Protein AF-A0A1S9D7B8-F1 (afdb_monomer)

Sequence (901 aa):
MSPEELDALLAAPALAPPPGVTPNFDNPSRHNDYAWGITTVCMVVATLCLFLRWYVRIWLDRRVRMEDVLTIGAYGAYWGTAYAAYGMIYTPGYYVHTWDLPHLSLWLLLLRNAPTDQDGHFARLVSGICLCEPIKELLLVGMHGCVIRSMPLGHPMHSPAQLTVSPTQIHLGILRSKQMLLAPRRNALLRECTSHLRCVHVLAAAEDDLEPPHELAEEDGDFNHIWCRASIAACFRLAHTVTFAKSTDSMYFIGPLLFWACAEMTCGFFIFSVPCLSKLAMESGLRSRLSSALGLSGKTISGPSDQGGNSNSGPRSKPKPWRMSETNYSKIEEGSVVPLTNVSVSQHDPAEGRLSRDGNKSPLGVIRTMDVDVRSTDGAAVGILSVATDAQTQPRRRCAYGDDCWPDTQTWNDFNATVGGRLIRSVPSAAVCHTERYNADKCSVAKDSWLDSFWRTNQTGAYSATVWEMGQTGQCFINTSASAPCDQGIVPYYMVRATSVEDIKASVKFANEKDLLLVTKNTGHDHLGRSSGKGAFGIWTHNLKGIEFQSSFTPQGAPPDSSGIPAVTLQADVYQAAAKQGVLVVGGSARTVGAAGGYVLGGGHSPFAHYYGLAADNPDYFWAVRGGGGSAWGVVTSVTYKTHPVPQNLTMGLVQLNATSESSFKRVITESVKLLPAVTEAGYTGYGTIENGFAAIFLKPNSTIADFNQTFAPFFNLSRVPGIQGVVAAYPSTWDGYLQNVLQDPNIGSNIQDTSRLLTLKVMQEKADDLAEFIVDNKQGAGFNFIGKVNNDERDNTAVHDVWKHSHGLLSVSVDWADTAADREKEAKRQQTVRLSKRLTEIVGSGGGTYVNEANPYEPDWQNVFWGKKYDRLLAVKQRVDPTTLFVCNRCVGTDIVIQP

Radius of gyration: 35.47 Å; Cα contacts (8 Å, |Δi|>4): 1360; chains: 1; bounding box: 84×84×126 Å

Organism: Aspergillus oryzae (NCBI:txid5062)

Solvent-accessible surface area (backbone atoms only — not comparable to full-atom values): 51130 Å² total; per-residue (Å²): 125,55,72,68,56,47,52,54,55,31,66,31,54,60,32,86,59,60,94,95,54,78,67,38,71,90,74,51,67,58,55,41,69,59,51,56,52,51,55,51,53,32,48,53,52,28,50,51,25,50,52,52,38,50,46,43,27,55,73,71,65,66,52,81,52,71,38,62,54,36,48,52,56,36,48,57,55,48,50,55,51,51,50,54,52,54,48,31,50,80,54,89,26,23,50,26,50,34,28,36,32,31,32,47,57,56,51,46,60,57,48,76,60,46,69,102,56,99,66,74,36,60,63,44,57,58,43,48,65,55,48,50,54,61,36,52,49,37,52,52,41,40,77,51,82,73,84,91,80,89,82,88,85,88,86,84,90,83,87,88,79,92,77,88,87,55,81,70,52,62,62,46,48,59,50,48,56,51,47,56,66,68,50,90,47,63,70,55,59,48,48,53,48,58,59,50,52,53,57,50,56,63,50,63,72,69,68,84,83,80,87,87,88,86,89,89,87,87,85,75,68,68,64,61,56,55,58,50,53,39,51,50,30,46,51,52,23,50,53,32,45,54,48,30,73,71,43,90,49,42,47,29,33,50,35,63,27,50,50,26,47,48,47,29,55,24,42,49,36,43,61,73,22,50,75,46,51,60,48,48,42,66,72,67,47,47,54,57,55,50,33,66,76,65,74,71,87,81,90,86,89,88,87,85,90,84,90,83,91,85,89,91,82,88,87,90,89,86,91,88,89,91,82,91,86,84,90,82,93,73,93,78,81,94,83,86,83,81,84,92,73,92,82,83,91,82,90,87,87,90,84,91,84,86,90,86,88,83,89,82,82,86,80,94,64,94,75,82,89,77,93,77,93,77,85,87,80,83,89,85,87,91,78,92,77,82,88,80,82,80,78,82,74,72,69,83,86,53,31,25,66,90,42,92,68,39,78,53,72,65,59,51,50,56,49,20,58,74,47,72,66,30,60,37,86,31,49,32,64,31,40,32,42,18,66,97,51,54,36,72,68,60,27,49,53,44,64,76,36,46,65,36,64,71,58,32,36,75,37,88,19,26,30,30,30,40,45,43,20,26,48,91,81,42,42,48,60,74,92,52,61,38,84,47,70,63,50,56,36,15,20,26,43,37,29,33,62,24,69,51,70,63,41,47,52,54,49,54,51,50,29,60,77,54,42,34,33,44,30,50,26,52,38,33,72,56,50,47,38,41,45,37,34,64,31,11,44,28,42,31,43,57,61,24,70,55,74,48,81,36,81,57,44,63,66,91,88,55,63,93,84,57,77,48,39,42,27,38,38,30,23,22,83,51,67,72,62,30,54,76,69,64,36,36,64,72,50,55,61,38,81,74,60,36,60,35,36,48,45,26,15,30,21,34,64,20,69,51,15,38,83,70,31,55,55,36,84,41,83,60,70,54,11,32,50,14,16,49,36,44,48,32,84,60,87,70,72,61,39,75,40,69,52,41,80,61,64,94,32,29,26,37,35,41,39,37,35,34,33,78,42,72,71,33,29,47,48,48,41,25,54,50,42,53,47,45,51,63,41,18,73,75,54,34,12,33,43,33,44,39,68,66,30,45,34,35,44,34,37,29,68,73,51,50,66,67,58,48,54,63,70,43,44,65,57,57,53,52,37,68,37,89,49,31,46,56,53,70,51,67,47,81,42,47,68,67,51,42,57,71,75,64,45,51,72,77,74,43,56,36,39,59,43,36,22,41,39,45,31,30,51,65,46,33,61,79,35,19,64,62,52,22,51,55,40,62,81,38,33,73,47,24,33,35,41,32,37,11,58,38,57,52,84,58,43,78,42,27,31,42,36,73,49,53,62,54,20,33,31,34,44,36,38,42,49,71,57,62,91,86,51,53,62,70,55,56,41,52,50,40,47,44,47,43,53,52,44,52,53,50,41,66,71,59,32,92,80,38,31,36,55,66,63,56,24,43,61,47,49,88,60,43,60,47,33,38,22,39,89,47,38,67,61,42,35,55,51,39,51,72,78,39,69,86,44,67,38,44,24,50,82,29,60,78,42,80,45,71,60,73,90

Mean predicted aligned error: 20.31 Å

InterPro domains:
  IPR006094 FAD linked oxidase, N-terminal [PF01565] (494-622)
  IPR012951 Berberine/berberine-like [PF08031] (850-888)
  IPR016166 FAD-binding domain, PCMH-type [PS51387] (488-678)
  IPR016169 FAD-binding, type PCMH, subdomain 2 [G3DSA:3.30.465.10] (472-617)
  IPR016169 FAD-binding, type PCMH, subdomain 2 [G3DSA:3.30.465.10] (618-693)
  IPR016169 FAD-binding, type PCMH, subdomain 2 [G3DSA:3.30.465.10] (797-897)
  IPR036318 FAD-binding, type PCMH-like superfamily [SSF56176] (484-647)
  IPR050432 FAD-linked Oxidoreductases in Biosynthesis Pathways [PTHR13878] (421-892)

Secondary structure (DSSP, 8-state):
--HHHHHHHHHSBSSPPPTTPPP--SS----HHHHHHHHHHHHHHHHHHHHHHHHIIIIIS----HHHHHHHHHHHHHHHHHHHHHHHHHTT-TT--GGGSBHHHHHHHHHTT--SSSS-SHHHHHHHHHTHHHHHHHHHHHHS-----PPPP-----PPPP-PPPTHHHHHHHHHHHHHHHSS-HHHHHHHHHHHHHHHHHHHTTSSS---------SSHHHHHHHHHHHHHHHHHHHHHHHHHH-S-HHHHHHHHHHHHHHHHHHHHHHHHHHHHHHHHHHS-HHHHHHHHHT---------------------------------------------------------------------S---------------------------------B-TTSTTSPPHHHHHHHHHHTTT-EEE---GGGGGSGGG--HHHHHHHHHTTT-HHHHHTSTT--SBTHHHHTTT----TTS-TTS----TTS-SEEEE--SHHHHHHHHHHHHHTTB-EEEESSS--TTSTT--TT-EEEEGGG---EEEEEEE--TT--TTPPPEEEEEESS--HHHHHHTTEEE---S-TTS-TTTHHHHT----TTHHHH--S---SSHHHHTTTS-TTSS-----EEEEEEEPPS-EEEEEEEEEESSHHHHHHHHHHHHHHHHHHHHTT-EEEEEESSEEEEEEEEET--HHHHHHHHHHHHHHTTSTTEEEEEEEEEE-HHHHHHHT----S-SBEEEEEEEEEEHHHHHHSHHHHHHHHHHT-SSEEEEE--PPPHHHHTTSSS-GGGGGEEEEEEEEEEE-TT--HHHHHHHHHHHHHHHHHHHHHH-TT----TTSS-TT-TTHHHHHHGGGHHHHHHHHHHH-TT--S--TT-TT-------

Structure (mmCIF, N/CA/C/O backbone):
data_AF-A0A1S9D7B8-F1
#
_entry.id   AF-A0A1S9D7B8-F1
#
loop_
_atom_site.group_PDB
_atom_site.id
_atom_site.type_symbol
_atom_site.label_atom_id
_atom_site.label_alt_id
_atom_site.label_comp_id
_atom_site.label_asym_id
_atom_site.label_entity_id
_atom_site.label_seq_id
_atom_site.pdbx_PDB_ins_code
_atom_site.Cartn_x
_atom_site.Cartn_y
_atom_site.Cartn_z
_atom_site.occupancy
_atom_site.B_iso_or_equiv
_atom_site.auth_seq_id
_atom_site.auth_comp_id
_atom_site.auth_asym_id
_atom_site.auth_atom_id
_atom_site.pdbx_PDB_model_num
ATOM 1 N N . MET A 1 1 ? 2.600 -6.207 -72.478 1.00 61.62 1 MET A N 1
ATOM 2 C CA . MET A 1 1 ? 1.595 -7.222 -72.822 1.00 61.62 1 MET A CA 1
ATOM 3 C C . MET A 1 1 ? 0.939 -6.807 -74.111 1.00 61.62 1 MET A C 1
ATOM 5 O O . MET A 1 1 ? 0.545 -5.647 -74.212 1.00 61.62 1 MET A O 1
ATOM 9 N N . SER A 1 2 ? 0.853 -7.717 -75.074 1.00 70.31 2 SER A N 1
ATOM 10 C CA . SER A 1 2 ? -0.104 -7.585 -76.173 1.00 70.31 2 SER A CA 1
ATOM 11 C C . SER A 1 2 ? -1.544 -7.641 -75.622 1.00 70.31 2 SER A C 1
ATOM 13 O O . SER A 1 2 ? -1.747 -8.123 -74.503 1.00 70.31 2 SER A O 1
ATOM 15 N N . PRO A 1 3 ? -2.554 -7.150 -76.361 1.00 66.25 3 PRO A N 1
ATOM 16 C CA . PRO A 1 3 ? -3.959 -7.302 -75.972 1.00 66.25 3 PRO A CA 1
ATOM 17 C C . PRO A 1 3 ? -4.341 -8.765 -75.696 1.00 66.25 3 PRO A C 1
ATOM 19 O O . PRO A 1 3 ? -4.999 -9.045 -74.705 1.00 66.25 3 PRO A O 1
ATOM 22 N N . GLU A 1 4 ? -3.819 -9.701 -76.490 1.00 68.62 4 GLU A N 1
ATOM 23 C CA . GLU A 1 4 ? -4.051 -11.142 -76.330 1.00 68.62 4 GLU A CA 1
ATOM 24 C C . GLU A 1 4 ? -3.421 -11.708 -75.045 1.00 68.62 4 GLU A C 1
ATOM 26 O O . GLU A 1 4 ? -4.030 -12.526 -74.361 1.00 68.62 4 GLU A O 1
ATOM 31 N N . GLU A 1 5 ? -2.222 -11.247 -74.669 1.00 67.12 5 GLU A N 1
ATOM 32 C CA . GLU A 1 5 ? -1.580 -11.631 -73.403 1.00 67.12 5 GLU A CA 1
ATOM 33 C C . GLU A 1 5 ? -2.321 -11.055 -72.190 1.00 67.12 5 GLU A C 1
ATOM 35 O O . GLU A 1 5 ? -2.392 -11.701 -71.144 1.00 67.12 5 GLU A O 1
ATOM 40 N N . LEU A 1 6 ? -2.876 -9.846 -72.321 1.00 68.94 6 LEU A N 1
ATOM 41 C CA . LEU A 1 6 ? -3.678 -9.218 -71.275 1.00 68.94 6 LEU A CA 1
ATOM 42 C C . LEU A 1 6 ? -5.020 -9.936 -71.105 1.00 68.94 6 LEU A C 1
ATOM 44 O O . LEU A 1 6 ? -5.401 -10.220 -69.973 1.00 68.94 6 LEU A O 1
ATOM 48 N N . ASP A 1 7 ? -5.694 -10.284 -72.200 1.00 71.19 7 ASP A N 1
ATOM 49 C CA . ASP A 1 7 ? -6.954 -11.030 -72.171 1.00 71.19 7 ASP A CA 1
ATOM 50 C C . ASP A 1 7 ? -6.758 -12.438 -71.589 1.00 71.19 7 ASP A C 1
ATOM 52 O O . ASP A 1 7 ? -7.540 -12.872 -70.741 1.00 71.19 7 ASP A O 1
ATOM 56 N N . ALA A 1 8 ? -5.662 -13.119 -71.941 1.00 72.19 8 ALA A N 1
ATOM 57 C CA . ALA A 1 8 ? -5.302 -14.410 -71.355 1.00 72.19 8 ALA A CA 1
ATOM 58 C C . ALA A 1 8 ? -5.003 -14.312 -69.847 1.00 72.19 8 ALA A C 1
ATOM 60 O O . ALA A 1 8 ? -5.400 -15.185 -69.074 1.00 72.19 8 ALA A O 1
ATOM 61 N N . LEU A 1 9 ? -4.339 -13.239 -69.407 1.00 72.12 9 LEU A N 1
ATOM 62 C CA . LEU A 1 9 ? -4.034 -13.004 -67.994 1.00 72.12 9 LEU A CA 1
ATOM 63 C C . LEU A 1 9 ? -5.283 -12.620 -67.186 1.00 72.12 9 LEU A C 1
ATOM 65 O O . LEU A 1 9 ? -5.422 -13.020 -66.032 1.00 72.12 9 LEU A O 1
ATOM 69 N N . LEU A 1 10 ? -6.210 -11.878 -67.789 1.00 69.19 10 LEU A N 1
ATOM 70 C CA . LEU A 1 10 ? -7.485 -11.486 -67.188 1.00 69.19 10 LEU A CA 1
ATOM 71 C C . LEU A 1 10 ? -8.479 -12.655 -67.087 1.00 6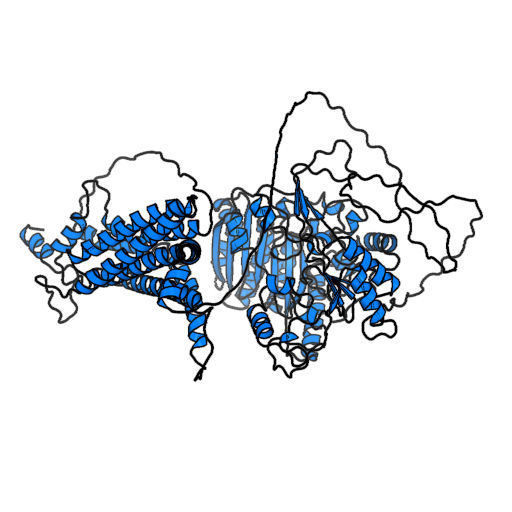9.19 10 LEU A C 1
ATOM 73 O O . LEU A 1 10 ? -9.270 -12.695 -66.139 1.00 69.19 10 LEU A O 1
ATOM 77 N N . ALA A 1 11 ? -8.411 -13.611 -68.017 1.00 73.19 11 ALA A N 1
ATOM 78 C CA . ALA A 1 11 ? -9.200 -14.844 -68.013 1.00 73.19 11 ALA A CA 1
ATOM 79 C C . ALA A 1 11 ? -8.637 -15.939 -67.083 1.00 73.19 11 ALA A C 1
ATOM 81 O O . ALA A 1 11 ? -9.328 -16.917 -66.797 1.00 73.19 11 ALA A O 1
ATOM 82 N N . ALA A 1 12 ? -7.401 -15.791 -66.596 1.00 79.19 12 ALA A N 1
ATOM 83 C CA . ALA A 1 12 ? -6.775 -16.751 -65.693 1.00 79.19 12 ALA A CA 1
ATOM 84 C C . ALA A 1 12 ? -7.356 -16.688 -64.256 1.00 79.19 12 ALA A C 1
ATOM 86 O O . ALA A 1 12 ? -7.865 -15.639 -63.837 1.00 79.19 12 ALA A O 1
ATOM 87 N N . PRO A 1 13 ? -7.259 -17.785 -63.474 1.00 81.50 13 PRO A N 1
ATOM 88 C CA . PRO A 1 13 ? -7.693 -17.828 -62.075 1.00 81.50 13 PRO A CA 1
ATOM 89 C C . PRO A 1 13 ? -6.962 -16.793 -61.215 1.00 81.50 13 PRO A C 1
ATOM 91 O O . PRO A 1 13 ? -5.741 -16.676 -61.294 1.00 81.50 13 PRO A O 1
ATOM 94 N N . ALA A 1 14 ? -7.681 -16.100 -60.330 1.00 76.00 14 ALA A N 1
ATOM 95 C CA . ALA A 1 14 ? -7.110 -15.054 -59.481 1.00 76.00 14 ALA A CA 1
ATOM 96 C C . ALA A 1 14 ? -6.188 -15.581 -58.362 1.00 76.00 14 ALA A C 1
ATOM 98 O O . ALA A 1 14 ? -5.431 -14.815 -57.756 1.00 76.00 14 ALA A O 1
ATOM 99 N N . LEU A 1 15 ? -6.243 -16.887 -58.094 1.00 81.56 15 LEU A N 1
ATOM 100 C CA . LEU A 1 15 ? -5.314 -17.637 -57.256 1.00 81.56 15 LEU A CA 1
ATOM 101 C C . LEU A 1 15 ? -5.042 -18.988 -57.930 1.00 81.56 15 LEU A C 1
ATOM 103 O O . LEU A 1 15 ? -5.949 -19.573 -58.516 1.00 81.56 15 LEU A O 1
ATOM 107 N N . ALA A 1 16 ? -3.810 -19.493 -57.851 1.00 80.44 16 ALA A N 1
ATOM 108 C CA . ALA A 1 16 ? -3.489 -20.806 -58.405 1.00 80.44 16 ALA A CA 1
ATOM 109 C C . ALA A 1 16 ? -4.298 -21.903 -57.675 1.00 80.44 16 ALA A C 1
ATOM 111 O O . ALA A 1 16 ? -4.253 -21.946 -56.440 1.00 80.44 16 ALA A O 1
ATOM 112 N N . PRO A 1 17 ? -5.031 -22.772 -58.396 1.00 83.75 17 PRO A N 1
ATOM 113 C CA . PRO A 1 17 ? -5.800 -23.840 -57.772 1.00 83.75 17 PRO A CA 1
ATOM 114 C C . PRO A 1 17 ? -4.870 -24.908 -57.168 1.00 83.75 17 PRO A C 1
ATOM 116 O O . PRO A 1 17 ? -3.759 -25.121 -57.670 1.00 83.75 17 PRO A O 1
ATOM 119 N N . PRO A 1 18 ? -5.302 -25.613 -56.108 1.00 85.50 18 PRO A N 1
ATOM 120 C CA . PRO A 1 18 ? -4.573 -26.761 -55.579 1.00 85.50 18 PRO A CA 1
ATOM 121 C C . PRO A 1 18 ? -4.367 -27.867 -56.637 1.00 85.50 18 PRO A C 1
ATOM 123 O O . PRO A 1 18 ? -5.174 -27.988 -57.564 1.00 85.50 18 PRO A O 1
ATOM 126 N N . PRO A 1 19 ? -3.331 -28.719 -56.506 1.00 81.44 19 PRO A N 1
ATOM 127 C CA . PRO A 1 19 ? -3.109 -29.830 -57.430 1.00 81.44 19 PRO A CA 1
ATOM 128 C C . PRO A 1 19 ? -4.351 -30.725 -57.561 1.00 81.44 19 PRO A C 1
ATOM 130 O O . PRO A 1 19 ? -4.875 -31.208 -56.561 1.00 81.44 19 PRO A O 1
ATOM 133 N N . GLY A 1 20 ? -4.816 -30.947 -58.794 1.00 79.38 20 GLY A N 1
ATOM 134 C CA . GLY A 1 20 ? -6.007 -31.758 -59.082 1.00 79.38 20 GLY A CA 1
ATOM 135 C C . GLY A 1 20 ? -7.345 -31.007 -59.038 1.00 79.38 20 GLY A C 1
ATOM 136 O O . GLY A 1 20 ? -8.375 -31.628 -59.281 1.00 79.38 20 GLY A O 1
ATOM 137 N N . VAL A 1 21 ? -7.350 -29.696 -58.770 1.00 82.12 21 VAL A N 1
ATOM 138 C CA . VAL A 1 21 ? -8.558 -28.854 -58.785 1.00 82.12 21 VAL A CA 1
ATOM 139 C C . VAL A 1 21 ? -8.615 -28.046 -60.080 1.00 82.12 21 VAL A C 1
ATOM 141 O O . VAL A 1 21 ? -7.662 -27.352 -60.433 1.00 82.12 21 VAL A O 1
ATOM 144 N N . THR A 1 22 ? -9.739 -28.120 -60.791 1.00 82.75 22 THR A N 1
ATOM 145 C CA . THR A 1 22 ? -10.011 -27.279 -61.965 1.00 82.75 22 THR A CA 1
ATOM 146 C C . THR A 1 22 ? -10.917 -26.114 -61.551 1.00 82.75 22 THR A C 1
ATOM 148 O O . THR A 1 22 ? -12.014 -26.380 -61.062 1.00 82.75 22 THR A O 1
ATOM 151 N N . PRO A 1 23 ? -10.482 -24.851 -61.724 1.00 83.06 23 PRO A N 1
ATOM 152 C CA . PRO A 1 23 ? -11.291 -23.663 -61.459 1.00 83.06 23 PRO A CA 1
ATOM 153 C C . PRO A 1 23 ? -12.647 -23.695 -62.159 1.00 83.06 23 PRO A C 1
ATOM 155 O O . PRO A 1 23 ? -12.718 -23.977 -63.356 1.00 83.06 23 PRO A O 1
ATOM 158 N N . ASN A 1 24 ? -13.711 -23.372 -61.428 1.00 82.81 24 ASN A N 1
ATOM 159 C CA . ASN A 1 24 ? -15.068 -23.299 -61.963 1.00 82.81 24 ASN A CA 1
ATOM 160 C C . ASN A 1 24 ? -15.571 -21.850 -61.966 1.00 82.81 24 ASN A C 1
ATOM 162 O O . ASN A 1 24 ? -16.098 -21.358 -60.970 1.00 82.81 24 ASN A O 1
ATOM 166 N N . PHE A 1 25 ? -15.426 -21.182 -63.110 1.00 79.44 25 PHE A N 1
ATOM 167 C CA . PHE A 1 25 ? -15.813 -19.778 -63.274 1.00 79.44 25 PHE A CA 1
ATOM 168 C C . PHE A 1 25 ? -17.302 -19.566 -63.572 1.00 79.44 25 PHE A C 1
ATOM 170 O O . PHE A 1 25 ? -17.815 -18.473 -63.334 1.00 79.44 25 PHE A O 1
ATOM 177 N N . ASP A 1 26 ? -17.994 -20.586 -64.085 1.00 72.38 26 ASP A N 1
ATOM 178 C CA . ASP A 1 26 ? -19.375 -20.455 -64.560 1.00 72.38 26 ASP A CA 1
ATOM 179 C C . ASP A 1 26 ? -20.393 -20.572 -63.419 1.00 72.38 26 ASP A C 1
ATOM 181 O O . ASP A 1 26 ? -21.389 -19.846 -63.380 1.00 72.38 26 ASP A O 1
ATOM 185 N N . ASN A 1 27 ? -20.156 -21.483 -62.470 1.00 72.31 27 ASN A N 1
ATOM 186 C CA . ASN A 1 27 ? -21.032 -21.673 -61.315 1.00 72.31 27 ASN A CA 1
ATOM 187 C C . ASN A 1 27 ? -20.239 -22.169 -60.096 1.00 72.31 27 ASN A C 1
ATOM 189 O O . ASN A 1 27 ? -20.323 -23.358 -59.761 1.00 72.31 27 ASN A O 1
ATOM 193 N N . PRO A 1 28 ? -19.463 -21.290 -59.438 1.00 78.75 28 PRO A N 1
ATOM 194 C CA . PRO A 1 28 ? -18.704 -21.663 -58.253 1.00 78.75 28 PRO A CA 1
ATOM 195 C C . PRO A 1 28 ? -19.632 -22.147 -57.135 1.00 78.75 28 PRO A C 1
ATOM 197 O O . PRO A 1 28 ? -20.757 -21.658 -56.974 1.00 78.75 28 PRO A O 1
ATOM 200 N N . SER A 1 29 ? -19.150 -23.096 -56.330 1.00 75.69 29 SER A N 1
ATOM 201 C CA . SER A 1 29 ? -19.849 -23.537 -55.122 1.00 75.69 29 SER A CA 1
ATOM 202 C C . SER A 1 29 ? -20.067 -22.344 -54.191 1.00 75.69 29 SER A C 1
ATOM 204 O O . SER A 1 29 ? -19.105 -21.725 -53.738 1.00 75.69 29 SER A O 1
ATOM 206 N N . ARG A 1 30 ? -21.329 -22.008 -53.913 1.00 77.50 30 ARG A N 1
ATOM 207 C CA . ARG A 1 30 ? -21.701 -20.847 -53.096 1.00 77.50 30 ARG A CA 1
ATOM 208 C C . ARG A 1 30 ? -22.754 -21.222 -52.069 1.00 77.50 30 ARG A C 1
ATOM 210 O O . ARG A 1 30 ? -23.726 -21.902 -52.380 1.00 77.50 30 ARG A O 1
ATOM 217 N N . HIS A 1 31 ? -22.582 -20.719 -50.856 1.00 78.94 31 HIS A N 1
ATOM 218 C CA . HIS A 1 31 ? -23.462 -20.974 -49.714 1.00 78.94 31 HIS A CA 1
ATOM 219 C C . HIS A 1 31 ? -24.277 -19.723 -49.359 1.00 78.94 31 HIS A C 1
ATOM 221 O O . HIS A 1 31 ? -24.349 -19.286 -48.210 1.00 78.94 31 HIS A O 1
ATOM 227 N N . ASN A 1 32 ? -24.888 -19.127 -50.383 1.00 81.56 32 ASN A N 1
ATOM 228 C CA . ASN A 1 32 ? -25.628 -17.869 -50.285 1.00 81.56 32 ASN A CA 1
ATOM 229 C C . ASN A 1 32 ? -26.911 -17.970 -49.440 1.00 81.56 32 ASN A C 1
ATOM 231 O O . ASN A 1 32 ? -27.340 -16.969 -48.870 1.00 81.56 32 ASN A O 1
ATOM 235 N N . ASP A 1 33 ? -27.499 -19.160 -49.319 1.00 79.44 33 ASP A N 1
ATOM 236 C CA . ASP A 1 33 ? -28.744 -19.368 -48.568 1.00 79.44 33 ASP A CA 1
ATOM 237 C C . ASP A 1 33 ? -28.565 -19.081 -47.070 1.00 79.44 33 ASP A C 1
ATOM 239 O O . ASP A 1 33 ? -29.422 -18.462 -46.435 1.00 79.44 33 ASP A O 1
ATOM 243 N N . TYR A 1 34 ? -27.401 -19.432 -46.513 1.00 77.38 34 TYR A N 1
ATOM 244 C CA . TYR A 1 34 ? -27.050 -19.100 -45.131 1.00 77.38 34 TYR A CA 1
ATOM 245 C C . TYR A 1 34 ? -26.892 -17.591 -44.928 1.00 77.38 34 TYR A C 1
ATOM 247 O O . TYR A 1 34 ? -27.287 -17.073 -43.885 1.00 77.38 34 TYR A O 1
ATOM 255 N N . ALA A 1 35 ? -26.365 -16.880 -45.930 1.00 76.06 35 ALA A N 1
ATOM 256 C CA . ALA A 1 35 ? -26.219 -15.430 -45.873 1.00 76.06 35 ALA A CA 1
ATOM 257 C C . ALA A 1 35 ? -27.571 -14.725 -45.847 1.00 76.06 35 ALA A C 1
ATOM 259 O O . ALA A 1 35 ? -27.800 -13.862 -45.002 1.00 76.06 35 ALA A O 1
ATOM 260 N N . TRP A 1 36 ? -28.492 -15.152 -46.711 1.00 80.56 36 TRP A N 1
ATOM 261 C CA . TRP A 1 36 ? -29.864 -14.664 -46.689 1.00 80.56 36 TRP A CA 1
ATOM 262 C C . TRP A 1 36 ? -30.529 -14.897 -45.337 1.00 80.56 36 TRP A C 1
ATOM 264 O O . TRP A 1 36 ? -31.067 -13.956 -44.759 1.00 80.56 36 TRP A O 1
ATOM 274 N N . GLY A 1 37 ? -30.465 -16.120 -44.807 1.00 82.94 37 GLY A N 1
ATOM 275 C CA . GLY A 1 37 ? -31.108 -16.457 -43.539 1.00 82.94 37 GLY A CA 1
ATOM 276 C C . GLY A 1 37 ? -30.539 -15.673 -42.355 1.00 82.94 37 GLY A C 1
ATOM 277 O O . GLY A 1 37 ? -31.272 -14.964 -41.665 1.00 82.94 37 GLY A O 1
ATOM 278 N N . ILE A 1 38 ? -29.228 -15.771 -42.128 1.00 82.25 38 ILE A N 1
ATOM 279 C CA . ILE A 1 38 ? -28.578 -15.228 -40.928 1.00 82.25 38 ILE A CA 1
ATOM 280 C C . ILE A 1 38 ? -28.612 -13.700 -40.936 1.00 82.25 38 ILE A C 1
ATOM 282 O O . ILE A 1 38 ? -29.028 -13.093 -39.948 1.00 82.25 38 ILE A O 1
ATOM 286 N N . THR A 1 39 ? -28.236 -13.063 -42.049 1.00 82.56 39 THR A N 1
ATOM 287 C CA . THR A 1 39 ? -28.208 -11.598 -42.130 1.00 82.56 39 THR A CA 1
ATOM 288 C C . THR A 1 39 ? -29.616 -11.012 -41.993 1.00 82.56 39 THR A C 1
ATOM 290 O O . THR A 1 39 ? -29.787 -10.045 -41.251 1.00 82.56 39 THR A O 1
ATOM 293 N N . THR A 1 40 ? -30.645 -11.629 -42.593 1.00 87.44 40 THR A N 1
ATOM 294 C CA . THR A 1 40 ? -32.041 -11.175 -42.431 1.00 87.44 40 THR A CA 1
ATOM 295 C C . THR A 1 40 ? -32.502 -11.270 -40.978 1.00 87.44 40 THR A C 1
ATOM 297 O O . THR A 1 40 ? -33.035 -10.299 -40.440 1.00 87.44 40 THR A O 1
ATOM 300 N N . VAL A 1 41 ? -32.282 -12.413 -40.317 1.00 88.31 41 VAL A N 1
ATOM 301 C CA . VAL A 1 41 ? -32.699 -12.618 -38.919 1.00 88.31 41 VAL A CA 1
ATOM 302 C C . VAL A 1 41 ? -32.003 -11.625 -37.992 1.00 88.31 41 VAL A C 1
ATOM 304 O O . VAL A 1 41 ? -32.664 -10.975 -37.181 1.00 88.31 41 VAL A O 1
ATOM 307 N N . CYS A 1 42 ? -30.689 -11.451 -38.149 1.00 87.38 42 CYS A N 1
ATOM 308 C CA . CYS A 1 42 ? -29.914 -10.479 -37.388 1.00 87.38 42 CYS A CA 1
ATOM 309 C C . CYS A 1 42 ? -30.497 -9.068 -37.518 1.00 87.38 42 CYS A C 1
ATOM 311 O O . CYS A 1 42 ? -30.699 -8.381 -36.515 1.00 87.38 42 CYS A O 1
ATOM 313 N N . MET A 1 43 ? -30.834 -8.656 -38.741 1.00 89.62 43 MET A N 1
ATOM 314 C CA . MET A 1 43 ? -31.377 -7.324 -38.983 1.00 89.62 43 MET A CA 1
ATOM 315 C C . MET A 1 43 ? -32.742 -7.139 -38.351 1.00 89.62 43 MET A C 1
ATOM 317 O O . MET A 1 43 ? -32.968 -6.114 -37.711 1.00 89.62 43 MET A O 1
ATOM 321 N N . VAL A 1 44 ? -33.636 -8.119 -38.482 1.00 91.81 44 VAL A N 1
ATOM 322 C CA . VAL A 1 44 ? -34.962 -8.065 -37.854 1.00 91.81 44 VAL A CA 1
ATOM 323 C C . VAL A 1 44 ? -34.822 -7.906 -36.340 1.00 91.81 44 VAL A C 1
ATOM 325 O O . VAL A 1 44 ? -35.426 -7.003 -35.764 1.00 91.81 44 VAL A O 1
ATOM 328 N N . VAL A 1 45 ? -33.968 -8.708 -35.700 1.00 89.19 45 VAL A N 1
ATOM 329 C CA . VAL A 1 45 ? -33.746 -8.643 -34.247 1.00 89.19 45 VAL A CA 1
ATOM 330 C C . VAL A 1 45 ? -33.153 -7.295 -33.830 1.00 89.19 45 VAL A C 1
ATOM 332 O O . VAL A 1 45 ? -33.681 -6.660 -32.916 1.00 89.19 45 VAL A O 1
ATOM 335 N N . ALA A 1 46 ? -32.107 -6.816 -34.510 1.00 88.00 46 ALA A N 1
ATOM 336 C CA . ALA A 1 46 ? -31.479 -5.529 -34.202 1.00 88.00 46 ALA A CA 1
ATOM 337 C C . ALA A 1 46 ? -32.465 -4.358 -34.362 1.00 88.00 46 ALA A C 1
ATOM 339 O O . ALA A 1 46 ? -32.526 -3.467 -33.512 1.00 88.00 46 ALA A O 1
ATOM 340 N N . THR A 1 47 ? -33.285 -4.399 -35.415 1.00 92.62 47 THR A N 1
ATOM 341 C CA . THR A 1 47 ? -34.326 -3.403 -35.704 1.00 92.62 47 THR A CA 1
ATOM 342 C C . THR A 1 47 ? -35.384 -3.371 -34.602 1.00 92.62 47 THR A C 1
ATOM 344 O O . THR A 1 47 ? -35.701 -2.303 -34.077 1.00 92.62 47 THR A O 1
ATOM 347 N N . LEU A 1 48 ? -35.906 -4.538 -34.209 1.00 90.31 48 LEU A N 1
ATOM 348 C CA . LEU A 1 48 ? -36.903 -4.656 -33.141 1.00 90.31 48 LEU A CA 1
ATOM 349 C C . LEU A 1 48 ? -36.358 -4.153 -31.800 1.00 90.31 48 LEU A C 1
ATOM 351 O O . LEU A 1 48 ? -37.054 -3.426 -31.093 1.00 90.31 48 LEU A O 1
ATOM 355 N N . CYS A 1 49 ? -35.105 -4.483 -31.478 1.00 88.12 49 CYS A N 1
ATOM 356 C CA . CYS A 1 49 ? -34.432 -4.018 -30.267 1.00 88.12 49 CYS A CA 1
ATOM 357 C C . CYS A 1 49 ? -34.316 -2.487 -30.235 1.00 88.12 49 CYS A C 1
ATOM 359 O O . CYS A 1 49 ? -34.697 -1.855 -29.247 1.00 88.12 49 CYS A O 1
ATOM 361 N N . LEU A 1 50 ? -33.875 -1.875 -31.341 1.00 88.81 50 LEU A N 1
ATOM 362 C CA . LEU A 1 50 ? -33.789 -0.420 -31.450 1.00 88.81 50 LEU A CA 1
ATOM 363 C C . LEU A 1 50 ? -35.157 0.241 -31.258 1.00 88.81 50 LEU A C 1
ATOM 365 O O . LEU A 1 50 ? -35.275 1.157 -30.443 1.00 88.81 50 LEU A O 1
ATOM 369 N N . PHE A 1 51 ? -36.182 -0.216 -31.984 1.00 89.38 51 PHE A N 1
ATOM 370 C CA . PHE A 1 51 ? -37.524 0.365 -31.901 1.00 89.38 51 PHE A CA 1
ATOM 371 C C . PHE A 1 51 ? -38.124 0.223 -30.509 1.00 89.38 51 PHE A C 1
ATOM 373 O O . PHE A 1 51 ? -38.698 1.182 -29.996 1.00 89.38 51 PHE A O 1
ATOM 380 N N . LEU A 1 52 ? -37.954 -0.937 -29.876 1.00 85.31 52 LEU A N 1
ATOM 381 C CA . LEU A 1 52 ? -38.408 -1.158 -28.512 1.00 85.31 52 LEU A CA 1
ATOM 382 C C . LEU A 1 52 ? -37.732 -0.185 -27.542 1.00 85.31 52 LEU A C 1
ATOM 384 O O . LEU A 1 52 ? -38.410 0.483 -26.760 1.00 85.31 52 LEU A O 1
ATOM 388 N N . ARG A 1 53 ? -36.402 -0.069 -27.607 1.00 86.31 53 ARG A N 1
ATOM 389 C CA . ARG A 1 53 ? -35.648 0.839 -26.740 1.00 86.31 53 ARG A CA 1
ATOM 390 C C . ARG A 1 53 ? -36.064 2.294 -26.960 1.00 86.31 53 ARG A C 1
ATOM 392 O O . ARG A 1 53 ? -36.283 3.019 -25.990 1.00 86.31 53 ARG A O 1
ATOM 399 N N . TRP A 1 54 ? -36.239 2.709 -28.211 1.00 86.12 54 TRP A N 1
ATOM 400 C CA . TRP A 1 54 ? -36.702 4.056 -28.549 1.00 86.12 54 TRP A CA 1
ATOM 401 C C . TRP A 1 54 ? -38.130 4.329 -28.075 1.00 86.12 54 TRP A C 1
ATOM 403 O O . TRP A 1 54 ? -38.401 5.404 -27.537 1.00 86.12 54 TRP A O 1
ATOM 413 N N . TYR A 1 55 ? -39.026 3.348 -28.197 1.00 84.56 55 TYR A N 1
ATOM 414 C CA . TYR A 1 55 ? -40.391 3.454 -27.694 1.00 84.56 55 TYR A CA 1
ATOM 415 C C . TYR A 1 55 ? -40.411 3.687 -26.178 1.00 84.56 55 TYR A C 1
ATOM 417 O O . TYR A 1 55 ? -41.022 4.652 -25.718 1.00 84.56 55 TYR A O 1
ATOM 425 N N . VAL A 1 56 ? -39.671 2.877 -25.410 1.00 81.81 56 VAL A N 1
ATOM 426 C CA . VAL A 1 56 ? -39.574 3.034 -23.949 1.00 81.81 56 VAL A CA 1
ATOM 427 C C . VAL A 1 56 ? -38.986 4.400 -23.584 1.00 81.81 56 VAL A C 1
ATOM 429 O O . VAL A 1 56 ? -39.535 5.100 -22.739 1.00 81.81 56 VAL A O 1
ATOM 432 N N . ARG A 1 57 ? -37.910 4.842 -24.241 1.00 83.50 57 ARG A N 1
ATOM 433 C CA . ARG A 1 57 ? -37.232 6.100 -23.876 1.00 83.50 57 ARG A CA 1
ATOM 434 C C . ARG A 1 57 ? -38.040 7.356 -24.180 1.00 83.50 57 ARG A C 1
ATOM 436 O O . ARG A 1 57 ? -38.030 8.299 -23.388 1.00 83.50 57 ARG A O 1
ATOM 443 N N . ILE A 1 58 ? -38.737 7.379 -25.313 1.00 82.50 58 ILE A N 1
ATOM 444 C CA . ILE A 1 58 ? -39.509 8.553 -25.734 1.00 82.50 58 ILE A CA 1
ATOM 445 C C . ILE A 1 58 ? -40.884 8.580 -25.093 1.00 82.50 58 ILE A C 1
ATOM 447 O O . ILE A 1 58 ? -41.300 9.623 -24.591 1.00 82.50 58 ILE A O 1
ATOM 451 N N . TRP A 1 59 ? -41.597 7.458 -25.122 1.00 79.44 59 TRP A N 1
ATOM 452 C CA . TRP A 1 59 ? -43.017 7.450 -24.792 1.00 79.44 59 TRP A CA 1
ATOM 453 C C . TRP A 1 59 ? -43.280 7.097 -23.333 1.00 79.44 59 TRP A C 1
ATOM 455 O O . TRP A 1 59 ? -44.176 7.697 -22.740 1.00 79.44 59 TRP A O 1
ATOM 465 N N . LEU A 1 60 ? -42.484 6.196 -22.749 1.00 76.12 60 LEU A N 1
ATOM 466 C CA . LEU A 1 60 ? -42.634 5.798 -21.348 1.00 76.12 60 LEU A CA 1
ATOM 467 C C . LEU A 1 60 ? -41.793 6.676 -20.413 1.00 76.12 60 LEU A C 1
ATOM 469 O O . LEU A 1 60 ? -42.334 7.362 -19.551 1.00 76.12 60 LEU A O 1
ATOM 473 N N . ASP A 1 61 ? -40.481 6.752 -20.641 1.00 76.44 61 ASP A N 1
ATOM 474 C CA . ASP A 1 61 ? -39.567 7.511 -19.778 1.00 76.44 61 ASP A CA 1
ATOM 475 C C . ASP A 1 61 ? -39.619 9.024 -20.020 1.00 76.44 61 ASP A C 1
ATOM 477 O O . ASP A 1 61 ? -39.240 9.804 -19.142 1.00 76.44 61 ASP A O 1
ATOM 481 N N . ARG A 1 62 ? -40.018 9.444 -21.231 1.00 82.31 62 ARG A N 1
ATOM 482 C CA . ARG A 1 62 ? -39.927 10.831 -21.730 1.00 82.31 62 ARG A CA 1
ATOM 483 C C . ARG A 1 62 ? -38.559 11.477 -21.475 1.00 82.31 62 ARG A C 1
ATOM 485 O O . ARG A 1 62 ? -38.451 12.685 -21.259 1.00 82.31 62 ARG A O 1
ATOM 492 N N . ARG A 1 63 ? -37.499 10.667 -21.481 1.00 74.19 63 ARG A N 1
ATOM 493 C CA . ARG A 1 63 ? -36.115 11.084 -21.238 1.00 74.19 63 ARG A CA 1
ATOM 494 C C . ARG A 1 63 ? -35.204 10.357 -22.213 1.00 74.19 63 ARG A C 1
ATOM 496 O O . ARG A 1 63 ? -34.946 9.167 -22.063 1.00 74.19 63 ARG A O 1
ATOM 503 N N . VAL A 1 64 ? -34.694 11.105 -23.185 1.00 79.56 64 VAL A N 1
ATOM 504 C CA . VAL A 1 64 ? -33.687 10.628 -24.138 1.00 79.56 64 VAL A CA 1
ATOM 505 C C . VAL A 1 64 ? -32.309 10.946 -23.574 1.00 79.56 64 VAL A C 1
ATOM 507 O O . VAL A 1 64 ? -32.022 12.097 -23.240 1.00 79.56 64 VAL A O 1
ATOM 510 N N . ARG A 1 65 ? -31.460 9.928 -23.441 1.00 76.88 65 ARG A N 1
ATOM 511 C CA . ARG A 1 65 ? -30.075 10.082 -22.984 1.00 76.88 65 ARG A CA 1
ATOM 512 C C . ARG A 1 65 ? -29.128 10.059 -24.182 1.00 76.88 65 ARG A C 1
ATOM 514 O O . ARG A 1 65 ? -29.488 9.589 -25.258 1.00 76.88 65 ARG A O 1
ATOM 521 N N . MET A 1 66 ? -27.903 10.557 -24.000 1.00 72.25 66 MET A N 1
ATOM 522 C CA . MET A 1 66 ? -26.899 10.598 -25.075 1.00 72.25 66 MET A CA 1
ATOM 523 C C . MET A 1 66 ? -26.671 9.206 -25.686 1.00 72.25 66 MET A C 1
ATOM 525 O O . MET A 1 66 ? -26.660 9.058 -26.899 1.00 72.25 66 MET A O 1
ATOM 529 N N . GLU A 1 67 ? -26.605 8.172 -24.851 1.00 72.56 67 GLU A N 1
ATOM 530 C CA . GLU A 1 67 ? -26.529 6.759 -25.250 1.00 72.56 67 GLU A CA 1
ATOM 531 C C . GLU A 1 67 ? -27.620 6.318 -26.248 1.00 72.56 67 GLU A C 1
ATOM 533 O O . GLU A 1 67 ? -27.345 5.544 -27.164 1.00 72.56 67 GLU A O 1
ATOM 538 N N . ASP A 1 68 ? -28.846 6.836 -26.134 1.00 80.44 68 ASP A N 1
ATOM 539 C CA . ASP A 1 68 ? -29.962 6.469 -27.013 1.00 80.44 68 ASP A CA 1
ATOM 540 C C . ASP A 1 68 ? -29.823 7.120 -28.401 1.00 80.44 68 ASP A C 1
ATOM 542 O O . ASP A 1 68 ? -30.240 6.542 -29.408 1.00 80.44 68 ASP A O 1
ATOM 546 N N . VAL A 1 69 ? -29.174 8.291 -28.462 1.00 80.19 69 VAL A N 1
ATOM 547 C CA . VAL A 1 69 ? -28.787 8.972 -29.710 1.00 80.19 69 VAL A CA 1
ATOM 548 C C . VAL A 1 69 ? -27.614 8.246 -30.372 1.00 80.19 69 VAL A C 1
ATOM 550 O O . VAL A 1 69 ? -27.644 7.991 -31.576 1.00 80.19 69 VAL A O 1
ATOM 553 N N . LEU A 1 70 ? -26.612 7.836 -29.588 1.00 78.00 70 LEU A N 1
ATOM 554 C CA . LEU A 1 70 ? -25.476 7.045 -30.079 1.00 78.00 70 LEU A CA 1
ATOM 555 C C . LEU A 1 70 ? -25.927 5.680 -30.623 1.00 78.00 70 LEU A C 1
ATOM 557 O O . LEU A 1 70 ? -25.367 5.204 -31.608 1.00 78.00 70 LEU A O 1
ATOM 561 N N . THR A 1 71 ? -26.994 5.099 -30.063 1.00 78.75 71 THR A N 1
ATOM 562 C CA . THR A 1 71 ? -27.589 3.842 -30.551 1.00 78.75 71 THR A CA 1
ATOM 563 C C . THR A 1 71 ? -28.158 3.981 -31.977 1.00 78.75 71 THR A C 1
ATOM 565 O O . THR A 1 71 ? -28.056 3.039 -32.762 1.00 78.75 71 THR A O 1
ATOM 568 N N . ILE A 1 72 ? -28.682 5.153 -32.376 1.00 82.56 72 ILE A N 1
ATOM 569 C CA . ILE A 1 72 ? -29.086 5.400 -33.778 1.00 82.56 72 ILE A CA 1
ATOM 570 C C . ILE A 1 72 ? -27.860 5.444 -34.693 1.00 82.56 72 ILE A C 1
ATOM 572 O O . ILE A 1 72 ? -27.870 4.841 -35.766 1.00 82.56 72 ILE A O 1
ATOM 576 N N . GLY A 1 73 ? -26.797 6.135 -34.272 1.00 79.62 73 GLY A N 1
ATOM 577 C CA . GLY A 1 73 ? -25.540 6.180 -35.025 1.00 79.62 73 GLY A CA 1
ATOM 578 C C . GLY A 1 73 ? -24.945 4.783 -35.226 1.00 79.62 73 GLY A C 1
ATOM 579 O O . GLY A 1 73 ? -24.585 4.412 -36.344 1.00 79.62 73 GLY A O 1
ATOM 580 N N . ALA A 1 74 ? -24.940 3.973 -34.164 1.00 79.56 74 ALA A N 1
ATOM 581 C CA . ALA A 1 74 ? -24.557 2.564 -34.193 1.00 79.56 74 ALA A CA 1
ATOM 582 C C . ALA A 1 74 ? -25.409 1.743 -35.177 1.00 79.56 74 ALA A C 1
ATOM 584 O O . ALA A 1 74 ? -24.875 0.936 -35.937 1.00 79.56 74 ALA A O 1
ATOM 585 N N . TYR A 1 75 ? -26.724 1.967 -35.204 1.00 87.06 75 TYR A N 1
ATOM 586 C CA . TYR A 1 75 ? -27.635 1.276 -36.114 1.00 87.06 75 TYR A CA 1
ATOM 587 C C . TYR A 1 75 ? -27.420 1.662 -37.585 1.00 87.06 75 TYR A C 1
ATOM 589 O O . TYR A 1 75 ? -27.456 0.799 -38.461 1.00 87.06 75 TYR A O 1
ATOM 597 N N . GLY A 1 76 ? -27.110 2.930 -37.875 1.00 82.25 76 GLY A N 1
ATOM 598 C CA . GLY A 1 76 ? -26.732 3.357 -39.226 1.00 82.25 76 GLY A CA 1
ATOM 599 C C . GLY A 1 76 ? -25.481 2.634 -39.739 1.00 82.25 76 GLY A C 1
ATOM 600 O O . GLY A 1 76 ? -25.441 2.172 -40.879 1.00 82.25 76 GLY A O 1
ATOM 601 N N . ALA A 1 77 ? -24.481 2.457 -38.878 1.00 76.38 77 ALA A N 1
ATOM 602 C CA . ALA A 1 77 ? -23.260 1.743 -39.237 1.00 76.38 77 ALA A CA 1
ATOM 603 C C . ALA A 1 77 ? -23.455 0.208 -39.308 1.00 76.38 77 ALA A C 1
ATOM 605 O O . ALA A 1 77 ? -22.849 -0.457 -40.152 1.00 76.38 77 ALA A O 1
ATOM 606 N N . TYR A 1 78 ? -24.377 -0.351 -38.515 1.00 84.38 78 TYR A N 1
ATOM 607 C CA . TYR A 1 78 ? -24.850 -1.734 -38.662 1.00 84.38 78 TYR A CA 1
ATOM 608 C C . TYR A 1 78 ? -25.460 -1.997 -40.047 1.00 84.38 78 TYR A C 1
ATOM 610 O O . TYR A 1 78 ? -25.106 -2.982 -40.693 1.00 84.38 78 TYR A O 1
ATOM 618 N N . TRP A 1 79 ? -26.290 -1.085 -40.561 1.00 83.69 79 TRP A N 1
ATOM 619 C CA . TRP A 1 79 ? -26.836 -1.192 -41.920 1.00 83.69 79 TRP A CA 1
ATOM 620 C C . TRP A 1 79 ? -25.766 -1.139 -43.012 1.00 83.69 79 TRP A C 1
ATOM 622 O O . TRP A 1 79 ? -25.897 -1.835 -44.015 1.00 83.69 79 TRP A O 1
ATOM 632 N N . GLY A 1 80 ? -24.682 -0.385 -42.809 1.00 78.50 80 GLY A N 1
ATOM 633 C CA . GLY A 1 80 ? -23.525 -0.419 -43.709 1.00 78.50 80 GLY A CA 1
ATOM 634 C C . GLY A 1 80 ? -22.882 -1.810 -43.784 1.00 78.50 80 GLY A C 1
ATOM 635 O O . GLY A 1 80 ? -22.552 -2.287 -44.870 1.00 78.50 80 GLY A O 1
ATOM 636 N N . THR A 1 81 ? -22.780 -2.496 -42.643 1.00 76.25 81 THR A N 1
ATOM 637 C CA . THR A 1 81 ? -22.253 -3.870 -42.562 1.00 76.25 81 THR A CA 1
ATOM 638 C C . THR A 1 81 ? -23.218 -4.879 -43.189 1.00 76.25 81 THR A C 1
ATOM 640 O O . THR A 1 81 ? -22.796 -5.735 -43.966 1.00 76.25 81 THR A O 1
ATOM 643 N N . ALA A 1 82 ? -24.522 -4.742 -42.936 1.00 81.44 82 ALA A N 1
ATOM 644 C CA . ALA A 1 82 ? -25.550 -5.582 -43.546 1.00 81.44 82 ALA A CA 1
ATOM 645 C C . ALA A 1 82 ? -25.635 -5.400 -45.074 1.00 81.44 82 ALA A C 1
ATOM 647 O O . ALA A 1 82 ? -25.784 -6.374 -45.808 1.00 81.44 82 ALA A O 1
ATOM 648 N N . TYR A 1 83 ? -25.482 -4.170 -45.572 1.00 81.19 83 TYR A N 1
ATOM 649 C CA . TYR A 1 83 ? -25.429 -3.883 -47.006 1.00 81.19 83 TYR A CA 1
ATOM 650 C C . TYR A 1 83 ? -24.220 -4.551 -47.669 1.00 81.19 83 TYR A C 1
ATOM 652 O O . TYR A 1 83 ? -24.362 -5.186 -48.713 1.00 81.19 83 TYR A O 1
ATOM 660 N N . ALA A 1 84 ? -23.042 -4.469 -47.040 1.00 74.19 84 ALA A N 1
ATOM 661 C CA . ALA A 1 84 ? -21.850 -5.169 -47.513 1.00 74.19 84 ALA A CA 1
ATOM 662 C C . ALA A 1 84 ? -22.046 -6.696 -47.515 1.00 74.19 84 ALA A C 1
ATOM 664 O O . ALA A 1 84 ? -21.651 -7.362 -48.473 1.00 74.19 84 ALA A O 1
ATOM 665 N N . ALA A 1 85 ? -22.710 -7.239 -46.489 1.00 78.88 85 ALA A N 1
ATOM 666 C CA . ALA A 1 85 ? -23.057 -8.654 -46.419 1.00 78.88 85 ALA A CA 1
ATOM 667 C C . ALA A 1 85 ? -23.994 -9.080 -47.566 1.00 78.88 85 ALA A C 1
ATOM 669 O O . ALA A 1 85 ? -23.704 -10.043 -48.267 1.00 78.88 85 ALA A O 1
ATOM 670 N N . TYR A 1 86 ? -25.056 -8.326 -47.864 1.00 80.69 86 TYR A N 1
ATOM 671 C CA . TYR A 1 86 ? -25.901 -8.626 -49.029 1.00 80.69 86 TYR A CA 1
ATOM 672 C C . TYR A 1 86 ? -25.181 -8.445 -50.363 1.00 80.69 86 TYR A C 1
ATOM 674 O O . TYR A 1 86 ? -25.377 -9.248 -51.272 1.00 80.69 86 TYR A O 1
ATOM 682 N N . GLY A 1 87 ? -24.324 -7.429 -50.495 1.00 74.38 87 GLY A N 1
ATOM 683 C CA . GLY A 1 87 ? -23.535 -7.208 -51.709 1.00 74.38 87 GLY A CA 1
ATOM 684 C C . GLY A 1 87 ? -22.685 -8.427 -52.081 1.00 74.38 87 GLY A C 1
ATOM 685 O O . GLY A 1 87 ? -22.620 -8.805 -53.253 1.00 74.38 87 GLY A O 1
ATOM 686 N N . MET A 1 88 ? -22.131 -9.103 -51.071 1.00 75.88 88 MET A N 1
ATOM 687 C CA . MET A 1 88 ? -21.349 -10.329 -51.236 1.00 75.88 88 MET A CA 1
ATOM 688 C C . MET A 1 88 ? -22.166 -11.523 -51.734 1.00 75.88 88 MET A C 1
ATOM 690 O O . MET A 1 88 ? -21.590 -12.413 -52.346 1.00 75.88 88 MET A O 1
ATOM 694 N N . ILE A 1 89 ? -23.487 -11.555 -51.533 1.00 77.88 89 ILE A N 1
ATOM 695 C CA . ILE A 1 89 ? -24.353 -12.624 -52.058 1.00 77.88 89 ILE A CA 1
ATOM 696 C C . ILE A 1 89 ? -24.402 -12.578 -53.588 1.00 77.88 89 ILE A C 1
ATOM 698 O O . ILE A 1 89 ? -24.365 -13.617 -54.250 1.00 77.88 89 ILE A O 1
ATOM 702 N N . TYR A 1 90 ? -24.486 -11.373 -54.150 1.00 71.44 90 TYR A N 1
ATOM 703 C CA . TYR A 1 90 ? -24.662 -11.178 -55.587 1.00 71.44 90 TYR A CA 1
ATOM 704 C C . TYR A 1 90 ? -23.341 -11.195 -56.351 1.00 71.44 90 TYR A C 1
ATOM 706 O O . TYR A 1 90 ? -23.305 -11.638 -57.496 1.00 71.44 90 TYR A O 1
ATOM 714 N N . THR A 1 91 ? -22.258 -10.738 -55.723 1.00 67.81 91 THR A N 1
ATOM 715 C CA . THR A 1 91 ? -20.919 -10.723 -56.318 1.00 67.81 91 THR A CA 1
ATOM 716 C C . THR A 1 91 ? -19.866 -10.720 -55.210 1.00 67.81 91 THR A C 1
ATOM 718 O O . THR A 1 91 ? -19.814 -9.731 -54.476 1.00 67.81 91 THR A O 1
ATOM 721 N N . PRO A 1 92 ? -18.985 -11.734 -55.082 1.00 64.88 92 PRO A N 1
ATOM 722 C CA . PRO A 1 92 ? -18.871 -12.990 -55.846 1.00 64.88 92 PRO A CA 1
ATOM 723 C C . PRO A 1 92 ? -19.662 -14.192 -55.292 1.00 64.88 92 PRO A C 1
ATOM 725 O O . PRO A 1 92 ? -19.738 -15.214 -55.964 1.00 64.88 92 PRO A O 1
ATOM 728 N N . GLY A 1 93 ? -20.255 -14.094 -54.105 1.00 73.31 93 GLY A N 1
ATOM 729 C CA . GLY A 1 93 ? -20.893 -15.200 -53.387 1.00 73.31 93 GLY A CA 1
ATOM 730 C C . GLY A 1 93 ? -20.168 -15.536 -52.081 1.00 73.31 93 GLY A C 1
ATOM 731 O O . GLY A 1 93 ? -18.982 -15.251 -51.909 1.00 73.31 93 GLY A O 1
ATOM 732 N N . TYR A 1 94 ? -20.888 -16.147 -51.141 1.00 82.06 94 TYR A N 1
ATOM 733 C CA . TYR A 1 94 ? -20.325 -16.625 -49.878 1.00 82.06 94 TYR A CA 1
ATOM 734 C C . TYR A 1 94 ? -19.657 -17.991 -50.061 1.00 82.06 94 TYR A C 1
ATOM 736 O O . TYR A 1 94 ? -20.253 -18.882 -50.667 1.00 82.06 94 TYR A O 1
ATOM 744 N N . TYR A 1 95 ? -18.467 -18.163 -49.467 1.00 83.50 95 TYR A N 1
ATOM 745 C CA . TYR A 1 95 ? -17.641 -19.382 -49.553 1.00 83.50 95 TYR A CA 1
ATOM 746 C C . TYR A 1 95 ? -17.162 -19.716 -50.972 1.00 83.50 95 TYR A C 1
ATOM 748 O O . TYR A 1 95 ? -16.964 -20.878 -51.312 1.00 83.50 95 TYR A O 1
ATOM 756 N N . VAL A 1 96 ? -16.954 -18.691 -51.798 1.00 84.94 96 VAL A N 1
ATOM 757 C CA . VAL A 1 96 ? -16.357 -18.855 -53.125 1.00 84.94 96 VAL A CA 1
ATOM 758 C C . VAL A 1 96 ? -14.844 -18.758 -52.999 1.00 84.94 96 VAL A C 1
ATOM 760 O O . VAL A 1 96 ? -14.317 -17.760 -52.501 1.00 84.94 96 VAL A O 1
ATOM 763 N N . HIS A 1 97 ? -14.145 -19.796 -53.445 1.00 86.12 97 HIS A N 1
ATOM 764 C CA . HIS A 1 97 ? -12.692 -19.806 -53.441 1.00 86.12 97 HIS A CA 1
ATOM 765 C C . HIS A 1 97 ? -12.122 -18.764 -54.409 1.00 86.12 97 HIS A C 1
ATOM 767 O O . HIS A 1 97 ? -12.649 -18.521 -55.493 1.00 86.12 97 HIS A O 1
ATOM 773 N N . THR A 1 98 ? -10.991 -18.165 -54.041 1.00 82.12 98 THR A N 1
ATOM 774 C CA . THR A 1 98 ? -10.324 -17.132 -54.851 1.00 82.12 98 THR A CA 1
ATOM 775 C C . THR A 1 98 ? -9.840 -17.691 -56.197 1.00 82.12 98 THR A C 1
ATOM 777 O O . THR A 1 98 ? -9.752 -16.946 -57.168 1.00 82.12 98 THR A O 1
ATOM 780 N N . TRP A 1 99 ? -9.556 -18.997 -56.284 1.00 84.12 99 TRP A N 1
ATOM 781 C CA . TRP A 1 99 ? -9.203 -19.662 -57.545 1.00 84.12 99 TRP A CA 1
ATOM 782 C C . TRP A 1 99 ? -10.404 -19.924 -58.461 1.00 84.12 99 TRP A C 1
ATOM 784 O O . TRP A 1 99 ? -10.192 -20.119 -59.648 1.00 84.12 99 TRP A O 1
ATOM 794 N N . ASP A 1 100 ? -11.643 -19.852 -57.969 1.00 84.12 100 ASP A N 1
ATOM 795 C CA . ASP A 1 100 ? -12.860 -19.949 -58.792 1.00 84.12 100 ASP A CA 1
ATOM 796 C C . ASP A 1 100 ? -13.321 -18.578 -59.328 1.00 84.12 100 ASP A C 1
ATOM 798 O O . ASP A 1 100 ? -14.426 -18.426 -59.847 1.00 84.12 100 ASP A O 1
ATOM 802 N N . LEU A 1 101 ? -12.469 -17.552 -59.217 1.00 80.75 101 LEU A N 1
ATOM 803 C CA . LEU A 1 101 ? -12.712 -16.214 -59.748 1.00 80.75 101 LEU A CA 1
ATOM 804 C C . LEU A 1 101 ? -11.666 -15.867 -60.814 1.00 80.75 101 LEU A C 1
ATOM 806 O O . LEU A 1 101 ? -10.471 -15.982 -60.538 1.00 80.75 101 LEU A O 1
ATOM 810 N N . PRO A 1 102 ? -12.071 -15.384 -62.003 1.00 77.81 102 PRO A N 1
ATOM 811 C CA . PRO A 1 102 ? -11.136 -14.806 -62.962 1.00 77.81 102 PRO A CA 1
ATOM 812 C C . PRO A 1 102 ? -10.461 -13.554 -62.390 1.00 77.81 102 PRO A C 1
ATOM 814 O O . PRO A 1 102 ? -11.084 -12.789 -61.640 1.00 77.81 102 PRO A O 1
ATOM 817 N N . HIS A 1 103 ? -9.226 -13.273 -62.812 1.00 71.06 103 HIS A N 1
ATOM 818 C CA . HIS A 1 103 ? -8.540 -12.016 -62.498 1.00 71.06 103 HIS A CA 1
ATOM 819 C C . HIS A 1 103 ? -9.379 -10.787 -62.878 1.00 71.06 103 HIS A C 1
ATOM 821 O O . HIS A 1 103 ? -9.431 -9.831 -62.103 1.00 71.06 103 HIS A O 1
ATOM 827 N N . LEU A 1 104 ? -10.090 -10.829 -64.010 1.00 66.94 104 LEU A N 1
ATOM 828 C CA . LEU A 1 104 ? -10.999 -9.767 -64.449 1.00 66.94 104 LEU A CA 1
ATOM 829 C C . LEU A 1 104 ? -12.156 -9.535 -63.469 1.00 66.94 104 LEU A C 1
ATOM 831 O O . LEU A 1 104 ? -12.467 -8.393 -63.143 1.00 66.94 104 LEU A O 1
ATOM 835 N N . SER A 1 105 ? -12.773 -10.605 -62.969 1.00 62.97 105 SER A N 1
ATOM 83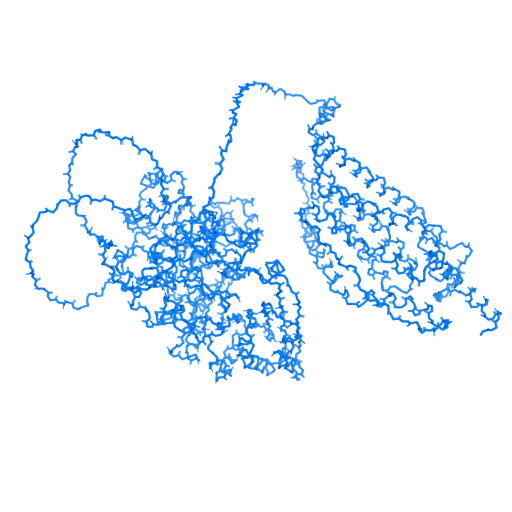6 C CA . SER A 1 105 ? -13.904 -10.536 -62.036 1.00 62.97 105 SER A CA 1
ATOM 837 C C . SER A 1 105 ? -13.477 -10.005 -60.672 1.00 62.97 105 SER A C 1
ATOM 839 O O . SER A 1 105 ? -14.171 -9.167 -60.097 1.00 62.97 105 SER A O 1
ATOM 841 N N . LEU A 1 106 ? -12.307 -10.425 -60.174 1.00 63.81 106 LEU A N 1
ATOM 842 C CA . LEU A 1 106 ? -11.713 -9.865 -58.959 1.00 63.81 106 LEU A CA 1
ATOM 843 C C . LEU A 1 106 ? -11.358 -8.379 -59.147 1.00 63.81 106 LEU A C 1
ATOM 845 O O . LEU A 1 106 ? -11.595 -7.566 -58.258 1.00 63.81 106 LEU A O 1
ATOM 849 N N . TRP A 1 107 ? -10.842 -8.004 -60.317 1.00 57.81 107 TRP A N 1
ATOM 850 C CA . TRP A 1 107 ? -10.495 -6.621 -60.644 1.00 57.81 107 TRP A CA 1
ATOM 851 C C . TRP A 1 107 ? -11.732 -5.716 -60.774 1.00 57.81 107 TRP A C 1
ATOM 853 O O . TRP A 1 107 ? -11.765 -4.621 -60.213 1.00 57.81 107 TRP A O 1
ATOM 863 N N . LEU A 1 108 ? -12.801 -6.199 -61.413 1.00 55.94 108 LEU A N 1
ATOM 864 C CA . LEU A 1 108 ? -14.096 -5.517 -61.474 1.00 55.94 108 LEU A CA 1
ATOM 865 C C . LEU A 1 108 ? -14.771 -5.432 -60.097 1.00 55.94 108 LEU A C 1
ATOM 867 O O . LEU A 1 108 ? -15.399 -4.421 -59.810 1.00 55.94 108 LEU A O 1
ATOM 871 N N . LEU A 1 109 ? -14.609 -6.420 -59.213 1.00 57.78 109 LEU A N 1
ATOM 872 C CA . LEU A 1 109 ? -15.064 -6.359 -57.812 1.00 57.78 109 LEU A CA 1
ATOM 873 C C . LEU A 1 109 ? -14.370 -5.250 -57.006 1.00 57.78 109 LEU A C 1
ATOM 875 O O . LEU A 1 109 ? -15.001 -4.599 -56.170 1.00 57.78 109 LEU A O 1
ATOM 879 N N . LEU A 1 110 ? -13.085 -5.011 -57.278 1.00 53.69 110 LEU A N 1
ATOM 880 C CA . LEU A 1 110 ? -12.318 -3.917 -56.679 1.00 53.69 110 LEU A CA 1
ATOM 881 C C . LEU A 1 110 ? -12.749 -2.540 -57.223 1.00 53.69 110 LEU A C 1
ATOM 883 O O . LEU A 1 110 ? -12.693 -1.559 -56.483 1.00 53.69 110 LEU A O 1
ATOM 887 N N . LEU A 1 111 ? -13.218 -2.468 -58.476 1.00 45.91 111 LEU A N 1
ATOM 888 C CA . LEU A 1 111 ? -13.621 -1.223 -59.150 1.00 45.91 111 LEU A CA 1
ATOM 889 C C . LEU A 1 111 ? -15.112 -0.874 -59.033 1.00 45.91 111 LEU A C 1
ATOM 891 O O . LEU A 1 111 ? -15.448 0.298 -58.914 1.00 45.91 111 LEU A O 1
ATOM 895 N N . ARG A 1 112 ? -16.025 -1.854 -59.030 1.00 42.50 112 ARG A N 1
ATOM 896 C CA . ARG A 1 112 ? -17.488 -1.637 -58.959 1.00 42.50 112 ARG A CA 1
ATOM 897 C C . ARG A 1 112 ? -17.944 -1.113 -57.588 1.00 42.50 112 ARG A C 1
ATOM 899 O O . ARG A 1 112 ? -19.052 -0.606 -57.468 1.00 42.50 112 ARG A O 1
ATOM 906 N N . ASN A 1 113 ? -17.068 -1.192 -56.583 1.00 37.38 113 ASN A N 1
ATOM 907 C CA . ASN A 1 113 ? -17.217 -0.579 -55.260 1.00 37.38 113 ASN A CA 1
ATOM 908 C C . ASN A 1 113 ? -16.468 0.764 -55.113 1.00 37.38 113 ASN A C 1
ATOM 910 O O . ASN A 1 113 ? -16.333 1.263 -53.995 1.00 37.38 113 ASN A O 1
ATOM 914 N N . ALA A 1 114 ? -15.974 1.356 -56.207 1.00 30.30 114 ALA A N 1
ATOM 915 C CA . ALA A 1 114 ? -15.453 2.719 -56.216 1.00 30.30 114 ALA A CA 1
ATOM 916 C C . ALA A 1 114 ? -16.547 3.696 -56.691 1.00 30.30 114 ALA A C 1
ATOM 918 O O . ALA A 1 114 ? -16.913 3.673 -57.868 1.00 30.30 114 ALA A O 1
ATOM 919 N N . PRO A 1 115 ? -17.072 4.587 -55.829 1.00 30.36 115 PRO A N 1
ATOM 920 C CA . PRO A 1 115 ? -17.585 5.856 -56.318 1.00 30.36 115 PRO A CA 1
ATOM 921 C C . PRO A 1 115 ? -16.404 6.637 -56.904 1.00 30.36 115 PRO A C 1
ATOM 923 O O . PRO A 1 115 ? -15.267 6.471 -56.470 1.00 30.36 115 PRO A O 1
ATOM 926 N N . THR A 1 116 ? -16.680 7.469 -57.900 1.00 37.78 116 THR A N 1
ATOM 927 C CA . THR A 1 116 ? -15.745 8.287 -58.684 1.00 37.78 116 THR A CA 1
ATOM 928 C C . THR A 1 116 ? -15.019 9.367 -57.869 1.00 37.78 116 THR A C 1
ATOM 930 O O . THR A 1 116 ? -15.143 10.552 -58.164 1.00 37.78 116 THR A O 1
ATOM 933 N N . ASP A 1 117 ? -14.250 8.966 -56.862 1.00 35.28 117 ASP A N 1
ATOM 934 C CA . ASP A 1 117 ? -13.268 9.802 -56.183 1.00 35.28 117 ASP A CA 1
ATOM 935 C C . ASP A 1 117 ? -12.036 8.948 -55.844 1.00 35.28 117 ASP A C 1
ATOM 937 O O . ASP A 1 117 ? -12.160 7.789 -55.444 1.00 35.28 117 ASP A O 1
ATOM 941 N N . GLN A 1 118 ? -10.839 9.483 -56.093 1.00 36.81 118 GLN A N 1
ATOM 942 C CA . GLN A 1 118 ? -9.580 8.730 -56.245 1.00 36.81 118 GLN A CA 1
ATOM 943 C C . GLN A 1 118 ? -8.987 8.109 -54.960 1.00 36.81 118 GLN A C 1
ATOM 945 O O . GLN A 1 118 ? -7.813 7.743 -54.945 1.00 36.81 118 GLN A O 1
ATOM 950 N N . ASP A 1 119 ? -9.783 7.879 -53.916 1.00 34.62 119 ASP A N 1
ATOM 951 C CA . ASP A 1 119 ? -9.339 7.217 -52.688 1.00 34.62 119 ASP A CA 1
ATOM 952 C C . ASP A 1 119 ? -10.005 5.844 -52.521 1.00 34.62 119 ASP A C 1
ATOM 954 O O . ASP A 1 119 ? -11.191 5.715 -52.229 1.00 34.62 119 ASP A O 1
ATOM 958 N N . GLY A 1 120 ? -9.211 4.785 -52.704 1.00 35.19 120 GLY A N 1
ATOM 959 C CA . GLY A 1 120 ? -9.641 3.385 -52.756 1.00 35.19 120 GLY A CA 1
ATOM 960 C C . GLY A 1 120 ? -10.546 2.923 -51.604 1.00 35.19 120 GLY A C 1
ATOM 961 O O . GLY A 1 120 ? -10.140 2.828 -50.445 1.00 35.19 120 GLY A O 1
ATOM 962 N N . HIS A 1 121 ? -11.771 2.523 -51.952 1.00 36.31 121 HIS A N 1
ATOM 963 C CA . HIS A 1 121 ? -12.803 2.076 -51.014 1.00 36.31 121 HIS A CA 1
ATOM 964 C C . HIS A 1 121 ? -12.838 0.563 -50.729 1.00 36.31 121 HIS A C 1
ATOM 966 O O . HIS A 1 121 ? -13.544 0.155 -49.811 1.00 36.31 121 HIS A O 1
ATOM 972 N N . PHE A 1 122 ? -12.033 -0.290 -51.376 1.00 35.09 122 PHE A N 1
ATOM 973 C CA . PHE A 1 122 ? -11.889 -1.683 -50.906 1.00 35.09 122 PHE A CA 1
ATOM 974 C C . PHE A 1 122 ? -11.215 -1.735 -49.524 1.00 35.09 122 PHE A C 1
ATOM 976 O O . PHE A 1 122 ? -11.612 -2.503 -48.646 1.00 35.09 122 PHE A O 1
ATOM 983 N N . ALA A 1 123 ? -10.294 -0.795 -49.276 1.00 34.66 123 ALA A N 1
ATOM 984 C CA . ALA A 1 123 ? -9.794 -0.511 -47.940 1.00 34.66 123 ALA A CA 1
ATOM 985 C C . ALA A 1 123 ? -10.913 -0.032 -47.005 1.00 34.66 123 ALA A C 1
ATOM 987 O O . ALA A 1 123 ? -10.831 -0.327 -45.825 1.00 34.66 123 ALA A O 1
ATOM 988 N N . ARG A 1 124 ? -11.983 0.622 -47.491 1.00 34.34 124 ARG A N 1
ATOM 989 C CA . ARG A 1 124 ? -13.159 1.013 -46.689 1.00 34.34 124 ARG A CA 1
ATOM 990 C C . ARG A 1 124 ? -14.206 -0.089 -46.506 1.00 34.34 124 ARG A C 1
ATOM 992 O O . ARG A 1 124 ? -14.914 -0.028 -45.515 1.00 34.34 124 ARG A O 1
ATOM 999 N N . LEU A 1 125 ? -14.281 -1.111 -47.359 1.00 36.19 125 LEU A N 1
ATOM 1000 C CA . LEU A 1 125 ? -15.091 -2.311 -47.095 1.00 36.19 125 LEU A CA 1
ATOM 1001 C C . LEU A 1 125 ? -14.459 -3.127 -45.952 1.00 36.19 125 LEU A C 1
ATOM 1003 O O . LEU A 1 125 ? -15.130 -3.488 -44.991 1.00 36.19 125 LEU A O 1
ATOM 1007 N N . VAL A 1 126 ? -13.131 -3.297 -45.994 1.00 36.91 126 VAL A N 1
ATOM 1008 C CA . VAL A 1 126 ? -12.340 -3.914 -44.913 1.00 36.91 126 VAL A CA 1
ATOM 1009 C C . VAL A 1 126 ? -12.257 -2.999 -43.681 1.00 36.91 126 VAL A C 1
ATOM 1011 O O . VAL A 1 126 ? -12.364 -3.475 -42.555 1.00 36.91 126 VAL A O 1
ATOM 1014 N N . SER A 1 127 ? -12.162 -1.676 -43.862 1.00 34.69 127 SER A N 1
ATOM 1015 C CA . SER A 1 127 ? -12.245 -0.721 -42.744 1.00 34.69 127 SER A CA 1
ATOM 1016 C C . SER A 1 127 ? -13.664 -0.584 -42.204 1.00 34.69 127 SER A C 1
ATOM 1018 O O . SER A 1 127 ? -13.801 -0.230 -41.050 1.00 34.69 127 SER A O 1
ATOM 1020 N N . GLY A 1 128 ? -14.706 -0.894 -42.979 1.00 35.97 128 GLY A N 1
ATOM 1021 C CA . GLY A 1 128 ? -16.107 -0.976 -42.555 1.00 35.97 128 GLY A CA 1
ATOM 1022 C C . GLY A 1 128 ? -16.353 -2.159 -41.629 1.00 35.97 128 GLY A C 1
ATOM 1023 O O . GLY A 1 128 ? -17.003 -2.019 -40.600 1.00 35.97 128 GLY A O 1
ATOM 1024 N N . ILE A 1 129 ? -15.710 -3.289 -41.924 1.00 40.09 129 ILE A N 1
ATOM 1025 C CA . ILE A 1 129 ? -15.637 -4.442 -41.020 1.00 40.09 129 ILE A CA 1
ATOM 1026 C C . ILE A 1 129 ? -14.844 -4.075 -39.745 1.00 40.09 129 ILE A C 1
ATOM 1028 O O . ILE A 1 129 ? -15.230 -4.475 -38.649 1.00 40.09 129 ILE A O 1
ATOM 1032 N N . CYS A 1 130 ? -13.805 -3.231 -39.843 1.00 34.97 130 CYS A N 1
ATOM 1033 C CA . CYS A 1 130 ? -13.106 -2.654 -38.679 1.00 34.97 130 CYS A CA 1
ATOM 1034 C C . CYS A 1 130 ? -13.843 -1.474 -38.002 1.00 34.97 130 CYS A C 1
ATOM 1036 O O . CYS A 1 130 ? -13.532 -1.154 -36.857 1.00 34.97 130 CYS A O 1
ATOM 1038 N N . LEU A 1 131 ? -14.845 -0.853 -38.642 1.00 35.22 131 LEU A N 1
ATOM 1039 C CA . LEU A 1 131 ? -15.721 0.176 -38.056 1.00 35.22 131 LEU A CA 1
ATOM 1040 C C . LEU A 1 131 ? -16.714 -0.438 -37.044 1.00 35.22 131 LEU A C 1
ATOM 1042 O O . LEU A 1 131 ? -17.475 0.288 -36.407 1.00 35.22 131 LEU A O 1
ATOM 1046 N N . CYS A 1 132 ? -16.651 -1.754 -36.807 1.00 39.62 132 CYS A N 1
ATOM 1047 C CA . CYS A 1 132 ? -17.235 -2.377 -35.621 1.00 39.62 132 CYS A CA 1
ATOM 1048 C C . CYS A 1 132 ? -16.617 -1.845 -34.310 1.00 39.62 132 CYS A C 1
ATOM 1050 O O . CYS A 1 132 ? -17.322 -1.824 -33.303 1.00 39.62 132 CYS A O 1
ATOM 1052 N N . GLU A 1 133 ? -15.360 -1.360 -34.307 1.00 38.16 133 GLU A N 1
ATOM 1053 C CA . GLU A 1 133 ? -14.733 -0.728 -33.126 1.00 38.16 133 GLU A CA 1
ATOM 1054 C C . GLU A 1 133 ? -15.517 0.503 -32.628 1.00 38.16 133 GLU A C 1
ATOM 1056 O O . GLU A 1 133 ? -15.936 0.490 -31.471 1.00 38.16 133 GLU A O 1
ATOM 1061 N N . PRO A 1 134 ? -15.809 1.536 -33.449 1.00 38.50 134 PRO A N 1
ATOM 1062 C CA . PRO A 1 134 ? -16.559 2.700 -32.987 1.00 38.50 134 PRO A CA 1
ATOM 1063 C C . PRO A 1 134 ? -18.007 2.394 -32.608 1.00 38.50 134 PRO A C 1
ATOM 1065 O O . PRO A 1 134 ? -18.558 3.120 -31.796 1.00 38.50 134 PRO A O 1
ATOM 1068 N N . ILE A 1 135 ? -18.633 1.338 -33.137 1.00 41.56 135 ILE A N 1
ATOM 1069 C CA . ILE A 1 135 ? -19.998 0.934 -32.751 1.00 41.56 135 ILE A CA 1
ATOM 1070 C C . ILE A 1 135 ? -19.999 0.247 -31.381 1.00 41.56 135 ILE A C 1
ATOM 1072 O O . ILE A 1 135 ? -20.865 0.542 -30.557 1.00 41.56 135 ILE A O 1
ATOM 1076 N N . LYS A 1 136 ? -19.005 -0.618 -31.116 1.00 42.66 136 LYS A N 1
ATOM 1077 C CA . LYS A 1 136 ? -18.742 -1.187 -29.784 1.00 42.66 136 LYS A CA 1
ATOM 1078 C C . LYS A 1 136 ? -18.439 -0.080 -28.783 1.00 42.66 136 LYS A C 1
ATOM 1080 O O . LYS A 1 136 ? -19.051 -0.065 -27.727 1.00 42.66 136 LYS A O 1
ATOM 1085 N N . GLU A 1 137 ? -17.567 0.862 -29.138 1.00 41.97 137 GLU A N 1
ATOM 1086 C CA . GLU A 1 137 ? -17.240 2.039 -28.324 1.00 41.97 137 GLU A CA 1
ATOM 1087 C C . GLU A 1 137 ? -18.473 2.931 -28.110 1.00 41.97 137 GLU A C 1
ATOM 1089 O O . GLU A 1 137 ? -18.743 3.301 -26.984 1.00 41.97 137 GLU A O 1
ATOM 1094 N N . LEU A 1 138 ? -19.294 3.217 -29.128 1.00 38.28 138 LEU A N 1
ATOM 1095 C CA . LEU A 1 138 ? -20.519 4.029 -29.004 1.00 38.28 138 LEU A CA 1
ATOM 1096 C C . LEU A 1 138 ? -21.577 3.381 -28.102 1.00 38.28 138 LEU A C 1
ATOM 1098 O O . LEU A 1 138 ? -22.228 4.075 -27.319 1.00 38.28 138 LEU A O 1
ATOM 1102 N N . LEU A 1 139 ? -21.747 2.062 -28.204 1.00 38.47 139 LEU A N 1
ATOM 1103 C CA . LEU A 1 139 ? -22.641 1.296 -27.342 1.00 38.47 139 LEU A CA 1
ATOM 1104 C C . LEU A 1 139 ? -22.060 1.210 -25.913 1.00 38.47 139 LEU A C 1
ATOM 1106 O O . LEU A 1 139 ? -22.747 1.575 -24.961 1.00 38.47 139 LEU A O 1
ATOM 1110 N N . LEU A 1 140 ? -20.779 0.863 -25.738 1.00 40.34 140 LEU A N 1
ATOM 1111 C CA . LEU A 1 140 ? -20.089 0.812 -24.433 1.00 40.34 140 LEU A CA 1
ATOM 1112 C C . LEU A 1 140 ? -20.018 2.183 -23.731 1.00 40.34 140 LEU A C 1
ATOM 1114 O O . LEU A 1 140 ? -20.241 2.262 -22.525 1.00 40.34 140 LEU A O 1
ATOM 1118 N N . VAL A 1 141 ? -19.821 3.278 -24.472 1.00 38.19 141 VAL A N 1
ATOM 1119 C CA . VAL A 1 141 ? -19.916 4.672 -23.987 1.00 38.19 141 VAL A CA 1
ATOM 1120 C C . VAL A 1 141 ? -21.334 4.982 -23.501 1.00 38.19 141 VAL A C 1
ATOM 1122 O O . VAL A 1 141 ? -21.521 5.764 -22.572 1.00 38.19 141 VAL A O 1
ATOM 1125 N N . GLY A 1 142 ? -22.352 4.322 -24.056 1.00 31.56 142 GLY A N 1
ATOM 1126 C CA . GLY A 1 142 ? -23.715 4.394 -23.549 1.00 31.56 142 GLY A CA 1
ATOM 1127 C C . GLY A 1 142 ? -23.944 3.690 -22.203 1.00 31.56 142 GLY A C 1
ATOM 1128 O O . GLY A 1 142 ? -24.837 4.087 -21.461 1.00 31.56 142 GLY A O 1
ATOM 1129 N N . MET A 1 143 ? -23.129 2.690 -21.843 1.00 36.53 143 MET A N 1
ATOM 1130 C CA . MET A 1 143 ? -23.113 2.092 -20.494 1.00 36.53 143 MET A CA 1
ATOM 1131 C C . MET A 1 143 ? -22.301 2.927 -19.492 1.00 36.53 143 MET A C 1
ATOM 1133 O O . MET A 1 143 ? -22.439 2.749 -18.280 1.00 36.53 143 MET A O 1
ATOM 1137 N N . HIS A 1 144 ? -21.454 3.835 -19.979 1.00 35.47 144 HIS A N 1
ATOM 1138 C CA . HIS A 1 144 ? -20.542 4.673 -19.201 1.00 35.47 144 HIS A CA 1
ATOM 1139 C C . HIS A 1 144 ? -20.704 6.134 -19.625 1.00 35.47 144 HIS A C 1
ATOM 1141 O O . HIS A 1 144 ? -19.828 6.694 -20.275 1.00 35.47 144 HIS A O 1
ATOM 1147 N N . GLY A 1 145 ? -21.846 6.753 -19.314 1.00 30.75 145 GLY A N 1
ATOM 1148 C CA . GLY A 1 145 ? -22.146 8.107 -19.784 1.00 30.75 145 GLY A CA 1
ATOM 1149 C C . GLY A 1 145 ? -21.005 9.112 -19.550 1.00 30.75 145 GLY A C 1
ATOM 1150 O O . GLY A 1 145 ? -20.820 9.559 -18.422 1.00 30.75 145 GLY A O 1
ATOM 1151 N N . CYS A 1 146 ? -20.276 9.498 -20.612 1.00 25.06 146 CYS A N 1
ATOM 1152 C CA . CYS A 1 146 ? -19.439 10.705 -20.659 1.00 25.06 146 CYS A CA 1
ATOM 1153 C C . CYS A 1 146 ? -19.026 11.140 -22.095 1.00 25.06 146 CYS A C 1
ATOM 1155 O O . CYS A 1 146 ? -18.339 10.426 -22.812 1.00 25.06 146 CYS A O 1
ATOM 1157 N N . VAL A 1 147 ? -19.500 12.340 -22.465 1.00 25.03 147 VAL A N 1
ATOM 1158 C CA . VAL A 1 147 ? -19.003 13.443 -23.334 1.00 25.03 147 VAL A CA 1
ATOM 1159 C C . VAL A 1 147 ? -18.034 13.201 -24.522 1.00 25.03 147 VAL A C 1
ATOM 1161 O O . VAL A 1 147 ? -16.880 12.818 -24.372 1.00 25.03 147 VAL A O 1
ATOM 1164 N N . ILE A 1 148 ? -18.490 13.659 -25.702 1.00 23.98 148 ILE A N 1
ATOM 1165 C CA . ILE A 1 148 ? -17.765 13.881 -26.972 1.00 23.98 148 ILE A CA 1
ATOM 1166 C C . ILE A 1 148 ? -16.721 15.014 -26.840 1.00 23.98 148 ILE A C 1
ATOM 1168 O O . ILE A 1 148 ? -17.069 16.117 -26.418 1.00 23.98 148 ILE A O 1
ATOM 1172 N N . ARG A 1 149 ? -15.477 14.808 -27.308 1.00 25.61 149 ARG A N 1
ATOM 1173 C CA . ARG A 1 149 ? -14.529 15.898 -27.630 1.00 25.61 149 ARG A CA 1
ATOM 1174 C C . ARG A 1 149 ? -14.169 15.880 -29.121 1.00 25.61 149 ARG A C 1
ATOM 1176 O O . ARG A 1 149 ? -13.691 14.888 -29.654 1.00 25.61 149 ARG A O 1
ATOM 1183 N N . SER A 1 150 ? -14.433 17.011 -29.763 1.00 25.42 150 SER A N 1
ATOM 1184 C CA . SER A 1 150 ? -14.198 17.374 -31.164 1.00 25.42 150 SER A CA 1
ATOM 1185 C C . SER A 1 150 ? -12.721 17.323 -31.588 1.00 25.42 150 SER A C 1
ATOM 1187 O O . SER A 1 150 ? -11.871 17.869 -30.885 1.00 25.42 150 SER A O 1
ATOM 1189 N N . MET A 1 151 ? -12.430 16.759 -32.768 1.00 22.53 151 MET A N 1
ATOM 1190 C CA . MET A 1 151 ? -11.129 16.880 -33.451 1.00 22.53 151 MET A CA 1
ATOM 1191 C C . MET A 1 151 ? -11.118 18.069 -34.438 1.00 22.53 151 MET A C 1
ATOM 1193 O O . MET A 1 151 ? -12.139 18.317 -35.082 1.00 22.53 151 MET A O 1
ATOM 1197 N N . PRO A 1 152 ? -9.994 18.803 -34.575 1.00 23.50 152 PRO A N 1
ATOM 1198 C CA . PRO A 1 152 ? -9.872 19.948 -35.478 1.00 23.50 152 PRO A CA 1
ATOM 1199 C C . PRO A 1 152 ? -9.558 19.537 -36.930 1.00 23.50 152 PRO A C 1
ATOM 1201 O O . PRO A 1 152 ? -8.795 18.607 -37.182 1.00 23.50 152 PRO A O 1
ATOM 1204 N N . LEU A 1 153 ? -10.143 20.284 -37.872 1.00 30.75 153 LEU A N 1
ATOM 1205 C CA . LEU A 1 153 ? -9.907 20.259 -39.322 1.00 30.75 153 LEU A CA 1
ATOM 1206 C C . LEU A 1 153 ? -8.850 21.315 -39.725 1.00 30.75 153 LEU A C 1
ATOM 1208 O O . LEU A 1 153 ? -8.904 22.439 -39.229 1.00 30.75 153 LEU A O 1
ATOM 1212 N N . GLY A 1 154 ? -7.970 20.976 -40.681 1.00 22.06 154 GLY A N 1
ATOM 1213 C CA . GLY A 1 154 ? -7.021 21.874 -41.389 1.00 22.06 154 GLY A CA 1
ATOM 1214 C C . GLY A 1 154 ? -5.550 21.559 -41.064 1.00 22.06 154 GLY A C 1
ATOM 1215 O O . GLY A 1 154 ? -5.243 21.312 -39.907 1.00 22.06 154 GLY A O 1
ATOM 1216 N N . HIS A 1 155 ? -4.549 21.522 -41.955 1.00 22.58 155 HIS A N 1
ATOM 1217 C CA . HIS A 1 155 ? -4.260 21.944 -43.349 1.00 22.58 155 HIS A CA 1
ATOM 1218 C C . HIS A 1 155 ? -2.870 21.312 -43.724 1.00 22.58 155 HIS A C 1
ATOM 1220 O O . HIS A 1 155 ? -2.255 20.731 -42.830 1.00 22.58 155 HIS A O 1
ATOM 1226 N N . PRO A 1 156 ? -2.215 21.546 -44.890 1.00 26.72 156 PRO A N 1
ATOM 1227 C CA . PRO A 1 156 ? -2.643 21.609 -46.289 1.00 26.72 156 PRO A CA 1
ATOM 1228 C C . PRO A 1 156 ? -1.835 20.648 -47.217 1.00 26.72 156 PRO A C 1
ATOM 1230 O O . PRO A 1 156 ? -0.929 19.929 -46.808 1.00 26.72 156 PRO A O 1
ATOM 1233 N N . MET A 1 157 ? -2.212 20.680 -48.498 1.00 25.22 157 MET A N 1
ATOM 1234 C CA . MET A 1 157 ? -1.745 19.911 -49.659 1.00 25.22 157 MET A CA 1
ATOM 1235 C C . MET A 1 157 ? -0.234 19.967 -49.969 1.00 25.22 157 MET A C 1
ATOM 1237 O O . MET A 1 157 ? 0.370 21.037 -49.940 1.00 25.22 157 MET A O 1
ATOM 1241 N N . HIS A 1 158 ? 0.307 18.845 -50.466 1.00 23.67 158 HIS A N 1
ATOM 1242 C CA . HIS A 1 158 ? 1.449 18.815 -51.391 1.00 23.67 158 HIS A CA 1
ATOM 1243 C C . HIS A 1 158 ? 1.079 18.074 -52.697 1.00 23.67 158 HIS A C 1
ATOM 1245 O O . HIS A 1 158 ? 0.352 17.086 -52.684 1.00 23.67 158 HIS A O 1
ATOM 1251 N N . SER A 1 159 ? 1.566 18.635 -53.809 1.00 24.55 159 SER A N 1
ATOM 1252 C CA . SER A 1 159 ? 1.320 18.348 -55.240 1.00 24.55 159 SER A CA 1
ATOM 1253 C C . SER A 1 159 ? 1.809 16.956 -55.720 1.00 24.55 159 SER A C 1
ATOM 1255 O O . SER A 1 159 ? 2.677 16.379 -55.062 1.00 24.55 159 SER A O 1
ATOM 1257 N N . PRO A 1 160 ? 1.298 16.403 -56.849 1.00 24.59 160 PRO A N 1
ATOM 1258 C CA . PRO A 1 160 ? 1.335 14.976 -57.155 1.00 24.59 160 PRO A CA 1
ATOM 1259 C C . PRO A 1 160 ? 2.538 14.560 -58.014 1.00 24.59 160 PRO A C 1
ATOM 1261 O O . PRO A 1 160 ? 2.923 15.251 -58.957 1.00 24.59 160 PRO A O 1
ATOM 1264 N N . ALA A 1 161 ? 3.070 13.365 -57.751 1.00 23.16 161 ALA A N 1
ATOM 1265 C CA . ALA A 1 161 ? 3.914 12.640 -58.696 1.00 23.16 161 ALA A CA 1
ATOM 1266 C C . ALA A 1 161 ? 3.082 11.524 -59.346 1.00 23.16 161 ALA A C 1
ATOM 1268 O O . ALA A 1 161 ? 2.554 10.647 -58.663 1.00 23.16 161 ALA A O 1
ATOM 1269 N N . GLN A 1 162 ? 2.949 11.588 -60.672 1.00 25.38 162 GLN A N 1
ATOM 1270 C CA . GLN A 1 162 ? 2.324 10.559 -61.500 1.00 25.38 162 GLN A CA 1
ATOM 1271 C C . GLN A 1 162 ? 3.099 9.240 -61.381 1.00 25.38 162 GLN A C 1
ATOM 1273 O O . GLN A 1 162 ? 4.311 9.217 -61.589 1.00 25.38 162 GLN A O 1
ATOM 1278 N N . LEU A 1 163 ? 2.402 8.137 -61.107 1.00 25.56 163 LEU A N 1
ATOM 1279 C CA . LEU A 1 163 ? 2.954 6.788 -61.224 1.00 25.56 163 LEU A CA 1
ATOM 1280 C C . LEU A 1 163 ? 1.977 5.899 -61.992 1.00 25.56 163 LEU A C 1
ATOM 1282 O O . LEU A 1 163 ? 0.840 5.672 -61.587 1.00 25.56 163 LEU A O 1
ATOM 1286 N N . THR A 1 164 ? 2.459 5.432 -63.136 1.00 25.77 164 THR A N 1
ATOM 1287 C CA . THR A 1 164 ? 1.865 4.434 -64.019 1.00 25.77 164 THR A CA 1
ATOM 1288 C C . THR A 1 164 ? 1.809 3.071 -63.318 1.00 25.77 164 THR A C 1
ATOM 1290 O O . THR A 1 164 ? 2.792 2.606 -62.741 1.00 25.77 164 THR A O 1
ATOM 1293 N N . VAL A 1 165 ? 0.638 2.428 -63.346 1.00 28.88 165 VAL A N 1
ATOM 1294 C CA . VAL A 1 165 ? 0.358 1.173 -62.627 1.00 28.88 165 VAL A CA 1
ATOM 1295 C C . VAL A 1 165 ? 0.769 -0.028 -63.486 1.00 28.88 165 VAL A C 1
ATOM 1297 O O . VAL A 1 165 ? 0.279 -0.186 -64.602 1.00 28.88 165 VAL A O 1
ATOM 1300 N N . SER A 1 166 ? 1.655 -0.887 -62.968 1.00 28.70 166 SER A N 1
ATOM 1301 C CA . SER A 1 166 ? 2.015 -2.181 -63.574 1.00 28.70 166 SER A CA 1
ATOM 1302 C C . SER A 1 166 ? 1.259 -3.352 -62.907 1.00 28.70 166 SER A C 1
ATOM 1304 O O . SER A 1 166 ? 0.816 -3.210 -61.763 1.00 28.70 166 SER A O 1
ATOM 1306 N N . PRO A 1 167 ? 1.139 -4.531 -63.556 1.00 33.84 167 PRO A N 1
ATOM 1307 C CA . PRO A 1 167 ? 0.393 -5.695 -63.042 1.00 33.84 167 PRO A CA 1
ATOM 1308 C C . PRO A 1 167 ? 0.842 -6.178 -61.652 1.00 33.84 167 PRO A C 1
ATOM 1310 O O . PRO A 1 167 ? 0.045 -6.705 -60.876 1.00 33.84 167 PRO A O 1
ATOM 1313 N N . THR A 1 168 ? 2.100 -5.929 -61.284 1.00 33.12 168 THR A N 1
ATOM 1314 C CA . THR A 1 168 ? 2.659 -6.266 -59.970 1.00 33.12 168 THR A CA 1
ATOM 1315 C C . THR A 1 168 ? 2.006 -5.465 -58.833 1.00 33.12 168 THR A C 1
ATOM 1317 O O . THR A 1 168 ? 1.979 -5.928 -57.694 1.00 33.12 168 THR A O 1
ATOM 1320 N N . GLN A 1 169 ? 1.418 -4.293 -59.115 1.00 34.69 169 GLN A N 1
ATOM 1321 C CA . GLN A 1 169 ? 0.789 -3.438 -58.101 1.00 34.69 169 GLN A CA 1
ATOM 1322 C C . GLN A 1 169 ? -0.576 -3.936 -57.600 1.00 34.69 169 GLN A C 1
ATOM 1324 O O . GLN A 1 169 ? -0.951 -3.606 -56.477 1.00 34.69 169 GLN A O 1
ATOM 1329 N N . ILE A 1 170 ? -1.295 -4.771 -58.358 1.00 37.44 170 ILE A N 1
ATOM 1330 C CA . ILE A 1 170 ? -2.610 -5.306 -57.947 1.00 37.44 170 ILE A CA 1
ATOM 1331 C C . ILE A 1 170 ? -2.440 -6.351 -56.831 1.00 37.44 170 ILE A C 1
ATOM 1333 O O . ILE A 1 170 ? -3.142 -6.317 -55.820 1.00 37.44 170 ILE A O 1
ATOM 1337 N N . HIS A 1 171 ? -1.430 -7.218 -56.954 1.00 35.09 171 HIS A N 1
ATOM 1338 C CA . HIS A 1 171 ? -1.058 -8.179 -55.910 1.00 35.09 171 HIS A CA 1
ATOM 1339 C C . HIS A 1 171 ? -0.448 -7.472 -54.682 1.00 35.09 171 HIS A C 1
ATOM 1341 O O . HIS A 1 171 ? -0.729 -7.828 -53.536 1.00 35.09 171 HIS A O 1
ATOM 1347 N N . LEU A 1 172 ? 0.307 -6.390 -54.913 1.00 34.22 172 LEU A N 1
ATOM 1348 C CA . LEU A 1 172 ? 0.848 -5.508 -53.872 1.00 34.22 172 LEU A CA 1
ATOM 1349 C C . LEU A 1 172 ? -0.225 -4.682 -53.143 1.00 34.22 172 LEU A C 1
ATOM 1351 O O . LEU A 1 172 ? -0.010 -4.347 -51.985 1.00 34.22 172 LEU A O 1
ATOM 1355 N N . GLY A 1 173 ? -1.371 -4.381 -53.760 1.00 34.88 173 GLY A N 1
ATOM 1356 C CA . GLY A 1 173 ? -2.500 -3.701 -53.113 1.00 34.88 173 GLY A CA 1
ATOM 1357 C C . GLY A 1 173 ? -3.163 -4.566 -52.040 1.00 34.88 173 GLY A C 1
ATOM 1358 O O . GLY A 1 173 ? -3.315 -4.127 -50.902 1.00 34.88 173 GLY A O 1
ATOM 1359 N N . ILE A 1 174 ? -3.447 -5.834 -52.360 1.00 36.53 174 ILE A N 1
ATOM 1360 C CA . ILE A 1 174 ? -3.981 -6.823 -51.405 1.00 36.53 174 ILE A CA 1
ATOM 1361 C C . ILE A 1 174 ? -2.947 -7.135 -50.308 1.00 36.53 174 ILE A C 1
ATOM 1363 O O . ILE A 1 174 ? -3.295 -7.201 -49.127 1.00 36.53 174 ILE A O 1
ATOM 1367 N N . LEU A 1 175 ? -1.663 -7.259 -50.667 1.00 35.38 175 LEU A N 1
ATOM 1368 C CA . LEU A 1 175 ? -0.573 -7.450 -49.702 1.00 35.38 175 LEU A CA 1
ATOM 1369 C C . LEU A 1 175 ? -0.333 -6.215 -48.817 1.00 35.38 175 LEU A C 1
ATOM 1371 O O . LEU A 1 175 ? -0.058 -6.389 -47.634 1.00 35.38 175 LEU A O 1
ATOM 1375 N N . ARG A 1 176 ? -0.494 -4.983 -49.326 1.00 33.00 176 ARG A N 1
ATOM 1376 C CA . ARG A 1 176 ? -0.402 -3.741 -48.532 1.00 33.00 176 ARG A CA 1
ATOM 1377 C C . ARG A 1 176 ? -1.575 -3.588 -47.566 1.00 33.00 176 ARG A C 1
ATOM 1379 O O . ARG A 1 176 ? -1.347 -3.205 -46.423 1.00 33.00 176 ARG A O 1
ATOM 1386 N N . SER A 1 177 ? -2.797 -3.953 -47.961 1.00 36.62 177 SER A N 1
ATOM 1387 C CA . SER A 1 177 ? -3.947 -4.004 -47.043 1.00 36.62 177 SER A CA 1
ATOM 1388 C C . SER A 1 177 ? -3.779 -5.091 -45.969 1.00 36.62 177 SER A C 1
ATOM 1390 O O . SER A 1 177 ? -4.079 -4.846 -44.801 1.00 36.62 177 SER A O 1
ATOM 1392 N N . LYS A 1 178 ? -3.215 -6.259 -46.321 1.00 35.50 178 LYS A N 1
ATOM 1393 C CA . LYS A 1 178 ? -2.841 -7.312 -45.353 1.00 35.50 178 LYS A CA 1
ATOM 1394 C C . LYS A 1 178 ? -1.675 -6.900 -44.440 1.00 35.50 178 LYS A C 1
ATOM 1396 O O . LYS A 1 178 ? -1.694 -7.227 -43.259 1.00 35.50 178 LYS A O 1
ATOM 1401 N N . GLN A 1 179 ? -0.693 -6.144 -44.933 1.00 33.66 179 GLN A N 1
ATOM 1402 C CA . GLN A 1 179 ? 0.402 -5.600 -44.116 1.00 33.66 179 GLN A CA 1
ATOM 1403 C C . GLN A 1 179 ? -0.067 -4.485 -43.168 1.00 33.66 179 GLN A C 1
ATOM 1405 O O . GLN A 1 179 ? 0.418 -4.426 -42.042 1.00 33.66 179 GLN A O 1
ATOM 1410 N N . MET A 1 180 ? -1.057 -3.670 -43.556 1.00 36.09 180 MET A N 1
ATOM 1411 C CA . MET A 1 180 ? -1.728 -2.719 -42.650 1.00 36.09 180 MET A CA 1
ATOM 1412 C C . MET A 1 180 ? -2.506 -3.416 -41.521 1.00 36.09 180 MET A C 1
ATOM 1414 O O . MET A 1 180 ? -2.565 -2.899 -40.410 1.00 36.09 180 MET A O 1
ATOM 1418 N N . LEU A 1 181 ? -3.057 -4.611 -41.767 1.00 35.50 181 LEU A N 1
ATOM 1419 C CA . LEU A 1 181 ? -3.646 -5.468 -40.725 1.00 35.50 181 LEU A CA 1
ATOM 1420 C C . LEU A 1 181 ? -2.587 -6.080 -39.784 1.00 35.50 181 LEU A C 1
ATOM 1422 O O . LEU A 1 181 ? -2.901 -6.414 -38.642 1.00 35.50 181 LEU A O 1
ATOM 1426 N N . LEU A 1 182 ? -1.335 -6.212 -40.238 1.00 35.62 182 LEU A N 1
ATOM 1427 C CA . LEU A 1 182 ? -0.259 -6.911 -39.523 1.00 35.62 182 LEU A CA 1
ATOM 1428 C C . LEU A 1 182 ? 0.777 -5.988 -38.847 1.00 35.62 182 LEU A C 1
ATOM 1430 O O . LEU A 1 182 ? 1.634 -6.486 -38.117 1.00 35.62 182 LEU A O 1
ATOM 1434 N N . ALA A 1 183 ? 0.672 -4.661 -38.978 1.00 29.45 183 ALA A N 1
ATOM 1435 C CA . ALA A 1 183 ? 1.530 -3.693 -38.283 1.00 29.45 183 ALA A CA 1
ATOM 1436 C C . ALA A 1 183 ? 0.729 -2.484 -37.756 1.00 29.45 183 ALA A C 1
ATOM 1438 O O . ALA A 1 183 ? -0.095 -1.952 -38.488 1.00 29.45 183 ALA A O 1
ATOM 1439 N N . PRO A 1 184 ? 0.985 -1.943 -36.549 1.00 37.59 184 PRO A N 1
ATOM 1440 C CA . PRO A 1 184 ? 1.222 -2.562 -35.253 1.00 37.59 184 PRO A CA 1
ATOM 1441 C C . PRO A 1 184 ? -0.118 -2.711 -34.487 1.00 37.59 184 PRO A C 1
ATOM 1443 O O . PRO A 1 184 ? -0.364 -2.026 -33.501 1.00 37.59 184 PRO A O 1
ATOM 1446 N N . ARG A 1 185 ? -1.014 -3.613 -34.918 1.00 37.53 185 ARG A N 1
ATOM 1447 C CA . ARG A 1 185 ? -2.239 -3.985 -34.162 1.00 37.53 185 ARG A CA 1
ATOM 1448 C C . ARG A 1 185 ? -2.167 -5.378 -33.517 1.00 37.53 185 ARG A C 1
ATOM 1450 O O . ARG A 1 185 ? -3.171 -5.911 -33.052 1.00 37.53 185 ARG A O 1
ATOM 1457 N N . ARG A 1 186 ? -0.962 -5.950 -33.396 1.00 32.06 186 ARG A N 1
ATOM 1458 C CA . ARG A 1 186 ? -0.715 -7.235 -32.712 1.00 32.06 186 ARG A CA 1
ATOM 1459 C C . ARG A 1 186 ? -1.185 -7.208 -31.244 1.00 32.06 186 ARG A C 1
ATOM 1461 O O . ARG A 1 186 ? -1.712 -8.200 -30.763 1.00 32.06 186 ARG A O 1
ATOM 1468 N N . ASN A 1 187 ? -1.108 -6.050 -30.579 1.00 36.03 187 ASN A N 1
ATOM 1469 C CA . ASN A 1 187 ? -1.530 -5.859 -29.183 1.00 36.03 187 ASN A CA 1
ATOM 1470 C C . ASN A 1 187 ? -3.047 -5.687 -28.983 1.00 36.03 187 ASN A C 1
ATOM 1472 O O . ASN A 1 187 ? -3.495 -5.763 -27.844 1.00 36.03 187 ASN A O 1
ATOM 1476 N N . ALA A 1 188 ? -3.831 -5.418 -30.033 1.00 36.12 188 ALA A N 1
ATOM 1477 C CA . ALA A 1 188 ? -5.293 -5.318 -29.934 1.00 36.12 188 ALA A CA 1
ATOM 1478 C C . ALA A 1 188 ? -5.938 -6.706 -30.079 1.00 36.12 188 ALA A C 1
ATOM 1480 O O . ALA A 1 188 ? -6.722 -7.109 -29.228 1.00 36.12 188 ALA A O 1
ATOM 1481 N N . LEU A 1 189 ? -5.481 -7.491 -31.065 1.00 31.86 189 LEU A N 1
ATOM 1482 C CA . LEU A 1 189 ? -5.878 -8.893 -31.242 1.00 31.86 189 LEU A CA 1
ATOM 1483 C C . LEU A 1 189 ? -5.411 -9.794 -30.088 1.00 31.86 189 LEU A C 1
ATOM 1485 O O . LEU A 1 189 ? -6.169 -10.652 -29.648 1.00 31.86 189 LEU A O 1
ATOM 1489 N N . LEU A 1 190 ? -4.195 -9.588 -29.556 1.00 32.34 190 LEU A N 1
ATOM 1490 C CA . LEU A 1 190 ? -3.763 -10.303 -28.351 1.00 32.34 190 LEU A CA 1
ATOM 1491 C C . LEU A 1 190 ? -4.599 -9.910 -27.130 1.00 32.34 190 LEU A C 1
ATOM 1493 O O . LEU A 1 190 ? -4.948 -10.808 -26.384 1.00 32.34 190 LEU A O 1
ATOM 1497 N N . ARG A 1 191 ? -4.974 -8.631 -26.953 1.00 35.94 191 ARG A N 1
ATOM 1498 C CA . ARG A 1 191 ? -5.845 -8.187 -25.846 1.00 35.94 191 ARG A CA 1
ATOM 1499 C C . ARG A 1 191 ? -7.271 -8.743 -25.944 1.00 35.94 191 ARG A C 1
ATOM 1501 O O . ARG A 1 191 ? -7.818 -9.132 -24.915 1.00 35.94 191 ARG A O 1
ATOM 1508 N N . GLU A 1 192 ? -7.842 -8.848 -27.148 1.00 35.38 192 GLU A N 1
ATOM 1509 C CA . GLU A 1 192 ? -9.106 -9.574 -27.376 1.00 35.38 192 GLU A CA 1
ATOM 1510 C C . GLU A 1 192 ? -8.958 -11.071 -27.040 1.00 35.38 192 GLU A C 1
ATOM 1512 O O . GLU A 1 192 ? -9.798 -11.617 -26.326 1.00 35.38 192 GLU A O 1
ATOM 1517 N N . CYS A 1 193 ? -7.866 -11.724 -27.465 1.00 29.14 193 CYS A N 1
ATOM 1518 C CA . CYS A 1 193 ? -7.577 -13.120 -27.118 1.00 29.14 193 CYS A CA 1
ATOM 1519 C C . CYS A 1 193 ? -7.441 -13.334 -25.601 1.00 29.14 193 CYS A C 1
ATOM 1521 O O . CYS A 1 193 ? -8.060 -14.258 -25.088 1.00 29.14 193 CYS A O 1
ATOM 1523 N N . THR A 1 194 ? -6.688 -12.512 -24.857 1.00 33.88 194 THR A N 1
ATOM 1524 C CA . THR A 1 194 ? -6.500 -12.709 -23.402 1.00 33.88 194 THR A CA 1
ATOM 1525 C C . THR A 1 194 ? -7.753 -12.405 -22.586 1.00 33.88 194 THR A C 1
ATOM 1527 O O . THR A 1 194 ? -7.967 -13.038 -21.555 1.00 33.88 194 THR A O 1
ATOM 1530 N N . SER A 1 195 ? -8.581 -11.458 -23.036 1.00 34.72 195 SER A N 1
ATOM 1531 C CA . SER A 1 195 ? -9.878 -11.144 -22.425 1.00 34.72 195 SER A CA 1
ATOM 1532 C C . SER A 1 195 ? -10.867 -12.311 -22.576 1.00 34.72 195 SER A C 1
ATOM 1534 O O . SER A 1 195 ? -11.473 -12.753 -21.600 1.00 34.72 195 SER A O 1
ATOM 1536 N N . HIS A 1 196 ? -10.961 -12.886 -23.779 1.00 36.75 196 HIS A N 1
ATOM 1537 C CA . HIS A 1 196 ? -11.914 -13.957 -24.075 1.00 36.75 196 HIS A CA 1
ATOM 1538 C C . HIS A 1 196 ? -11.438 -15.359 -23.652 1.00 36.75 196 HIS A C 1
ATOM 1540 O O . HIS A 1 196 ? -12.253 -16.136 -23.158 1.00 36.75 196 HIS A O 1
ATOM 1546 N N . LEU A 1 197 ? -10.136 -15.679 -23.736 1.00 29.88 197 LEU A N 1
ATOM 1547 C CA . LEU A 1 197 ? -9.579 -16.934 -23.196 1.00 29.88 197 LEU A CA 1
ATOM 1548 C C . LEU A 1 197 ? -9.719 -17.023 -21.674 1.00 29.88 197 LEU A C 1
ATOM 1550 O O . LEU A 1 197 ? -9.867 -18.127 -21.163 1.00 29.88 197 LEU A O 1
ATOM 1554 N N . ARG A 1 198 ? -9.739 -15.893 -20.950 1.00 33.19 198 ARG A N 1
ATOM 1555 C CA . ARG A 1 198 ? -10.063 -15.879 -19.514 1.00 33.19 198 ARG A CA 1
ATOM 1556 C C . ARG A 1 198 ? -11.523 -16.254 -19.247 1.00 33.19 198 ARG A C 1
ATOM 1558 O O . ARG A 1 198 ? -11.765 -16.987 -18.302 1.00 33.19 198 ARG A O 1
ATOM 1565 N N . CYS A 1 199 ? -12.475 -15.844 -20.091 1.00 30.86 199 CYS A N 1
ATOM 1566 C CA . CYS A 1 199 ? -13.871 -16.289 -19.964 1.00 30.86 199 CYS A CA 1
ATOM 1567 C C . CYS A 1 199 ? -14.055 -17.775 -20.321 1.00 30.86 199 CYS A C 1
ATOM 1569 O O . CYS A 1 199 ? -14.820 -18.465 -19.659 1.00 30.86 199 CYS A O 1
ATOM 1571 N N . VAL A 1 200 ? -13.346 -18.285 -21.336 1.00 30.25 200 VAL A N 1
ATOM 1572 C CA . VAL A 1 200 ? -13.456 -19.697 -21.758 1.00 30.25 200 VAL A CA 1
ATOM 1573 C C . VAL A 1 200 ? -12.735 -20.644 -20.790 1.00 30.25 200 VAL A C 1
ATOM 1575 O O . VAL A 1 200 ? -13.267 -21.707 -20.496 1.00 30.25 200 VAL A O 1
ATOM 1578 N N . HIS A 1 201 ? -11.584 -20.261 -20.220 1.00 29.84 201 HIS A N 1
ATOM 1579 C CA . HIS A 1 201 ? -10.912 -21.073 -19.192 1.00 29.84 201 HIS A CA 1
ATOM 1580 C C . HIS A 1 201 ? -11.681 -21.134 -17.869 1.00 29.84 201 HIS A C 1
ATOM 1582 O O . HIS A 1 201 ? -11.605 -22.149 -17.185 1.00 29.84 201 HIS A O 1
ATOM 1588 N N . VAL A 1 202 ? -12.436 -20.084 -17.527 1.00 33.50 202 VAL A N 1
ATOM 1589 C CA . VAL A 1 202 ? -13.326 -20.081 -16.353 1.00 33.50 202 VAL A CA 1
ATOM 1590 C C . VAL A 1 202 ? -14.526 -21.019 -16.549 1.00 33.50 202 VAL A C 1
ATOM 1592 O O . VAL A 1 202 ? -15.034 -21.548 -15.570 1.00 33.50 202 VAL A O 1
ATOM 1595 N N . LEU A 1 203 ? -14.946 -21.283 -17.793 1.00 30.06 203 LEU A N 1
ATOM 1596 C CA . LEU A 1 203 ? -16.081 -22.167 -18.093 1.00 30.06 203 LEU A CA 1
ATOM 1597 C C . LEU A 1 203 ? -15.670 -23.620 -18.379 1.00 30.06 203 LEU A C 1
ATOM 1599 O O . LEU A 1 203 ? -16.359 -24.529 -17.937 1.00 30.06 203 LEU A O 1
ATOM 1603 N N . ALA A 1 204 ? -14.528 -23.866 -19.030 1.00 26.97 204 ALA A N 1
ATOM 1604 C CA . ALA A 1 204 ? -14.036 -25.230 -19.269 1.00 26.97 204 ALA A CA 1
ATOM 1605 C C . ALA A 1 204 ? -13.594 -25.939 -17.974 1.00 26.97 204 ALA A C 1
ATOM 1607 O O . ALA A 1 204 ? -13.658 -27.157 -17.883 1.00 26.97 204 ALA A O 1
ATOM 1608 N N . ALA A 1 205 ? -13.194 -25.182 -16.945 1.00 31.22 205 ALA A N 1
ATOM 1609 C CA . ALA A 1 205 ? -12.908 -25.729 -15.617 1.00 31.22 205 ALA A CA 1
ATOM 1610 C C . ALA A 1 205 ? -14.174 -26.138 -14.832 1.00 31.22 205 ALA A C 1
ATOM 1612 O O . ALA A 1 205 ? -14.050 -26.718 -13.758 1.00 31.22 205 ALA A O 1
ATOM 1613 N N . ALA A 1 206 ? -15.373 -25.838 -15.349 1.00 33.53 206 ALA A N 1
ATOM 1614 C CA . ALA A 1 206 ? -16.652 -26.182 -14.731 1.00 33.53 206 ALA A CA 1
ATOM 1615 C C . ALA A 1 206 ? -17.342 -27.409 -15.370 1.00 33.53 206 ALA A C 1
ATOM 1617 O O . ALA A 1 206 ? -18.417 -27.786 -14.911 1.00 33.53 206 ALA A O 1
ATOM 1618 N N . GLU A 1 207 ? -16.755 -28.033 -16.402 1.00 29.19 207 GLU A N 1
ATOM 1619 C CA . GLU A 1 207 ? -17.370 -29.161 -17.131 1.00 29.19 207 GLU A CA 1
ATOM 1620 C C . GLU A 1 207 ? -16.838 -30.558 -16.754 1.00 29.19 207 GLU A C 1
ATOM 1622 O O . GLU A 1 207 ? -17.475 -31.540 -17.124 1.00 29.19 207 GLU A O 1
ATOM 1627 N N . ASP A 1 208 ? -15.745 -30.686 -15.989 1.00 27.42 208 ASP A N 1
ATOM 1628 C CA . ASP A 1 208 ? -15.107 -32.000 -15.759 1.00 27.42 208 ASP A CA 1
ATOM 1629 C C . ASP A 1 208 ? -15.564 -32.774 -14.505 1.00 27.42 208 ASP A C 1
ATOM 1631 O O . ASP A 1 208 ? -15.131 -33.906 -14.326 1.00 27.42 208 ASP A O 1
ATOM 1635 N N . ASP A 1 209 ? -16.466 -32.252 -13.665 1.00 28.67 209 ASP A N 1
ATOM 1636 C CA . ASP A 1 209 ? -16.895 -32.974 -12.450 1.00 28.67 209 ASP A CA 1
ATOM 1637 C C . ASP A 1 209 ? -18.385 -32.790 -12.116 1.00 28.67 209 ASP A C 1
ATOM 1639 O O . ASP A 1 209 ? -18.727 -32.271 -11.056 1.00 28.67 209 ASP A O 1
ATOM 1643 N N . LEU A 1 210 ? -19.304 -33.244 -12.978 1.00 28.78 210 LEU A N 1
ATOM 1644 C CA . LEU A 1 210 ? -20.695 -33.496 -12.563 1.00 28.78 210 LEU A CA 1
ATOM 1645 C C . LEU A 1 210 ? -21.362 -34.637 -13.355 1.00 28.78 210 LEU A C 1
ATOM 1647 O O . LEU A 1 210 ? -21.514 -34.554 -14.570 1.00 28.78 210 LEU A O 1
ATOM 1651 N N . GLU A 1 211 ? -21.911 -35.620 -12.631 1.00 25.89 211 GLU A N 1
ATOM 1652 C CA . GLU A 1 211 ? -23.205 -36.224 -12.990 1.00 25.89 211 GLU A CA 1
ATOM 1653 C C . GLU A 1 211 ? -24.266 -35.876 -11.915 1.00 25.89 211 GLU A C 1
ATOM 1655 O O . GLU A 1 211 ? -23.917 -35.753 -10.736 1.00 25.89 211 GLU A O 1
ATOM 1660 N N . PRO A 1 212 ? -25.550 -35.673 -12.296 1.00 38.62 212 PRO A N 1
ATOM 1661 C CA . PRO A 1 212 ? -26.565 -34.948 -11.512 1.00 38.62 212 PRO A CA 1
ATOM 1662 C C . PRO A 1 212 ? -27.559 -35.910 -10.805 1.00 38.62 212 PRO A C 1
ATOM 1664 O O . PRO A 1 212 ? -27.569 -37.099 -11.133 1.00 38.62 212 PRO A O 1
ATOM 1667 N N . PRO A 1 213 ? -28.432 -35.461 -9.864 1.00 33.88 213 PRO A N 1
ATOM 1668 C CA . PRO A 1 213 ? -29.738 -34.925 -10.288 1.00 33.88 213 PRO A CA 1
ATOM 1669 C C . PRO A 1 213 ? -30.449 -33.886 -9.374 1.00 33.88 213 PRO A C 1
ATOM 1671 O O . PRO A 1 213 ? -30.452 -33.977 -8.152 1.00 33.88 213 PRO A O 1
ATOM 1674 N N . HIS A 1 214 ? -31.196 -33.021 -10.073 1.00 27.98 214 HIS A N 1
ATOM 1675 C CA . HIS A 1 214 ? -32.561 -32.518 -9.827 1.00 27.98 214 HIS A CA 1
ATOM 1676 C C . HIS A 1 214 ? -32.899 -31.441 -8.767 1.00 27.98 214 HIS A C 1
ATOM 1678 O O . HIS A 1 214 ? -32.787 -31.627 -7.563 1.00 27.98 214 HIS A O 1
ATOM 1684 N N . GLU A 1 215 ? -33.519 -30.386 -9.326 1.00 29.67 215 GLU A N 1
ATOM 1685 C CA . GLU A 1 215 ? -34.546 -29.486 -8.773 1.00 29.67 215 GLU A CA 1
ATOM 1686 C C . GLU A 1 215 ? -34.126 -28.436 -7.735 1.00 29.67 215 GLU A C 1
ATOM 1688 O O . GLU A 1 215 ? -34.176 -28.657 -6.531 1.00 29.67 215 GLU A O 1
ATOM 1693 N N . LEU A 1 216 ? -33.814 -27.231 -8.233 1.00 28.28 216 LEU A N 1
ATOM 1694 C CA . LEU A 1 216 ? -34.602 -25.996 -8.039 1.00 28.28 216 LEU A CA 1
ATOM 1695 C C . LEU A 1 216 ? -33.839 -24.822 -8.684 1.00 28.28 216 LEU A C 1
ATOM 1697 O O . LEU A 1 216 ? -32.984 -24.191 -8.068 1.00 28.28 216 LEU A O 1
ATOM 1701 N N . ALA A 1 217 ? -34.144 -24.555 -9.954 1.00 28.86 217 ALA A N 1
ATOM 1702 C CA . ALA A 1 217 ? -33.693 -23.384 -10.697 1.00 28.86 217 ALA A CA 1
ATOM 1703 C C . ALA A 1 217 ? -34.930 -22.597 -11.132 1.00 28.86 217 ALA A C 1
ATOM 1705 O O . ALA A 1 217 ? -35.748 -23.152 -11.851 1.00 28.86 217 ALA A O 1
ATOM 1706 N N . GLU A 1 218 ? -35.053 -21.350 -10.676 1.00 32.75 218 GLU A N 1
ATOM 1707 C CA . GLU A 1 218 ? -35.910 -20.267 -11.200 1.00 32.75 218 GLU A CA 1
ATOM 1708 C C . GLU A 1 218 ? -35.739 -19.101 -10.199 1.00 32.75 218 GLU A C 1
ATOM 1710 O O . GLU A 1 218 ? -36.314 -19.123 -9.122 1.00 32.75 218 GLU A O 1
ATOM 1715 N N . GLU A 1 219 ? -34.764 -18.194 -10.335 1.00 35.62 219 GLU A N 1
ATOM 1716 C CA . GLU A 1 219 ? -34.994 -16.899 -11.005 1.00 35.62 219 GLU A CA 1
ATOM 1717 C C . GLU A 1 219 ? -33.702 -16.169 -11.473 1.00 35.62 219 GLU A C 1
ATOM 1719 O O . GLU A 1 219 ? -33.812 -15.151 -12.151 1.00 35.62 219 GLU A O 1
ATOM 1724 N N . ASP A 1 220 ? -32.484 -16.676 -11.227 1.00 32.31 220 ASP A N 1
ATOM 1725 C CA . ASP A 1 220 ? -31.224 -15.980 -11.607 1.00 32.31 220 ASP A CA 1
ATOM 1726 C C . ASP A 1 220 ? -30.546 -16.499 -12.900 1.00 32.31 220 ASP A C 1
ATOM 1728 O O . ASP A 1 220 ? -29.501 -16.000 -13.328 1.00 32.31 220 ASP A O 1
ATOM 1732 N N . GLY A 1 221 ? -31.144 -17.485 -13.578 1.00 32.62 221 GLY A N 1
ATOM 1733 C CA . GLY A 1 221 ? -30.538 -18.162 -14.736 1.00 32.62 221 GLY A CA 1
ATOM 1734 C C . GLY A 1 221 ? -30.493 -17.353 -16.041 1.00 32.62 221 GLY A C 1
ATOM 1735 O O . GLY A 1 221 ? -29.670 -17.634 -16.914 1.00 32.62 221 GLY A O 1
ATOM 1736 N N . ASP A 1 222 ? -31.335 -16.331 -16.204 1.00 39.28 222 ASP A N 1
ATOM 1737 C CA . ASP A 1 222 ? -31.564 -15.751 -17.537 1.00 39.28 222 ASP A CA 1
ATOM 1738 C C . ASP A 1 222 ? -30.532 -14.677 -17.936 1.00 39.28 222 ASP A C 1
ATOM 1740 O O . ASP A 1 222 ? -30.225 -14.500 -19.119 1.00 39.28 222 ASP A O 1
ATOM 1744 N N . PHE A 1 223 ? -29.912 -13.992 -16.966 1.00 37.88 223 PHE A N 1
ATOM 1745 C CA . PHE A 1 223 ? -28.898 -12.969 -17.256 1.00 37.88 223 PHE A CA 1
ATOM 1746 C C . PHE A 1 223 ? -27.554 -13.578 -17.682 1.00 37.88 223 PHE A C 1
ATOM 1748 O O . PHE A 1 223 ? -26.960 -13.112 -18.658 1.00 37.88 223 PHE A O 1
ATOM 1755 N N . ASN A 1 224 ? -27.098 -14.653 -17.031 1.00 40.62 224 ASN A N 1
ATOM 1756 C CA . ASN A 1 224 ? -25.815 -15.297 -17.348 1.00 40.62 224 ASN A CA 1
ATOM 1757 C C . ASN A 1 224 ? -25.800 -15.936 -18.749 1.00 40.62 224 ASN A C 1
ATOM 1759 O O . ASN A 1 224 ? -24.790 -15.865 -19.455 1.00 40.62 224 ASN A O 1
ATOM 1763 N N . HIS A 1 225 ? -26.937 -16.459 -19.220 1.00 44.31 225 HIS A N 1
ATOM 1764 C CA . HIS A 1 225 ? -27.050 -17.019 -20.570 1.00 44.31 225 HIS A CA 1
ATOM 1765 C C . HIS A 1 225 ? -26.948 -15.965 -21.689 1.00 44.31 225 HIS A C 1
ATOM 1767 O O . HIS A 1 225 ? -26.467 -16.270 -22.784 1.00 44.31 225 HIS A O 1
ATOM 1773 N N . ILE A 1 226 ? -27.380 -14.719 -21.455 1.00 46.88 226 ILE A N 1
ATOM 1774 C CA . ILE A 1 226 ? -27.358 -13.653 -22.474 1.00 46.88 226 ILE A CA 1
ATOM 1775 C C . ILE A 1 226 ? -25.931 -13.131 -22.697 1.00 46.88 226 ILE A C 1
ATOM 1777 O O . ILE A 1 226 ? -25.509 -12.974 -23.847 1.00 46.88 226 ILE A O 1
ATOM 1781 N N . TRP A 1 227 ? -25.160 -12.939 -21.624 1.00 44.22 227 TRP A N 1
ATOM 1782 C CA . TRP A 1 227 ? -23.753 -12.529 -21.712 1.00 44.22 227 TRP A CA 1
ATOM 1783 C C . TRP A 1 227 ? -22.866 -13.624 -22.321 1.00 44.22 227 TRP A C 1
ATOM 1785 O O . TRP A 1 227 ? -21.973 -13.319 -23.121 1.00 44.22 227 TRP A O 1
ATOM 1795 N N . CYS A 1 228 ? -23.171 -14.899 -22.045 1.00 49.72 228 CYS A N 1
ATOM 1796 C CA . CYS A 1 228 ? -22.516 -16.036 -22.696 1.00 49.72 228 CYS A CA 1
ATOM 1797 C C . CYS A 1 228 ? -22.702 -16.003 -24.222 1.00 49.72 228 CYS A C 1
ATOM 1799 O O . CYS A 1 228 ? -21.731 -16.140 -24.962 1.00 49.72 228 CYS A O 1
ATOM 1801 N N . ARG A 1 229 ? -23.917 -15.729 -24.722 1.00 50.34 229 ARG A N 1
ATOM 1802 C CA . ARG A 1 229 ? -24.206 -15.705 -26.171 1.00 50.34 229 ARG A CA 1
ATOM 1803 C C . ARG A 1 229 ? -23.461 -14.598 -26.935 1.00 50.34 229 ARG A C 1
ATOM 1805 O O . ARG A 1 229 ? -22.965 -14.853 -28.032 1.00 50.34 229 ARG A O 1
ATOM 1812 N N . ALA A 1 230 ? -23.321 -13.398 -26.364 1.00 58.34 230 ALA A N 1
ATOM 1813 C CA . ALA A 1 230 ? -22.543 -12.314 -26.984 1.00 58.34 230 ALA A CA 1
ATOM 1814 C C . ALA A 1 230 ? -21.034 -12.606 -27.000 1.00 58.34 230 ALA A C 1
ATOM 1816 O O . ALA A 1 230 ? -20.349 -12.318 -27.983 1.00 58.34 230 ALA A O 1
ATOM 1817 N N . SER A 1 231 ? -20.536 -13.239 -25.937 1.00 60.28 231 SER A N 1
ATOM 1818 C CA . SER A 1 231 ? -19.132 -13.640 -25.815 1.00 60.28 231 SER A CA 1
ATOM 1819 C C . SER A 1 231 ? -18.775 -14.744 -26.814 1.00 60.28 231 SER A C 1
ATOM 1821 O O . SER A 1 231 ? -17.716 -14.695 -27.434 1.00 60.28 231 SER A O 1
ATOM 1823 N N . ILE A 1 232 ? -19.693 -15.686 -27.051 1.00 71.56 232 ILE A N 1
ATOM 1824 C CA . ILE A 1 232 ? -19.537 -16.751 -28.050 1.00 71.56 232 ILE A CA 1
ATOM 1825 C C . ILE A 1 232 ? -19.448 -16.171 -29.470 1.00 71.56 232 ILE A C 1
ATOM 1827 O O . ILE A 1 232 ? -18.520 -16.507 -30.208 1.00 71.56 232 ILE A O 1
ATOM 1831 N N . ALA A 1 233 ? -20.351 -15.258 -29.851 1.00 70.94 233 ALA A N 1
ATOM 1832 C CA . ALA A 1 233 ? -20.324 -14.639 -31.181 1.00 70.94 233 ALA A CA 1
ATOM 1833 C C . ALA A 1 233 ? -19.023 -13.853 -31.438 1.00 70.94 233 ALA A C 1
ATOM 1835 O O . ALA A 1 233 ? -18.443 -13.959 -32.521 1.00 70.94 233 ALA A O 1
ATOM 1836 N N . ALA A 1 234 ? -18.522 -13.135 -30.426 1.00 69.38 234 ALA A N 1
ATOM 1837 C CA . ALA A 1 234 ? -17.252 -12.414 -30.498 1.00 69.38 234 ALA A CA 1
ATOM 1838 C C . ALA A 1 234 ? -16.043 -13.359 -30.644 1.00 69.38 234 ALA A C 1
ATOM 1840 O O . ALA A 1 234 ? -15.154 -13.101 -31.460 1.00 69.38 234 ALA A O 1
ATOM 1841 N N . CYS A 1 235 ? -16.026 -14.486 -29.920 1.00 69.69 235 CYS A N 1
ATOM 1842 C CA . CYS A 1 235 ? -14.991 -15.516 -30.054 1.00 69.69 235 CYS A CA 1
ATOM 1843 C C . CYS A 1 235 ? -14.953 -16.107 -31.469 1.00 69.69 235 CYS A C 1
ATOM 1845 O O . CYS A 1 235 ? -13.878 -16.207 -32.066 1.00 69.69 235 CYS A O 1
ATOM 1847 N N . PHE A 1 236 ? -16.113 -16.448 -32.039 1.00 74.62 236 PHE A N 1
ATOM 1848 C CA . PHE A 1 236 ? -16.183 -16.953 -33.411 1.00 74.62 236 PHE A CA 1
ATOM 1849 C C . PHE A 1 236 ? -15.787 -15.886 -34.439 1.00 74.62 236 PHE A C 1
ATOM 1851 O O . PHE A 1 236 ? -15.012 -16.187 -35.352 1.00 74.62 236 PHE A O 1
ATOM 1858 N N . ARG A 1 237 ? -16.214 -14.624 -34.276 1.00 84.12 237 ARG A N 1
ATOM 1859 C CA . ARG A 1 237 ? -15.766 -13.523 -35.148 1.00 84.12 237 ARG A CA 1
ATOM 1860 C C . ARG A 1 237 ? -14.246 -13.370 -35.105 1.00 84.12 237 ARG A C 1
ATOM 1862 O O . ARG A 1 237 ? -13.611 -13.245 -36.155 1.00 84.12 237 ARG A O 1
ATOM 1869 N N . LEU A 1 238 ? -13.646 -13.407 -33.917 1.00 72.06 238 LEU A N 1
ATOM 1870 C CA . LEU A 1 238 ? -12.198 -13.309 -33.744 1.00 72.06 238 LEU A CA 1
ATOM 1871 C C . LEU A 1 238 ? -11.473 -14.488 -34.404 1.00 72.06 238 LEU A C 1
ATOM 1873 O O . LEU A 1 238 ? -10.527 -14.272 -35.162 1.00 72.06 238 LEU A O 1
ATOM 1877 N N . ALA A 1 239 ? -11.954 -15.716 -34.196 1.00 71.88 239 ALA A N 1
ATOM 1878 C CA . ALA A 1 239 ? -11.405 -16.911 -34.829 1.00 71.88 239 ALA A CA 1
ATOM 1879 C C . ALA A 1 239 ? -11.435 -16.800 -36.363 1.00 71.88 239 ALA A C 1
ATOM 1881 O O . ALA A 1 239 ? -10.411 -16.993 -37.021 1.00 71.88 239 ALA A O 1
ATOM 1882 N N . HIS A 1 240 ? -12.566 -16.390 -36.944 1.00 77.19 240 HIS A N 1
ATOM 1883 C CA . HIS A 1 240 ? -12.685 -16.198 -38.390 1.00 77.19 240 HIS A CA 1
ATOM 1884 C C . HIS A 1 240 ? -11.870 -15.010 -38.912 1.00 77.19 240 HIS A C 1
ATOM 1886 O O . HIS A 1 240 ? -11.360 -15.079 -40.027 1.00 77.19 240 HIS A O 1
ATOM 1892 N N . THR A 1 241 ? -11.657 -13.968 -38.106 1.00 76.25 241 THR A N 1
ATOM 1893 C CA . THR A 1 241 ? -10.761 -12.849 -38.445 1.00 76.25 241 THR A CA 1
ATOM 1894 C C . THR A 1 241 ? -9.311 -13.316 -38.536 1.00 76.25 241 THR A C 1
ATOM 1896 O O . THR A 1 241 ? -8.610 -12.981 -39.490 1.00 76.25 241 THR A O 1
ATOM 1899 N N . VAL A 1 242 ? -8.859 -14.125 -37.572 1.00 67.50 242 VAL A N 1
ATOM 1900 C CA . VAL A 1 242 ? -7.507 -14.701 -37.570 1.00 67.50 242 VAL A CA 1
ATOM 1901 C C . VAL A 1 242 ? -7.319 -15.641 -38.762 1.00 67.50 242 VAL A C 1
ATOM 1903 O O . VAL A 1 242 ? -6.289 -15.568 -39.436 1.00 67.50 242 VAL A O 1
ATOM 1906 N N . THR A 1 243 ? -8.311 -16.483 -39.057 1.00 72.31 243 THR A N 1
ATOM 1907 C CA . THR A 1 243 ? -8.287 -17.389 -40.215 1.00 72.31 243 THR A CA 1
ATOM 1908 C C . THR A 1 243 ? -8.265 -16.614 -41.531 1.00 72.31 243 THR A C 1
ATOM 1910 O O . THR A 1 243 ? -7.409 -16.870 -42.376 1.00 72.31 243 THR A O 1
ATOM 1913 N N . PHE A 1 244 ? -9.122 -15.601 -41.683 1.00 75.94 244 PHE A N 1
ATOM 1914 C CA . PHE A 1 244 ? -9.138 -14.725 -42.854 1.00 75.94 244 PHE A CA 1
ATOM 1915 C C . PHE A 1 244 ? -7.784 -14.029 -43.059 1.00 75.94 244 PHE A C 1
ATOM 1917 O O . PHE A 1 244 ? -7.236 -14.073 -44.162 1.00 75.94 244 PHE A O 1
ATOM 1924 N N . ALA A 1 245 ? -7.204 -13.467 -41.992 1.00 67.44 245 ALA A N 1
ATOM 1925 C CA . ALA A 1 245 ? -5.924 -12.759 -42.039 1.00 67.44 245 ALA A CA 1
ATOM 1926 C C . ALA A 1 245 ? -4.741 -13.666 -42.422 1.00 67.44 245 ALA A C 1
ATOM 1928 O O . ALA A 1 245 ? -3.811 -13.209 -43.087 1.00 67.44 245 ALA A O 1
ATOM 1929 N N . LYS A 1 246 ? -4.771 -14.941 -42.014 1.00 69.88 246 LYS A N 1
ATOM 1930 C CA . LYS A 1 246 ? -3.720 -15.927 -42.315 1.00 69.88 246 LYS A CA 1
ATOM 1931 C C . LYS A 1 246 ? -3.914 -16.641 -43.655 1.00 69.88 246 LYS A C 1
ATOM 1933 O O . LYS A 1 246 ? -2.942 -17.160 -44.195 1.00 69.88 246 LYS A O 1
ATOM 1938 N N . SER A 1 247 ? -5.134 -16.681 -44.191 1.00 72.75 247 SER A N 1
ATOM 1939 C CA . SER A 1 247 ? -5.423 -17.392 -45.439 1.00 72.75 247 SER A CA 1
ATOM 1940 C C . SER A 1 247 ? -4.908 -16.646 -46.676 1.00 72.75 247 SER A C 1
ATOM 1942 O O . SER A 1 247 ? -4.978 -15.413 -46.782 1.00 72.75 247 SER A O 1
ATOM 1944 N N . THR A 1 248 ? -4.410 -17.405 -47.648 1.00 72.12 248 THR A N 1
ATOM 1945 C CA . THR A 1 248 ? -4.169 -16.923 -49.016 1.00 72.12 248 THR A CA 1
ATOM 1946 C C . THR A 1 248 ? -5.476 -16.818 -49.801 1.00 72.12 248 THR A C 1
ATOM 1948 O O . THR A 1 248 ? -5.625 -15.906 -50.609 1.00 72.12 248 THR A O 1
ATOM 1951 N N . ASP A 1 249 ? -6.449 -17.672 -49.481 1.00 76.94 249 ASP A N 1
ATOM 1952 C CA . ASP A 1 249 ? -7.790 -17.695 -50.057 1.00 76.94 249 ASP A CA 1
ATOM 1953 C C . ASP A 1 249 ? -8.774 -16.785 -49.304 1.00 76.94 249 ASP A C 1
ATOM 1955 O O . ASP A 1 249 ? -9.667 -17.213 -48.570 1.00 76.94 249 ASP A O 1
ATOM 1959 N N . SER A 1 250 ? -8.577 -15.481 -49.455 1.00 72.31 250 SER A N 1
ATOM 1960 C CA . SER A 1 250 ? -9.342 -14.488 -48.702 1.00 72.31 250 SER A CA 1
ATOM 1961 C C . SER A 1 250 ? -10.827 -14.454 -49.078 1.00 72.31 250 SER A C 1
ATOM 1963 O O . SER A 1 250 ? -11.657 -14.166 -48.216 1.00 72.31 250 SER A O 1
ATOM 1965 N N . MET A 1 251 ? -11.181 -14.787 -50.321 1.00 79.75 251 MET A N 1
ATOM 1966 C CA . MET A 1 251 ? -12.576 -14.758 -50.774 1.00 79.75 251 MET A CA 1
ATOM 1967 C C . MET A 1 251 ? -13.437 -15.858 -50.154 1.00 79.75 251 MET A C 1
ATOM 1969 O O . MET A 1 251 ? -14.621 -15.636 -49.906 1.00 79.75 251 MET A O 1
ATOM 1973 N N . TYR A 1 252 ? -12.842 -16.993 -49.793 1.00 82.94 252 TYR A N 1
ATOM 1974 C CA . TYR A 1 252 ? -13.571 -18.045 -49.097 1.00 82.94 252 TYR A CA 1
ATOM 1975 C C . TYR A 1 252 ? -13.905 -17.649 -47.648 1.00 82.94 252 TYR A C 1
ATOM 1977 O O . TYR A 1 252 ? -15.027 -17.836 -47.172 1.00 82.94 252 TYR A O 1
ATOM 1985 N N . PHE A 1 253 ? -12.948 -17.039 -46.940 1.00 80.81 253 PHE A N 1
ATOM 1986 C CA . PHE A 1 253 ? -13.065 -16.762 -45.501 1.00 80.81 253 PHE A CA 1
ATOM 1987 C C . PHE A 1 253 ? -13.723 -15.424 -45.137 1.00 80.81 253 PHE A C 1
ATOM 1989 O O . PHE A 1 253 ? -14.077 -15.224 -43.973 1.00 80.81 253 PHE A O 1
ATOM 1996 N N . ILE A 1 254 ? -13.936 -14.518 -46.096 1.00 79.06 254 ILE A N 1
ATOM 1997 C CA . ILE A 1 254 ? -14.647 -13.253 -45.842 1.00 79.06 254 ILE A CA 1
ATOM 1998 C C . ILE A 1 254 ? -16.134 -13.473 -45.512 1.00 79.06 254 ILE A C 1
ATOM 2000 O O . ILE A 1 254 ? -16.716 -12.708 -44.747 1.00 79.06 254 ILE A O 1
ATOM 2004 N N . GLY A 1 255 ? -16.739 -14.546 -46.032 1.00 78.62 255 GLY A N 1
ATOM 2005 C CA . GLY A 1 255 ? -18.140 -14.884 -45.787 1.00 78.62 255 GLY A CA 1
ATOM 2006 C C . GLY A 1 255 ? -18.456 -15.172 -44.308 1.00 78.62 255 GLY A C 1
ATOM 2007 O O . GLY A 1 255 ? -19.215 -14.419 -43.694 1.00 78.62 255 GLY A O 1
ATOM 2008 N N . PRO A 1 256 ? -17.832 -16.194 -43.691 1.00 77.50 256 PRO A N 1
ATOM 2009 C CA . PRO A 1 256 ? -17.961 -16.463 -42.255 1.00 77.50 256 PRO A CA 1
ATOM 2010 C C . PRO A 1 256 ? -17.673 -15.248 -41.369 1.00 77.50 256 PRO A C 1
ATOM 2012 O O . PRO A 1 256 ? -18.344 -15.034 -40.362 1.00 77.50 256 PRO A O 1
ATOM 2015 N N . LEU A 1 257 ? -16.680 -14.435 -41.743 1.00 81.56 257 LEU A N 1
ATOM 2016 C CA . LEU A 1 257 ? -16.318 -13.230 -41.004 1.00 81.56 257 LEU A CA 1
ATOM 2017 C C . LEU A 1 257 ? -17.480 -12.224 -40.956 1.00 81.56 257 LEU A C 1
ATOM 2019 O O . LEU A 1 257 ? -17.793 -11.701 -39.887 1.00 81.56 257 LEU A O 1
ATOM 2023 N N . LEU A 1 258 ? -18.144 -11.987 -42.091 1.00 78.94 258 LEU A N 1
ATOM 2024 C CA . LEU A 1 258 ? -19.301 -11.092 -42.174 1.00 78.94 258 LEU A CA 1
ATOM 2025 C C . LEU A 1 258 ? -20.509 -11.620 -41.388 1.00 78.94 258 LEU A C 1
ATOM 2027 O O . LEU A 1 258 ? -21.228 -10.825 -40.780 1.00 78.94 258 LEU A O 1
ATOM 2031 N N . PHE A 1 259 ? -20.716 -12.940 -41.345 1.00 81.50 259 PHE A N 1
ATOM 2032 C CA . PHE A 1 259 ? -21.788 -13.547 -40.545 1.00 81.50 259 PHE A CA 1
ATOM 2033 C C . PHE A 1 259 ? -21.606 -13.296 -39.058 1.00 81.50 259 PHE A C 1
ATOM 2035 O O . PHE A 1 259 ? -22.511 -12.782 -38.399 1.00 81.50 259 PHE A O 1
ATOM 2042 N N . TRP A 1 260 ? -20.425 -13.616 -38.537 1.00 82.12 260 TRP A N 1
ATOM 2043 C CA . TRP A 1 260 ? -20.157 -13.461 -37.115 1.00 82.12 260 TRP A CA 1
ATOM 2044 C C . TRP A 1 260 ? -20.067 -11.994 -36.697 1.00 82.12 260 TRP A C 1
ATOM 2046 O O . TRP A 1 260 ? -20.474 -11.667 -35.586 1.00 82.12 260 TRP A O 1
ATOM 2056 N N . ALA A 1 261 ? -19.663 -11.094 -37.600 1.00 81.44 261 ALA A N 1
ATOM 2057 C CA . ALA A 1 261 ? -19.769 -9.654 -37.371 1.00 81.44 261 ALA A CA 1
ATOM 2058 C C . ALA A 1 261 ? -21.236 -9.201 -37.227 1.00 81.44 261 ALA A C 1
ATOM 2060 O O . ALA A 1 261 ? -21.576 -8.514 -36.264 1.00 81.44 261 ALA A O 1
ATOM 2061 N N . CYS A 1 262 ? -22.134 -9.632 -38.123 1.00 83.12 262 CYS A N 1
ATOM 2062 C CA . CYS A 1 262 ? -23.562 -9.300 -38.027 1.00 83.12 262 CYS A CA 1
ATOM 2063 C C . CYS A 1 262 ? -24.206 -9.872 -36.752 1.00 83.12 262 CYS A C 1
ATOM 2065 O O . CYS A 1 262 ? -24.993 -9.183 -36.096 1.00 83.12 262 CYS A O 1
ATOM 2067 N N . ALA A 1 263 ? -23.857 -11.107 -36.380 1.00 84.00 263 ALA A N 1
ATOM 2068 C CA . ALA A 1 263 ? -24.355 -11.760 -35.172 1.00 84.00 263 ALA A CA 1
ATOM 2069 C C . ALA A 1 263 ? -23.883 -11.046 -33.895 1.00 84.00 263 ALA A C 1
ATOM 2071 O O . ALA A 1 263 ? -24.702 -10.719 -33.036 1.00 84.00 263 ALA A O 1
ATOM 2072 N N . GLU A 1 264 ? -22.590 -10.726 -33.795 1.00 83.00 264 GLU A N 1
ATOM 2073 C CA . GLU A 1 264 ? -22.011 -10.018 -32.648 1.00 83.00 264 GLU A CA 1
ATOM 2074 C C . GLU A 1 264 ? -22.659 -8.639 -32.443 1.00 83.00 264 GLU A C 1
ATOM 2076 O O . GLU A 1 264 ? -23.077 -8.301 -31.334 1.00 83.00 264 GLU A O 1
ATOM 2081 N N . MET A 1 265 ? -22.822 -7.861 -33.518 1.00 83.25 265 MET A N 1
ATOM 2082 C CA . MET A 1 265 ? -23.466 -6.545 -33.441 1.00 83.25 265 MET A CA 1
ATOM 2083 C C . MET A 1 265 ? -24.939 -6.637 -33.023 1.00 83.25 265 MET A C 1
ATOM 2085 O O . MET A 1 265 ? -25.420 -5.806 -32.252 1.00 83.25 265 MET A O 1
ATOM 2089 N N . THR A 1 266 ? -25.650 -7.666 -33.490 1.00 87.00 266 THR A N 1
ATOM 2090 C CA . THR A 1 266 ? -27.054 -7.912 -33.123 1.00 87.00 266 THR A CA 1
ATOM 2091 C C . THR A 1 266 ? -27.193 -8.226 -31.631 1.00 87.00 266 THR A C 1
ATOM 2093 O O . THR A 1 266 ? -28.083 -7.684 -30.973 1.00 87.00 266 THR A O 1
ATOM 2096 N N . CYS A 1 267 ? -26.278 -9.026 -31.070 1.00 83.56 267 CYS A N 1
ATOM 2097 C CA . CYS A 1 267 ? -26.214 -9.286 -29.628 1.00 83.56 267 CYS A CA 1
ATOM 2098 C C . CYS A 1 267 ? -26.011 -7.995 -28.822 1.00 83.56 267 CYS A C 1
ATOM 2100 O O . CYS A 1 267 ? -26.611 -7.845 -27.758 1.00 83.56 267 CYS A O 1
ATOM 2102 N N . GLY A 1 268 ? -25.236 -7.042 -29.352 1.00 79.38 268 GLY A N 1
ATOM 2103 C CA . GLY A 1 268 ? -25.120 -5.695 -28.796 1.00 79.38 268 GLY A CA 1
ATOM 2104 C C . GLY A 1 268 ? -26.489 -5.028 -28.650 1.00 79.38 268 GLY A C 1
ATOM 2105 O O . GLY A 1 268 ? -26.923 -4.753 -27.535 1.00 79.38 268 GLY A O 1
ATOM 2106 N N . PHE A 1 269 ? -27.230 -4.835 -29.744 1.00 84.81 269 PHE A N 1
ATOM 2107 C CA . PHE A 1 269 ? -28.561 -4.207 -29.680 1.00 84.81 269 PHE A CA 1
ATOM 2108 C C . PHE A 1 269 ? -29.528 -4.927 -28.733 1.00 84.81 269 PHE A C 1
ATOM 2110 O O . PHE A 1 269 ? -30.295 -4.265 -28.027 1.00 84.81 269 PHE A O 1
ATOM 2117 N N . PHE A 1 270 ? -29.463 -6.259 -28.677 1.00 81.81 270 PHE A N 1
ATOM 2118 C CA . PHE A 1 270 ? -30.262 -7.054 -27.751 1.00 81.81 270 PHE A CA 1
ATOM 2119 C C . PHE A 1 270 ? -29.927 -6.734 -26.291 1.00 81.81 270 PHE A C 1
ATOM 2121 O O . PHE A 1 270 ? -30.815 -6.308 -25.557 1.00 81.81 270 PHE A O 1
ATOM 2128 N N . ILE A 1 271 ? -28.652 -6.830 -25.890 1.00 78.88 271 ILE A N 1
ATOM 2129 C CA . ILE A 1 271 ? -28.184 -6.534 -24.523 1.00 78.88 271 ILE A CA 1
ATOM 2130 C C . ILE A 1 271 ? -28.581 -5.121 -24.097 1.00 78.88 271 ILE A C 1
ATOM 2132 O O . ILE A 1 271 ? -29.112 -4.925 -23.004 1.00 78.88 271 ILE A O 1
ATOM 2136 N N . PHE A 1 272 ? -28.396 -4.135 -24.979 1.00 74.81 272 PHE A N 1
ATOM 2137 C CA . PHE A 1 272 ? -28.798 -2.760 -24.692 1.00 74.81 272 PHE A CA 1
ATOM 2138 C C . PHE A 1 272 ? -30.311 -2.622 -24.505 1.00 74.81 272 PHE A C 1
ATOM 2140 O O . PHE A 1 272 ? -30.762 -1.720 -23.804 1.00 74.81 272 PHE A O 1
ATOM 2147 N N . SER A 1 273 ? -31.119 -3.502 -25.079 1.00 76.94 273 SER A N 1
ATOM 2148 C CA . SER A 1 273 ? -32.578 -3.415 -24.999 1.00 76.94 273 SER A CA 1
ATOM 2149 C C . SER A 1 273 ? -33.174 -4.225 -23.838 1.00 76.94 273 SER A C 1
ATOM 2151 O O . SER A 1 273 ? -34.310 -3.954 -23.447 1.00 76.94 273 SER A O 1
ATOM 2153 N N . VAL A 1 274 ? -32.415 -5.142 -23.216 1.00 74.25 274 VAL A N 1
ATOM 2154 C CA . VAL A 1 274 ? -32.873 -5.973 -22.078 1.00 74.25 274 VAL A CA 1
ATOM 2155 C C . VAL A 1 274 ? -33.379 -5.147 -20.884 1.00 74.25 274 VAL A C 1
ATOM 2157 O O . VAL A 1 274 ? -34.486 -5.417 -20.416 1.00 74.25 274 VAL A O 1
ATOM 2160 N N . PRO A 1 275 ? -32.685 -4.091 -20.411 1.00 69.12 275 PRO A N 1
ATOM 2161 C CA . PRO A 1 275 ? -33.191 -3.281 -19.297 1.00 69.12 275 PRO A CA 1
ATOM 2162 C C . PRO A 1 275 ? -34.495 -2.535 -19.622 1.00 69.12 275 PRO A C 1
ATOM 2164 O O . PRO A 1 275 ? -35.224 -2.123 -18.723 1.00 69.12 275 PRO A O 1
ATOM 2167 N N . CYS A 1 276 ? -34.793 -2.330 -20.908 1.00 71.81 276 CYS A N 1
ATOM 2168 C CA . CYS A 1 276 ? -36.043 -1.721 -21.354 1.00 71.81 276 CYS A CA 1
ATOM 2169 C C . CYS A 1 276 ? -37.191 -2.740 -21.399 1.00 71.81 276 CYS A C 1
ATOM 2171 O O . CYS A 1 276 ? -38.336 -2.349 -21.189 1.00 71.81 276 CYS A O 1
ATOM 2173 N N . LEU A 1 277 ? -36.906 -4.031 -21.615 1.00 65.56 277 LEU A N 1
ATOM 2174 C CA . LEU A 1 277 ? -37.903 -5.109 -21.597 1.00 65.56 277 LEU A CA 1
ATOM 2175 C C . LEU A 1 277 ? -38.497 -5.321 -20.202 1.00 65.56 277 LEU A C 1
ATOM 2177 O O . LEU A 1 277 ? -39.715 -5.439 -20.075 1.00 65.56 277 LEU A O 1
ATOM 2181 N N . SER A 1 278 ? -37.667 -5.305 -19.154 1.00 62.47 278 SER A N 1
ATOM 2182 C CA . SER A 1 278 ? -38.140 -5.425 -17.768 1.00 62.47 278 SER A CA 1
ATOM 2183 C C . SER A 1 278 ? -39.051 -4.257 -17.386 1.00 62.47 278 SER A C 1
ATOM 2185 O O . SER A 1 278 ? -40.116 -4.458 -16.806 1.00 62.47 278 SER A O 1
ATOM 2187 N N . LYS A 1 279 ? -38.693 -3.038 -17.800 1.00 62.62 279 LYS A N 1
ATOM 2188 C CA . LYS A 1 279 ? -39.503 -1.845 -17.548 1.00 62.62 279 LYS A CA 1
ATOM 2189 C C . LYS A 1 279 ? -40.797 -1.817 -18.363 1.00 62.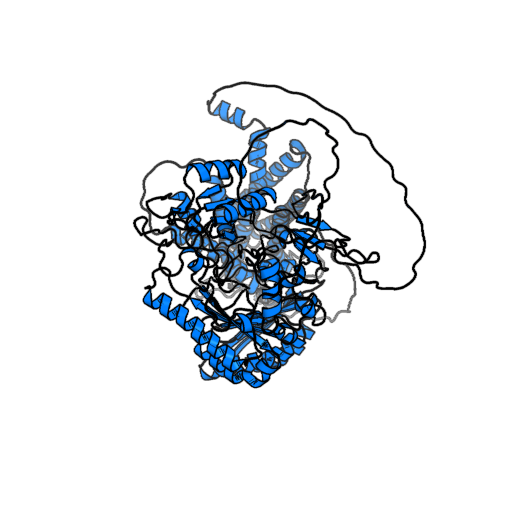62 279 LYS A C 1
ATOM 2191 O O . LYS A 1 279 ? -41.851 -1.523 -17.806 1.00 62.62 279 LYS A O 1
ATOM 2196 N N . LEU A 1 280 ? -40.749 -2.201 -19.643 1.00 63.91 280 LEU A N 1
ATOM 2197 C CA . LEU A 1 280 ? -41.951 -2.384 -20.459 1.00 63.91 280 LEU A CA 1
ATOM 2198 C C . LEU A 1 280 ? -42.888 -3.402 -19.794 1.00 63.91 280 LEU A C 1
ATOM 2200 O O . LEU A 1 280 ? -44.081 -3.137 -19.688 1.00 63.91 280 LEU A O 1
ATOM 2204 N N . ALA A 1 281 ? -42.365 -4.521 -19.283 1.00 61.12 281 ALA A N 1
ATOM 2205 C CA . ALA A 1 281 ? -43.154 -5.535 -18.582 1.00 61.12 281 ALA A CA 1
ATOM 2206 C C . ALA A 1 281 ? -43.802 -5.010 -17.285 1.00 61.12 281 ALA A C 1
ATOM 2208 O O . ALA A 1 281 ? -44.914 -5.430 -16.951 1.00 61.12 281 ALA A O 1
ATOM 2209 N N . MET A 1 282 ? -43.146 -4.077 -16.587 1.00 59.53 282 MET A N 1
ATOM 2210 C CA . MET A 1 282 ? -43.670 -3.428 -15.379 1.00 59.53 282 MET A CA 1
ATOM 2211 C C . MET A 1 282 ? -44.730 -2.356 -15.680 1.00 59.53 282 MET A C 1
ATOM 2213 O O . MET A 1 282 ? -45.720 -2.275 -14.960 1.00 59.53 282 MET A O 1
ATOM 2217 N N . GLU A 1 283 ? -44.560 -1.555 -16.736 1.00 61.91 283 GLU A N 1
ATOM 2218 C CA . GLU A 1 283 ? -45.414 -0.382 -17.006 1.00 61.91 283 GLU A CA 1
ATOM 2219 C C . GLU A 1 283 ? -46.587 -0.652 -17.957 1.00 61.91 283 GLU A C 1
ATOM 2221 O O . GLU A 1 283 ? -47.637 -0.028 -17.837 1.00 61.91 283 GLU A O 1
ATOM 2226 N N . SER A 1 284 ? -46.459 -1.600 -18.888 1.00 57.16 284 SER A N 1
ATOM 2227 C CA . SER A 1 284 ? -47.518 -1.885 -19.872 1.00 57.16 284 SER A CA 1
ATOM 2228 C C . SER A 1 284 ? -48.650 -2.768 -19.332 1.00 57.16 284 SER A C 1
ATOM 2230 O O . SER A 1 284 ? -49.575 -3.113 -20.069 1.00 57.16 284 SER A O 1
ATOM 2232 N N . GLY A 1 285 ? -48.570 -3.200 -18.067 1.00 48.09 285 GLY A N 1
ATOM 2233 C CA . GLY A 1 285 ? -49.471 -4.220 -17.529 1.00 48.09 285 GLY A CA 1
ATOM 2234 C C . GLY A 1 285 ? -49.418 -5.531 -18.325 1.00 48.09 285 GLY A C 1
ATOM 2235 O O . GLY A 1 285 ? -50.292 -6.379 -18.164 1.00 48.09 285 GLY A O 1
ATOM 2236 N N . LEU A 1 286 ? -48.406 -5.735 -19.184 1.00 49.72 286 LEU A N 1
ATOM 2237 C CA . LEU A 1 286 ? -48.273 -6.944 -19.996 1.00 49.72 286 LEU A CA 1
ATOM 2238 C C . LEU A 1 286 ? -48.132 -8.172 -19.104 1.00 49.72 286 LEU A C 1
ATOM 2240 O O . LEU A 1 286 ? -48.637 -9.223 -19.466 1.00 49.72 286 LEU A O 1
ATOM 2244 N N . ARG A 1 287 ? -47.558 -8.016 -17.901 1.00 47.19 287 ARG A N 1
ATOM 2245 C CA . ARG A 1 287 ? -47.538 -9.056 -16.865 1.00 47.19 287 ARG A CA 1
ATOM 2246 C C . ARG A 1 287 ? -48.947 -9.449 -16.413 1.00 47.19 287 ARG A C 1
ATOM 2248 O O . ARG A 1 287 ? -49.171 -10.632 -16.218 1.00 47.19 287 ARG A O 1
ATOM 2255 N N . SER A 1 288 ? -49.902 -8.512 -16.331 1.00 47.00 288 SER A N 1
ATOM 2256 C CA . SER A 1 288 ? -51.304 -8.828 -16.010 1.00 47.00 288 SER A CA 1
ATOM 2257 C C . SER A 1 288 ? -52.059 -9.419 -17.199 1.00 47.00 288 SER A C 1
ATOM 2259 O O . SER A 1 288 ? -52.926 -10.260 -17.003 1.00 47.00 288 SER A O 1
ATOM 2261 N N . ARG A 1 289 ? -51.716 -9.054 -18.443 1.00 49.12 289 ARG A N 1
ATOM 2262 C CA . ARG A 1 289 ? -52.298 -9.670 -19.652 1.00 49.12 289 ARG A CA 1
ATOM 2263 C C . ARG A 1 289 ? -51.740 -11.067 -19.937 1.00 49.12 289 ARG A C 1
ATOM 2265 O O . ARG A 1 289 ? -52.506 -11.946 -20.312 1.00 49.12 289 ARG A O 1
ATOM 2272 N N . LEU A 1 290 ? -50.450 -11.287 -19.683 1.00 44.75 290 LEU A N 1
ATOM 2273 C CA . LEU A 1 290 ? -49.801 -12.600 -19.703 1.00 44.75 290 LEU A CA 1
ATOM 2274 C C . LEU A 1 290 ? -50.262 -13.459 -18.523 1.00 44.75 290 LEU A C 1
ATOM 2276 O O . LEU A 1 290 ? -50.567 -14.621 -18.735 1.00 44.75 290 LEU A O 1
ATOM 2280 N N . SER A 1 291 ? -50.429 -12.905 -17.316 1.00 43.34 291 SER A N 1
ATOM 2281 C CA . SER A 1 291 ? -50.991 -13.650 -16.176 1.00 43.34 291 SER A CA 1
ATOM 2282 C C . SER A 1 291 ? -52.496 -13.892 -16.298 1.00 43.34 291 SER A C 1
ATOM 2284 O O . SER A 1 291 ? -53.001 -14.831 -15.699 1.00 43.34 291 SER A O 1
ATOM 2286 N N . SER A 1 292 ? -53.219 -13.091 -17.087 1.00 39.97 292 SER A N 1
ATOM 2287 C CA . SER A 1 292 ? -54.613 -13.372 -17.467 1.00 39.97 292 SER A CA 1
ATOM 2288 C C . SER A 1 292 ? -54.698 -14.457 -18.543 1.00 39.97 292 SER A C 1
ATOM 2290 O O . SER A 1 292 ? -55.665 -15.209 -18.565 1.00 39.97 292 SER A O 1
ATOM 2292 N N . ALA A 1 293 ? -53.676 -14.578 -19.399 1.00 43.66 293 ALA A N 1
ATOM 2293 C CA . ALA A 1 293 ? -53.513 -15.711 -20.309 1.00 43.66 293 ALA A CA 1
ATOM 2294 C C . ALA A 1 293 ? -52.976 -16.975 -19.602 1.00 43.66 293 ALA A C 1
ATOM 2296 O O . ALA A 1 293 ? -53.162 -18.075 -20.113 1.00 43.66 293 ALA A O 1
ATOM 2297 N N . LEU A 1 294 ? -52.343 -16.822 -18.428 1.00 44.09 294 LEU A N 1
ATOM 2298 C CA . LEU A 1 294 ? -51.669 -17.889 -17.668 1.00 44.09 294 LEU A CA 1
ATOM 2299 C C . LEU A 1 294 ? -52.273 -18.168 -16.270 1.00 44.09 294 LEU A C 1
ATOM 2301 O O . LEU A 1 294 ? -51.730 -18.969 -15.521 1.00 44.09 294 LEU A O 1
ATOM 2305 N N . GLY A 1 295 ? -53.408 -17.558 -15.918 1.00 32.91 295 GLY A N 1
ATOM 2306 C CA . GLY A 1 295 ? -54.310 -18.007 -14.847 1.00 32.91 295 GLY A CA 1
ATOM 2307 C C . GLY A 1 295 ? -53.814 -17.989 -13.390 1.00 32.91 295 GLY A C 1
ATOM 2308 O O . GLY A 1 295 ? -54.172 -18.900 -12.650 1.00 32.91 295 GLY A O 1
ATOM 2309 N N . LEU A 1 296 ? -53.059 -16.985 -12.922 1.00 35.16 296 LEU A N 1
ATOM 2310 C CA . LEU A 1 296 ? -52.575 -16.944 -11.523 1.00 35.16 296 LEU A CA 1
ATOM 2311 C C . LEU A 1 296 ? -52.958 -15.629 -10.808 1.00 35.16 296 LEU A C 1
ATOM 2313 O O . LEU A 1 296 ? -52.584 -14.542 -11.244 1.00 35.16 296 LEU A O 1
ATOM 2317 N N . SER A 1 297 ? -53.732 -15.720 -9.715 1.00 30.64 297 SER A N 1
ATOM 2318 C CA . SER A 1 297 ? -54.278 -14.585 -8.942 1.00 30.64 297 SER A CA 1
ATOM 2319 C C . SER A 1 297 ? -54.171 -14.788 -7.422 1.00 30.64 297 SER A C 1
ATOM 2321 O O . SER A 1 297 ? -54.500 -15.861 -6.922 1.00 30.64 297 SER A O 1
ATOM 2323 N N . GLY A 1 298 ? -53.813 -13.718 -6.695 1.00 28.11 298 GLY A N 1
ATOM 2324 C CA . GLY A 1 298 ? -54.028 -13.513 -5.247 1.00 28.11 298 GLY A CA 1
ATOM 2325 C C . GLY A 1 298 ? -53.500 -12.131 -4.803 1.00 28.11 298 GLY A C 1
ATOM 2326 O O . GLY A 1 298 ? -52.307 -11.892 -4.912 1.00 28.11 298 GLY A O 1
ATOM 2327 N N . LYS A 1 299 ? -54.358 -11.101 -4.625 1.00 27.52 299 LYS A N 1
ATOM 2328 C CA . LYS A 1 299 ? -54.868 -10.495 -3.353 1.00 27.52 299 LYS A CA 1
ATOM 2329 C C . LYS A 1 299 ? -53.749 -10.047 -2.370 1.00 27.52 299 LYS A C 1
ATOM 2331 O O . LYS A 1 299 ? -52.943 -10.879 -1.999 1.00 27.52 299 LYS A O 1
ATOM 2336 N N . THR A 1 300 ? -53.624 -8.799 -1.866 1.00 25.27 300 THR A N 1
ATOM 2337 C CA . THR A 1 300 ? -54.642 -7.797 -1.439 1.00 25.27 300 THR A CA 1
ATOM 2338 C C . THR A 1 300 ? -54.032 -6.417 -1.007 1.00 25.27 300 THR A C 1
ATOM 2340 O O . THR A 1 300 ? -52.961 -6.402 -0.420 1.00 25.27 300 THR A O 1
ATOM 2343 N N . ILE A 1 301 ? -54.807 -5.322 -1.206 1.00 25.91 301 ILE A N 1
ATOM 2344 C CA . ILE A 1 301 ? -55.151 -4.139 -0.335 1.00 25.91 301 ILE A CA 1
ATOM 2345 C C . ILE A 1 301 ? -54.217 -2.892 -0.131 1.00 25.91 301 ILE A C 1
ATOM 2347 O O . ILE A 1 301 ? -53.082 -2.977 0.314 1.00 25.91 301 ILE A O 1
ATOM 2351 N N . SER A 1 302 ? -54.839 -1.722 -0.403 1.00 23.81 302 SER A N 1
ATOM 2352 C CA . SER A 1 302 ? -54.582 -0.252 -0.255 1.00 23.81 302 SER A CA 1
ATOM 2353 C C . SER A 1 302 ? -54.485 0.304 1.191 1.00 23.81 302 SER A C 1
ATOM 2355 O O . SER A 1 302 ? -54.983 -0.375 2.079 1.00 23.81 302 SER A O 1
ATOM 2357 N N . GLY A 1 303 ? -54.033 1.520 1.579 1.00 24.02 303 GLY A N 1
ATOM 2358 C CA . GLY A 1 303 ? -53.669 2.878 1.053 1.00 24.02 303 GLY A CA 1
ATOM 2359 C C . GLY A 1 303 ? -53.423 3.808 2.302 1.00 24.02 303 GLY A C 1
ATOM 2360 O O . GLY A 1 303 ? -53.283 3.223 3.377 1.00 24.02 303 GLY A O 1
ATOM 2361 N N . PRO A 1 304 ? -53.503 5.174 2.329 1.00 34.09 304 PRO A N 1
ATOM 2362 C CA . PRO A 1 304 ? -53.219 6.251 1.349 1.00 34.09 304 PRO A CA 1
ATOM 2363 C C . PRO A 1 304 ? -52.426 7.521 1.885 1.00 34.09 304 PRO A C 1
ATOM 2365 O O . PRO A 1 304 ? -52.281 7.706 3.088 1.00 34.09 304 PRO A O 1
ATOM 2368 N N . SER A 1 305 ? -51.934 8.351 0.930 1.00 24.81 305 SER A N 1
ATOM 2369 C CA . SER A 1 305 ? -51.687 9.841 0.788 1.00 24.81 305 SER A CA 1
ATOM 2370 C C . SER A 1 305 ? -51.520 10.823 1.998 1.00 24.81 305 SER A C 1
ATOM 2372 O O . SER A 1 305 ? -52.158 10.636 3.020 1.00 24.81 305 SER A O 1
ATOM 2374 N N . ASP A 1 306 ? -50.748 11.939 1.975 1.00 25.97 306 ASP A N 1
ATOM 2375 C CA . ASP A 1 306 ? -50.915 13.169 1.151 1.00 25.97 306 ASP A CA 1
ATOM 2376 C C . ASP A 1 306 ? -49.862 14.301 1.445 1.00 25.97 306 ASP A C 1
ATOM 2378 O O . ASP A 1 306 ? -49.417 14.433 2.581 1.00 25.97 306 ASP A O 1
ATOM 2382 N N . GLN A 1 307 ? -49.551 15.112 0.403 1.00 25.77 307 GLN A N 1
ATOM 2383 C CA . GLN A 1 307 ? -49.291 16.590 0.258 1.00 25.77 307 GLN A CA 1
ATOM 2384 C C . GLN A 1 307 ? -48.376 17.395 1.237 1.00 25.77 307 GLN A C 1
ATOM 2386 O O . GLN A 1 307 ? -48.377 17.153 2.430 1.00 25.77 307 GLN A O 1
ATOM 2391 N N . GLY A 1 308 ? -47.614 18.459 0.892 1.00 23.30 308 GLY A N 1
ATOM 2392 C CA . GLY A 1 308 ? -47.369 19.270 -0.321 1.00 23.30 308 GLY A CA 1
ATOM 2393 C C . GLY A 1 308 ? -46.830 20.701 0.020 1.00 23.30 308 GLY A C 1
ATOM 2394 O O . GLY A 1 308 ? -47.237 21.266 1.027 1.00 23.30 308 GLY A O 1
ATOM 2395 N N . GLY A 1 309 ? -45.970 21.293 -0.843 1.00 23.78 309 GLY A N 1
ATOM 2396 C CA . GLY A 1 309 ? -45.677 22.753 -1.020 1.00 23.78 309 GLY A CA 1
ATOM 2397 C C . GLY A 1 309 ? -44.686 23.459 -0.053 1.00 23.78 309 GLY A C 1
ATOM 2398 O O . GLY A 1 309 ? -44.560 23.057 1.089 1.00 23.78 309 GLY A O 1
ATOM 2399 N N . ASN A 1 310 ? -43.965 24.552 -0.368 1.00 23.25 310 ASN A N 1
ATOM 2400 C CA . ASN A 1 310 ? -43.729 25.352 -1.583 1.00 23.25 310 ASN A CA 1
ATOM 2401 C C . ASN A 1 310 ? -42.527 26.329 -1.344 1.00 23.25 310 ASN A C 1
ATOM 2403 O O . ASN A 1 310 ? -42.128 26.568 -0.207 1.00 23.25 310 ASN A O 1
ATOM 2407 N N . SER A 1 311 ? -41.969 26.889 -2.421 1.00 25.45 311 SER A N 1
ATOM 2408 C CA . SE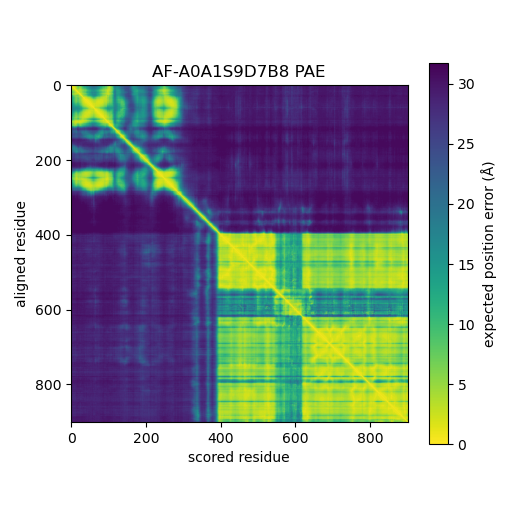R A 1 311 ? -40.754 27.726 -2.570 1.00 25.45 311 SER A CA 1
ATOM 2409 C C . SER A 1 311 ? -40.857 29.221 -2.193 1.00 25.45 311 SER A C 1
ATOM 2411 O O . SER A 1 311 ? -41.949 29.773 -2.280 1.00 25.45 311 SER A O 1
ATOM 2413 N N . ASN A 1 312 ? -39.716 29.917 -1.966 1.00 23.89 312 ASN A N 1
ATOM 2414 C CA . ASN A 1 312 ? -39.388 31.215 -2.615 1.00 23.89 312 ASN A CA 1
ATOM 2415 C C . ASN A 1 312 ? -37.969 31.775 -2.320 1.00 23.89 312 ASN A C 1
ATOM 2417 O O . ASN A 1 312 ? -37.263 31.318 -1.430 1.00 23.89 312 ASN A O 1
ATOM 2421 N N . SER A 1 313 ? -37.557 32.748 -3.141 1.00 24.19 313 SER A N 1
ATOM 2422 C CA . SER A 1 313 ? -36.198 33.051 -3.625 1.00 24.19 313 SER A CA 1
ATOM 2423 C C . SER A 1 313 ? -35.640 34.464 -3.324 1.00 24.19 313 SER A C 1
ATOM 2425 O O . SER A 1 313 ? -36.371 35.434 -3.486 1.00 24.19 313 SER A O 1
ATOM 2427 N N . GLY A 1 314 ? -34.308 34.557 -3.119 1.00 21.11 314 GLY A N 1
ATOM 2428 C CA . GLY A 1 314 ? -33.373 35.650 -3.526 1.00 21.11 314 GLY A CA 1
ATOM 2429 C C . GLY A 1 314 ? -33.351 36.976 -2.726 1.00 21.11 314 GLY A C 1
ATOM 2430 O O . GLY A 1 314 ? -34.255 37.188 -1.928 1.00 21.11 314 GLY A O 1
ATOM 2431 N N . PRO A 1 315 ? -32.388 37.920 -2.953 1.00 28.88 315 PRO A N 1
ATOM 2432 C CA . PRO A 1 315 ? -31.207 37.914 -3.842 1.00 28.88 315 PRO A CA 1
ATOM 2433 C C . PRO A 1 315 ? -29.874 38.473 -3.226 1.00 28.88 315 PRO A C 1
ATOM 2435 O O . PRO A 1 315 ? -29.788 38.833 -2.059 1.00 28.88 315 PRO A O 1
ATOM 2438 N N . ARG A 1 316 ? -28.811 38.513 -4.056 1.00 25.77 316 ARG A N 1
ATOM 2439 C CA . ARG A 1 316 ? -27.390 38.880 -3.803 1.00 25.77 316 ARG A CA 1
ATOM 2440 C C . ARG A 1 316 ? -27.082 40.393 -3.838 1.00 25.77 316 ARG A C 1
ATOM 2442 O O . ARG A 1 316 ? -27.651 41.097 -4.665 1.00 25.77 316 ARG A O 1
ATOM 2449 N N . SER A 1 317 ? -25.990 40.813 -3.179 1.00 24.14 317 SER A N 1
ATOM 2450 C CA . SER A 1 317 ? -25.129 41.938 -3.620 1.00 24.14 317 SER A CA 1
ATOM 2451 C C . SER A 1 317 ? -23.648 41.757 -3.222 1.00 24.14 317 SER A C 1
ATOM 2453 O O . SER A 1 317 ? -23.341 41.162 -2.194 1.00 24.14 317 SER A O 1
ATOM 2455 N N . LYS A 1 318 ? -22.735 42.239 -4.081 1.00 24.52 318 LYS A N 1
ATOM 2456 C CA . LYS A 1 318 ? -21.263 42.057 -4.092 1.00 24.52 318 LYS A CA 1
ATOM 2457 C C . LYS A 1 318 ? -20.497 43.378 -3.762 1.00 24.52 318 LYS A C 1
ATOM 2459 O O . LYS A 1 318 ? -21.144 44.418 -3.711 1.00 24.52 318 LYS A O 1
ATOM 2464 N N . PRO A 1 319 ? -19.153 43.344 -3.564 1.00 39.19 319 PRO A N 1
ATOM 2465 C CA . PRO A 1 319 ? -18.375 44.202 -2.640 1.00 39.19 319 PRO A CA 1
ATOM 2466 C C . PRO A 1 319 ? -17.367 45.161 -3.322 1.00 39.19 319 PRO A C 1
ATOM 2468 O O . PRO A 1 319 ? -17.290 45.149 -4.551 1.00 39.19 319 PRO A O 1
ATOM 2471 N N . LYS A 1 320 ? -16.554 45.909 -2.529 1.00 24.22 320 LYS A N 1
ATOM 2472 C CA . LYS A 1 320 ? -15.206 46.497 -2.840 1.00 24.22 320 LYS A CA 1
ATOM 2473 C C . LYS A 1 320 ? -14.660 47.382 -1.659 1.00 24.22 320 LYS A C 1
ATOM 2475 O O . LYS A 1 320 ? -15.499 47.790 -0.865 1.00 24.22 320 LYS A O 1
ATOM 2480 N N . PRO A 1 321 ? -13.378 47.857 -1.599 1.00 29.47 321 PRO A N 1
ATOM 2481 C CA . PRO A 1 321 ? -12.058 47.159 -1.572 1.00 29.47 321 PRO A CA 1
ATOM 2482 C C . PRO A 1 321 ? -10.970 47.813 -0.622 1.00 29.47 321 PRO A C 1
ATOM 2484 O O . PRO A 1 321 ? -11.284 48.783 0.060 1.00 29.47 321 PRO A O 1
ATOM 2487 N N . TRP A 1 322 ? -9.692 47.345 -0.697 1.00 20.97 322 TRP A N 1
ATOM 2488 C CA . TRP A 1 322 ? -8.378 47.921 -0.222 1.00 20.97 322 TRP A CA 1
ATOM 2489 C C . TRP A 1 322 ? -7.864 47.489 1.183 1.00 20.97 322 TRP A C 1
ATOM 2491 O O . TRP A 1 322 ? -8.682 47.348 2.074 1.00 20.97 322 TRP A O 1
ATOM 2501 N N . ARG A 1 323 ? -6.567 47.297 1.532 1.00 21.94 323 ARG A N 1
ATOM 2502 C CA . ARG A 1 323 ? -5.201 47.304 0.920 1.00 21.94 323 ARG A CA 1
ATOM 2503 C C . ARG A 1 323 ? -4.228 46.631 1.940 1.00 21.94 323 ARG A C 1
ATOM 2505 O O . ARG A 1 323 ? -4.506 46.697 3.130 1.00 21.94 323 ARG A O 1
ATOM 2512 N N . MET A 1 324 ? -3.107 46.043 1.497 1.00 25.98 324 MET A N 1
ATOM 2513 C CA . MET A 1 324 ? -2.053 45.397 2.328 1.00 25.98 324 MET A CA 1
ATOM 2514 C C . MET A 1 324 ? -1.146 46.379 3.106 1.00 25.98 324 MET A C 1
ATOM 2516 O O . MET A 1 324 ? -0.807 47.430 2.561 1.00 25.98 324 MET A O 1
ATOM 2520 N N . SER A 1 325 ? -0.622 45.955 4.270 1.00 23.14 325 SER A N 1
ATOM 2521 C CA . SER A 1 325 ? 0.762 46.241 4.707 1.00 23.14 325 SER A CA 1
ATOM 2522 C C . SER A 1 325 ? 1.330 45.148 5.631 1.00 23.14 325 SER A C 1
ATOM 2524 O O . SER A 1 325 ? 0.592 44.334 6.170 1.00 23.14 325 SER A O 1
ATOM 2526 N N . GLU A 1 326 ? 2.656 45.157 5.761 1.00 24.36 326 GLU A N 1
ATOM 2527 C CA . GLU A 1 326 ? 3.578 44.076 6.129 1.00 24.36 326 GLU A CA 1
ATOM 2528 C C . GLU A 1 326 ? 3.713 43.707 7.624 1.00 24.36 326 GLU A C 1
ATOM 2530 O O . GLU A 1 326 ? 3.566 44.534 8.519 1.00 24.36 326 GLU A O 1
ATOM 2535 N N . THR A 1 327 ? 4.080 42.431 7.817 1.00 33.31 327 THR A N 1
ATOM 2536 C CA . THR A 1 327 ? 4.936 41.789 8.841 1.00 33.31 327 THR A CA 1
ATOM 2537 C C . THR A 1 327 ? 5.052 42.383 10.252 1.00 33.31 327 THR A C 1
ATOM 2539 O O . THR A 1 327 ? 5.697 43.408 10.455 1.00 33.31 327 THR A O 1
ATOM 2542 N N . ASN A 1 328 ? 4.649 41.586 11.251 1.00 22.05 328 ASN A N 1
ATOM 2543 C CA . ASN A 1 328 ? 5.431 41.340 12.472 1.00 22.05 328 ASN A CA 1
ATOM 2544 C C . ASN A 1 328 ? 4.935 40.068 13.186 1.00 22.05 328 ASN A C 1
ATOM 2546 O O . ASN A 1 328 ? 3.767 39.970 13.548 1.00 22.05 328 ASN A O 1
ATOM 2550 N N . TYR A 1 329 ? 5.827 39.093 13.394 1.00 23.03 329 TYR A N 1
ATOM 2551 C CA . TYR A 1 329 ? 5.567 37.934 14.253 1.00 23.03 329 TYR A CA 1
ATOM 2552 C C . TYR A 1 329 ? 5.763 38.332 15.720 1.00 23.03 329 TYR A C 1
ATOM 2554 O O . TYR A 1 329 ? 6.865 38.705 16.121 1.00 23.03 329 TYR A O 1
ATOM 2562 N N . SER A 1 330 ? 4.719 38.185 16.533 1.00 22.25 330 SER A N 1
ATOM 2563 C CA . SER A 1 330 ? 4.804 38.147 17.993 1.00 22.25 330 SER A CA 1
ATOM 2564 C C . SER A 1 330 ? 4.435 36.749 18.503 1.00 22.25 330 SER A C 1
ATOM 2566 O O . SER A 1 330 ? 3.518 36.102 18.000 1.00 22.25 330 SER A O 1
ATOM 2568 N N . LYS A 1 331 ? 5.201 36.270 19.496 1.00 26.53 331 LYS A N 1
ATOM 2569 C CA . LYS A 1 331 ? 4.911 35.071 20.300 1.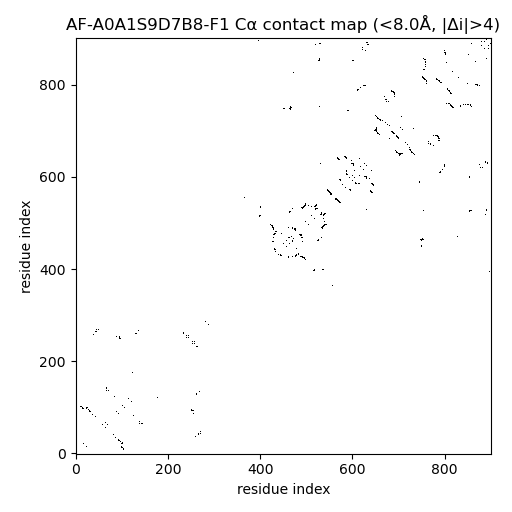00 26.53 331 LYS A CA 1
ATOM 2570 C C . LYS A 1 331 ? 3.487 35.152 20.857 1.00 26.53 331 LYS A C 1
ATOM 2572 O O . LYS A 1 331 ? 3.132 36.175 21.435 1.00 26.53 331 LYS A O 1
ATOM 2577 N N . ILE A 1 332 ? 2.730 34.062 20.758 1.00 23.27 332 ILE A N 1
ATOM 2578 C CA . ILE A 1 332 ? 1.474 33.880 21.495 1.00 23.27 332 ILE A CA 1
ATOM 2579 C C . ILE A 1 332 ? 1.720 32.850 22.600 1.00 23.27 332 ILE A C 1
ATOM 2581 O O . ILE A 1 332 ? 2.317 31.801 22.355 1.00 23.27 332 ILE A O 1
ATOM 2585 N N . GLU A 1 333 ? 1.304 33.207 23.814 1.00 25.31 333 GLU A N 1
ATOM 2586 C CA . GLU A 1 333 ? 1.402 32.417 25.040 1.00 25.31 333 GLU A CA 1
ATOM 2587 C C . GLU A 1 333 ? 0.551 31.137 24.979 1.00 25.31 333 GLU A C 1
ATOM 2589 O O . GLU A 1 333 ? -0.552 31.111 24.428 1.00 25.31 333 GLU A O 1
ATOM 2594 N N . GLU A 1 334 ? 1.091 30.062 25.557 1.00 33.09 334 GLU A N 1
ATOM 2595 C CA . GLU A 1 334 ? 0.459 28.750 25.692 1.00 33.09 334 GLU A CA 1
ATOM 2596 C C . GLU A 1 334 ? -0.782 28.814 26.592 1.00 33.09 334 GLU A C 1
ATOM 2598 O O . GLU A 1 334 ? -0.706 28.690 27.810 1.00 33.09 334 GLU A O 1
ATOM 2603 N N . GLY A 1 335 ? -1.954 28.940 25.977 1.00 28.78 335 GLY A N 1
ATOM 2604 C CA . GLY A 1 335 ? -3.244 28.744 26.630 1.00 28.78 335 GLY A CA 1
ATOM 2605 C C . GLY A 1 335 ? -4.000 27.574 26.015 1.00 28.78 335 GLY A C 1
ATOM 2606 O O . GLY A 1 335 ? -4.966 27.807 25.297 1.00 28.78 335 GLY A O 1
ATOM 2607 N N . SER A 1 336 ? -3.534 26.330 26.204 1.00 27.12 336 SER A N 1
ATOM 2608 C CA . SER A 1 336 ? -4.355 25.095 26.142 1.00 27.12 336 SER A CA 1
ATOM 2609 C C . SER A 1 336 ? -3.503 23.815 26.170 1.00 27.12 336 SER A C 1
ATOM 2611 O O . SER A 1 336 ? -3.456 23.044 25.211 1.00 27.12 336 SER A O 1
ATOM 2613 N N . VAL A 1 337 ? -2.886 23.499 27.306 1.00 26.14 337 VAL A N 1
ATOM 2614 C CA . VAL A 1 337 ? -2.447 22.131 27.636 1.00 26.14 337 VAL A CA 1
ATOM 2615 C C . VAL A 1 337 ? -2.862 21.882 29.083 1.00 26.14 337 VAL A C 1
ATOM 2617 O O . VAL A 1 337 ? -2.351 22.543 29.977 1.00 26.14 337 VAL A O 1
ATOM 2620 N N . VAL A 1 338 ? -3.818 20.976 29.311 1.00 27.14 338 VAL A N 1
ATOM 2621 C CA . VAL A 1 338 ? -4.228 20.560 30.663 1.00 27.14 338 VAL A CA 1
ATOM 2622 C C . VAL A 1 338 ? -3.915 19.064 30.809 1.00 27.14 338 VAL A C 1
ATOM 2624 O O . VAL A 1 338 ? -4.338 18.296 29.941 1.00 27.14 338 VAL A O 1
ATOM 2627 N N . PRO A 1 339 ? -3.149 18.640 31.834 1.00 28.45 339 PRO A N 1
ATOM 2628 C CA . PRO A 1 339 ? -2.793 17.236 32.058 1.00 28.45 339 PRO A CA 1
ATOM 2629 C C . PRO A 1 339 ? -3.988 16.382 32.509 1.00 28.45 339 PRO A C 1
ATOM 2631 O O . PRO A 1 339 ? -4.854 16.861 33.237 1.00 28.45 339 PRO A O 1
ATOM 2634 N N . LEU A 1 340 ? -3.992 15.093 32.148 1.00 28.94 340 LEU A N 1
ATOM 2635 C CA . LEU A 1 340 ? -4.851 14.078 32.769 1.00 28.94 340 LEU A CA 1
ATOM 2636 C C . LEU A 1 340 ? -4.281 13.743 34.157 1.00 28.94 340 LEU A C 1
ATOM 2638 O O . LEU A 1 340 ? -3.175 13.212 34.244 1.00 28.94 340 LEU A O 1
ATOM 2642 N N . THR A 1 341 ? -5.000 14.051 35.237 1.00 29.34 341 THR A N 1
ATOM 2643 C CA . THR A 1 341 ? -4.615 13.662 36.604 1.00 29.34 341 THR A CA 1
ATOM 2644 C C . THR A 1 341 ? -5.525 12.569 37.161 1.00 29.34 341 THR A C 1
ATOM 2646 O O . THR A 1 341 ? -6.697 12.454 36.804 1.00 29.34 341 THR A O 1
ATOM 2649 N N . ASN A 1 342 ? -4.947 11.734 38.028 1.00 26.03 342 ASN A N 1
ATOM 2650 C CA . ASN A 1 342 ? -5.610 10.609 38.686 1.00 26.03 342 ASN A CA 1
ATOM 2651 C C . ASN A 1 342 ? -6.773 11.083 39.570 1.00 26.03 342 ASN A C 1
ATOM 2653 O O . ASN A 1 342 ? -6.580 11.953 40.417 1.00 26.03 342 ASN A O 1
ATOM 2657 N N . VAL A 1 343 ? -7.945 10.457 39.438 1.00 26.66 343 VAL A N 1
ATOM 2658 C CA . VAL A 1 343 ? -9.077 10.666 40.352 1.00 26.66 343 VAL A CA 1
ATOM 2659 C C . VAL A 1 343 ? -9.222 9.448 41.261 1.00 26.66 343 VAL A C 1
ATOM 2661 O O . VAL A 1 343 ? -9.433 8.329 40.793 1.00 26.66 343 VAL A O 1
ATOM 2664 N N . SER A 1 344 ? -9.096 9.678 42.568 1.00 25.44 344 SER A N 1
ATOM 2665 C CA . SER A 1 344 ? -9.490 8.754 43.629 1.00 25.44 344 SER A CA 1
ATOM 2666 C C . SER A 1 344 ? -10.997 8.851 43.894 1.00 25.44 344 SER A C 1
ATOM 2668 O O . SER A 1 344 ? -11.606 9.914 43.799 1.00 25.44 344 SER A O 1
ATOM 2670 N N . VAL A 1 345 ? -11.601 7.707 44.211 1.00 28.16 345 VAL A N 1
ATOM 2671 C CA . VAL A 1 345 ? -13.043 7.519 44.421 1.00 28.16 345 VAL A CA 1
ATOM 2672 C C . VAL A 1 345 ? -13.479 8.036 45.798 1.00 28.16 345 VAL A C 1
ATOM 2674 O O . VAL A 1 345 ? -12.904 7.623 46.803 1.00 28.16 345 VAL A O 1
ATOM 2677 N N . SER A 1 346 ? -14.561 8.822 45.869 1.00 22.30 346 SER A N 1
ATOM 2678 C CA . SER A 1 346 ? -15.472 8.809 47.027 1.00 22.30 346 SER A CA 1
ATOM 2679 C C . SER A 1 346 ? -16.910 9.232 46.664 1.00 22.30 346 SER A C 1
ATOM 2681 O O . SER A 1 346 ? -17.153 9.921 45.677 1.00 22.30 346 SER A O 1
ATOM 2683 N N . GLN A 1 347 ? -17.859 8.702 47.442 1.00 25.42 347 GLN A N 1
ATOM 2684 C CA . GLN A 1 347 ? -19.318 8.673 47.260 1.00 25.42 347 GLN A CA 1
ATOM 2685 C C . GLN A 1 347 ? -20.027 9.979 47.682 1.00 25.42 347 GLN A C 1
ATOM 2687 O O . GLN A 1 347 ? -19.687 10.510 48.734 1.00 25.42 347 GLN A O 1
ATOM 2692 N N . HIS A 1 348 ? -21.066 10.420 46.949 1.00 24.48 348 HIS A N 1
ATOM 2693 C CA . HIS A 1 348 ? -22.476 10.570 47.397 1.00 24.48 348 HIS A CA 1
ATOM 2694 C C . HIS A 1 348 ? -23.354 11.432 46.454 1.00 24.48 348 HIS A C 1
ATOM 2696 O O . HIS A 1 348 ? -22.864 12.191 45.628 1.00 24.48 348 HIS A O 1
ATOM 2702 N N . ASP A 1 349 ? -24.664 11.217 46.597 1.00 21.56 349 ASP A N 1
ATOM 2703 C CA . ASP A 1 349 ? -25.826 11.512 45.734 1.00 21.56 349 ASP A CA 1
ATOM 2704 C C . ASP A 1 349 ? -26.556 12.834 46.170 1.00 21.56 349 ASP A C 1
ATOM 2706 O O . ASP A 1 349 ? -26.061 13.506 47.076 1.00 21.56 349 ASP A O 1
ATOM 2710 N N . PRO A 1 350 ? -27.750 13.222 45.657 1.00 37.12 350 PRO A N 1
ATOM 2711 C CA . PRO A 1 350 ? -27.997 14.112 44.509 1.00 37.12 350 PRO A CA 1
ATOM 2712 C C . PRO A 1 350 ? -28.740 15.435 44.855 1.00 37.12 350 PRO A C 1
ATOM 2714 O O . PRO A 1 350 ? -29.418 15.530 45.876 1.00 37.12 350 PRO A O 1
ATOM 2717 N N . ALA A 1 351 ? -28.717 16.444 43.965 1.00 22.47 351 ALA A N 1
ATOM 2718 C CA . ALA A 1 351 ? -29.706 17.539 43.974 1.00 22.47 351 ALA A CA 1
ATOM 2719 C C . ALA A 1 351 ? -29.911 18.199 42.592 1.00 22.47 351 ALA A C 1
ATOM 2721 O O . ALA A 1 351 ? -28.964 18.509 41.873 1.00 22.47 351 ALA A O 1
ATOM 2722 N N . GLU A 1 352 ? -31.186 18.401 42.255 1.00 26.06 352 GLU A N 1
ATOM 2723 C CA . GLU A 1 352 ? -31.746 18.927 41.004 1.00 26.06 352 GLU A CA 1
ATOM 2724 C C . GLU A 1 352 ? -31.441 20.414 40.726 1.00 26.06 352 GLU A C 1
ATOM 2726 O O . GLU A 1 352 ? -31.383 21.238 41.636 1.00 26.06 352 GLU A O 1
ATOM 2731 N N . GLY A 1 353 ? -31.396 20.789 39.438 1.00 23.28 353 GLY A N 1
ATOM 2732 C CA . GLY A 1 353 ? -31.419 22.184 38.981 1.00 23.28 353 GLY A CA 1
ATOM 2733 C C . GLY A 1 353 ? -31.693 22.315 37.476 1.00 23.28 353 GLY A C 1
ATOM 2734 O O . GLY A 1 353 ? -30.882 21.929 36.645 1.00 23.28 353 GLY A O 1
ATOM 2735 N N . ARG A 1 354 ? -32.875 22.836 37.133 1.00 21.92 354 ARG A N 1
ATOM 2736 C CA . ARG A 1 354 ? -33.482 22.963 35.794 1.00 21.92 354 ARG A CA 1
ATOM 2737 C C . ARG A 1 354 ? -32.885 24.069 34.889 1.00 21.92 354 ARG A C 1
ATOM 2739 O O . ARG A 1 354 ? -32.629 25.166 35.362 1.00 21.92 354 ARG A O 1
ATOM 2746 N N . LEU A 1 355 ? -32.952 23.792 33.573 1.00 22.81 355 LEU A N 1
ATOM 2747 C CA . LEU A 1 355 ? -33.268 24.670 32.414 1.00 22.81 355 LEU A CA 1
ATOM 2748 C C . LEU A 1 355 ? -32.269 25.758 31.951 1.00 22.81 355 LEU A C 1
ATOM 2750 O O . LEU A 1 355 ? -32.165 26.814 32.557 1.00 22.81 355 LEU A O 1
ATOM 2754 N N . SER A 1 356 ? -31.757 25.617 30.720 1.00 22.75 356 SER A N 1
ATOM 2755 C CA . SER A 1 356 ? -32.208 26.437 29.574 1.00 22.75 356 SER A CA 1
ATOM 2756 C C . SER A 1 356 ? -31.668 25.886 28.248 1.00 22.75 356 SER A C 1
ATOM 2758 O O . SER A 1 356 ? -30.577 25.330 28.173 1.00 22.75 356 SER A O 1
ATOM 2760 N N . ARG A 1 357 ? -32.489 26.018 27.210 1.00 26.64 357 ARG A N 1
ATOM 2761 C CA . ARG A 1 357 ? -32.334 25.500 25.855 1.00 26.64 357 ARG A CA 1
ATOM 2762 C C . ARG A 1 357 ? -32.135 26.706 24.948 1.00 26.64 357 ARG A C 1
ATOM 2764 O O . ARG A 1 357 ? -33.089 27.443 24.756 1.00 26.64 357 ARG A O 1
ATOM 2771 N N . ASP A 1 358 ? -30.954 26.845 24.358 1.00 24.67 358 ASP A N 1
ATOM 2772 C CA . ASP A 1 358 ? -30.762 27.655 23.156 1.00 24.67 358 ASP A CA 1
ATOM 2773 C C . ASP A 1 358 ? -29.872 26.890 22.182 1.00 24.67 358 ASP A C 1
ATOM 2775 O O . ASP A 1 358 ? -28.742 26.507 22.483 1.00 24.67 358 ASP A O 1
ATOM 2779 N N . GLY A 1 359 ? -30.437 26.602 21.013 1.00 25.00 359 GLY A N 1
ATOM 2780 C CA . GLY A 1 359 ? -29.726 26.003 19.899 1.00 25.00 359 GLY A CA 1
ATOM 2781 C C . GLY A 1 359 ? -29.334 27.073 18.895 1.00 25.00 359 GLY A C 1
ATOM 2782 O O . GLY A 1 359 ? -30.184 27.860 18.498 1.00 25.00 359 GLY A O 1
ATOM 2783 N N . ASN A 1 360 ? -28.087 27.050 18.422 1.00 25.52 360 ASN A N 1
ATOM 2784 C CA . ASN A 1 360 ? -27.783 26.916 16.995 1.00 25.52 360 ASN A CA 1
ATOM 2785 C C . ASN A 1 360 ? -26.270 26.797 16.742 1.00 25.52 360 ASN A C 1
ATOM 2787 O O . ASN A 1 360 ? -25.481 27.509 17.351 1.00 25.52 360 ASN A O 1
ATOM 2791 N N . LYS A 1 361 ? -25.936 25.995 15.721 1.00 25.89 361 LYS A N 1
ATOM 2792 C CA . LYS A 1 361 ? -24.668 25.934 14.963 1.00 25.89 361 LYS A CA 1
ATOM 2793 C C . LYS A 1 361 ? -23.429 25.398 15.693 1.00 25.89 361 LYS A C 1
ATOM 2795 O O . LYS A 1 361 ? -22.621 26.141 16.234 1.00 25.89 361 LYS A O 1
ATOM 2800 N N . SER A 1 362 ? -23.224 24.091 15.560 1.00 24.59 362 SER A N 1
ATOM 2801 C CA . SER A 1 362 ? -21.970 23.396 15.862 1.00 24.59 362 SER A CA 1
ATOM 2802 C C . SER A 1 362 ? -20.899 23.726 14.804 1.00 24.59 362 SER A C 1
ATOM 2804 O O . SER A 1 362 ? -21.138 23.470 13.621 1.00 24.59 362 SER A O 1
ATOM 2806 N N . PRO A 1 363 ? -19.721 24.257 15.171 1.00 29.41 363 PRO A N 1
ATOM 2807 C CA . PRO A 1 363 ? -18.595 24.373 14.254 1.00 29.41 363 PRO A CA 1
ATOM 2808 C C . PRO A 1 363 ? -17.807 23.052 14.194 1.00 29.41 363 PRO A C 1
ATOM 2810 O O . PRO A 1 363 ? -17.418 22.495 15.220 1.00 29.41 363 PRO A O 1
ATOM 2813 N N . LEU A 1 364 ? -17.562 22.561 12.975 1.00 32.91 364 LEU A N 1
ATOM 2814 C CA . LEU A 1 364 ? -16.569 21.527 12.678 1.00 32.91 364 LEU A CA 1
ATOM 2815 C C . LEU A 1 364 ? -15.173 22.088 12.987 1.00 32.91 364 LEU A C 1
ATOM 2817 O O . LEU A 1 364 ? -14.661 22.949 12.279 1.00 32.91 364 LEU A O 1
ATOM 2821 N N . GLY A 1 365 ? -14.582 21.595 14.069 1.00 25.66 365 GLY A N 1
ATOM 2822 C CA . GLY A 1 365 ? -13.215 21.855 14.504 1.00 25.66 365 GLY A CA 1
ATOM 2823 C C . GLY A 1 365 ? -12.764 20.712 15.411 1.00 25.66 365 GLY A C 1
ATOM 2824 O O . GLY A 1 365 ? -13.589 19.923 15.878 1.00 25.66 365 GLY A O 1
ATOM 2825 N N . VAL A 1 366 ? -11.461 20.583 15.657 1.00 30.36 366 VAL A N 1
ATOM 2826 C CA . VAL A 1 366 ? -10.934 19.621 16.637 1.00 30.36 366 VAL A CA 1
ATOM 2827 C C . VAL A 1 366 ? -11.383 20.077 18.029 1.00 30.36 366 VAL A C 1
ATOM 2829 O O . VAL A 1 366 ? -10.724 20.882 18.680 1.00 30.36 366 VAL A O 1
ATOM 2832 N N . ILE A 1 367 ? -12.549 19.601 18.467 1.00 27.14 367 ILE A N 1
ATOM 2833 C CA . ILE A 1 367 ? -13.109 19.912 19.782 1.00 27.14 367 ILE A CA 1
ATOM 2834 C C . ILE A 1 367 ? -12.503 18.943 20.795 1.00 27.14 367 ILE A C 1
ATOM 2836 O O . ILE A 1 367 ? -12.794 17.743 20.788 1.00 27.14 367 ILE A O 1
ATOM 2840 N N . ARG A 1 368 ? -11.669 19.484 21.689 1.00 25.62 368 ARG A N 1
ATOM 2841 C CA . ARG A 1 368 ? -11.296 18.814 22.936 1.00 25.62 368 ARG A CA 1
ATOM 2842 C C . ARG A 1 368 ? -12.544 18.667 23.797 1.00 25.62 368 ARG A C 1
ATOM 2844 O O . ARG A 1 368 ? -13.249 19.635 24.048 1.00 25.62 368 ARG A O 1
ATOM 2851 N N . THR A 1 369 ? -12.807 17.457 24.260 1.00 30.83 369 THR A N 1
ATOM 2852 C CA . THR A 1 369 ? -13.841 17.185 25.259 1.00 30.83 369 THR A CA 1
ATOM 2853 C C . THR A 1 369 ? -13.219 17.229 26.643 1.00 30.83 369 THR A C 1
ATOM 2855 O O . THR A 1 369 ? -12.628 16.236 27.051 1.00 30.83 369 THR A O 1
ATOM 2858 N N . MET A 1 370 ? -13.340 18.374 27.320 1.00 27.28 370 MET A N 1
ATOM 2859 C CA . MET A 1 370 ? -13.625 18.493 28.758 1.00 27.28 370 MET A CA 1
ATOM 2860 C C . MET A 1 370 ? -13.725 19.981 29.128 1.00 27.28 370 MET A C 1
ATOM 2862 O O . MET A 1 370 ? -12.716 20.678 29.139 1.00 27.28 370 MET A O 1
ATOM 2866 N N . ASP A 1 371 ? -14.943 20.442 29.414 1.00 22.55 371 ASP A N 1
ATOM 2867 C CA . ASP A 1 371 ? -15.195 21.656 30.195 1.00 22.55 371 ASP A CA 1
ATOM 2868 C C . ASP A 1 371 ? -15.352 21.201 31.649 1.00 22.55 371 ASP A C 1
ATOM 2870 O O . ASP A 1 371 ? -16.227 20.384 31.950 1.00 22.55 371 ASP A O 1
ATOM 2874 N N . VAL A 1 372 ? -14.477 21.668 32.537 1.00 26.80 372 VAL A N 1
ATOM 2875 C CA . VAL A 1 372 ? -14.635 21.518 33.987 1.00 26.80 372 VAL A CA 1
ATOM 2876 C C . VAL A 1 372 ? -14.304 22.866 34.607 1.00 26.80 372 VAL A C 1
ATOM 2878 O O . VAL A 1 372 ? -13.172 23.340 34.526 1.00 26.80 372 VAL A O 1
ATOM 2881 N N . ASP A 1 373 ? -15.318 23.482 35.198 1.00 23.09 373 ASP A N 1
ATOM 2882 C CA . ASP A 1 373 ? -15.230 24.765 35.882 1.00 23.09 373 ASP A CA 1
ATOM 2883 C C . ASP A 1 373 ? -14.527 24.552 37.237 1.00 23.09 373 ASP A C 1
ATOM 2885 O O . ASP A 1 373 ? -15.050 23.864 38.117 1.00 23.09 373 ASP A O 1
ATOM 2889 N N . VAL A 1 374 ? -13.308 25.077 37.404 1.00 25.06 374 VAL A N 1
ATOM 2890 C CA . VAL A 1 374 ? -12.531 24.954 38.650 1.00 25.06 374 VAL A CA 1
ATOM 2891 C C . VAL A 1 374 ? -12.414 26.325 39.305 1.00 25.06 374 VAL A C 1
ATOM 2893 O O . VAL A 1 374 ? -11.667 27.191 38.852 1.00 25.06 374 VAL A O 1
ATOM 2896 N N . ARG A 1 375 ? -13.112 26.513 40.431 1.00 23.00 375 ARG A N 1
ATOM 2897 C CA . ARG A 1 375 ? -12.830 27.613 41.360 1.00 23.00 375 ARG A CA 1
ATOM 2898 C C . ARG A 1 375 ? -11.590 27.271 42.187 1.00 23.00 375 ARG A C 1
ATOM 2900 O O . ARG A 1 375 ? -11.585 26.306 42.943 1.00 23.00 375 ARG A O 1
ATOM 2907 N N . SER A 1 376 ? -10.554 28.087 42.021 1.00 23.97 376 SER A N 1
ATOM 2908 C CA . SER A 1 376 ? -9.312 28.086 42.799 1.00 23.97 376 SER A CA 1
ATOM 2909 C C . SER A 1 376 ? -9.551 28.478 44.261 1.00 23.97 376 SER A C 1
ATOM 2911 O O . SER A 1 376 ? -10.114 29.543 44.513 1.00 23.97 376 SER A O 1
ATOM 2913 N N . THR A 1 377 ? -9.014 27.695 45.200 1.00 24.55 377 THR A N 1
ATOM 2914 C CA . THR A 1 377 ? -8.603 28.180 46.529 1.00 24.55 377 THR A CA 1
ATOM 2915 C C . THR A 1 377 ? -7.233 27.597 46.899 1.00 24.55 377 THR A C 1
ATOM 2917 O O . THR A 1 377 ? -7.118 26.411 47.192 1.00 24.55 377 THR A O 1
ATOM 2920 N N . ASP A 1 378 ? -6.223 28.465 46.811 1.00 29.34 378 ASP A N 1
ATOM 2921 C CA . ASP A 1 378 ? -5.013 28.644 47.630 1.00 29.34 378 ASP A CA 1
ATOM 2922 C C . ASP A 1 378 ? -4.162 27.447 48.120 1.00 29.34 378 ASP A C 1
ATOM 2924 O O . ASP A 1 378 ? -4.516 26.723 49.043 1.00 29.34 378 ASP A O 1
ATOM 2928 N N . GLY A 1 379 ? -2.936 27.379 47.571 1.00 27.06 379 GLY A N 1
ATOM 2929 C CA . GLY A 1 379 ? -1.667 27.582 48.297 1.00 27.06 379 GLY A CA 1
ATOM 2930 C C . GLY A 1 379 ? -1.145 26.522 49.282 1.00 27.06 379 GLY A C 1
ATOM 2931 O O . GLY A 1 379 ? -1.630 26.447 50.402 1.00 27.06 379 GLY A O 1
ATOM 2932 N N . ALA A 1 380 ? -0.029 25.848 48.940 1.00 25.69 380 ALA A N 1
ATOM 2933 C CA . ALA A 1 380 ? 1.216 25.829 49.743 1.00 25.69 380 ALA A CA 1
ATOM 2934 C C . ALA A 1 380 ? 2.309 24.861 49.216 1.00 25.69 380 ALA A C 1
ATOM 2936 O O . ALA A 1 380 ? 2.061 23.692 48.954 1.00 25.69 380 ALA A O 1
ATOM 2937 N N . ALA A 1 381 ? 3.536 25.399 49.209 1.00 26.25 381 ALA A N 1
ATOM 2938 C CA . ALA A 1 381 ? 4.843 24.794 49.511 1.00 26.25 381 ALA A CA 1
ATOM 2939 C C . ALA A 1 381 ? 5.474 23.702 48.611 1.00 26.25 381 ALA A C 1
ATOM 2941 O O . ALA A 1 381 ? 5.062 22.550 48.533 1.00 26.25 381 ALA A O 1
ATOM 2942 N N . VAL A 1 382 ? 6.617 24.110 48.049 1.00 31.88 382 VAL A N 1
ATOM 2943 C CA . VAL A 1 382 ? 7.659 23.348 47.349 1.00 31.88 382 VAL A CA 1
ATOM 2944 C C . VAL A 1 382 ? 8.425 22.440 48.322 1.00 31.88 382 VAL A C 1
ATOM 2946 O O . VAL A 1 382 ? 8.924 22.912 49.342 1.00 31.88 382 VAL A O 1
ATOM 2949 N N . GLY A 1 383 ? 8.590 21.163 47.964 1.00 26.23 383 GLY A N 1
ATOM 2950 C CA . GLY A 1 383 ? 9.472 20.206 48.636 1.00 26.23 383 GLY A CA 1
ATOM 2951 C C . GLY A 1 383 ? 10.280 19.402 47.614 1.00 26.23 383 GLY A C 1
ATOM 2952 O O . GLY A 1 383 ? 9.715 18.704 46.778 1.00 26.23 383 GLY A O 1
ATOM 2953 N N . ILE A 1 384 ? 11.604 19.541 47.668 1.00 32.50 384 ILE A N 1
ATOM 2954 C CA . ILE A 1 384 ? 12.592 18.853 46.826 1.00 32.50 384 ILE A CA 1
ATOM 2955 C C . ILE A 1 384 ? 12.637 17.370 47.222 1.00 32.50 384 ILE A C 1
ATOM 2957 O O . ILE A 1 384 ? 12.899 17.069 48.385 1.00 32.50 384 ILE A O 1
ATOM 2961 N N . LEU A 1 385 ? 12.443 16.446 46.273 1.00 29.00 385 LEU A N 1
ATOM 2962 C CA . LEU A 1 385 ? 12.697 15.016 46.482 1.00 29.00 385 LEU A CA 1
ATOM 2963 C C . LEU A 1 385 ? 13.465 14.408 45.303 1.00 29.00 385 LEU A C 1
ATOM 2965 O O . LEU A 1 385 ? 13.171 14.640 44.134 1.00 29.00 385 LEU A O 1
ATOM 2969 N N . SER A 1 386 ? 14.507 13.680 45.690 1.00 26.05 386 SER A N 1
ATOM 2970 C CA . SER A 1 386 ? 15.579 13.072 44.909 1.00 26.05 386 SER A CA 1
ATOM 2971 C C . SER A 1 386 ? 15.117 12.226 43.724 1.00 26.05 386 SER A C 1
ATOM 2973 O O . SER A 1 386 ? 14.218 11.396 43.854 1.00 26.05 386 SER A O 1
ATOM 2975 N N . VAL A 1 387 ? 15.830 12.360 42.604 1.00 29.89 387 VAL A N 1
ATOM 2976 C CA . VAL A 1 387 ? 15.721 11.489 41.429 1.00 29.89 387 VAL A CA 1
ATOM 2977 C C . VAL A 1 387 ? 16.243 10.096 41.793 1.00 29.89 387 VAL A C 1
ATOM 2979 O O . VAL A 1 387 ? 17.449 9.896 41.919 1.00 29.89 387 VAL A O 1
ATOM 2982 N N . ALA A 1 388 ? 15.335 9.138 41.972 1.00 28.02 388 ALA A N 1
ATOM 2983 C CA . ALA A 1 388 ? 15.668 7.720 41.923 1.00 28.02 388 ALA A CA 1
ATOM 2984 C C . ALA A 1 388 ? 15.728 7.295 40.448 1.00 28.02 388 ALA A C 1
ATOM 2986 O O . ALA A 1 388 ? 14.731 7.364 39.731 1.00 28.02 388 ALA A O 1
ATOM 2987 N N . THR A 1 389 ? 16.914 6.905 39.990 1.00 33.28 389 THR A N 1
ATOM 2988 C CA . THR A 1 389 ? 17.143 6.293 38.678 1.00 33.28 389 THR A CA 1
ATOM 2989 C C . THR A 1 389 ? 16.727 4.820 38.678 1.00 33.28 389 THR A C 1
ATOM 2991 O O . THR A 1 389 ? 17.033 4.096 39.623 1.00 33.28 389 THR A O 1
ATOM 2994 N N . ASP A 1 390 ? 16.086 4.411 37.580 1.00 35.47 390 ASP A N 1
ATOM 2995 C CA . ASP A 1 390 ? 15.813 3.041 37.124 1.00 35.47 390 ASP A CA 1
ATOM 2996 C C . ASP A 1 390 ? 14.984 2.118 38.031 1.00 35.47 390 ASP A C 1
ATOM 2998 O O . ASP A 1 390 ? 15.444 1.097 38.540 1.00 35.47 390 ASP A O 1
ATOM 3002 N N . ALA A 1 391 ? 13.677 2.389 38.082 1.00 32.41 391 ALA A N 1
ATOM 3003 C CA . ALA A 1 391 ? 12.707 1.300 38.061 1.00 32.41 391 ALA A CA 1
ATOM 3004 C C . ALA A 1 391 ? 12.488 0.890 36.595 1.00 32.41 391 ALA A C 1
ATOM 3006 O O . ALA A 1 391 ? 11.828 1.612 35.846 1.00 32.41 391 ALA A O 1
ATOM 3007 N N . GLN A 1 392 ? 13.028 -0.262 36.178 1.00 35.75 392 GLN A N 1
ATOM 3008 C CA . GLN A 1 392 ? 12.533 -0.953 34.985 1.00 35.75 392 GLN A CA 1
ATOM 3009 C C . GLN A 1 392 ? 11.031 -1.180 35.182 1.00 35.75 392 GLN A C 1
ATOM 3011 O O . GLN A 1 392 ? 10.610 -2.031 35.968 1.00 35.75 392 GLN A O 1
ATOM 3016 N N . THR A 1 393 ? 10.220 -0.360 34.521 1.00 40.34 393 THR A N 1
ATOM 3017 C CA . THR A 1 393 ? 8.768 -0.485 34.515 1.00 40.34 393 THR A CA 1
ATOM 3018 C C . THR A 1 393 ? 8.435 -1.801 33.826 1.00 40.34 393 THR A C 1
ATOM 3020 O O . THR A 1 393 ? 8.649 -1.964 32.628 1.00 40.34 393 THR A O 1
ATOM 3023 N N . GLN A 1 394 ? 7.974 -2.783 34.604 1.00 43.81 394 GLN A N 1
ATOM 3024 C CA . GLN A 1 394 ? 7.386 -3.999 34.049 1.00 43.81 394 GLN A CA 1
ATOM 3025 C C . GLN A 1 394 ? 6.288 -3.591 33.049 1.00 43.81 394 GLN A C 1
ATOM 3027 O O . GLN A 1 394 ? 5.523 -2.673 33.370 1.00 43.81 394 GLN A O 1
ATOM 3032 N N . PRO A 1 395 ? 6.202 -4.231 31.865 1.00 55.53 395 PRO A N 1
ATOM 3033 C CA . PRO A 1 395 ? 5.165 -3.940 30.878 1.00 55.53 395 PRO A CA 1
ATOM 3034 C C . PRO A 1 395 ? 3.791 -3.943 31.541 1.00 55.53 395 PRO A C 1
ATOM 3036 O O . PRO A 1 395 ? 3.466 -4.863 32.303 1.00 55.53 395 PRO A O 1
ATOM 3039 N N . ARG A 1 396 ? 2.974 -2.922 31.279 1.00 68.75 396 ARG A N 1
ATOM 3040 C CA . ARG A 1 396 ? 1.634 -2.849 31.864 1.00 68.75 396 ARG A CA 1
ATOM 3041 C C . ARG A 1 396 ? 0.785 -3.920 31.185 1.00 68.75 396 ARG A C 1
ATOM 3043 O O . ARG A 1 396 ? 0.354 -3.745 30.047 1.00 68.75 396 ARG A O 1
ATOM 3050 N N . ARG A 1 397 ? 0.535 -5.041 31.872 1.00 78.69 397 ARG A N 1
ATOM 3051 C CA . ARG A 1 397 ? -0.326 -6.106 31.342 1.00 78.69 397 ARG A CA 1
ATOM 3052 C C . ARG A 1 397 ? -1.766 -5.603 31.276 1.00 78.69 397 ARG A C 1
ATOM 3054 O O . ARG A 1 397 ? -2.421 -5.452 32.301 1.00 78.69 397 ARG A O 1
ATOM 3061 N N . ARG A 1 398 ? -2.234 -5.351 30.059 1.00 89.31 398 ARG A N 1
ATOM 3062 C CA . ARG A 1 398 ? -3.614 -4.947 29.778 1.00 89.31 398 ARG A CA 1
ATOM 3063 C C . ARG A 1 398 ? -4.531 -6.140 29.738 1.00 89.31 398 ARG A C 1
ATOM 3065 O O . ARG A 1 398 ? -4.108 -7.235 29.377 1.00 89.31 398 ARG A O 1
ATOM 3072 N N . CYS A 1 399 ? -5.791 -5.873 30.021 1.00 94.38 399 CYS A N 1
ATOM 3073 C CA . CYS A 1 399 ? -6.829 -6.864 29.985 1.00 94.38 399 CYS A CA 1
ATOM 3074 C C . CYS A 1 399 ? -7.134 -7.306 28.550 1.00 94.38 399 CYS A C 1
ATOM 3076 O O . CYS A 1 399 ? -7.554 -6.506 27.707 1.00 94.38 399 CYS A O 1
ATOM 3078 N N . ALA A 1 400 ? -6.930 -8.588 28.273 1.00 95.44 400 ALA A N 1
ATOM 3079 C CA . ALA A 1 400 ? -7.283 -9.225 27.017 1.00 95.44 400 ALA A CA 1
ATOM 3080 C C . ALA A 1 400 ? -8.343 -10.310 27.247 1.00 95.44 400 ALA A C 1
ATOM 3082 O O . ALA A 1 400 ? -8.558 -10.790 28.359 1.00 95.44 400 ALA A O 1
ATOM 3083 N N . TYR A 1 401 ? -9.029 -10.710 26.178 1.00 95.94 401 TYR A N 1
ATOM 3084 C CA . TYR A 1 401 ? -9.987 -11.807 26.245 1.00 95.94 401 TYR A CA 1
ATOM 3085 C C . TYR A 1 401 ? -9.322 -13.084 26.778 1.00 95.94 401 TYR A C 1
ATOM 3087 O O . TYR A 1 401 ? -8.314 -13.538 26.231 1.00 95.94 401 TYR A O 1
ATOM 3095 N N . GLY A 1 402 ? -9.924 -13.662 27.818 1.00 94.12 402 GLY A N 1
ATOM 3096 C CA . GLY A 1 402 ? -9.403 -14.819 28.547 1.00 94.12 402 GLY A CA 1
ATOM 3097 C C . GLY A 1 402 ? -8.732 -14.472 29.879 1.00 94.12 402 GLY A C 1
ATOM 3098 O O . GLY A 1 402 ? -8.514 -15.380 30.673 1.00 94.12 402 GLY A O 1
ATOM 3099 N N . ASP A 1 403 ? -8.442 -13.195 30.147 1.00 96.00 403 ASP A N 1
ATOM 3100 C CA . ASP A 1 403 ? -7.988 -12.742 31.465 1.00 96.00 403 ASP A CA 1
ATOM 3101 C C . ASP A 1 403 ? -9.175 -12.554 32.433 1.00 96.00 403 ASP A C 1
ATOM 3103 O O . ASP A 1 403 ? -10.278 -12.198 32.018 1.00 96.00 403 ASP A O 1
ATOM 3107 N N . ASP A 1 404 ? -8.934 -12.703 33.741 1.00 95.06 404 ASP A N 1
ATOM 3108 C CA . ASP A 1 404 ? -9.963 -12.560 34.793 1.00 95.06 404 ASP A CA 1
ATOM 3109 C C . ASP A 1 404 ? -10.590 -11.157 34.857 1.00 95.06 404 ASP A C 1
ATOM 3111 O O . ASP A 1 404 ? -11.725 -10.984 35.292 1.00 95.06 404 ASP A O 1
ATOM 3115 N N . CYS A 1 405 ? -9.850 -10.137 34.421 1.00 95.19 405 CYS A N 1
ATOM 3116 C CA . CYS A 1 405 ? -10.322 -8.755 34.348 1.00 95.19 405 CYS A CA 1
ATOM 3117 C C . CYS A 1 405 ? -11.294 -8.509 33.181 1.00 95.19 405 CYS A C 1
ATOM 3119 O O . CYS A 1 405 ? -11.842 -7.407 33.076 1.00 95.19 405 CYS A O 1
ATOM 3121 N N . TRP A 1 406 ? -11.457 -9.474 32.262 1.00 97.50 406 TRP A N 1
ATOM 3122 C CA . TRP A 1 406 ? -12.234 -9.270 31.046 1.00 97.50 406 TRP A CA 1
ATOM 3123 C C . TRP A 1 406 ? -13.697 -8.997 31.409 1.00 97.50 406 TRP A C 1
ATOM 3125 O O . TRP A 1 406 ? -14.274 -9.763 32.185 1.00 97.50 406 TRP A O 1
ATOM 3135 N N . PRO A 1 407 ? -14.328 -7.936 30.865 1.00 97.69 407 PRO A N 1
ATOM 3136 C CA . PRO A 1 407 ? -15.684 -7.589 31.258 1.00 97.69 407 PRO A CA 1
ATOM 3137 C C . PRO A 1 407 ? -16.664 -8.738 31.019 1.00 97.69 407 PRO A C 1
ATOM 3139 O O . PRO A 1 407 ? -16.587 -9.448 30.009 1.00 97.69 407 PRO A O 1
ATOM 3142 N N . ASP A 1 408 ? -17.605 -8.895 31.945 1.00 97.12 408 ASP A N 1
ATOM 3143 C CA . ASP A 1 408 ? -18.656 -9.894 31.832 1.00 97.12 408 ASP A CA 1
ATOM 3144 C C . ASP A 1 408 ? -19.647 -9.571 30.701 1.00 97.12 408 ASP A C 1
ATOM 3146 O O . ASP A 1 408 ? -19.631 -8.508 30.069 1.00 97.12 408 ASP A O 1
ATOM 3150 N N . THR A 1 409 ? -20.531 -10.529 30.421 1.00 96.31 409 THR A N 1
ATOM 3151 C CA . THR A 1 409 ? -21.492 -10.418 29.314 1.00 96.31 409 THR A CA 1
ATOM 3152 C C . THR A 1 409 ? -22.427 -9.221 29.484 1.00 96.31 409 THR A C 1
ATOM 3154 O O . THR A 1 409 ? -22.741 -8.556 28.498 1.00 96.31 409 THR A O 1
ATOM 3157 N N . GLN A 1 410 ? -22.849 -8.910 30.715 1.00 97.88 410 GLN A N 1
ATOM 3158 C CA . GLN A 1 410 ? -23.744 -7.782 30.960 1.00 97.88 410 GLN A CA 1
ATOM 3159 C C . GLN A 1 410 ? -23.041 -6.450 30.685 1.00 97.88 410 GLN A C 1
ATOM 3161 O O . GLN A 1 410 ? -23.581 -5.619 29.961 1.00 97.88 410 GLN A O 1
ATOM 3166 N N . THR A 1 411 ? -21.801 -6.291 31.147 1.00 98.31 411 THR A N 1
ATOM 3167 C CA . THR A 1 411 ? -20.991 -5.096 30.888 1.00 98.31 411 THR A CA 1
ATOM 3168 C C . THR A 1 411 ? -20.787 -4.868 29.386 1.00 98.31 411 THR A C 1
ATOM 3170 O O . THR A 1 411 ? -20.867 -3.734 28.910 1.00 98.31 411 THR A O 1
ATOM 3173 N N . TRP A 1 412 ? -20.564 -5.936 28.608 1.00 98.31 412 TRP A N 1
ATOM 3174 C CA . TRP A 1 412 ? -20.482 -5.840 27.146 1.00 98.31 412 TRP A CA 1
ATOM 3175 C C . TRP A 1 412 ? -21.818 -5.480 26.491 1.00 98.31 412 TRP A C 1
ATOM 3177 O O . TRP A 1 412 ? -21.824 -4.708 25.532 1.00 98.31 412 TRP A O 1
ATOM 3187 N N . ASN A 1 413 ? -22.940 -5.997 26.995 1.00 98.00 413 ASN A N 1
ATOM 3188 C CA . ASN A 1 413 ? -24.272 -5.651 26.496 1.00 98.00 413 ASN A CA 1
ATOM 3189 C C . ASN A 1 413 ? -24.609 -4.175 26.757 1.00 98.00 413 ASN A C 1
ATOM 3191 O O . ASN A 1 413 ? -25.090 -3.489 25.853 1.00 98.00 413 ASN A O 1
ATOM 3195 N N . ASP A 1 414 ? -24.290 -3.668 27.948 1.00 98.12 414 ASP A N 1
ATOM 3196 C CA . ASP A 1 414 ? -24.495 -2.265 28.320 1.00 98.12 414 ASP A CA 1
ATOM 3197 C C . ASP A 1 414 ? -23.627 -1.333 27.458 1.00 98.12 414 ASP A C 1
ATOM 3199 O O . ASP A 1 414 ? -24.086 -0.308 26.937 1.00 98.12 414 ASP A O 1
ATOM 3203 N N . PHE A 1 415 ? -22.372 -1.723 27.216 1.00 98.25 415 PHE A N 1
ATOM 3204 C CA . PHE A 1 415 ? -21.507 -1.001 26.289 1.00 98.25 415 PHE A CA 1
ATOM 3205 C C . PHE A 1 415 ? -22.039 -1.051 24.850 1.00 98.25 415 PHE A C 1
ATOM 3207 O O . PHE A 1 415 ? -22.057 -0.028 24.165 1.00 98.25 415 PHE A O 1
ATOM 3214 N N . ASN A 1 416 ? -22.538 -2.202 24.391 1.00 98.44 416 ASN A N 1
ATOM 3215 C CA . ASN A 1 416 ? -23.132 -2.327 23.062 1.00 98.44 416 ASN A CA 1
ATOM 3216 C C . ASN A 1 416 ? -24.335 -1.386 22.885 1.00 98.44 416 ASN A C 1
ATOM 3218 O O . ASN A 1 416 ? -24.468 -0.749 21.840 1.00 98.44 416 ASN A O 1
ATOM 3222 N N . ALA A 1 417 ? -25.174 -1.238 23.913 1.00 97.75 417 ALA A N 1
ATOM 3223 C CA . ALA A 1 417 ? -26.259 -0.258 23.911 1.00 97.75 417 ALA A CA 1
ATOM 3224 C C . ALA A 1 417 ? -25.728 1.184 23.795 1.00 97.75 417 ALA A C 1
ATOM 3226 O O . ALA A 1 417 ? -26.278 1.980 23.033 1.00 97.75 417 ALA A O 1
ATOM 3227 N N . THR A 1 418 ? -24.615 1.496 24.467 1.00 95.62 418 THR A N 1
ATOM 3228 C CA . THR A 1 418 ? -23.959 2.817 24.414 1.00 95.62 418 THR A CA 1
ATOM 3229 C C . THR A 1 418 ? -23.479 3.178 23.005 1.00 95.62 418 THR A C 1
ATOM 3231 O O . THR A 1 418 ? -23.626 4.322 22.582 1.00 95.62 418 THR A O 1
ATOM 3234 N N . VAL A 1 419 ? -22.956 2.210 22.246 1.00 95.94 419 VAL A N 1
ATOM 3235 C CA . VAL A 1 419 ? -22.543 2.402 20.839 1.00 95.94 419 VAL A CA 1
ATOM 3236 C C . VAL A 1 419 ? -23.664 2.094 19.837 1.00 95.94 419 VAL A C 1
ATOM 3238 O O . VAL A 1 419 ? -23.412 1.844 18.659 1.00 95.94 419 VAL A O 1
ATOM 3241 N N . GLY A 1 420 ? -24.922 2.063 20.288 1.00 95.88 420 GLY A N 1
ATOM 3242 C CA . GLY A 1 420 ? -26.090 1.896 19.422 1.00 95.88 420 GLY A CA 1
ATOM 3243 C C . GLY A 1 420 ? -26.136 0.561 18.672 1.00 95.88 420 GLY A C 1
ATOM 3244 O O . GLY A 1 420 ? -26.523 0.533 17.502 1.00 95.88 420 GLY A O 1
ATOM 3245 N N . GLY A 1 421 ? -25.706 -0.531 19.310 1.00 96.69 421 GLY A N 1
ATOM 3246 C CA . GLY A 1 421 ? -25.725 -1.880 18.737 1.00 96.69 421 GLY A CA 1
ATOM 3247 C C . GLY A 1 421 ? -24.552 -2.195 17.801 1.00 96.69 421 GLY A C 1
ATOM 3248 O O . GLY A 1 421 ? -24.620 -3.160 17.043 1.00 96.69 421 GLY A O 1
ATOM 3249 N N . ARG A 1 422 ? -23.497 -1.366 17.789 1.00 96.50 422 ARG A N 1
ATOM 3250 C CA . ARG A 1 422 ? -22.362 -1.479 16.849 1.00 96.50 422 ARG A CA 1
ATOM 3251 C C . ARG A 1 422 ? -21.200 -2.331 17.348 1.00 96.50 422 ARG A C 1
ATOM 3253 O O . ARG A 1 422 ? -20.174 -2.385 16.666 1.00 96.50 422 ARG A O 1
ATOM 3260 N N . LEU A 1 423 ? -21.331 -2.989 18.499 1.00 98.00 423 LEU A N 1
ATOM 3261 C CA . LEU A 1 423 ? -20.355 -3.970 18.961 1.00 98.00 423 LEU A CA 1
ATOM 3262 C C . LEU A 1 423 ? -20.500 -5.265 18.151 1.00 98.00 423 LEU A C 1
ATOM 3264 O O . LEU A 1 423 ? -21.574 -5.856 18.076 1.00 98.00 423 LEU A O 1
ATOM 3268 N N . ILE A 1 424 ? -19.404 -5.720 17.553 1.00 96.69 424 ILE A N 1
ATOM 3269 C CA . ILE A 1 424 ? -19.352 -6.894 16.682 1.00 96.69 424 ILE A CA 1
ATOM 3270 C C . ILE A 1 424 ? -18.405 -7.919 17.281 1.00 96.69 424 ILE A C 1
ATOM 3272 O O . ILE A 1 424 ? -17.250 -7.607 17.572 1.00 96.69 424 ILE A O 1
ATOM 3276 N N . ARG A 1 425 ? -18.857 -9.171 17.386 1.00 95.38 425 ARG A N 1
ATOM 3277 C CA . ARG A 1 425 ? -17.969 -10.316 17.614 1.00 95.38 425 ARG A CA 1
ATOM 3278 C C . ARG A 1 425 ? -17.153 -10.564 16.344 1.00 95.38 425 ARG A C 1
ATOM 3280 O O . ARG A 1 425 ? -17.697 -11.027 15.346 1.00 95.38 425 ARG A O 1
ATOM 3287 N N . SER A 1 426 ? -15.864 -10.237 16.375 1.00 95.38 426 SER A N 1
ATOM 3288 C CA . SER A 1 426 ? -14.989 -10.329 15.202 1.00 95.38 426 SER A CA 1
ATOM 3289 C C . SER A 1 426 ? -14.214 -11.643 15.197 1.00 95.38 426 SER A C 1
ATOM 3291 O O . SER A 1 426 ? -13.557 -11.981 16.174 1.00 95.38 426 SER A O 1
ATOM 3293 N N . VAL A 1 427 ? -14.268 -12.387 14.097 1.00 95.12 427 VAL A N 1
ATOM 3294 C CA . VAL A 1 427 ? -13.627 -13.704 13.934 1.00 95.12 427 VAL A CA 1
ATOM 3295 C C . VAL A 1 427 ? -12.770 -13.717 12.669 1.00 95.12 427 VAL A C 1
ATOM 3297 O O . VAL A 1 427 ? -13.057 -12.910 11.781 1.00 95.12 427 VAL A O 1
ATOM 3300 N N . PRO A 1 428 ? -11.751 -14.591 12.558 1.00 95.88 428 PRO A N 1
ATOM 3301 C CA . PRO A 1 428 ? -10.953 -14.712 11.339 1.00 95.88 428 PRO A CA 1
ATOM 3302 C C . PRO A 1 428 ? -11.809 -14.895 10.095 1.00 95.88 428 PRO A C 1
ATOM 3304 O O . PRO A 1 428 ? -12.874 -15.516 10.136 1.00 95.88 428 PRO A O 1
ATOM 3307 N N . SER A 1 429 ? -11.343 -14.343 8.979 1.00 95.31 429 SER A N 1
ATOM 3308 C CA . SER A 1 429 ? -12.150 -14.250 7.760 1.00 95.31 429 SER A CA 1
ATOM 3309 C C . SER A 1 429 ? -12.507 -15.613 7.156 1.00 95.31 429 SER A C 1
ATOM 3311 O O . SER A 1 429 ? -13.575 -15.759 6.566 1.00 95.31 429 SER A O 1
ATOM 3313 N N . ALA A 1 430 ? -11.675 -16.630 7.389 1.00 96.25 430 ALA A N 1
ATOM 3314 C CA . ALA A 1 430 ? -11.934 -18.007 6.982 1.00 96.25 430 ALA A CA 1
ATOM 3315 C C . ALA A 1 430 ? -12.927 -18.755 7.890 1.00 96.25 430 ALA A C 1
ATOM 3317 O O . ALA A 1 430 ? -13.382 -19.827 7.506 1.00 96.25 430 ALA A O 1
ATOM 3318 N N . ALA A 1 431 ? -13.323 -18.222 9.056 1.00 96.50 431 ALA A N 1
ATOM 3319 C CA . ALA A 1 431 ? -14.126 -18.955 10.045 1.00 96.50 431 ALA A CA 1
ATOM 3320 C C . ALA A 1 431 ? -15.466 -19.482 9.500 1.00 96.50 431 ALA A C 1
ATOM 3322 O O . ALA A 1 431 ? -15.958 -20.509 9.959 1.00 96.50 431 ALA A O 1
ATOM 3323 N N . VAL A 1 432 ? -16.033 -18.817 8.488 1.00 96.69 432 VAL A N 1
ATOM 3324 C CA . VAL A 1 432 ? -17.255 -19.255 7.787 1.00 96.69 432 VAL A CA 1
ATOM 3325 C C . VAL A 1 432 ? -17.093 -20.579 7.031 1.00 96.69 432 VAL A C 1
ATOM 3327 O O . VAL A 1 432 ? -18.086 -21.196 6.658 1.00 96.69 432 VAL A O 1
ATOM 3330 N N . CYS A 1 433 ? -15.858 -21.029 6.818 1.00 96.94 433 CYS A N 1
ATOM 3331 C CA . CYS A 1 433 ? -15.527 -22.309 6.205 1.00 96.94 433 CYS A CA 1
ATOM 3332 C C . CYS A 1 433 ? -15.296 -23.437 7.218 1.00 96.94 433 CYS A C 1
ATOM 3334 O O . CYS A 1 433 ? -15.043 -24.555 6.786 1.00 96.94 433 CYS A O 1
ATOM 3336 N N . HIS A 1 434 ? -15.415 -23.191 8.529 1.00 97.25 434 HIS A N 1
ATOM 3337 C CA . HIS A 1 434 ? -15.114 -24.176 9.577 1.00 97.25 434 HIS A CA 1
ATOM 3338 C C . HIS A 1 434 ? -16.332 -24.520 10.438 1.00 97.25 434 HIS A C 1
ATOM 3340 O O . HIS A 1 434 ? -17.183 -23.665 10.672 1.00 97.25 434 HIS A O 1
ATOM 3346 N N . THR A 1 435 ? -16.398 -25.757 10.944 1.00 92.19 435 THR A N 1
ATOM 3347 C CA . THR A 1 435 ? -17.589 -26.394 11.543 1.00 92.19 435 THR A CA 1
ATOM 3348 C C . THR A 1 435 ? -18.402 -25.499 12.481 1.00 92.19 435 THR A C 1
ATOM 3350 O O . THR A 1 435 ? -19.615 -25.414 12.318 1.00 92.19 435 THR A O 1
ATOM 3353 N N . GLU A 1 436 ? -17.775 -24.797 13.433 1.00 90.12 436 GLU A N 1
ATOM 3354 C CA . GLU A 1 436 ? -18.505 -23.967 14.411 1.00 90.12 436 GLU A CA 1
ATOM 3355 C C . GLU A 1 436 ? -19.324 -22.832 13.784 1.00 90.12 436 GLU A C 1
ATOM 3357 O O . GLU A 1 436 ? -20.314 -22.380 14.357 1.00 90.12 436 GLU A O 1
ATOM 3362 N N . ARG A 1 437 ? -18.877 -22.316 12.636 1.00 93.06 437 ARG A N 1
ATOM 3363 C CA . ARG A 1 437 ? -19.472 -21.160 11.952 1.00 93.06 437 ARG A CA 1
ATOM 3364 C C . ARG A 1 437 ? -19.722 -21.449 10.477 1.00 93.06 437 ARG A C 1
ATOM 3366 O O . ARG A 1 437 ? -19.853 -20.512 9.688 1.00 93.06 437 ARG A O 1
ATOM 3373 N N . TYR A 1 438 ? -19.787 -22.732 10.121 1.00 96.06 438 TYR A N 1
ATOM 3374 C CA . TYR A 1 438 ? -19.828 -23.164 8.738 1.00 96.06 438 TYR A CA 1
ATOM 3375 C C . TYR A 1 438 ? -21.082 -22.632 8.052 1.00 96.06 438 TYR A C 1
ATOM 3377 O O . TYR A 1 438 ? -22.207 -22.812 8.520 1.00 96.06 438 TYR A O 1
ATOM 3385 N N . ASN A 1 439 ? -20.874 -21.977 6.920 1.00 96.50 439 ASN A N 1
ATOM 3386 C CA . ASN A 1 439 ? -21.929 -21.539 6.031 1.00 96.50 439 ASN A CA 1
ATOM 3387 C C . ASN A 1 439 ? -21.409 -21.668 4.598 1.00 96.50 439 ASN A C 1
ATOM 3389 O O . ASN A 1 439 ? -20.474 -20.962 4.224 1.00 96.50 439 ASN A O 1
ATOM 3393 N N . ALA A 1 440 ? -21.995 -22.585 3.826 1.00 95.19 440 ALA A N 1
ATOM 3394 C CA . ALA A 1 440 ? -21.511 -22.940 2.494 1.00 95.19 440 ALA A CA 1
ATOM 3395 C C . ALA A 1 440 ? -21.421 -21.719 1.561 1.00 95.19 440 ALA A C 1
ATOM 3397 O O . ALA A 1 440 ? -20.361 -21.479 0.986 1.00 95.19 440 ALA A O 1
ATOM 3398 N N . ASP A 1 441 ? -22.469 -20.893 1.508 1.00 96.31 441 ASP A N 1
ATOM 3399 C CA . ASP A 1 441 ? -22.522 -19.708 0.642 1.00 96.31 441 ASP A CA 1
ATOM 3400 C C . ASP A 1 441 ? -21.460 -18.675 1.028 1.00 96.31 441 ASP A C 1
ATOM 3402 O O . ASP A 1 441 ? -20.693 -18.200 0.191 1.00 96.31 441 ASP A O 1
ATOM 3406 N N . LYS A 1 442 ? -21.353 -18.352 2.324 1.00 95.69 442 LYS A N 1
ATOM 3407 C CA . LYS A 1 442 ? -20.341 -17.409 2.820 1.00 95.69 442 LYS A CA 1
ATOM 3408 C C . LYS A 1 442 ? -18.927 -17.948 2.645 1.00 95.69 442 LYS A C 1
ATOM 3410 O O . LYS A 1 442 ? -18.023 -17.159 2.391 1.00 95.69 442 LYS A O 1
ATOM 3415 N N . CYS A 1 443 ? -18.733 -19.258 2.778 1.00 96.94 443 CYS A N 1
ATOM 3416 C CA . CYS A 1 443 ? -17.453 -19.897 2.517 1.00 96.94 443 CYS A CA 1
ATOM 3417 C C . CYS A 1 443 ? -17.075 -19.814 1.032 1.00 96.94 443 CYS A C 1
ATOM 3419 O O . CYS A 1 443 ? -15.932 -19.482 0.728 1.00 96.94 443 CYS A O 1
ATOM 3421 N N . SER A 1 444 ? -18.025 -20.037 0.117 1.00 96.69 444 SER A N 1
ATOM 3422 C CA . SER A 1 444 ? -17.803 -19.855 -1.324 1.00 96.69 444 SER A CA 1
ATOM 3423 C C . SER A 1 444 ? -17.407 -18.415 -1.635 1.00 96.69 444 SER A C 1
ATOM 3425 O O . SER A 1 444 ? -16.341 -18.180 -2.190 1.00 96.69 444 SER A O 1
ATOM 3427 N N . VAL A 1 445 ? -18.184 -17.437 -1.152 1.00 96.88 445 VAL A N 1
ATOM 3428 C CA . VAL A 1 445 ? -17.880 -16.009 -1.343 1.00 96.88 445 VAL A CA 1
ATOM 3429 C C . VAL A 1 445 ? -16.503 -15.644 -0.780 1.00 96.88 445 VAL A C 1
ATOM 3431 O O . VAL A 1 445 ? -15.762 -14.893 -1.414 1.00 96.88 445 VAL A O 1
ATOM 3434 N N . ALA A 1 446 ? -16.148 -16.166 0.399 1.00 96.06 446 ALA A N 1
ATOM 3435 C CA . ALA A 1 446 ? -14.843 -15.927 1.007 1.00 96.06 446 ALA A CA 1
ATOM 3436 C C . ALA A 1 446 ? -13.694 -16.510 0.173 1.00 96.06 446 ALA A C 1
ATOM 3438 O O . ALA A 1 446 ? -12.663 -15.857 0.047 1.00 96.06 446 ALA A O 1
ATOM 3439 N N . LYS A 1 447 ? -13.871 -17.697 -0.421 1.00 95.88 447 LYS A N 1
ATOM 3440 C CA . LYS A 1 447 ? -12.889 -18.310 -1.328 1.00 95.88 447 LYS A CA 1
ATOM 3441 C C . LYS A 1 447 ? -12.731 -17.506 -2.616 1.00 95.88 447 LYS A C 1
ATOM 3443 O O . LYS A 1 447 ? -11.605 -17.177 -2.983 1.00 95.88 447 LYS A O 1
ATOM 3448 N N . ASP A 1 448 ? -13.841 -17.122 -3.240 1.00 96.50 448 ASP A N 1
ATOM 3449 C CA . ASP A 1 448 ? -13.844 -16.388 -4.511 1.00 96.50 448 ASP A CA 1
ATOM 3450 C C . ASP A 1 448 ? -13.258 -14.977 -4.365 1.00 96.50 448 ASP A C 1
ATOM 3452 O O . ASP A 1 448 ? -12.580 -14.470 -5.258 1.00 96.50 448 ASP A O 1
ATOM 3456 N N . SER A 1 449 ? -13.485 -14.347 -3.209 1.00 96.12 449 SER A N 1
ATOM 3457 C CA . SER A 1 449 ? -13.054 -12.974 -2.921 1.00 96.12 449 SER A CA 1
ATOM 3458 C C . SER A 1 449 ? -11.771 -12.901 -2.086 1.00 96.12 449 SER A C 1
ATOM 3460 O O . SER A 1 449 ? -11.407 -11.823 -1.619 1.00 96.12 449 SER A O 1
ATOM 3462 N N . TRP A 1 450 ? -11.072 -14.021 -1.862 1.00 94.94 450 TRP A N 1
ATOM 3463 C CA . TRP A 1 450 ? -9.968 -14.083 -0.894 1.00 94.94 450 TRP A CA 1
ATOM 3464 C C . TRP A 1 450 ? -8.820 -13.115 -1.212 1.00 94.94 450 TRP A C 1
ATOM 3466 O O . TRP A 1 450 ? -8.209 -12.543 -0.305 1.00 94.94 450 TRP A O 1
ATOM 3476 N N . LEU A 1 451 ? -8.555 -12.924 -2.509 1.00 94.25 451 LEU A N 1
ATOM 3477 C CA . LEU A 1 451 ? -7.532 -12.021 -3.042 1.00 94.25 451 LEU A CA 1
ATOM 3478 C C . LEU A 1 451 ? -8.085 -10.623 -3.384 1.00 94.25 451 LEU A C 1
ATOM 3480 O O . LEU A 1 451 ? -7.345 -9.776 -3.880 1.00 94.25 451 LEU A O 1
ATOM 3484 N N . ASP A 1 452 ? -9.371 -10.363 -3.128 1.00 93.38 452 ASP A N 1
ATOM 3485 C CA . ASP A 1 452 ? -9.997 -9.062 -3.356 1.00 93.38 452 ASP A CA 1
ATOM 3486 C C . ASP A 1 452 ? -9.798 -8.152 -2.133 1.00 93.38 452 ASP A C 1
ATOM 3488 O O . ASP A 1 452 ? -10.305 -8.392 -1.032 1.00 93.38 452 ASP A O 1
ATOM 3492 N N . SER A 1 453 ? -9.054 -7.064 -2.322 1.00 91.88 453 SER A N 1
ATOM 3493 C CA . SER A 1 453 ? -8.758 -6.110 -1.254 1.00 91.88 453 SER A CA 1
ATOM 3494 C C . SER A 1 453 ? -9.994 -5.353 -0.756 1.00 91.88 453 SER A C 1
ATOM 3496 O O . SER A 1 453 ? -10.095 -5.064 0.439 1.00 91.88 453 SER A O 1
ATOM 3498 N N . PHE A 1 454 ? -10.970 -5.049 -1.614 1.00 91.56 454 PHE A N 1
ATOM 3499 C CA . PHE A 1 454 ? -12.212 -4.395 -1.197 1.00 91.56 454 PHE A CA 1
ATOM 3500 C C . PHE A 1 454 ? -13.041 -5.318 -0.308 1.00 91.56 454 PHE A C 1
ATOM 3502 O O . PHE A 1 454 ? -13.541 -4.880 0.729 1.00 91.56 454 PHE A O 1
ATOM 3509 N N . TRP A 1 455 ? -13.133 -6.602 -0.660 1.00 95.06 455 TRP A N 1
ATOM 3510 C CA . TRP A 1 455 ? -13.789 -7.599 0.173 1.00 95.06 455 TRP A CA 1
ATOM 3511 C C . TRP A 1 455 ? -13.102 -7.698 1.531 1.00 95.06 455 TRP A C 1
ATOM 3513 O O . TRP A 1 455 ? -13.765 -7.524 2.552 1.00 95.06 455 TRP A O 1
ATOM 3523 N N . ARG A 1 456 ? -11.773 -7.874 1.565 1.00 94.31 456 ARG A N 1
ATOM 3524 C CA . ARG A 1 456 ? -11.017 -8.006 2.823 1.00 94.31 456 ARG A CA 1
ATOM 3525 C C . ARG A 1 456 ? -11.149 -6.782 3.724 1.00 94.31 456 ARG A C 1
ATOM 3527 O O . ARG A 1 456 ? -11.422 -6.915 4.916 1.00 94.31 456 ARG A O 1
ATOM 3534 N N . THR A 1 457 ? -11.008 -5.580 3.170 1.00 93.00 457 THR A N 1
ATOM 3535 C CA . THR A 1 457 ? -11.116 -4.341 3.960 1.00 93.00 457 THR A CA 1
ATOM 3536 C C . THR A 1 457 ? -12.510 -4.118 4.547 1.00 93.00 457 THR A C 1
ATOM 3538 O O . THR A 1 457 ? -12.622 -3.439 5.568 1.00 93.00 457 THR A O 1
ATOM 3541 N N . ASN A 1 458 ? -13.548 -4.723 3.960 1.00 94.06 458 ASN A N 1
ATOM 3542 C CA . ASN A 1 458 ? -14.931 -4.664 4.434 1.00 94.06 458 ASN A CA 1
ATOM 3543 C C . ASN A 1 458 ? -15.278 -5.741 5.489 1.00 94.06 458 ASN A C 1
ATOM 3545 O O . ASN A 1 458 ? -16.433 -5.874 5.895 1.00 94.06 458 ASN A O 1
ATOM 3549 N N . GLN A 1 459 ? -14.295 -6.509 5.962 1.00 94.12 459 GLN A N 1
ATOM 3550 C CA . GLN A 1 459 ? -14.469 -7.513 7.013 1.00 94.12 459 GLN A CA 1
ATOM 3551 C C . GLN A 1 459 ? -13.719 -7.102 8.286 1.00 94.12 459 GLN A C 1
ATOM 3553 O O . GLN A 1 459 ? -12.561 -6.674 8.246 1.00 94.12 459 GLN A O 1
ATOM 3558 N N . THR A 1 460 ? -14.330 -7.300 9.457 1.00 93.38 460 THR A N 1
ATOM 3559 C CA . THR A 1 460 ? -13.691 -6.965 10.745 1.00 93.38 460 THR A CA 1
ATOM 3560 C C . THR A 1 460 ? -12.462 -7.831 11.014 1.00 93.38 460 THR A C 1
ATOM 3562 O O . THR A 1 460 ? -11.433 -7.315 11.446 1.00 93.38 460 THR A O 1
ATOM 3565 N N . GLY A 1 461 ? -12.526 -9.122 10.682 1.00 94.06 461 GLY A N 1
ATOM 3566 C CA . GLY A 1 461 ? -11.458 -10.080 10.960 1.00 94.06 461 GLY A CA 1
ATOM 3567 C C . GLY A 1 461 ? -10.502 -10.380 9.816 1.00 94.06 461 GLY A C 1
ATOM 3568 O O . GLY A 1 461 ? -9.700 -11.289 9.961 1.00 94.06 461 GLY A O 1
ATOM 3569 N N . ALA A 1 462 ? -10.577 -9.645 8.705 1.00 95.56 462 ALA A N 1
ATOM 3570 C CA . ALA A 1 462 ? -9.739 -9.897 7.537 1.00 95.56 462 ALA A CA 1
ATOM 3571 C C . ALA A 1 462 ? -8.616 -8.845 7.406 1.00 95.56 462 ALA A C 1
ATOM 3573 O O . ALA A 1 462 ? -8.856 -7.654 7.599 1.00 95.56 462 ALA A O 1
ATOM 3574 N N . TYR A 1 463 ? -7.385 -9.256 7.113 1.00 95.38 463 TYR A N 1
ATOM 3575 C CA . TYR A 1 463 ? -6.214 -8.381 6.947 1.00 95.38 463 TYR A CA 1
ATOM 3576 C C . TYR A 1 463 ? -5.562 -8.598 5.579 1.00 95.38 463 TYR A C 1
ATOM 3578 O O . TYR A 1 463 ? -5.723 -9.659 4.987 1.00 95.38 463 TYR A O 1
ATOM 3586 N N . SER A 1 464 ? -4.845 -7.615 5.032 1.00 93.50 464 SER A N 1
ATOM 3587 C CA . SER A 1 464 ? -4.229 -7.788 3.704 1.00 93.50 464 SER A CA 1
ATOM 3588 C C . SER A 1 464 ? -3.241 -8.952 3.702 1.00 93.50 464 SER A C 1
ATOM 3590 O O . SER A 1 464 ? -3.348 -9.828 2.852 1.00 93.50 464 SER A O 1
ATOM 3592 N N . ALA A 1 465 ? -2.375 -9.023 4.717 1.00 93.62 465 ALA A N 1
ATOM 3593 C CA . ALA A 1 465 ? -1.548 -10.193 4.977 1.00 93.62 465 ALA A CA 1
ATOM 3594 C C . ALA A 1 465 ? -2.197 -11.080 6.051 1.00 93.62 465 ALA A C 1
ATOM 3596 O O . ALA A 1 465 ? -2.457 -10.635 7.174 1.00 93.62 465 ALA A O 1
ATOM 3597 N N . THR A 1 466 ? -2.431 -12.350 5.723 1.00 93.88 466 THR A N 1
ATOM 3598 C CA . THR A 1 466 ? -3.157 -13.314 6.574 1.00 93.88 466 THR A CA 1
ATOM 3599 C C . THR A 1 466 ? -2.385 -13.706 7.834 1.00 93.88 466 THR A C 1
ATOM 3601 O O . THR A 1 466 ? -2.984 -14.121 8.825 1.00 93.88 466 THR A O 1
ATOM 3604 N N . VAL A 1 467 ? -1.069 -13.468 7.867 1.00 93.38 467 VAL A N 1
ATOM 3605 C CA . VAL A 1 467 ? -0.250 -13.610 9.082 1.00 93.38 467 VAL A CA 1
ATOM 3606 C C . VAL A 1 467 ? -0.781 -12.745 10.233 1.00 93.38 467 VAL A C 1
ATOM 3608 O O . VAL A 1 467 ? -0.679 -13.136 11.395 1.00 93.38 467 VAL A O 1
ATOM 3611 N N . TRP A 1 468 ? -1.424 -11.611 9.925 1.00 94.31 468 TRP A N 1
ATOM 3612 C CA . TRP A 1 468 ? -2.025 -10.725 10.925 1.00 94.31 468 TRP A CA 1
ATOM 3613 C C . TRP A 1 468 ? -3.455 -11.114 11.328 1.00 94.31 468 TRP A C 1
ATOM 3615 O O . TRP A 1 468 ? -4.035 -10.490 12.212 1.00 94.31 468 TRP A O 1
ATOM 3625 N N . GLU A 1 469 ? -4.009 -12.171 10.730 1.00 94.81 469 GLU A N 1
ATOM 3626 C CA . GLU A 1 469 ? -5.204 -12.859 11.232 1.00 94.81 469 GLU A CA 1
ATOM 3627 C C . GLU A 1 469 ? -4.806 -13.934 12.238 1.00 94.81 469 GLU A C 1
ATOM 3629 O O . GLU A 1 469 ? -5.349 -13.997 13.342 1.00 94.81 469 GLU A O 1
ATOM 3634 N N . MET A 1 470 ? -3.815 -14.749 11.874 1.00 91.50 470 MET A N 1
ATOM 3635 C CA . MET A 1 470 ? -3.496 -15.976 12.601 1.00 91.50 470 MET A CA 1
ATOM 3636 C C . MET A 1 470 ? -2.454 -15.796 13.704 1.00 91.50 470 MET A C 1
ATOM 3638 O O . MET A 1 470 ? -2.470 -16.508 14.710 1.00 91.50 470 MET A O 1
ATOM 3642 N N . GLY A 1 471 ? -1.558 -14.824 13.547 1.00 89.00 471 GLY A N 1
ATOM 3643 C CA . GLY A 1 471 ? -0.381 -14.678 14.391 1.00 89.00 471 GLY A CA 1
ATOM 3644 C C . GLY A 1 471 ? 0.608 -15.824 14.201 1.00 89.00 471 GLY A C 1
ATOM 3645 O O . GLY A 1 471 ? 0.694 -16.424 13.135 1.00 89.00 471 GLY A O 1
ATOM 3646 N N . GLN A 1 472 ? 1.388 -16.111 15.244 1.00 85.19 472 GLN A N 1
ATOM 3647 C CA . GLN A 1 472 ? 2.516 -17.044 15.149 1.00 85.19 472 GLN A CA 1
ATOM 3648 C C . GLN A 1 472 ? 2.083 -18.512 15.009 1.00 85.19 472 GLN A C 1
ATOM 3650 O O . GLN A 1 472 ? 2.727 -19.260 14.281 1.00 85.19 472 GLN A O 1
ATOM 3655 N N . THR A 1 473 ? 1.009 -18.916 15.698 1.00 82.88 473 THR A N 1
ATOM 3656 C CA . THR A 1 473 ? 0.601 -20.330 15.821 1.00 82.88 473 THR A CA 1
ATOM 3657 C C . THR A 1 473 ? -0.883 -20.582 15.551 1.00 82.88 473 THR A C 1
ATOM 3659 O O . THR A 1 473 ? -1.331 -21.717 15.680 1.00 82.88 473 THR A O 1
ATOM 3662 N N . GLY A 1 474 ? -1.675 -19.551 15.237 1.00 87.56 474 GLY A N 1
ATOM 3663 C CA . GLY A 1 474 ? -3.109 -19.730 15.014 1.00 87.56 474 GLY A CA 1
ATOM 3664 C C . GLY A 1 474 ? -3.405 -20.527 13.743 1.00 87.56 474 GLY A C 1
ATOM 3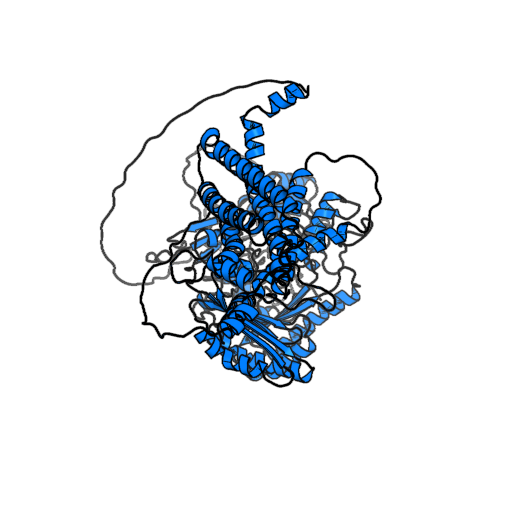665 O O . GLY A 1 474 ? -2.688 -20.419 12.746 1.00 87.56 474 GLY A O 1
ATOM 3666 N N . GLN A 1 475 ? -4.501 -21.282 13.764 1.00 90.56 475 GLN A N 1
ATOM 3667 C CA . GLN A 1 475 ? -5.031 -22.019 12.613 1.00 90.56 475 GLN A CA 1
ATOM 3668 C C . GLN A 1 475 ? -6.440 -21.533 12.282 1.00 90.56 475 GLN A C 1
ATOM 3670 O O . GLN A 1 475 ? -7.206 -21.301 13.198 1.00 90.56 475 GLN A O 1
ATOM 3675 N N . CYS A 1 476 ? -6.753 -21.280 11.011 1.00 94.25 476 CYS A N 1
ATOM 3676 C CA . CYS A 1 476 ? -8.100 -21.016 10.475 1.00 94.25 476 CYS A CA 1
ATOM 3677 C C . CYS A 1 476 ? -7.920 -20.706 8.982 1.00 94.25 476 CYS A C 1
ATOM 3679 O O . CYS A 1 476 ? -7.877 -19.547 8.569 1.00 94.25 476 CYS A O 1
ATOM 3681 N N . PHE A 1 477 ? -7.654 -21.739 8.186 1.00 94.25 477 PHE A N 1
ATOM 3682 C CA . PHE A 1 477 ? -7.180 -21.572 6.813 1.00 94.25 477 PHE A CA 1
ATOM 3683 C C . PHE A 1 477 ? -8.302 -21.789 5.804 1.00 94.25 477 PHE A C 1
ATOM 3685 O O . PHE A 1 477 ? -8.998 -22.805 5.838 1.00 94.25 477 PHE A O 1
ATOM 3692 N N . ILE A 1 478 ? -8.416 -20.866 4.848 1.00 94.62 478 ILE A N 1
ATOM 3693 C CA . ILE A 1 478 ? -9.521 -20.825 3.881 1.00 94.62 478 ILE A CA 1
ATOM 3694 C C . ILE A 1 478 ? -9.623 -22.092 3.015 1.00 94.62 478 ILE A C 1
ATOM 3696 O O . ILE A 1 478 ? -10.719 -22.538 2.674 1.00 94.62 478 ILE A O 1
ATOM 3700 N N . ASN A 1 479 ? -8.480 -22.707 2.704 1.00 91.81 479 ASN A N 1
ATOM 3701 C CA . ASN A 1 479 ? -8.370 -23.885 1.844 1.00 91.81 479 ASN A CA 1
ATOM 3702 C C . ASN A 1 479 ? -8.117 -25.166 2.651 1.00 91.81 479 ASN A C 1
ATOM 3704 O O . ASN A 1 479 ? -7.241 -25.961 2.321 1.00 91.81 479 ASN A O 1
ATOM 3708 N N . THR A 1 480 ? -8.885 -25.366 3.723 1.00 91.88 480 THR A N 1
ATOM 3709 C CA . THR A 1 480 ? -8.875 -26.610 4.508 1.00 91.88 480 THR A CA 1
ATOM 3710 C C . THR A 1 480 ? -10.275 -27.207 4.640 1.00 91.88 480 THR A C 1
ATOM 3712 O O . THR A 1 480 ? -11.273 -26.589 4.267 1.00 91.88 480 THR A O 1
ATOM 3715 N N . SER A 1 481 ? -10.358 -28.455 5.109 1.00 92.69 481 SER A N 1
ATOM 3716 C CA . SER A 1 481 ? -11.641 -29.112 5.384 1.00 92.69 481 SER A CA 1
ATOM 3717 C C . SER A 1 481 ? -12.430 -28.349 6.447 1.00 92.69 481 SER A C 1
ATOM 3719 O O . SER A 1 481 ? -11.824 -27.833 7.382 1.00 92.69 481 SER A O 1
ATOM 3721 N N . ALA A 1 482 ? -13.763 -28.395 6.405 1.00 93.44 482 ALA A N 1
ATOM 3722 C CA . ALA A 1 482 ? -14.592 -27.736 7.419 1.00 93.44 482 ALA A CA 1
ATOM 3723 C C . ALA A 1 482 ? -14.296 -28.202 8.857 1.00 93.44 482 ALA A C 1
ATOM 3725 O O . ALA A 1 482 ? -14.381 -27.413 9.793 1.00 93.44 482 ALA A O 1
ATOM 3726 N N . SER A 1 483 ? -13.873 -29.456 9.030 1.00 93.88 483 SER A N 1
ATOM 3727 C CA . SER A 1 483 ? -13.458 -30.025 10.317 1.00 93.88 483 SER A CA 1
ATOM 3728 C C . SER A 1 483 ? -12.068 -29.594 10.791 1.00 93.88 483 SER A C 1
ATOM 3730 O O . SER A 1 483 ? -11.666 -29.980 11.887 1.00 93.88 483 SER A O 1
ATOM 3732 N N . ALA A 1 484 ? -11.305 -28.855 9.981 1.00 94.00 484 ALA A N 1
ATOM 3733 C CA . ALA A 1 484 ? -10.000 -28.355 10.392 1.00 94.00 484 ALA A CA 1
ATOM 3734 C C . ALA A 1 484 ? -10.164 -27.317 11.517 1.00 94.00 484 ALA A C 1
ATOM 3736 O O . ALA A 1 484 ? -11.159 -26.581 11.514 1.00 94.00 484 ALA A O 1
ATOM 3737 N N . PRO A 1 485 ? -9.205 -27.223 12.456 1.00 92.56 485 PRO A N 1
ATOM 3738 C CA . PRO A 1 485 ? -9.254 -26.229 13.521 1.00 92.56 485 PRO A CA 1
ATOM 3739 C C . PRO A 1 485 ? -9.356 -24.799 12.975 1.00 92.56 485 PRO A C 1
ATOM 3741 O O . PRO A 1 485 ? -8.704 -24.445 11.990 1.00 92.56 485 PRO A O 1
ATOM 3744 N N . CYS A 1 486 ? -10.171 -23.980 13.639 1.00 94.81 486 CYS A N 1
ATOM 3745 C CA . CYS A 1 486 ? -10.231 -22.540 13.420 1.00 94.81 486 CYS A CA 1
ATOM 3746 C C . CYS A 1 486 ? -10.235 -21.811 14.767 1.00 94.81 486 CYS A C 1
ATOM 3748 O O . CYS A 1 486 ? -11.259 -21.691 15.440 1.00 94.81 486 CYS A O 1
ATOM 3750 N N . ASP A 1 487 ? -9.060 -21.333 15.146 1.00 93.62 487 ASP A N 1
ATOM 3751 C CA . ASP A 1 487 ? -8.786 -20.502 16.303 1.00 93.62 487 ASP A CA 1
ATOM 3752 C C . ASP A 1 487 ? -9.158 -19.041 16.038 1.00 93.62 487 ASP A C 1
ATOM 3754 O O . ASP A 1 487 ? -9.269 -18.597 14.900 1.00 93.62 487 ASP A O 1
ATOM 3758 N N . GLN A 1 488 ? -9.244 -18.237 17.101 1.00 94.19 488 GLN A N 1
ATOM 3759 C CA . GLN A 1 488 ? -9.421 -16.780 17.004 1.00 94.19 488 GLN A CA 1
ATOM 3760 C C . GLN A 1 488 ? -8.198 -16.056 16.400 1.00 94.19 488 GLN A C 1
ATOM 3762 O O . GLN A 1 488 ? -8.328 -14.928 15.918 1.00 94.19 488 GLN A O 1
ATOM 3767 N N . GLY A 1 489 ? -7.010 -16.668 16.464 1.00 94.00 489 GLY A N 1
ATOM 3768 C CA . GLY A 1 489 ? -5.753 -16.044 16.050 1.00 94.00 489 GLY A CA 1
ATOM 3769 C C . GLY A 1 489 ? -5.438 -14.771 16.844 1.00 94.00 489 GLY A C 1
ATOM 3770 O O . GLY A 1 489 ? -5.560 -14.735 18.073 1.00 94.00 489 GLY A O 1
ATOM 3771 N N . ILE A 1 490 ? -5.031 -13.720 16.135 1.00 94.81 490 ILE A N 1
ATOM 3772 C CA . ILE A 1 490 ? -4.760 -12.386 16.692 1.00 94.81 490 ILE A CA 1
ATOM 3773 C C . ILE A 1 490 ? -5.756 -11.328 16.204 1.00 94.81 490 ILE A C 1
ATOM 3775 O O . ILE A 1 490 ? -5.540 -10.130 16.382 1.00 94.81 490 ILE A O 1
ATOM 3779 N N . VAL A 1 491 ? -6.873 -11.760 15.620 1.00 95.94 491 VAL A N 1
ATOM 3780 C CA . VAL A 1 491 ? -8.005 -10.879 15.339 1.00 95.94 491 VAL A CA 1
ATOM 3781 C C . VAL A 1 491 ? -8.609 -10.407 16.672 1.00 95.94 491 VAL A C 1
ATOM 3783 O O . VAL A 1 491 ? -8.913 -11.253 17.522 1.00 95.94 491 VAL A O 1
ATOM 3786 N N . PRO A 1 492 ? -8.838 -9.092 16.870 1.00 96.56 492 PRO A N 1
ATOM 3787 C CA . PRO A 1 492 ? -9.527 -8.576 18.052 1.00 96.56 492 PRO A CA 1
ATOM 3788 C C . PRO A 1 492 ? -10.855 -9.296 18.308 1.00 96.56 492 PRO A C 1
ATOM 3790 O O . PRO A 1 492 ? -11.600 -9.589 17.374 1.00 96.56 492 PRO A O 1
ATOM 3793 N N . TYR A 1 493 ? -11.150 -9.597 19.573 1.00 96.94 493 TYR A N 1
ATOM 3794 C CA . TYR A 1 493 ? -12.285 -10.443 19.948 1.00 96.94 493 TYR A CA 1
ATOM 3795 C C . TYR A 1 493 ? -13.625 -9.741 19.694 1.00 96.94 493 TYR A C 1
ATOM 3797 O O . TYR A 1 493 ? -14.529 -10.298 19.058 1.00 96.94 493 TYR A O 1
ATOM 3805 N N . TYR A 1 494 ? -13.711 -8.486 20.138 1.00 97.81 494 TYR A N 1
ATOM 3806 C CA . TYR A 1 494 ? -14.788 -7.558 19.817 1.00 97.81 494 TYR A CA 1
ATOM 3807 C C . TYR A 1 494 ? -14.251 -6.371 19.028 1.00 97.81 494 TYR A C 1
ATOM 3809 O O . TYR A 1 494 ? -13.145 -5.900 19.285 1.00 97.81 494 TYR A O 1
ATOM 3817 N N . MET A 1 495 ? -15.058 -5.858 18.101 1.00 97.19 495 MET A N 1
ATOM 3818 C CA . MET A 1 495 ? -14.801 -4.603 17.403 1.00 97.19 495 MET A CA 1
ATOM 3819 C C . MET A 1 495 ? -16.033 -3.707 17.392 1.00 97.19 495 MET A C 1
ATOM 3821 O O . MET A 1 495 ? -17.137 -4.187 17.156 1.00 97.19 495 MET A O 1
ATOM 3825 N N . VAL A 1 496 ? -15.850 -2.399 17.560 1.00 97.75 496 VAL A N 1
ATOM 3826 C CA . VAL A 1 496 ? -16.910 -1.415 17.301 1.00 97.75 496 VAL A CA 1
ATOM 3827 C C . VAL A 1 496 ? -16.856 -0.972 15.844 1.00 97.75 496 VAL A C 1
ATOM 3829 O O . VAL A 1 496 ? -15.832 -0.464 15.383 1.00 97.75 496 VAL A O 1
ATOM 3832 N N . ARG A 1 497 ? -17.968 -1.134 15.119 1.00 96.31 497 ARG A N 1
ATOM 3833 C CA . ARG A 1 497 ? -18.160 -0.558 13.778 1.00 96.31 497 ARG A CA 1
ATOM 3834 C C . ARG A 1 497 ? -18.432 0.938 13.912 1.00 96.31 497 ARG A C 1
ATOM 3836 O O . ARG A 1 497 ? -19.587 1.351 13.962 1.00 96.31 497 ARG A O 1
ATOM 3843 N N . ALA A 1 498 ? -17.370 1.732 13.998 1.00 90.50 498 ALA A N 1
ATOM 3844 C CA . ALA A 1 498 ? -17.483 3.166 14.222 1.00 90.50 498 ALA A CA 1
ATOM 3845 C C . ALA A 1 498 ? -18.074 3.871 12.994 1.00 90.50 498 ALA A C 1
ATOM 3847 O O . ALA A 1 498 ? -17.535 3.782 11.891 1.00 90.50 498 ALA A O 1
ATOM 3848 N N . THR A 1 499 ? -19.174 4.586 13.209 1.00 90.88 499 THR A N 1
ATOM 3849 C CA . THR A 1 499 ? -19.869 5.400 12.199 1.00 90.88 499 THR A CA 1
ATOM 3850 C C . THR A 1 499 ? -19.867 6.885 12.545 1.00 90.88 499 THR A C 1
ATOM 3852 O O . THR A 1 499 ? -20.158 7.716 11.687 1.00 90.88 499 THR A O 1
ATOM 3855 N N . SER A 1 500 ? -19.490 7.229 13.779 1.00 83.19 500 SER A N 1
ATOM 3856 C CA . SER A 1 500 ? -19.330 8.606 14.228 1.00 83.19 500 SER A CA 1
ATOM 3857 C C . SER A 1 500 ? -18.157 8.771 15.201 1.00 83.19 500 SER A C 1
ATOM 3859 O O . SER A 1 500 ? -17.530 7.806 15.648 1.00 83.19 500 SER A O 1
ATOM 3861 N N . VAL A 1 501 ? -17.850 10.025 15.538 1.00 76.44 501 VAL A N 1
ATOM 3862 C CA . VAL A 1 501 ? -16.828 10.359 16.541 1.00 76.44 501 VAL A CA 1
ATOM 3863 C C . VAL A 1 501 ? -17.276 9.932 17.944 1.00 76.44 501 VAL A C 1
ATOM 3865 O O . VAL A 1 501 ? -16.445 9.586 18.779 1.00 76.44 501 VAL A O 1
ATOM 3868 N N . GLU A 1 502 ? -18.580 9.918 18.208 1.00 82.50 502 GLU A N 1
ATOM 3869 C CA . GLU A 1 502 ? -19.176 9.493 19.477 1.00 82.50 502 GLU A CA 1
ATOM 3870 C C . GLU A 1 502 ? -18.944 8.000 19.731 1.00 82.50 502 GLU A C 1
ATOM 3872 O O . GLU A 1 502 ? -18.539 7.644 20.838 1.00 82.50 502 GLU A O 1
ATOM 3877 N N . ASP A 1 503 ? -19.086 7.150 18.703 1.00 87.19 503 ASP A N 1
ATOM 3878 C CA . ASP A 1 503 ? -18.761 5.718 18.794 1.00 87.19 503 ASP A CA 1
ATOM 3879 C C . ASP A 1 503 ? -17.294 5.519 19.230 1.00 87.19 503 ASP A C 1
ATOM 3881 O O . ASP A 1 503 ? -16.984 4.698 20.098 1.00 87.19 503 ASP A O 1
ATOM 3885 N N . ILE A 1 504 ? -16.377 6.313 18.661 1.00 82.44 504 ILE A N 1
ATOM 3886 C CA . ILE A 1 504 ? -14.943 6.278 18.989 1.00 82.44 504 ILE A CA 1
ATOM 3887 C C . ILE A 1 504 ? -14.702 6.752 20.421 1.00 82.44 504 ILE A C 1
ATOM 3889 O O . ILE A 1 504 ? -13.995 6.080 21.171 1.00 82.44 504 ILE A O 1
ATOM 3893 N N . LYS A 1 505 ? -15.293 7.884 20.821 1.00 77.62 505 LYS A N 1
ATOM 3894 C CA . LYS A 1 505 ? -15.154 8.431 22.179 1.00 77.62 505 LYS A CA 1
ATOM 3895 C C . LYS A 1 505 ? -15.628 7.431 23.231 1.00 77.62 505 LYS A C 1
ATOM 3897 O O . LYS A 1 505 ? -14.904 7.185 24.194 1.00 77.62 505 LYS A O 1
ATOM 3902 N N . ALA A 1 506 ? -16.802 6.832 23.027 1.00 83.94 506 ALA A N 1
ATOM 3903 C CA . ALA A 1 506 ? -17.342 5.810 23.918 1.00 83.94 506 ALA A CA 1
ATOM 3904 C C . ALA A 1 506 ? -16.406 4.596 24.009 1.00 83.94 506 ALA A C 1
ATOM 3906 O O . ALA A 1 506 ? -16.115 4.126 25.105 1.00 83.94 506 ALA A O 1
ATOM 3907 N N . SER A 1 507 ? -15.872 4.140 22.872 1.00 92.25 507 SER A N 1
ATOM 3908 C CA . SER A 1 507 ? -14.961 2.991 22.812 1.00 92.25 507 SER A CA 1
ATOM 3909 C C . SER A 1 507 ? -13.627 3.244 23.513 1.00 92.25 507 SER A C 1
ATOM 3911 O O . SER A 1 507 ? -13.174 2.405 24.285 1.00 92.25 507 SER A O 1
ATOM 3913 N N . VAL A 1 508 ? -13.000 4.403 23.286 1.00 83.44 508 VAL A N 1
ATOM 3914 C CA . VAL A 1 508 ? -11.732 4.772 23.940 1.00 83.44 508 VAL A CA 1
ATOM 3915 C C . VAL A 1 508 ? -11.926 4.907 25.450 1.00 83.44 508 VAL A C 1
ATOM 3917 O O . VAL A 1 508 ? -11.112 4.397 26.218 1.00 83.44 508 VAL A O 1
ATOM 3920 N N . LYS A 1 509 ? -13.024 5.542 25.881 1.00 83.94 509 LYS A N 1
ATOM 3921 C CA . LYS A 1 509 ? -13.372 5.666 27.301 1.00 83.94 509 LYS A CA 1
ATOM 3922 C C . LYS A 1 509 ? -13.554 4.291 27.946 1.00 83.94 509 LYS A C 1
ATOM 3924 O O . LYS A 1 509 ? -12.914 4.015 28.955 1.00 83.94 509 LYS A O 1
ATOM 3929 N N . PHE A 1 510 ? -14.348 3.419 27.326 1.00 94.25 510 PHE A N 1
ATOM 3930 C CA . PHE A 1 510 ? -14.589 2.065 27.819 1.00 94.25 510 PHE A CA 1
ATOM 3931 C C . PHE A 1 510 ? -13.297 1.238 27.902 1.00 94.25 510 PHE A C 1
ATOM 3933 O O . PHE A 1 510 ? -13.042 0.587 28.912 1.00 94.25 510 PHE A O 1
ATOM 3940 N N . ALA A 1 511 ? -12.442 1.316 26.876 1.00 93.00 511 ALA A N 1
ATOM 3941 C CA . ALA A 1 511 ? -11.149 0.640 26.871 1.00 93.00 511 ALA A CA 1
ATOM 3942 C C . ALA A 1 511 ? -10.243 1.110 28.013 1.00 93.00 511 ALA A C 1
ATOM 3944 O O . ALA A 1 511 ? -9.614 0.285 28.665 1.00 93.00 511 ALA A O 1
ATOM 3945 N N . ASN A 1 512 ? -10.207 2.415 28.287 1.00 85.62 512 ASN A N 1
ATOM 3946 C CA . ASN A 1 512 ? -9.426 2.963 29.391 1.00 85.62 512 ASN A CA 1
ATOM 3947 C C . ASN A 1 512 ? -9.990 2.559 30.764 1.00 85.62 512 ASN A C 1
ATOM 3949 O O . ASN A 1 512 ? -9.233 2.165 31.644 1.00 85.62 512 ASN A O 1
ATOM 3953 N N . GLU A 1 513 ? -11.312 2.629 30.951 1.00 91.62 513 GLU A N 1
ATOM 3954 C CA . GLU A 1 513 ? -11.984 2.273 32.213 1.00 91.62 513 GLU A CA 1
ATOM 3955 C C . GLU A 1 513 ? -11.828 0.795 32.582 1.00 91.62 513 GLU A C 1
ATOM 3957 O O . GLU A 1 513 ? -11.781 0.452 33.762 1.00 91.62 513 GLU A O 1
ATOM 3962 N N . LYS A 1 514 ? -11.763 -0.081 31.577 1.00 94.38 514 LYS A N 1
ATOM 3963 C CA . LYS A 1 514 ? -11.623 -1.533 31.747 1.00 94.38 514 LYS A CA 1
ATOM 3964 C C . LYS A 1 514 ? -10.191 -2.034 31.520 1.00 94.38 514 LYS A C 1
ATOM 3966 O O . LYS A 1 514 ? -9.975 -3.240 31.488 1.00 94.38 514 LYS A O 1
ATOM 3971 N N . ASP A 1 515 ? -9.238 -1.116 31.351 1.00 92.38 515 ASP A N 1
ATOM 3972 C CA . ASP A 1 515 ? -7.826 -1.381 31.038 1.00 92.38 515 ASP A CA 1
ATOM 3973 C C . ASP A 1 515 ? -7.624 -2.391 29.892 1.00 92.38 515 ASP A C 1
ATOM 3975 O O . ASP A 1 515 ? -6.773 -3.278 29.954 1.00 92.38 515 ASP A O 1
ATOM 3979 N N . LEU A 1 516 ? -8.453 -2.297 28.848 1.00 94.75 516 LEU A N 1
ATOM 3980 C CA . LEU A 1 516 ? -8.447 -3.239 27.731 1.00 94.75 516 LEU A CA 1
ATOM 3981 C C . LEU A 1 516 ? -7.227 -3.030 26.832 1.00 94.75 516 LEU A C 1
ATOM 3983 O O . LEU A 1 516 ? -6.797 -1.903 26.560 1.00 94.75 516 LEU A O 1
ATOM 3987 N N . LEU A 1 517 ? -6.729 -4.126 26.258 1.00 94.50 517 LEU A N 1
ATOM 3988 C CA . LEU A 1 517 ? -5.831 -4.060 25.111 1.00 94.50 517 LEU A CA 1
ATOM 3989 C C . LEU A 1 517 ? -6.593 -3.482 23.907 1.00 94.50 517 LEU A C 1
ATOM 3991 O O . LEU A 1 517 ? -7.353 -4.187 23.244 1.00 94.50 517 LEU A O 1
ATOM 3995 N N . LEU A 1 518 ? -6.399 -2.187 23.648 1.00 91.75 518 LEU A N 1
ATOM 3996 C CA . LEU A 1 518 ? -7.066 -1.450 22.578 1.00 91.75 518 LEU A CA 1
ATOM 3997 C C . LEU A 1 518 ? -6.291 -1.549 21.261 1.00 91.75 518 LEU A C 1
ATOM 3999 O O . LEU A 1 518 ? -5.106 -1.231 21.200 1.00 91.75 518 LEU A O 1
ATOM 4003 N N . VAL A 1 519 ? -6.991 -1.904 20.185 1.00 93.94 519 VAL A N 1
ATOM 4004 C CA . VAL A 1 519 ? -6.464 -1.913 18.815 1.00 93.94 519 VAL A CA 1
ATOM 4005 C C . VAL A 1 519 ? -7.338 -1.043 17.918 1.00 93.94 519 VAL A C 1
ATOM 4007 O O . VAL A 1 519 ? -8.561 -1.036 18.019 1.00 93.94 519 VAL A O 1
ATOM 4010 N N . THR A 1 520 ? -6.720 -0.311 16.995 1.00 91.06 520 THR A N 1
ATOM 4011 C CA . THR A 1 520 ? -7.454 0.430 15.961 1.00 91.06 520 THR A CA 1
ATOM 4012 C C . THR A 1 520 ? -7.185 -0.192 14.602 1.00 91.06 520 THR A C 1
ATOM 4014 O O . THR A 1 520 ? -6.033 -0.393 14.214 1.00 91.06 520 THR A O 1
ATOM 4017 N N . LYS A 1 521 ? -8.253 -0.472 13.857 1.00 93.75 521 LYS A N 1
ATOM 4018 C CA . LYS A 1 521 ? -8.180 -0.968 12.486 1.00 93.75 521 LYS A CA 1
ATOM 4019 C C . LYS A 1 521 ? -8.962 -0.037 11.570 1.00 93.75 521 LYS A C 1
ATOM 4021 O O . LYS A 1 521 ? -10.134 0.232 11.799 1.00 93.75 521 LYS A O 1
ATOM 4026 N N . ASN A 1 522 ? -8.322 0.394 10.487 1.00 89.69 522 ASN A N 1
ATOM 4027 C CA . ASN A 1 522 ? -9.033 0.944 9.338 1.00 89.69 522 ASN A CA 1
ATOM 4028 C C . ASN A 1 522 ? -9.253 -0.181 8.315 1.00 89.69 522 ASN A C 1
ATOM 4030 O O . ASN A 1 522 ? -10.281 -0.852 8.332 1.00 89.69 522 ASN A O 1
ATOM 4034 N N . THR A 1 523 ? -8.234 -0.470 7.507 1.00 90.00 523 THR A N 1
ATOM 4035 C CA . THR A 1 523 ? -8.325 -1.406 6.377 1.00 90.00 523 THR A CA 1
ATOM 4036 C C . THR A 1 523 ? -7.714 -2.779 6.667 1.00 90.00 523 THR A C 1
ATOM 4038 O O . THR A 1 523 ? -8.129 -3.760 6.069 1.00 90.00 523 THR A O 1
ATOM 4041 N N . GLY A 1 524 ? -6.770 -2.881 7.609 1.00 91.00 524 GLY A N 1
ATOM 4042 C CA . GLY A 1 524 ? -6.034 -4.128 7.879 1.00 91.00 524 GLY A CA 1
ATOM 4043 C C . GLY A 1 524 ? -4.799 -4.342 6.989 1.00 91.00 524 GLY A C 1
ATOM 4044 O O . GLY A 1 524 ? -4.282 -5.450 6.935 1.00 91.00 524 GLY A O 1
ATOM 4045 N N . HIS A 1 525 ? -4.315 -3.290 6.320 1.00 91.56 525 HIS A N 1
ATOM 4046 C CA . HIS A 1 525 ? -3.133 -3.303 5.435 1.00 91.56 525 HIS A CA 1
ATOM 4047 C C . HIS A 1 525 ? -1.774 -3.255 6.151 1.00 91.56 525 HIS A C 1
ATOM 4049 O O . HIS A 1 525 ? -0.738 -3.160 5.509 1.00 91.56 525 HIS A O 1
ATOM 4055 N N . ASP A 1 526 ? -1.746 -3.239 7.480 1.00 91.56 526 ASP A N 1
ATOM 4056 C CA . ASP A 1 526 ? -0.500 -2.994 8.205 1.00 91.56 526 ASP A CA 1
ATOM 4057 C C . ASP A 1 526 ? 0.503 -4.152 8.062 1.00 91.56 526 ASP A C 1
ATOM 4059 O O . ASP A 1 526 ? 0.185 -5.277 8.435 1.00 91.56 526 ASP A O 1
ATOM 4063 N N . HIS A 1 527 ? 1.727 -3.868 7.603 1.00 91.62 527 HIS A N 1
ATOM 4064 C CA . HIS A 1 527 ? 2.763 -4.889 7.402 1.00 91.62 527 HIS A CA 1
ATOM 4065 C C . HIS A 1 527 ? 3.423 -5.351 8.709 1.00 91.62 527 HIS A C 1
ATOM 4067 O O . HIS A 1 527 ? 4.155 -6.331 8.686 1.00 91.62 527 HIS A O 1
ATOM 4073 N N . LEU A 1 528 ? 3.191 -4.667 9.837 1.00 92.69 528 LEU A N 1
ATOM 4074 C CA . LEU A 1 528 ? 3.837 -4.927 11.131 1.00 92.69 528 LEU A CA 1
ATOM 4075 C C . LEU A 1 528 ? 2.863 -5.507 12.178 1.00 92.69 528 LEU A C 1
ATOM 4077 O O . LEU A 1 528 ? 3.249 -5.702 13.336 1.00 92.69 528 LEU A O 1
ATOM 4081 N N . GLY A 1 529 ? 1.603 -5.749 11.799 1.00 91.69 529 GLY A N 1
ATOM 4082 C CA . GLY A 1 529 ? 0.555 -6.273 12.678 1.00 91.69 529 GLY A CA 1
ATOM 4083 C C . GLY A 1 529 ? -0.071 -5.256 13.638 1.00 91.69 529 GLY A C 1
ATOM 4084 O O . GLY A 1 529 ? -0.861 -5.638 14.498 1.00 91.69 529 GLY A O 1
ATOM 4085 N N . ARG A 1 530 ? 0.203 -3.954 13.495 1.00 93.38 530 ARG A N 1
ATOM 4086 C CA . ARG A 1 530 ? -0.211 -2.866 14.412 1.00 93.38 530 ARG A CA 1
ATOM 4087 C C . ARG A 1 530 ? -1.719 -2.589 14.454 1.00 93.38 530 ARG A C 1
ATOM 4089 O O . ARG A 1 530 ? -2.171 -1.769 15.249 1.00 93.38 530 ARG A O 1
ATOM 4096 N N . SER A 1 531 ? -2.495 -3.235 13.584 1.00 94.06 531 SER A N 1
ATOM 4097 C CA . SER A 1 531 ? -3.967 -3.173 13.562 1.00 94.06 531 SER A CA 1
ATOM 4098 C C . SER A 1 531 ? -4.633 -4.484 14.004 1.00 94.06 531 SER A C 1
ATOM 4100 O O . SER A 1 531 ? -5.848 -4.645 13.870 1.00 94.06 531 SER A O 1
ATOM 4102 N N . SER A 1 532 ? -3.843 -5.423 14.527 1.00 94.31 532 SER A N 1
ATOM 4103 C CA . SER A 1 532 ? -4.263 -6.715 15.080 1.00 94.31 532 SER A CA 1
ATOM 4104 C C . SER A 1 532 ? -3.805 -6.837 16.538 1.00 94.31 532 SER A C 1
ATOM 4106 O O . SER A 1 532 ? -2.943 -6.081 16.986 1.00 94.31 532 SER A O 1
ATOM 4108 N N . GLY A 1 533 ? -4.391 -7.758 17.298 1.00 93.12 533 GLY A N 1
ATOM 4109 C CA . GLY A 1 533 ? -4.013 -8.005 18.687 1.00 93.12 533 GLY A CA 1
ATOM 4110 C C . GLY A 1 533 ? -4.784 -9.172 19.296 1.00 93.12 533 GLY A C 1
ATOM 4111 O O . GLY A 1 533 ? -6.018 -9.187 19.302 1.00 93.12 533 GLY A O 1
ATOM 4112 N N . LYS A 1 534 ? -4.052 -10.149 19.845 1.00 93.62 534 LYS A N 1
ATOM 4113 C CA . LYS A 1 534 ? -4.635 -11.328 20.496 1.00 93.62 534 LYS A CA 1
ATOM 4114 C C . LYS A 1 534 ? -5.488 -10.911 21.692 1.00 93.62 534 LYS A C 1
ATOM 4116 O O . LYS A 1 534 ? -4.990 -10.273 22.611 1.00 93.62 534 LYS A O 1
ATOM 4121 N N . GLY A 1 535 ? -6.769 -11.273 21.660 1.00 93.75 535 GLY A N 1
ATOM 4122 C CA . GLY A 1 535 ? -7.724 -10.948 22.722 1.00 93.75 535 GLY A CA 1
ATOM 4123 C C . GLY A 1 535 ? -8.025 -9.453 22.878 1.00 93.75 535 GLY A C 1
ATOM 4124 O O . GLY A 1 535 ? -8.618 -9.061 23.878 1.00 93.75 535 GLY A O 1
ATOM 4125 N N . ALA A 1 536 ? -7.640 -8.618 21.911 1.00 96.00 536 ALA A N 1
ATOM 4126 C CA . ALA A 1 536 ? -7.852 -7.179 21.979 1.00 96.00 536 ALA A CA 1
ATOM 4127 C C . ALA A 1 536 ? -9.330 -6.783 21.816 1.00 96.00 536 ALA A C 1
ATOM 4129 O O . ALA A 1 536 ? -10.130 -7.498 21.202 1.00 96.00 536 ALA A O 1
ATOM 4130 N N . PHE A 1 537 ? -9.659 -5.586 22.298 1.00 97.75 537 PHE A N 1
ATOM 4131 C CA . PHE A 1 537 ? -10.853 -4.836 21.928 1.00 97.75 537 PHE A CA 1
ATOM 4132 C C . PHE A 1 537 ? -10.506 -3.848 20.805 1.00 97.75 537 PHE A C 1
ATOM 4134 O O . PHE A 1 537 ? -9.528 -3.108 20.896 1.00 97.75 537 PHE A O 1
ATOM 4141 N N . GLY A 1 538 ? -11.281 -3.858 19.721 1.00 96.00 538 GLY A N 1
ATOM 4142 C CA . GLY A 1 538 ? -10.974 -3.117 18.502 1.00 96.00 538 GLY A CA 1
ATOM 4143 C C . GLY A 1 538 ? -11.927 -1.959 18.192 1.00 96.00 538 GLY A C 1
ATOM 4144 O O . GLY A 1 538 ? -13.131 -2.043 18.421 1.00 96.00 538 GLY A O 1
ATOM 4145 N N . ILE A 1 539 ? -11.409 -0.907 17.563 1.00 94.19 539 ILE A N 1
ATOM 4146 C CA . ILE A 1 539 ? -12.204 0.147 16.913 1.00 94.19 539 ILE A CA 1
ATOM 4147 C C . ILE A 1 539 ? -11.996 0.036 15.404 1.00 94.19 539 ILE A C 1
ATOM 4149 O O . ILE A 1 539 ? -10.867 0.167 14.922 1.00 94.19 539 ILE A O 1
ATOM 4153 N N . TRP A 1 540 ? -13.077 -0.202 14.657 1.00 95.62 540 TRP A N 1
ATOM 4154 C CA . TRP A 1 540 ? -13.044 -0.341 13.204 1.00 95.62 540 TRP A CA 1
ATOM 4155 C C . TRP A 1 540 ? -13.534 0.938 12.515 1.00 95.62 540 TRP A C 1
ATOM 4157 O O . TRP A 1 540 ? -14.737 1.179 12.401 1.00 95.62 540 TRP A O 1
ATOM 4167 N N . THR A 1 541 ? -12.591 1.763 12.052 1.00 89.38 541 THR A N 1
ATOM 4168 C CA . THR A 1 541 ? -12.856 3.106 11.499 1.00 89.38 541 THR A CA 1
ATOM 4169 C C . THR A 1 541 ? -13.220 3.119 10.015 1.00 89.38 541 THR A C 1
ATOM 4171 O O . THR A 1 541 ? -13.580 4.169 9.492 1.00 89.38 541 THR A O 1
ATOM 4174 N N . HIS A 1 542 ? -13.197 1.965 9.338 1.00 90.00 542 HIS A N 1
ATOM 4175 C CA . HIS A 1 542 ? -13.492 1.834 7.903 1.00 90.00 542 HIS A CA 1
ATOM 4176 C C . HIS A 1 542 ? -14.813 2.483 7.470 1.00 90.00 542 HIS A C 1
ATOM 4178 O O . HIS A 1 542 ? -14.937 2.923 6.329 1.00 90.00 542 HIS A O 1
ATOM 4184 N N . ASN A 1 543 ? -15.802 2.529 8.365 1.00 87.94 543 ASN A N 1
ATOM 4185 C CA . ASN A 1 543 ? -17.161 2.978 8.067 1.00 87.94 543 ASN A CA 1
ATOM 4186 C C . ASN A 1 543 ? -17.334 4.503 8.206 1.00 87.94 543 ASN A C 1
ATOM 4188 O O . ASN A 1 543 ? -18.406 5.022 7.897 1.00 87.94 543 ASN A O 1
ATOM 4192 N N . LEU A 1 544 ? -16.285 5.236 8.595 1.00 80.62 544 LEU A N 1
ATOM 4193 C CA . LEU A 1 544 ? -16.254 6.693 8.514 1.00 80.62 544 LEU A CA 1
ATOM 4194 C C . LEU A 1 544 ? -15.944 7.108 7.067 1.00 80.62 544 LEU A C 1
ATOM 4196 O O . LEU A 1 544 ? -14.791 7.163 6.652 1.00 80.62 544 LEU A O 1
ATOM 4200 N N . LYS A 1 545 ? -16.980 7.352 6.257 1.00 76.44 545 LYS A N 1
ATOM 4201 C CA . LYS A 1 545 ? -16.847 7.618 4.808 1.00 76.44 545 LYS A CA 1
ATOM 4202 C C . LYS A 1 545 ? -17.020 9.093 4.412 1.00 76.44 545 LYS A C 1
ATOM 4204 O O . LYS A 1 545 ? -17.186 9.384 3.231 1.00 76.44 545 LYS A O 1
ATOM 4209 N N . GLY A 1 546 ? -17.002 10.029 5.365 1.00 74.00 546 GLY A N 1
ATOM 4210 C CA . GLY A 1 546 ? -17.147 11.460 5.078 1.00 74.00 546 GLY A CA 1
ATOM 4211 C C . GLY A 1 546 ? -16.039 12.001 4.164 1.00 74.00 546 GLY A C 1
ATOM 4212 O O . GLY A 1 546 ? -14.857 11.734 4.393 1.00 74.00 546 GLY A O 1
ATOM 4213 N N . ILE A 1 547 ? -16.431 12.761 3.136 1.00 76.12 547 ILE A N 1
ATOM 4214 C CA . ILE A 1 547 ? -15.537 13.443 2.188 1.00 76.12 547 ILE A CA 1
ATOM 4215 C C . ILE A 1 547 ? -16.086 14.846 1.926 1.00 76.12 547 ILE A C 1
ATOM 4217 O O . ILE A 1 547 ? -17.227 14.992 1.490 1.00 76.12 547 ILE A O 1
ATOM 4221 N N . GLU A 1 548 ? -15.266 15.870 2.141 1.00 80.50 548 GLU A N 1
ATOM 4222 C CA . GLU A 1 548 ? -15.623 17.268 1.901 1.00 80.50 548 GLU A CA 1
ATOM 4223 C C . GLU A 1 548 ? -14.508 17.981 1.127 1.00 80.50 548 GLU A C 1
ATOM 4225 O O . GLU A 1 548 ? -13.373 18.071 1.595 1.00 80.50 548 GLU A O 1
ATOM 4230 N N . PHE A 1 549 ? -14.829 18.501 -0.059 1.00 75.75 549 PHE A N 1
ATOM 4231 C CA . PHE A 1 549 ? -13.903 19.294 -0.870 1.00 75.75 549 PHE A CA 1
ATOM 4232 C C . PHE A 1 549 ? -14.051 20.777 -0.555 1.00 75.75 549 PHE A C 1
ATOM 4234 O O . PHE A 1 549 ? -15.160 21.310 -0.544 1.00 75.75 549 PHE A O 1
ATOM 4241 N N . GLN A 1 550 ? -12.924 21.457 -0.369 1.00 79.62 550 GLN A N 1
ATOM 4242 C CA . GLN A 1 550 ? -12.875 22.884 -0.089 1.00 79.62 550 GLN A CA 1
ATOM 4243 C C . GLN A 1 550 ? -11.940 23.563 -1.088 1.00 79.62 550 GLN A C 1
ATOM 4245 O O . GLN A 1 550 ? -10.773 23.204 -1.209 1.00 79.62 550 GLN A O 1
ATOM 4250 N N . SER A 1 551 ? -12.431 24.574 -1.807 1.00 78.94 551 SER A N 1
ATOM 4251 C CA . SER A 1 551 ? -11.618 25.316 -2.784 1.00 78.94 551 SER A CA 1
ATOM 4252 C C . SER A 1 551 ? -10.635 26.300 -2.137 1.00 78.94 551 SER A C 1
ATOM 4254 O O . SER A 1 551 ? -9.747 26.805 -2.815 1.00 78.94 551 SER A O 1
ATOM 4256 N N . SER A 1 552 ? -10.826 26.614 -0.853 1.00 81.69 552 SER A N 1
ATOM 4257 C CA . SER A 1 552 ? -10.026 27.569 -0.083 1.00 81.69 552 SER A CA 1
ATOM 4258 C C . SER A 1 552 ? -10.099 27.221 1.408 1.00 81.69 552 SER A C 1
ATOM 4260 O O . SER A 1 552 ? -10.884 27.807 2.149 1.00 81.69 552 SER A O 1
ATOM 4262 N N . PHE A 1 553 ? -9.299 26.246 1.832 1.00 78.25 553 PHE A N 1
ATOM 4263 C CA . PHE A 1 553 ? -9.143 25.828 3.222 1.00 78.25 553 PHE A CA 1
ATOM 4264 C C . PHE A 1 553 ? -8.018 26.609 3.901 1.00 78.25 553 PHE A C 1
ATOM 4266 O O . PHE A 1 553 ? -6.887 26.633 3.411 1.00 78.25 553 PHE A O 1
ATOM 4273 N N . THR A 1 554 ? -8.323 27.186 5.059 1.00 74.00 554 THR A N 1
ATOM 4274 C CA . THR A 1 554 ? -7.336 27.769 5.969 1.00 74.00 554 THR A CA 1
ATOM 4275 C C . THR A 1 554 ? -7.412 26.996 7.285 1.00 74.00 554 THR A C 1
ATOM 4277 O O . THR A 1 554 ? -8.481 26.982 7.902 1.00 74.00 554 THR A O 1
ATOM 4280 N N . PRO A 1 555 ? -6.331 26.323 7.722 1.00 67.25 555 PRO A N 1
ATOM 4281 C CA . PRO A 1 555 ? -6.368 25.559 8.958 1.00 67.25 555 PRO A CA 1
ATOM 4282 C C . PRO A 1 555 ? -6.606 26.476 10.160 1.00 67.25 555 PRO A C 1
ATOM 4284 O O . PRO A 1 555 ? -6.131 27.612 10.213 1.00 67.25 555 PRO A O 1
ATOM 4287 N N . GLN A 1 556 ? -7.335 25.966 11.149 1.00 58.38 556 GLN A N 1
ATOM 4288 C CA . GLN A 1 556 ? -7.545 26.672 12.407 1.00 58.38 556 GLN A CA 1
ATOM 4289 C C . GLN A 1 556 ? -6.189 26.943 13.081 1.00 58.38 556 GLN A C 1
ATOM 4291 O O . GLN A 1 556 ? -5.384 26.028 13.246 1.00 58.38 556 GLN A O 1
ATOM 4296 N N . GLY A 1 557 ? -5.934 28.200 13.454 1.00 59.19 557 GLY A N 1
ATOM 4297 C CA . GLY A 1 557 ? -4.648 28.631 14.019 1.00 59.19 557 GLY A CA 1
ATOM 4298 C C . GLY A 1 557 ? -3.589 29.034 12.985 1.00 59.19 557 GLY A C 1
ATOM 4299 O O . GLY A 1 557 ? -2.468 29.352 13.374 1.00 59.19 557 GLY A O 1
ATOM 4300 N N . ALA A 1 558 ? -3.916 29.050 11.687 1.00 62.81 558 ALA A N 1
ATOM 4301 C CA . ALA A 1 558 ? -3.054 29.673 10.687 1.00 62.81 558 ALA A CA 1
ATOM 4302 C C . ALA A 1 558 ? -2.908 31.187 10.955 1.00 62.81 558 ALA A C 1
ATOM 4304 O O . ALA A 1 558 ? -3.857 31.804 11.450 1.00 62.81 558 ALA A O 1
ATOM 4305 N N . PRO A 1 559 ? -1.761 31.806 10.607 1.00 73.25 559 PRO A N 1
ATOM 4306 C CA . PRO A 1 559 ? -1.603 33.257 10.661 1.00 73.25 559 PRO A CA 1
ATOM 4307 C C . PRO A 1 559 ? -2.782 33.987 9.985 1.00 73.25 559 PRO A C 1
ATOM 4309 O O . PRO A 1 559 ? -3.251 33.493 8.955 1.00 73.25 559 PRO A O 1
ATOM 4312 N N . PRO A 1 560 ? -3.240 35.147 10.500 1.00 62.97 560 PRO A N 1
ATOM 4313 C CA . PRO A 1 560 ? -4.431 35.852 10.001 1.00 62.97 560 PRO A CA 1
ATOM 4314 C C . PRO A 1 560 ? -4.431 36.142 8.491 1.00 62.97 560 PRO A C 1
ATOM 4316 O O . PRO A 1 560 ? -5.492 36.169 7.875 1.00 62.97 560 PRO A O 1
ATOM 4319 N N . ASP A 1 561 ? -3.246 36.278 7.890 1.00 78.00 561 ASP A N 1
ATOM 4320 C CA . ASP A 1 561 ? -3.057 36.574 6.463 1.00 78.00 561 ASP A CA 1
ATOM 4321 C C . ASP A 1 561 ? -2.846 35.320 5.592 1.00 78.00 561 ASP A C 1
ATOM 4323 O O . ASP A 1 561 ? -2.453 35.405 4.424 1.00 78.00 561 ASP A O 1
ATOM 4327 N N . SER A 1 562 ? -3.077 34.127 6.146 1.00 73.88 562 SER A N 1
ATOM 4328 C CA . SER A 1 562 ? -2.887 32.873 5.417 1.00 73.88 562 SER A CA 1
ATOM 4329 C C . SER A 1 562 ? -3.917 32.732 4.302 1.00 73.88 562 SER A C 1
ATOM 4331 O O . SER A 1 562 ? -5.123 32.648 4.540 1.00 73.88 562 SER A O 1
ATOM 4333 N N . SER A 1 563 ? -3.424 32.656 3.068 1.00 72.50 563 SER A N 1
ATOM 4334 C CA . SER A 1 563 ? -4.256 32.380 1.898 1.00 72.50 563 SER A CA 1
ATOM 4335 C C . SER A 1 563 ? -4.771 30.943 1.954 1.00 72.50 563 SER A C 1
ATOM 4337 O O . SER A 1 563 ? -3.989 30.011 2.144 1.00 72.50 563 SER A O 1
ATOM 4339 N N . GLY A 1 564 ? -6.081 30.761 1.784 1.00 72.06 564 GLY A N 1
ATOM 4340 C CA . GLY A 1 564 ? -6.674 29.430 1.747 1.00 72.06 564 GLY A CA 1
ATOM 4341 C C . GLY A 1 564 ? -6.226 28.646 0.513 1.00 72.06 564 GLY A C 1
ATOM 4342 O O . GLY A 1 564 ? -6.038 29.213 -0.565 1.00 72.06 564 GLY A O 1
ATOM 4343 N N . ILE A 1 565 ? -6.060 27.335 0.672 1.00 74.12 565 ILE A N 1
ATOM 4344 C CA . ILE A 1 565 ? -5.614 26.429 -0.394 1.00 74.12 565 ILE A CA 1
ATOM 4345 C C . ILE A 1 565 ? -6.693 25.394 -0.731 1.00 74.12 565 ILE A C 1
ATOM 4347 O O . ILE A 1 565 ? -7.457 25.008 0.154 1.00 74.12 565 ILE A O 1
ATOM 4351 N N . PRO A 1 566 ? -6.769 24.899 -1.977 1.00 75.38 566 PRO A N 1
ATOM 4352 C CA . PRO A 1 566 ? -7.622 23.764 -2.300 1.00 75.38 566 PRO A CA 1
ATOM 4353 C C . PRO A 1 566 ? -7.245 22.529 -1.475 1.00 75.38 566 PRO A C 1
ATOM 4355 O O . PRO A 1 566 ? -6.074 22.132 -1.423 1.00 75.38 566 PRO A O 1
ATOM 4358 N N . ALA A 1 567 ? -8.240 21.931 -0.829 1.00 73.12 567 ALA A N 1
ATOM 4359 C CA . ALA A 1 567 ? -8.052 20.802 0.060 1.00 73.12 567 ALA A CA 1
ATOM 4360 C C . ALA A 1 567 ? -9.251 19.849 0.050 1.00 73.12 567 ALA A C 1
ATOM 4362 O O . ALA A 1 567 ? -10.356 20.200 -0.368 1.00 73.12 567 ALA A O 1
ATOM 4363 N N . VAL A 1 568 ? -9.035 18.637 0.555 1.00 70.75 568 VAL A N 1
ATOM 4364 C CA . VAL A 1 568 ? -10.103 17.666 0.808 1.00 70.75 568 VAL A CA 1
ATOM 4365 C C . VAL A 1 568 ? -9.987 17.113 2.223 1.00 70.75 568 VAL A C 1
ATOM 4367 O O . VAL A 1 568 ? -8.923 16.638 2.615 1.00 70.75 568 VAL A O 1
ATOM 4370 N N . THR A 1 569 ? -11.073 17.180 2.991 1.00 69.56 569 THR A N 1
ATOM 4371 C CA . THR A 1 569 ? -11.194 16.559 4.316 1.00 69.56 569 THR A CA 1
ATOM 4372 C C . THR A 1 569 ? -11.840 15.191 4.162 1.00 69.56 569 THR A C 1
ATOM 4374 O O . THR A 1 569 ? -12.891 15.060 3.539 1.00 69.56 569 THR A O 1
ATOM 4377 N N . LEU A 1 570 ? -11.193 14.162 4.702 1.00 69.31 570 LEU A N 1
ATOM 4378 C CA . LEU A 1 570 ? -11.520 12.761 4.461 1.00 69.31 570 LEU A CA 1
ATOM 4379 C C . LEU A 1 570 ? -11.589 11.988 5.763 1.00 69.31 570 LEU A C 1
ATOM 4381 O O . LEU A 1 570 ? -10.814 12.249 6.682 1.00 69.31 570 LEU A O 1
ATOM 4385 N N . GLN A 1 571 ? -12.432 10.963 5.781 1.00 60.41 571 GLN A N 1
ATOM 4386 C CA . GLN A 1 571 ? -12.497 9.993 6.868 1.00 60.41 571 GLN A CA 1
ATOM 4387 C C . GLN A 1 571 ? -12.066 8.567 6.447 1.00 60.41 571 GLN A C 1
ATOM 4389 O O . GLN A 1 571 ? -11.704 7.777 7.317 1.00 60.41 571 GLN A O 1
ATOM 4394 N N . ALA A 1 572 ? -11.994 8.250 5.138 1.00 57.03 572 ALA A N 1
ATOM 4395 C CA . ALA A 1 572 ? -11.458 6.969 4.636 1.00 57.03 572 ALA A CA 1
ATOM 4396 C C . ALA A 1 572 ? -10.897 7.009 3.192 1.00 57.03 572 ALA A C 1
ATOM 4398 O O . ALA A 1 572 ? -9.680 7.121 3.025 1.00 57.03 572 ALA A O 1
ATOM 4399 N N . ASP A 1 573 ? -11.757 6.883 2.169 1.00 63.84 573 ASP A N 1
ATOM 4400 C CA . ASP A 1 573 ? -11.381 6.634 0.762 1.00 63.84 573 ASP A CA 1
ATOM 4401 C C . ASP A 1 573 ? -11.263 7.934 -0.050 1.00 63.84 573 ASP A C 1
ATOM 4403 O O . ASP A 1 573 ? -12.139 8.792 0.033 1.00 63.84 573 ASP A O 1
ATOM 4407 N N . VAL A 1 574 ? -10.212 8.088 -0.869 1.00 67.44 574 VAL A N 1
ATOM 4408 C CA . VAL A 1 574 ? -9.930 9.366 -1.560 1.00 67.44 574 VAL A CA 1
ATOM 4409 C C . VAL A 1 574 ? -9.861 9.291 -3.081 1.00 67.44 574 VAL A C 1
ATOM 4411 O O . VAL A 1 574 ? -10.346 10.204 -3.746 1.00 67.44 574 VAL A O 1
ATOM 4414 N N . TYR A 1 575 ? -9.297 8.230 -3.669 1.00 64.94 575 TYR A N 1
ATOM 4415 C CA . TYR A 1 575 ? -8.904 8.274 -5.085 1.00 64.94 575 TYR A CA 1
ATOM 4416 C C . TYR A 1 575 ? -10.080 8.416 -6.048 1.00 64.94 575 TYR A C 1
ATOM 4418 O O . TYR A 1 575 ? -10.036 9.261 -6.938 1.00 64.94 575 TYR A O 1
ATOM 4426 N N . GLN A 1 576 ? -11.158 7.648 -5.856 1.00 66.31 576 GLN A N 1
ATOM 4427 C CA . GLN A 1 576 ? -12.341 7.762 -6.717 1.00 66.31 576 GLN A CA 1
ATOM 4428 C C . GLN A 1 576 ? -13.036 9.121 -6.565 1.00 66.31 576 GLN A C 1
ATOM 4430 O O . GLN A 1 576 ? -13.536 9.672 -7.544 1.00 66.31 576 GLN A O 1
ATOM 4435 N N . ALA A 1 577 ? -13.071 9.673 -5.349 1.00 66.94 577 ALA A N 1
ATOM 4436 C CA . ALA A 1 577 ? -13.678 10.975 -5.096 1.00 66.94 577 ALA A CA 1
ATOM 4437 C C . ALA A 1 577 ? -12.841 12.112 -5.705 1.00 66.94 577 ALA A C 1
ATOM 4439 O O . ALA A 1 577 ? -13.396 12.992 -6.359 1.00 66.94 577 ALA A O 1
ATOM 4440 N N . ALA A 1 578 ? -11.515 12.062 -5.548 1.00 65.50 578 ALA A N 1
ATOM 4441 C CA . ALA A 1 578 ? -10.581 13.025 -6.123 1.00 65.50 578 ALA A CA 1
ATOM 4442 C C . ALA A 1 578 ? -10.607 12.992 -7.663 1.00 65.50 578 ALA A C 1
ATOM 4444 O O . ALA A 1 578 ? -10.725 14.042 -8.294 1.00 65.50 578 ALA A O 1
ATOM 4445 N N . ALA A 1 579 ? -10.629 11.794 -8.265 1.00 67.00 579 ALA A N 1
ATOM 4446 C CA . ALA A 1 579 ? -10.763 11.622 -9.713 1.00 67.00 579 ALA A CA 1
ATOM 4447 C C . ALA A 1 579 ? -12.069 12.233 -10.255 1.00 67.00 579 ALA A C 1
ATOM 4449 O O . ALA A 1 579 ? -12.033 12.980 -11.230 1.00 67.00 579 ALA A O 1
ATOM 4450 N N . LYS A 1 580 ? -13.212 12.013 -9.583 1.00 74.25 580 LYS A N 1
ATOM 4451 C CA . LYS A 1 580 ? -14.506 12.627 -9.956 1.00 74.25 580 LYS A CA 1
ATOM 4452 C C . LYS A 1 580 ? -14.494 14.159 -9.906 1.00 74.25 580 LYS A C 1
ATOM 4454 O O . LYS A 1 580 ? -15.249 14.787 -10.640 1.00 74.25 580 LYS A O 1
ATOM 4459 N N . GLN A 1 581 ? -13.664 14.750 -9.048 1.00 74.94 581 GLN A N 1
ATOM 4460 C CA . GLN A 1 581 ? -13.500 16.203 -8.927 1.00 74.94 581 GLN A CA 1
ATOM 4461 C C . GLN A 1 581 ? -12.373 16.760 -9.813 1.00 74.94 581 GLN A C 1
ATOM 4463 O O . GLN A 1 581 ? -12.134 17.965 -9.808 1.00 74.94 581 GLN A O 1
ATOM 4468 N N . GLY A 1 582 ? -11.675 15.910 -10.578 1.00 70.62 582 GLY A N 1
ATOM 4469 C CA . GLY A 1 582 ? -10.571 16.328 -11.443 1.00 70.62 582 GLY A CA 1
ATOM 4470 C C . GLY A 1 582 ? -9.342 16.834 -10.680 1.00 70.62 582 GLY A C 1
ATOM 4471 O O . GLY A 1 582 ? -8.603 17.668 -11.203 1.00 70.62 582 GLY A O 1
ATOM 4472 N N . VAL A 1 583 ? -9.125 16.358 -9.449 1.00 70.44 583 VAL A N 1
ATOM 4473 C CA . VAL A 1 583 ? -7.992 16.745 -8.593 1.00 70.44 583 VAL A CA 1
ATOM 4474 C C . VAL A 1 583 ? -7.141 15.534 -8.206 1.00 70.44 583 VAL A C 1
ATOM 4476 O O . VAL A 1 583 ? -7.632 14.409 -8.125 1.00 70.44 583 VAL A O 1
ATOM 4479 N N . LEU A 1 584 ? -5.853 15.763 -7.951 1.00 67.06 584 LEU A N 1
ATOM 4480 C CA . LEU A 1 584 ? -4.903 14.765 -7.459 1.00 67.06 584 LEU A CA 1
ATOM 4481 C C . LEU A 1 584 ? -4.678 14.948 -5.953 1.00 67.06 584 LEU A C 1
ATOM 4483 O O . LEU A 1 584 ? -4.503 16.070 -5.479 1.00 67.06 584 LEU A O 1
ATOM 4487 N N . VAL A 1 585 ? -4.638 13.841 -5.209 1.00 66.38 585 VAL A N 1
ATOM 4488 C CA . VAL A 1 585 ? -4.207 13.793 -3.802 1.00 66.38 585 VAL A CA 1
ATOM 4489 C C . VAL A 1 585 ? -2.950 12.933 -3.713 1.00 66.38 585 VAL A C 1
ATOM 4491 O O . VAL A 1 585 ? -2.878 11.887 -4.358 1.00 66.38 585 VAL A O 1
ATOM 4494 N N . VAL A 1 586 ? -1.964 13.366 -2.924 1.00 60.28 586 VAL A N 1
ATOM 4495 C CA . VAL A 1 586 ? -0.759 12.573 -2.637 1.00 60.28 586 VAL A CA 1
ATOM 4496 C C . VAL A 1 586 ? -1.158 11.350 -1.809 1.00 60.28 586 VAL A C 1
ATOM 4498 O O . VAL A 1 586 ? -1.427 11.458 -0.615 1.00 60.28 586 VAL A O 1
ATOM 4501 N N . GLY A 1 587 ? -1.217 10.194 -2.464 1.00 61.97 587 GLY A N 1
ATOM 4502 C CA . GLY A 1 587 ? -1.553 8.909 -1.857 1.00 61.97 587 GLY A CA 1
ATOM 4503 C C . GLY A 1 587 ? -0.663 7.763 -2.373 1.00 61.97 587 GLY A C 1
ATOM 4504 O O . GLY A 1 587 ? 0.031 7.925 -3.382 1.00 61.97 587 GLY A O 1
ATOM 4505 N N . GLY A 1 588 ? -0.638 6.629 -1.661 1.00 58.91 588 GLY A N 1
ATOM 4506 C CA . GLY A 1 588 ? 0.126 5.423 -2.018 1.00 58.91 588 GLY A CA 1
ATOM 4507 C C . GLY A 1 588 ? -0.356 4.712 -3.296 1.00 58.91 588 GLY A C 1
ATOM 4508 O O . GLY A 1 588 ? -1.388 5.052 -3.867 1.00 58.91 588 GLY A O 1
ATOM 4509 N N . SER A 1 589 ? 0.389 3.703 -3.758 1.00 56.53 589 SER A N 1
ATOM 4510 C CA . SER A 1 589 ? 0.057 2.920 -4.970 1.00 56.53 589 SER A CA 1
ATOM 4511 C C . SER A 1 589 ? -1.159 2.004 -4.824 1.00 56.53 589 SER A C 1
ATOM 4513 O O . SER A 1 589 ? -1.798 1.674 -5.824 1.00 56.53 589 SER A O 1
ATOM 4515 N N . ALA A 1 590 ? -1.476 1.594 -3.598 1.00 58.31 590 ALA A N 1
ATOM 4516 C CA . ALA A 1 590 ? -2.617 0.740 -3.307 1.00 58.31 590 ALA A CA 1
ATOM 4517 C C . ALA A 1 590 ? -3.908 1.570 -3.183 1.00 58.31 590 ALA A C 1
ATOM 4519 O O . ALA A 1 590 ? -3.976 2.553 -2.437 1.00 58.31 590 ALA A O 1
ATOM 4520 N N . ARG A 1 591 ? -4.950 1.166 -3.919 1.00 59.91 591 ARG A N 1
ATOM 4521 C CA . ARG A 1 591 ? -6.237 1.873 -4.049 1.00 59.91 591 ARG A CA 1
ATOM 4522 C C . ARG A 1 591 ? -7.065 1.819 -2.767 1.00 59.91 591 ARG A C 1
ATOM 4524 O O . ARG A 1 591 ? -7.859 2.727 -2.535 1.00 59.91 591 ARG A O 1
ATOM 4531 N N . THR A 1 592 ? -6.887 0.768 -1.966 1.00 58.50 592 THR A N 1
ATOM 4532 C CA . THR A 1 592 ? -7.644 0.514 -0.726 1.00 58.50 592 THR A CA 1
ATOM 4533 C C . THR A 1 592 ? -6.915 0.945 0.546 1.00 58.50 592 THR A C 1
ATOM 4535 O O . THR A 1 592 ? -7.434 0.759 1.645 1.00 58.50 592 THR A O 1
ATOM 4538 N N . VAL A 1 593 ? -5.715 1.524 0.449 1.00 58.25 593 VAL A N 1
ATOM 4539 C CA . VAL A 1 593 ? -5.010 2.046 1.628 1.00 58.25 593 VAL A CA 1
ATOM 4540 C C . VAL A 1 593 ? -5.773 3.241 2.203 1.00 58.25 593 VAL A C 1
ATOM 4542 O O . VAL A 1 593 ? -6.083 4.203 1.506 1.00 58.25 593 VAL A O 1
ATOM 4545 N N . GLY A 1 594 ? -6.065 3.187 3.506 1.00 59.25 594 GLY A N 1
ATOM 4546 C CA . GLY A 1 594 ? -6.856 4.210 4.184 1.00 59.25 594 GLY A CA 1
ATOM 4547 C C . GLY A 1 594 ? -6.122 5.547 4.254 1.00 59.25 594 GLY A C 1
ATOM 4548 O O . GLY A 1 594 ? -5.187 5.698 5.047 1.00 59.25 594 GLY A O 1
ATOM 4549 N N . ALA A 1 595 ? -6.587 6.533 3.482 1.00 57.84 595 ALA A N 1
ATOM 4550 C CA . ALA A 1 595 ? -5.971 7.856 3.405 1.00 57.84 595 ALA A CA 1
ATOM 4551 C C . ALA A 1 595 ? -5.996 8.583 4.763 1.00 57.84 595 ALA A C 1
ATOM 4553 O O . ALA A 1 595 ? -5.053 9.278 5.110 1.00 57.84 595 ALA A O 1
ATOM 4554 N N . ALA A 1 596 ? -7.012 8.379 5.601 1.00 58.69 596 ALA A N 1
ATOM 4555 C CA . ALA A 1 596 ? -7.053 8.946 6.957 1.00 58.69 596 ALA A CA 1
ATOM 4556 C C . ALA A 1 596 ? -6.428 8.034 8.046 1.00 58.69 596 ALA A C 1
ATOM 4558 O O . ALA A 1 596 ? -6.682 8.225 9.231 1.00 58.69 596 ALA A O 1
ATOM 4559 N N . GLY A 1 597 ? -5.656 7.006 7.664 1.00 57.78 597 GLY A N 1
ATOM 4560 C CA . GLY A 1 597 ? -5.106 5.990 8.573 1.00 57.78 597 GLY A CA 1
ATOM 4561 C C . GLY A 1 597 ? -3.579 6.007 8.712 1.00 57.78 597 GLY A C 1
ATOM 4562 O O . GLY A 1 597 ? -2.922 7.026 8.528 1.00 57.78 597 GLY A O 1
ATOM 4563 N N . GLY A 1 598 ? -2.987 4.844 9.009 1.00 50.94 598 GLY A N 1
ATOM 4564 C CA . GLY A 1 598 ? -1.538 4.682 9.216 1.00 50.94 598 GLY A CA 1
ATOM 4565 C C . GLY A 1 598 ? -0.644 5.138 8.052 1.00 50.94 598 GLY A C 1
ATOM 4566 O O . GLY A 1 598 ? 0.536 5.408 8.269 1.00 50.94 598 GLY A O 1
ATOM 4567 N N . TYR A 1 599 ? -1.197 5.280 6.842 1.00 59.28 599 TYR A N 1
ATOM 4568 C CA . TYR A 1 599 ? -0.495 5.813 5.673 1.00 59.28 599 TYR A CA 1
ATOM 4569 C C . TYR A 1 599 ? 0.078 7.212 5.936 1.00 59.28 599 TYR A C 1
ATOM 4571 O O . TYR A 1 599 ? 1.298 7.365 5.972 1.00 59.28 599 TYR A O 1
ATOM 4579 N N . VAL A 1 600 ? -0.780 8.204 6.204 1.00 65.44 600 VAL A N 1
ATOM 4580 C CA . VAL A 1 600 ? -0.341 9.576 6.511 1.00 65.44 600 VAL A CA 1
ATOM 4581 C C . VAL A 1 600 ? 0.370 9.660 7.856 1.00 65.44 600 VAL A C 1
ATOM 4583 O O . VAL A 1 600 ? 1.331 10.416 8.003 1.00 65.44 600 VAL A O 1
ATOM 4586 N N . LEU A 1 601 ? -0.029 8.820 8.820 1.00 57.53 601 LEU A N 1
ATOM 4587 C CA . LEU A 1 601 ? 0.566 8.845 10.156 1.00 57.53 601 LEU A CA 1
ATOM 4588 C C . LEU A 1 601 ? 2.005 8.316 10.200 1.00 57.53 601 LEU A C 1
ATOM 4590 O O . LEU A 1 601 ? 2.811 8.752 11.019 1.00 57.53 601 LEU A O 1
ATOM 4594 N N . GLY A 1 602 ? 2.354 7.407 9.291 1.00 54.81 602 GLY A N 1
ATOM 4595 C CA . GLY A 1 602 ? 3.720 6.922 9.077 1.00 54.81 602 GLY A CA 1
ATOM 4596 C C . GLY A 1 602 ? 4.523 7.734 8.054 1.00 54.81 602 GLY A C 1
ATOM 4597 O O . GLY A 1 602 ? 5.631 7.336 7.710 1.00 54.81 602 GLY A O 1
ATOM 4598 N N . GLY A 1 603 ? 3.982 8.845 7.540 1.00 60.47 603 GLY A N 1
ATOM 4599 C CA . GLY A 1 603 ? 4.606 9.704 6.527 1.00 60.47 603 GLY A CA 1
ATOM 4600 C C . GLY A 1 603 ? 3.855 9.682 5.195 1.00 60.47 603 GLY A C 1
ATOM 4601 O O . GLY A 1 603 ? 3.385 10.723 4.753 1.00 60.47 603 GLY A O 1
ATOM 4602 N N . GLY A 1 604 ? 3.709 8.499 4.590 1.00 54.97 604 GLY A N 1
ATOM 4603 C CA . GLY A 1 604 ? 2.923 8.269 3.369 1.00 54.97 604 GLY A CA 1
ATOM 4604 C C . GLY A 1 604 ? 3.644 8.668 2.075 1.00 54.97 604 GLY A C 1
ATOM 4605 O O . GLY A 1 604 ? 3.572 9.820 1.650 1.00 54.97 604 GLY A O 1
ATOM 4606 N N . HIS A 1 605 ? 4.335 7.710 1.438 1.00 57.41 605 HIS A N 1
ATOM 4607 C CA . HIS A 1 605 ? 4.990 7.906 0.135 1.00 57.41 605 HIS A CA 1
ATOM 4608 C C . HIS A 1 605 ? 3.996 7.805 -1.027 1.00 57.41 605 HIS A C 1
ATOM 4610 O O . HIS A 1 605 ? 2.931 7.202 -0.913 1.00 57.41 605 HIS A O 1
ATOM 4616 N N . SER A 1 606 ? 4.344 8.396 -2.163 1.00 67.88 606 SER A N 1
ATOM 4617 C CA . SER A 1 606 ? 3.522 8.403 -3.369 1.00 67.88 606 SER A CA 1
ATOM 4618 C C . SER A 1 606 ? 4.437 8.487 -4.586 1.00 67.88 606 SER A C 1
ATOM 4620 O O . SER A 1 606 ? 5.477 9.143 -4.494 1.00 67.88 606 SER A O 1
ATOM 4622 N N . PRO A 1 607 ? 4.055 7.948 -5.753 1.00 57.66 607 PRO A N 1
ATOM 4623 C CA . PRO A 1 607 ? 4.744 8.261 -7.006 1.00 57.66 607 PRO A CA 1
ATOM 4624 C C . PRO A 1 607 ? 4.755 9.761 -7.327 1.00 57.66 607 PRO A C 1
ATOM 4626 O O . PRO A 1 607 ? 5.598 10.227 -8.091 1.00 57.66 607 PRO A O 1
ATOM 4629 N N . PHE A 1 608 ? 3.862 10.532 -6.696 1.00 65.69 608 PHE A N 1
ATOM 4630 C CA . PHE A 1 608 ? 3.819 11.988 -6.784 1.00 65.69 608 PHE A CA 1
ATOM 4631 C C . PHE A 1 608 ? 4.536 12.709 -5.640 1.00 65.69 608 PHE A C 1
ATOM 4633 O O . PHE A 1 608 ? 4.590 13.938 -5.642 1.00 65.69 608 PHE A O 1
ATOM 4640 N N . ALA A 1 609 ? 5.118 11.982 -4.682 1.00 56.38 609 ALA A N 1
ATOM 4641 C CA . ALA A 1 609 ? 5.790 12.593 -3.539 1.00 56.38 609 ALA A CA 1
ATOM 4642 C C . ALA A 1 609 ? 7.011 13.427 -3.954 1.00 56.38 609 ALA A C 1
ATOM 4644 O O . ALA A 1 609 ? 7.310 14.433 -3.314 1.00 56.38 609 ALA A O 1
ATOM 4645 N N . HIS A 1 610 ? 7.665 13.064 -5.064 1.00 66.44 610 HIS A N 1
ATOM 4646 C CA . HIS A 1 610 ? 8.709 13.878 -5.690 1.00 66.44 610 HIS A CA 1
ATOM 4647 C C . HIS A 1 610 ? 8.220 15.293 -6.046 1.00 66.44 610 HIS A C 1
ATOM 4649 O O . HIS A 1 610 ? 8.943 16.267 -5.858 1.00 66.44 610 HIS A O 1
ATOM 4655 N N . TYR A 1 611 ? 6.982 15.417 -6.532 1.00 58.09 611 TYR A N 1
ATOM 4656 C CA . TYR A 1 611 ? 6.419 16.688 -6.994 1.00 58.09 611 TYR A CA 1
ATOM 4657 C C . TYR A 1 611 ? 5.748 17.485 -5.879 1.00 58.09 611 TYR A C 1
ATOM 4659 O O . TYR A 1 611 ? 5.733 18.713 -5.927 1.00 58.09 611 TYR A O 1
ATOM 4667 N N . TYR A 1 612 ? 5.165 16.788 -4.903 1.00 59.69 612 TYR A N 1
ATOM 4668 C CA . TYR A 1 612 ? 4.193 17.377 -3.981 1.00 59.69 612 TYR A CA 1
ATOM 4669 C C . TYR A 1 612 ? 4.467 17.096 -2.495 1.00 59.69 612 TYR A C 1
ATOM 4671 O O . TYR A 1 612 ? 3.688 17.528 -1.650 1.00 59.69 612 TYR A O 1
ATOM 4679 N N . GLY A 1 613 ? 5.571 16.419 -2.160 1.00 52.44 613 GLY A N 1
ATOM 4680 C CA . GLY A 1 613 ? 5.932 16.072 -0.781 1.00 52.44 613 GLY A CA 1
ATOM 4681 C C . GLY A 1 613 ? 5.264 14.788 -0.269 1.00 52.44 613 GLY A C 1
ATOM 4682 O O . GLY A 1 613 ? 4.513 14.133 -0.984 1.00 52.44 613 GLY A O 1
ATOM 4683 N N . LEU A 1 614 ? 5.571 14.395 0.973 1.00 55.38 614 LEU A N 1
ATOM 4684 C CA . LEU A 1 614 ? 4.879 13.292 1.663 1.00 55.38 614 LEU A CA 1
ATOM 4685 C C . LEU A 1 614 ? 3.539 13.787 2.225 1.00 55.38 614 LEU A C 1
ATOM 4687 O O . LEU A 1 614 ? 3.345 14.988 2.391 1.00 55.38 614 LEU A O 1
ATOM 4691 N N . ALA A 1 615 ? 2.636 12.874 2.580 1.00 49.75 615 ALA A N 1
ATOM 4692 C CA . ALA A 1 615 ? 1.270 13.188 3.015 1.00 49.75 615 ALA A CA 1
ATOM 4693 C C . ALA A 1 615 ? 1.135 14.064 4.291 1.00 49.75 615 ALA A C 1
ATOM 4695 O O . ALA A 1 615 ? 0.021 14.341 4.726 1.00 49.75 615 ALA A O 1
ATOM 4696 N N . ALA A 1 616 ? 2.221 14.526 4.915 1.00 53.84 616 ALA A N 1
ATOM 4697 C CA . ALA A 1 616 ? 2.212 15.034 6.280 1.00 53.84 616 ALA A CA 1
ATOM 4698 C C . ALA A 1 616 ? 3.005 16.375 6.425 1.00 53.84 616 ALA A C 1
ATOM 4700 O O . ALA A 1 616 ? 4.217 16.249 6.442 1.00 53.84 616 ALA A O 1
ATOM 4701 N N . ASP A 1 617 ? 2.416 17.585 6.739 1.00 50.12 617 ASP A N 1
ATOM 4702 C CA . ASP A 1 617 ? 3.104 18.855 7.278 1.00 50.12 617 ASP A CA 1
ATOM 4703 C C . ASP A 1 617 ? 2.521 19.684 8.542 1.00 50.12 617 ASP A C 1
ATOM 4705 O O . ASP A 1 617 ? 1.331 19.940 8.543 1.00 50.12 617 ASP A O 1
ATOM 4709 N N . ASN A 1 618 ? 3.354 20.118 9.567 1.00 35.41 618 ASN A N 1
ATOM 4710 C CA . ASN A 1 618 ? 3.300 20.869 10.929 1.00 35.41 618 ASN A CA 1
ATOM 4711 C C . ASN A 1 618 ? 2.593 20.389 12.286 1.00 35.41 618 ASN A C 1
ATOM 4713 O O . ASN A 1 618 ? 2.187 19.241 12.270 1.00 35.41 618 ASN A O 1
ATOM 4717 N N . PRO A 1 619 ? 2.497 21.093 13.490 1.00 53.91 619 PRO A N 1
ATOM 4718 C CA . PRO A 1 619 ? 3.597 21.592 14.368 1.00 53.91 619 PRO A CA 1
ATOM 4719 C C . PRO A 1 619 ? 4.116 20.812 15.610 1.00 53.91 619 PRO A C 1
ATOM 4721 O O . PRO A 1 619 ? 5.325 20.840 15.779 1.00 53.91 619 PRO A O 1
ATOM 4724 N N . ASP A 1 620 ? 3.366 20.111 16.477 1.00 53.22 620 ASP A N 1
ATOM 4725 C CA . ASP A 1 620 ? 4.032 19.455 17.646 1.00 53.22 620 ASP A CA 1
ATOM 4726 C C . ASP A 1 620 ? 3.466 18.068 17.986 1.00 53.22 620 ASP A C 1
ATOM 4728 O O . ASP A 1 620 ? 4.091 17.048 17.700 1.00 53.22 620 ASP A O 1
ATOM 4732 N N . TYR A 1 621 ? 2.215 17.995 18.449 1.00 60.78 621 TYR A N 1
ATOM 4733 C CA . TYR A 1 621 ? 1.449 16.747 18.343 1.00 60.78 621 TYR A CA 1
ATOM 4734 C C . TYR A 1 621 ? 1.138 16.445 16.877 1.00 60.78 621 TYR A C 1
ATOM 4736 O O . TYR A 1 621 ? 1.342 15.330 16.412 1.00 60.78 621 TYR A O 1
ATOM 4744 N N . PHE A 1 622 ? 0.748 17.472 16.115 1.00 70.81 622 PHE A N 1
ATOM 4745 C CA . PHE A 1 622 ? 0.595 17.340 14.671 1.00 70.81 622 PHE A CA 1
ATOM 4746 C C . PHE A 1 622 ? 1.947 16.998 13.997 1.00 70.81 622 PHE A C 1
ATOM 4748 O O . PHE A 1 622 ? 1.964 16.244 13.035 1.00 70.81 622 PHE A O 1
ATOM 4755 N N . TRP A 1 623 ? 3.099 17.431 14.539 1.00 82.00 623 TRP A N 1
ATOM 4756 C CA . TRP A 1 623 ? 4.416 16.951 14.084 1.00 82.00 623 TRP A CA 1
ATOM 4757 C C . TRP A 1 623 ? 4.599 15.454 14.335 1.00 82.00 623 TRP A C 1
ATOM 4759 O O . TRP A 1 623 ? 4.989 14.726 13.423 1.00 82.00 623 TRP A O 1
ATOM 4769 N N . ALA A 1 624 ? 4.264 14.991 15.541 1.00 78.94 624 ALA A N 1
ATOM 4770 C CA . ALA A 1 624 ? 4.438 13.603 15.950 1.00 78.94 624 ALA A CA 1
ATOM 4771 C C . ALA A 1 624 ? 3.548 12.641 15.158 1.00 78.94 624 ALA A C 1
ATOM 4773 O O . ALA A 1 624 ? 4.034 11.649 14.624 1.00 78.94 624 ALA A O 1
ATOM 4774 N N . VAL A 1 625 ? 2.264 12.968 14.987 1.00 79.31 625 VAL A N 1
ATOM 4775 C CA . VAL A 1 625 ? 1.328 12.135 14.210 1.00 79.31 625 VAL A CA 1
ATOM 4776 C C . VAL A 1 625 ? 1.658 12.101 12.722 1.00 79.31 625 VAL A C 1
ATOM 4778 O O . VAL A 1 625 ? 0.991 11.408 11.977 1.00 79.31 625 VAL A O 1
ATOM 4781 N N . ARG A 1 626 ? 2.668 12.831 12.256 1.00 81.00 626 ARG A N 1
ATOM 4782 C CA . ARG A 1 626 ? 3.040 12.935 10.851 1.00 81.00 626 ARG A CA 1
ATOM 4783 C C . ARG A 1 626 ? 4.431 12.368 10.595 1.00 81.00 626 ARG A C 1
ATOM 4785 O O . ARG A 1 626 ? 5.417 13.092 10.433 1.00 81.00 626 ARG A O 1
ATOM 4792 N N . GLY A 1 627 ? 4.498 11.045 10.578 1.00 84.81 627 GLY A N 1
ATOM 4793 C CA . GLY A 1 627 ? 5.736 10.275 10.479 1.00 84.81 627 GLY A CA 1
ATOM 4794 C C . GLY A 1 627 ? 6.024 9.436 11.722 1.00 84.81 627 GLY A C 1
ATOM 4795 O O . GLY A 1 627 ? 6.800 8.492 11.634 1.00 84.81 627 GLY A O 1
ATOM 4796 N N . GLY A 1 628 ? 5.368 9.706 12.856 1.00 86.12 628 GLY A N 1
ATOM 4797 C CA . GLY A 1 628 ? 5.541 8.961 14.108 1.00 86.12 628 GLY A CA 1
ATOM 4798 C C . GLY A 1 628 ? 4.905 7.569 14.134 1.00 86.12 628 GLY A C 1
ATOM 4799 O O . GLY A 1 628 ? 4.936 6.914 15.171 1.00 86.12 628 GLY A O 1
ATOM 4800 N N . GLY A 1 629 ? 4.313 7.114 13.027 1.00 84.25 629 GLY A N 1
ATOM 4801 C CA . GLY A 1 629 ? 3.689 5.796 12.901 1.00 84.25 629 GLY A CA 1
ATOM 4802 C C . GLY A 1 629 ? 2.215 5.779 13.318 1.00 84.25 629 GLY A C 1
ATOM 4803 O O . GLY A 1 629 ? 1.787 6.502 14.216 1.00 84.25 629 GLY A O 1
ATOM 4804 N N . GLY A 1 630 ? 1.416 4.955 12.635 1.00 80.62 630 GLY A N 1
ATOM 4805 C CA . GLY A 1 630 ? -0.005 4.777 12.945 1.00 80.62 630 GLY A CA 1
ATOM 4806 C C . GLY A 1 630 ? -0.255 4.058 14.276 1.00 80.62 630 GLY A C 1
ATOM 4807 O O . GLY A 1 630 ? 0.645 3.441 14.837 1.00 80.62 630 GLY A O 1
ATOM 4808 N N . SER A 1 631 ? -1.495 4.135 14.768 1.00 82.69 631 SER A N 1
ATOM 4809 C CA . SER A 1 631 ? -2.002 3.433 15.966 1.00 82.69 631 SER A CA 1
ATOM 4810 C C . SER A 1 631 ? -1.386 3.822 17.321 1.00 82.69 631 SER A C 1
ATOM 4812 O O . SER A 1 631 ? -1.909 3.398 18.344 1.00 82.69 631 SER A O 1
ATOM 4814 N N . ALA A 1 632 ? -0.340 4.655 17.360 1.00 82.00 632 ALA A N 1
ATOM 4815 C CA . ALA A 1 632 ? 0.375 5.011 18.592 1.00 82.00 632 ALA A CA 1
ATOM 4816 C C . ALA A 1 632 ? -0.119 6.296 19.282 1.00 82.00 632 ALA A C 1
ATOM 4818 O O . ALA A 1 632 ? 0.272 6.572 20.411 1.00 82.00 632 ALA A O 1
ATOM 4819 N N . TRP A 1 633 ? -0.935 7.117 18.621 1.00 79.75 633 TRP A N 1
ATOM 4820 C CA . TRP A 1 633 ? -1.186 8.500 19.066 1.00 79.75 633 TRP A CA 1
ATOM 4821 C C . TRP A 1 633 ? -2.634 8.783 19.458 1.00 79.75 633 TRP A C 1
ATOM 4823 O O . TRP A 1 633 ? -2.899 9.805 20.087 1.00 79.75 633 TRP A O 1
ATOM 4833 N N . GLY A 1 634 ? -3.559 7.918 19.048 1.00 74.12 634 GLY A N 1
ATOM 4834 C CA . GLY A 1 634 ? -4.997 8.136 19.132 1.00 74.12 634 GLY A CA 1
ATOM 4835 C C . GLY A 1 634 ? -5.735 7.555 17.929 1.00 74.12 634 GLY A C 1
ATOM 4836 O O . GLY A 1 634 ? -5.127 6.993 17.013 1.00 74.12 634 GLY A O 1
ATOM 4837 N N . VAL A 1 635 ? -7.058 7.722 17.918 1.00 78.25 635 VAL A N 1
ATOM 4838 C CA . VAL A 1 635 ? -7.904 7.356 16.777 1.00 78.25 635 VAL A CA 1
ATOM 4839 C C . VAL A 1 635 ? -8.121 8.586 15.906 1.00 78.25 635 VAL A C 1
ATOM 4841 O O . VAL A 1 635 ? -8.766 9.548 16.319 1.00 78.25 635 VAL A O 1
ATOM 4844 N N . VAL A 1 636 ? -7.586 8.556 14.688 1.00 78.12 636 VAL A N 1
ATOM 4845 C CA . VAL A 1 636 ? -7.793 9.629 13.712 1.00 78.12 636 VAL A CA 1
ATOM 4846 C C . VAL A 1 636 ? -9.193 9.517 13.124 1.00 78.12 636 VAL A C 1
ATOM 4848 O O . VAL A 1 636 ? -9.562 8.485 12.570 1.00 78.12 636 VAL A O 1
ATOM 4851 N N . THR A 1 637 ? -9.970 10.588 13.263 1.00 69.69 637 THR A N 1
ATOM 4852 C CA . THR A 1 637 ? -11.362 10.669 12.799 1.00 69.69 637 THR A CA 1
ATOM 4853 C C . THR A 1 637 ? -11.483 11.309 11.421 1.00 69.69 637 THR A C 1
ATOM 4855 O O . THR A 1 637 ? -12.405 10.982 10.679 1.00 69.69 637 THR A O 1
ATOM 4858 N N . SER A 1 638 ? -10.563 12.212 11.070 1.00 68.81 638 SER A N 1
ATOM 4859 C CA . SER A 1 638 ? -10.482 12.843 9.753 1.00 68.81 638 SER A CA 1
ATOM 4860 C C . SER A 1 638 ? -9.099 13.433 9.484 1.00 68.81 638 SER A C 1
ATOM 4862 O O . SER A 1 638 ? -8.412 13.844 10.420 1.00 68.81 638 SER A O 1
ATOM 4864 N N . VAL A 1 639 ? -8.726 13.550 8.209 1.00 74.56 639 VAL A N 1
ATOM 4865 C CA . VAL A 1 639 ? -7.497 14.218 7.747 1.00 74.56 639 VAL A CA 1
ATOM 4866 C C . VAL A 1 639 ? -7.824 15.141 6.579 1.00 74.56 639 VAL A C 1
ATOM 4868 O O . VAL A 1 639 ? -8.629 14.782 5.721 1.00 74.56 639 VAL A O 1
ATOM 4871 N N . THR A 1 640 ? -7.182 16.307 6.525 1.00 71.81 640 THR A N 1
ATOM 4872 C CA . THR A 1 640 ? -7.310 17.256 5.412 1.00 71.81 640 THR A CA 1
ATOM 4873 C C . THR A 1 640 ? -6.041 17.257 4.563 1.00 71.81 640 THR A C 1
ATOM 4875 O O . THR A 1 640 ? -4.953 17.526 5.067 1.00 71.81 640 THR A O 1
ATOM 4878 N N . TYR A 1 641 ? -6.185 16.964 3.272 1.00 71.62 641 TYR A N 1
ATOM 4879 C CA . TYR A 1 641 ? -5.091 16.879 2.307 1.00 71.62 641 TYR A CA 1
ATOM 4880 C C . TYR A 1 641 ? -5.027 18.100 1.403 1.00 71.62 641 TYR A C 1
ATOM 4882 O O . TYR A 1 641 ? -6.062 18.571 0.930 1.00 71.62 641 TYR A O 1
ATOM 4890 N N . LYS A 1 642 ? -3.806 18.537 1.072 1.00 74.81 642 LYS A N 1
ATOM 4891 C CA . LYS A 1 642 ? -3.567 19.417 -0.079 1.00 74.81 642 LYS A CA 1
ATOM 4892 C C . LYS A 1 642 ? -3.927 18.667 -1.368 1.00 74.81 642 LYS A C 1
ATOM 4894 O O . LYS A 1 642 ? -3.596 17.488 -1.510 1.00 74.81 642 LYS A O 1
ATOM 4899 N N . THR A 1 643 ? -4.582 19.345 -2.308 1.00 74.94 643 THR A N 1
ATOM 4900 C CA . THR A 1 643 ? -4.870 18.795 -3.645 1.00 74.94 643 THR A CA 1
ATOM 4901 C C . THR A 1 643 ? -4.048 19.494 -4.722 1.00 74.94 643 THR A C 1
ATOM 4903 O O . THR A 1 643 ? -3.800 20.696 -4.622 1.00 74.94 643 THR A O 1
ATOM 4906 N N . HIS A 1 644 ? -3.689 18.771 -5.781 1.00 82.25 644 HIS A N 1
ATOM 4907 C CA . HIS A 1 644 ? -2.892 19.278 -6.899 1.00 82.25 644 HIS A CA 1
ATOM 4908 C C . HIS A 1 644 ? -3.631 19.120 -8.236 1.00 82.25 644 HIS A C 1
ATOM 4910 O O . HIS A 1 644 ? -4.465 18.219 -8.374 1.00 82.25 644 HIS A O 1
ATOM 4916 N N . PRO A 1 645 ? -3.343 19.966 -9.242 1.00 86.06 645 PRO A N 1
ATOM 4917 C CA . PRO A 1 645 ? -3.872 19.774 -10.587 1.00 86.06 645 PRO A CA 1
ATOM 4918 C C . PRO A 1 645 ? -3.413 18.442 -11.182 1.00 86.06 645 PRO A C 1
ATOM 4920 O O . PRO A 1 645 ? -2.247 18.064 -11.055 1.00 86.06 645 PRO A O 1
ATOM 4923 N N . VAL A 1 646 ? -4.318 17.755 -11.877 1.00 87.56 646 VAL A N 1
ATOM 4924 C CA . VAL A 1 646 ? -3.975 16.557 -12.650 1.00 87.56 646 VAL A CA 1
ATOM 4925 C C . VAL A 1 646 ? -3.000 16.942 -13.778 1.00 87.56 646 VAL A C 1
ATOM 4927 O O . VAL A 1 646 ? -3.242 17.938 -14.469 1.00 87.56 646 VAL A O 1
ATOM 4930 N N . PRO A 1 647 ? -1.898 16.196 -13.988 1.00 86.50 647 PRO A N 1
ATOM 4931 C CA . PRO A 1 647 ? -0.958 16.489 -15.066 1.00 86.50 647 PRO A CA 1
ATOM 4932 C C . PRO A 1 647 ? -1.629 16.370 -16.439 1.00 86.50 647 PRO A C 1
ATOM 4934 O O . PRO A 1 647 ? -2.455 15.488 -16.668 1.00 86.50 647 PRO A O 1
ATOM 4937 N N . GLN A 1 648 ? -1.251 17.248 -17.373 1.00 84.19 648 GLN A N 1
ATOM 4938 C CA . GLN A 1 648 ? -1.834 17.265 -18.722 1.00 84.19 648 GLN A CA 1
ATOM 4939 C C . GLN A 1 648 ? -1.424 16.036 -19.544 1.00 84.19 648 GLN A C 1
ATOM 4941 O O . GLN A 1 648 ? -2.145 15.618 -20.446 1.00 84.19 648 GLN A O 1
ATOM 4946 N N . ASN A 1 649 ? -0.260 15.470 -19.228 1.00 86.56 649 ASN A N 1
ATOM 4947 C CA . ASN A 1 649 ? 0.306 14.284 -19.855 1.00 86.56 649 ASN A CA 1
ATOM 4948 C C . ASN A 1 649 ? 1.079 13.490 -18.791 1.00 86.56 649 ASN A C 1
ATOM 4950 O O . ASN A 1 649 ? 1.756 14.081 -17.946 1.00 86.56 649 ASN A O 1
ATOM 4954 N N . LEU A 1 650 ? 0.999 12.161 -18.851 1.00 93.19 650 LEU A N 1
ATOM 4955 C CA . LEU A 1 650 ? 1.893 11.255 -18.135 1.00 93.19 650 LEU A CA 1
ATOM 4956 C C . LEU A 1 650 ? 2.705 10.448 -19.149 1.00 93.19 650 LEU A C 1
ATOM 4958 O O . LEU A 1 650 ? 2.126 9.761 -19.985 1.00 93.19 650 LEU A O 1
ATOM 4962 N N . THR A 1 651 ? 4.033 10.464 -19.053 1.00 95.88 651 THR A N 1
ATOM 4963 C CA . THR A 1 651 ? 4.865 9.501 -19.787 1.00 95.88 651 THR A CA 1
ATOM 4964 C C . THR A 1 651 ? 5.117 8.294 -18.899 1.00 95.88 651 THR A C 1
ATOM 4966 O O . THR A 1 651 ? 5.656 8.437 -17.802 1.00 95.88 651 THR A O 1
ATOM 4969 N N . MET A 1 652 ? 4.729 7.115 -19.382 1.00 95.69 652 MET A N 1
ATOM 4970 C CA . MET A 1 652 ? 4.990 5.829 -18.743 1.00 95.69 652 MET A CA 1
ATOM 4971 C C . MET A 1 652 ? 6.200 5.178 -19.403 1.00 95.69 652 MET A C 1
ATOM 4973 O O . MET A 1 652 ? 6.221 5.012 -20.619 1.00 95.69 652 MET A O 1
ATOM 4977 N N . GLY A 1 653 ? 7.188 4.800 -18.605 1.00 96.00 653 GLY A N 1
ATOM 4978 C CA . GLY A 1 653 ? 8.367 4.047 -19.005 1.00 96.00 653 GLY A CA 1
ATOM 4979 C C . GLY A 1 653 ? 8.283 2.595 -18.553 1.00 96.00 653 GLY A C 1
ATOM 4980 O O . GLY A 1 653 ? 7.831 2.312 -17.449 1.00 96.00 653 GLY A O 1
ATOM 4981 N N . LEU A 1 654 ? 8.744 1.678 -19.392 1.00 96.25 654 LEU A N 1
ATOM 4982 C CA . LEU A 1 654 ? 8.876 0.257 -19.109 1.00 96.25 654 LEU A CA 1
ATOM 4983 C C . LEU A 1 654 ? 10.328 -0.151 -19.340 1.00 96.25 654 LEU A C 1
ATOM 4985 O O . LEU A 1 654 ? 10.872 0.072 -20.423 1.00 96.25 654 LEU A O 1
ATOM 4989 N N . VAL A 1 655 ? 10.927 -0.783 -18.339 1.00 97.56 655 VAL A N 1
ATOM 4990 C CA . VAL A 1 655 ? 12.208 -1.479 -18.436 1.00 97.56 655 VAL A CA 1
ATOM 4991 C C . VAL A 1 655 ? 11.951 -2.930 -18.056 1.00 97.56 655 VAL A C 1
ATOM 4993 O O . VAL A 1 655 ? 11.501 -3.197 -16.953 1.00 97.56 655 VAL A O 1
ATOM 4996 N N . GLN A 1 656 ? 12.224 -3.866 -18.954 1.00 96.75 656 GLN A N 1
ATOM 4997 C CA . GLN A 1 656 ? 12.174 -5.301 -18.683 1.00 96.75 656 GLN A CA 1
ATOM 4998 C C . GLN A 1 656 ? 13.447 -5.916 -19.238 1.00 96.75 656 GLN A C 1
ATOM 5000 O O . GLN A 1 656 ? 13.554 -6.075 -20.450 1.00 96.75 656 GLN A O 1
ATOM 5005 N N . LEU A 1 657 ? 14.403 -6.254 -18.380 1.00 97.12 657 LEU A N 1
ATOM 5006 C CA . LEU A 1 657 ? 15.680 -6.852 -18.756 1.00 97.12 657 LEU A CA 1
ATOM 5007 C C . LEU A 1 657 ? 15.829 -8.203 -18.067 1.00 97.12 657 LEU A C 1
ATOM 5009 O O . LEU A 1 657 ? 15.950 -8.258 -16.851 1.00 97.12 657 LEU A O 1
ATOM 5013 N N . ASN A 1 658 ? 15.866 -9.280 -18.839 1.00 95.62 658 ASN A N 1
ATOM 5014 C CA . ASN A 1 658 ? 16.055 -10.642 -18.357 1.00 95.62 658 ASN A CA 1
ATOM 5015 C C . ASN A 1 658 ? 17.498 -11.090 -18.598 1.00 95.62 658 ASN A C 1
ATOM 5017 O O . ASN A 1 658 ? 18.104 -10.751 -19.616 1.00 95.62 658 ASN A O 1
ATOM 5021 N N . ALA A 1 659 ? 18.029 -11.882 -17.678 1.00 95.44 659 ALA A N 1
ATOM 5022 C CA . ALA A 1 659 ? 19.347 -12.489 -17.772 1.00 95.44 659 ALA A CA 1
ATOM 5023 C C . ALA A 1 659 ? 19.249 -13.966 -18.179 1.00 95.44 659 ALA A C 1
ATOM 5025 O O . ALA A 1 659 ? 18.294 -14.656 -17.826 1.00 95.44 659 ALA A O 1
ATOM 5026 N N . THR A 1 660 ? 20.248 -14.471 -18.904 1.00 95.19 660 THR A N 1
ATOM 5027 C CA . THR A 1 660 ? 20.293 -15.877 -19.358 1.00 95.19 660 THR A CA 1
ATOM 5028 C C . THR A 1 660 ? 21.203 -16.770 -18.511 1.00 95.19 660 THR A C 1
ATOM 5030 O O . THR A 1 660 ? 21.245 -17.980 -18.706 1.00 95.19 660 THR A O 1
ATOM 5033 N N . SER A 1 661 ? 21.981 -16.182 -17.605 1.00 94.00 661 SER A N 1
ATOM 5034 C CA . SER A 1 661 ? 22.918 -16.865 -16.707 1.00 94.00 661 SER A CA 1
ATOM 5035 C C . SER A 1 661 ? 23.038 -16.113 -15.384 1.00 94.00 661 SER A C 1
ATOM 5037 O O . SER A 1 661 ? 22.766 -14.918 -15.325 1.00 94.00 661 SER A O 1
ATOM 5039 N N . GLU A 1 662 ? 23.540 -16.765 -14.341 1.00 90.88 662 GLU A N 1
ATOM 5040 C CA . GLU A 1 662 ? 23.775 -16.126 -13.040 1.00 90.88 662 GLU A CA 1
ATOM 5041 C C . GLU A 1 662 ? 24.758 -14.943 -13.119 1.00 90.88 662 GLU A C 1
ATOM 5043 O O . GLU A 1 662 ? 24.529 -13.891 -12.525 1.00 90.88 662 GLU A O 1
ATOM 5048 N N . SER A 1 663 ? 25.809 -15.056 -13.938 1.00 92.81 663 SER A N 1
ATOM 5049 C CA . SER A 1 663 ? 26.763 -13.962 -14.163 1.00 92.81 663 SER A CA 1
ATOM 5050 C C . SER A 1 663 ? 26.124 -12.760 -14.863 1.00 92.81 663 SER A C 1
ATOM 5052 O O . SER A 1 663 ? 26.354 -11.615 -14.469 1.00 92.81 663 SER A O 1
ATOM 5054 N N . SER A 1 664 ? 25.290 -13.003 -15.879 1.00 95.06 664 SER A N 1
ATOM 5055 C CA . SER A 1 664 ? 24.518 -11.943 -16.538 1.00 95.06 664 SER A CA 1
ATOM 5056 C C . SER A 1 664 ? 23.425 -11.373 -15.630 1.00 95.06 664 SER A C 1
ATOM 5058 O O . SER A 1 664 ? 23.124 -10.187 -15.734 1.00 95.06 664 SER A O 1
ATOM 5060 N N . PHE A 1 665 ? 22.902 -12.168 -14.691 1.00 94.56 665 PHE A N 1
ATOM 5061 C CA . PHE A 1 665 ? 21.936 -11.729 -13.689 1.00 94.56 665 PHE A CA 1
ATOM 5062 C C . PHE A 1 665 ? 22.583 -10.772 -12.685 1.00 94.56 665 PHE A C 1
ATOM 5064 O O . PHE A 1 665 ? 22.135 -9.637 -12.552 1.00 94.56 665 PHE A O 1
ATOM 5071 N N . LYS A 1 666 ? 23.710 -11.154 -12.067 1.00 93.81 666 LYS A N 1
ATOM 5072 C CA . LYS A 1 666 ? 24.470 -10.239 -11.196 1.00 93.81 666 LYS A CA 1
ATOM 5073 C C . LYS A 1 666 ? 24.812 -8.946 -11.939 1.00 93.81 666 LYS A C 1
ATOM 5075 O O . LYS A 1 666 ? 24.570 -7.861 -11.423 1.00 93.81 666 LYS A O 1
ATOM 5080 N N . ARG A 1 667 ? 25.269 -9.053 -13.193 1.00 95.44 667 ARG A N 1
ATOM 5081 C CA . ARG A 1 667 ? 25.577 -7.888 -14.033 1.00 95.44 667 ARG A CA 1
ATOM 5082 C C . ARG A 1 667 ? 24.361 -6.994 -14.289 1.00 95.44 667 ARG A C 1
ATOM 5084 O O . ARG A 1 667 ? 24.482 -5.787 -14.118 1.00 95.44 667 ARG A O 1
ATOM 5091 N N . VAL A 1 668 ? 23.212 -7.539 -14.705 1.00 96.50 668 VAL A N 1
ATOM 5092 C CA . VAL A 1 668 ? 22.034 -6.707 -15.013 1.00 96.50 668 VAL A CA 1
ATOM 5093 C C . VAL A 1 668 ? 21.525 -5.988 -13.769 1.00 96.50 668 VAL A C 1
ATOM 5095 O O . VAL A 1 668 ? 21.161 -4.820 -13.873 1.00 96.50 668 VAL A O 1
ATOM 5098 N N . ILE A 1 669 ? 21.563 -6.631 -12.598 1.00 96.12 669 ILE A N 1
ATOM 5099 C CA . ILE A 1 669 ? 21.170 -6.000 -11.334 1.00 96.12 669 ILE A CA 1
ATOM 5100 C C . ILE A 1 669 ? 22.155 -4.895 -10.950 1.00 96.12 669 ILE A C 1
ATOM 5102 O O . ILE A 1 669 ? 21.727 -3.759 -10.752 1.00 96.12 669 ILE A O 1
ATOM 5106 N N . THR A 1 670 ? 23.459 -5.190 -10.912 1.00 95.94 670 THR A N 1
ATOM 5107 C CA . THR A 1 670 ? 24.504 -4.204 -10.594 1.00 95.94 670 THR A CA 1
ATOM 5108 C C . THR A 1 670 ? 24.394 -2.966 -11.477 1.00 95.94 670 THR A C 1
ATOM 5110 O O . THR A 1 670 ? 24.349 -1.843 -10.974 1.00 95.94 670 THR A O 1
ATOM 5113 N N . GLU A 1 671 ? 24.338 -3.156 -12.797 1.00 96.00 671 GLU A N 1
ATOM 5114 C CA . GLU A 1 671 ? 24.279 -2.038 -13.736 1.00 96.00 671 GLU A CA 1
ATOM 5115 C C . GLU A 1 671 ? 22.951 -1.284 -13.613 1.00 96.00 671 GLU A C 1
ATOM 5117 O O . GLU A 1 671 ? 22.955 -0.059 -13.581 1.00 96.00 671 GLU A O 1
ATOM 5122 N N . SER A 1 672 ? 21.819 -1.979 -13.445 1.00 96.44 672 SER A N 1
ATOM 5123 C CA . SER A 1 672 ? 20.524 -1.311 -13.254 1.00 96.44 672 SER A CA 1
ATOM 5124 C C . SER A 1 672 ? 20.526 -0.426 -12.008 1.00 96.44 672 SER A C 1
ATOM 5126 O O . SER A 1 672 ? 20.130 0.732 -12.105 1.00 96.44 672 SER A O 1
ATOM 5128 N N . VAL A 1 673 ? 21.044 -0.913 -10.871 1.00 95.56 673 VAL A N 1
ATOM 5129 C CA . VAL A 1 673 ? 21.159 -0.133 -9.623 1.00 95.56 673 VAL A CA 1
ATOM 5130 C C . VAL A 1 673 ? 22.023 1.117 -9.824 1.00 95.56 673 VAL A C 1
ATOM 5132 O O . VAL A 1 673 ? 21.627 2.198 -9.389 1.00 95.56 673 VAL A O 1
ATOM 5135 N N . LYS A 1 674 ? 23.144 1.010 -10.552 1.00 95.75 674 LYS A N 1
ATOM 5136 C CA . LYS A 1 674 ? 24.019 2.156 -10.878 1.00 95.75 674 LYS A CA 1
ATOM 5137 C C . LYS A 1 674 ? 23.339 3.205 -11.764 1.00 95.75 674 LYS A C 1
ATOM 5139 O O . LYS A 1 674 ? 23.715 4.375 -11.714 1.00 95.75 674 LYS A O 1
ATOM 5144 N N . LEU A 1 675 ? 22.343 2.813 -12.562 1.00 95.81 675 LEU A N 1
ATOM 5145 C CA . LEU A 1 675 ? 21.598 3.716 -13.445 1.00 95.81 675 LEU A CA 1
ATOM 5146 C C . LEU A 1 675 ? 20.428 4.436 -12.749 1.00 95.81 675 LEU A C 1
ATOM 5148 O O . LEU A 1 675 ? 20.026 5.513 -13.197 1.00 95.81 675 LEU A O 1
ATOM 5152 N N . LEU A 1 676 ? 19.897 3.892 -11.647 1.00 95.25 676 LEU A N 1
ATOM 5153 C CA . LEU A 1 676 ? 18.762 4.473 -10.912 1.00 95.25 676 LEU A CA 1
ATOM 5154 C C . LEU A 1 676 ? 18.974 5.917 -10.414 1.00 95.25 676 LEU A C 1
ATOM 5156 O O . LEU A 1 676 ? 18.019 6.697 -10.499 1.00 95.25 676 LEU A O 1
ATOM 5160 N N . PRO A 1 677 ? 20.166 6.324 -9.926 1.00 94.31 677 PRO A N 1
ATOM 5161 C CA . PRO A 1 677 ? 20.451 7.712 -9.564 1.00 94.31 677 PRO A CA 1
ATOM 5162 C C . PRO A 1 677 ? 20.041 8.713 -10.649 1.00 94.31 677 PRO A C 1
ATOM 5164 O O . PRO A 1 677 ? 19.188 9.563 -10.409 1.00 94.31 677 PRO A O 1
ATOM 5167 N N . ALA A 1 678 ? 20.544 8.539 -11.875 1.00 94.12 678 ALA A N 1
ATOM 5168 C CA . ALA A 1 678 ? 20.267 9.454 -12.980 1.00 94.12 678 ALA A CA 1
ATOM 5169 C C . ALA A 1 678 ? 18.781 9.462 -13.379 1.00 94.12 678 ALA A C 1
ATOM 5171 O O . ALA A 1 678 ? 18.223 10.514 -13.692 1.00 94.12 678 ALA A O 1
ATOM 5172 N N . VAL A 1 679 ? 18.121 8.299 -13.340 1.00 95.81 679 VAL A N 1
ATOM 5173 C CA . VAL A 1 679 ? 16.687 8.171 -13.648 1.00 95.81 679 VAL A CA 1
ATOM 5174 C C . VAL A 1 679 ? 15.833 8.928 -12.629 1.00 95.81 679 VAL A C 1
ATOM 5176 O O . VAL A 1 679 ? 14.973 9.728 -13.004 1.00 95.81 679 VAL A O 1
ATOM 5179 N N . THR A 1 680 ? 16.091 8.713 -11.340 1.00 94.44 680 THR A N 1
ATOM 5180 C CA . THR A 1 680 ? 15.316 9.334 -10.256 1.00 94.44 680 THR A CA 1
ATOM 5181 C C . THR A 1 680 ? 15.614 10.827 -10.097 1.00 94.44 680 THR A C 1
ATOM 5183 O O . THR A 1 680 ? 14.705 11.593 -9.782 1.00 94.44 680 THR A O 1
ATOM 5186 N N . GLU A 1 681 ? 16.842 11.278 -10.374 1.00 92.44 681 GLU A N 1
ATOM 5187 C CA . GLU A 1 681 ? 17.188 12.708 -10.440 1.00 92.44 681 GLU A CA 1
ATOM 5188 C C . GLU A 1 681 ? 16.541 13.419 -11.634 1.00 92.44 681 GLU A C 1
ATOM 5190 O O . GLU A 1 681 ? 16.144 14.577 -11.518 1.00 92.44 681 GLU A O 1
ATOM 5195 N N . ALA A 1 682 ? 16.345 12.720 -12.757 1.00 93.56 682 ALA A N 1
ATOM 5196 C CA . ALA A 1 682 ? 15.583 13.231 -13.897 1.00 93.56 682 ALA A CA 1
ATOM 5197 C C . ALA A 1 682 ? 14.063 13.310 -13.634 1.00 93.56 682 ALA A C 1
ATOM 5199 O O . ALA A 1 682 ? 13.304 13.723 -14.523 1.00 93.56 682 ALA A O 1
ATOM 5200 N N . GLY A 1 683 ? 13.618 12.924 -12.434 1.00 93.31 683 GLY A N 1
ATOM 5201 C CA . GLY A 1 683 ? 12.238 13.003 -11.971 1.00 93.31 683 GLY A CA 1
ATOM 5202 C C . GLY A 1 683 ? 11.373 11.808 -12.359 1.00 93.31 683 GLY A C 1
ATOM 5203 O O . GLY A 1 683 ? 10.157 11.916 -12.277 1.00 93.31 683 GLY A O 1
ATOM 5204 N N . TYR A 1 684 ? 11.953 10.689 -12.800 1.00 95.38 684 TYR A N 1
ATOM 5205 C CA . TYR A 1 684 ? 11.189 9.456 -12.994 1.00 95.38 684 TYR A CA 1
ATOM 5206 C C . TYR A 1 684 ? 11.014 8.726 -11.660 1.00 95.38 684 TYR A C 1
ATOM 5208 O O . TYR A 1 684 ? 11.988 8.414 -10.974 1.00 95.38 684 TYR A O 1
ATOM 5216 N N . THR A 1 685 ? 9.766 8.426 -11.314 1.00 95.06 685 THR A N 1
ATOM 5217 C CA . THR A 1 685 ? 9.376 7.653 -10.124 1.00 95.06 685 THR A CA 1
ATOM 5218 C C . THR A 1 685 ? 8.654 6.379 -10.548 1.00 95.06 685 THR A C 1
ATOM 5220 O O . THR A 1 685 ? 8.339 6.218 -11.725 1.00 95.06 685 THR A O 1
ATOM 5223 N N . GLY A 1 686 ? 8.400 5.444 -9.635 1.00 93.62 686 GLY A N 1
ATOM 5224 C CA . GLY A 1 686 ? 7.674 4.220 -9.975 1.00 93.62 686 GLY A CA 1
ATOM 5225 C C . GLY A 1 686 ? 8.054 3.017 -9.127 1.00 93.62 686 GLY A C 1
ATOM 5226 O O . GLY A 1 686 ? 8.436 3.167 -7.969 1.00 93.62 686 GLY A O 1
ATOM 5227 N N . TYR A 1 687 ? 7.941 1.830 -9.718 1.00 93.94 687 TYR A N 1
ATOM 5228 C CA . TYR A 1 687 ? 8.083 0.553 -9.022 1.00 93.94 687 TYR A CA 1
ATOM 5229 C C . TYR A 1 687 ? 8.896 -0.429 -9.854 1.00 93.94 687 TYR A C 1
ATOM 5231 O O . TYR A 1 687 ? 8.768 -0.462 -11.080 1.00 93.94 687 TYR A O 1
ATOM 5239 N N . GLY A 1 688 ? 9.724 -1.227 -9.190 1.00 93.62 688 GLY A N 1
ATOM 5240 C CA . GLY A 1 688 ? 10.527 -2.270 -9.809 1.00 93.62 688 GLY A CA 1
ATOM 5241 C C . GLY A 1 688 ? 10.415 -3.593 -9.073 1.00 93.62 688 GLY A C 1
ATOM 5242 O O . GLY A 1 688 ? 10.224 -3.626 -7.860 1.00 93.62 688 GLY A O 1
ATOM 5243 N N . THR A 1 689 ? 10.557 -4.682 -9.812 1.00 92.31 689 THR A N 1
ATOM 5244 C CA . THR A 1 689 ? 10.580 -6.046 -9.292 1.00 92.31 689 THR A CA 1
ATOM 5245 C C . THR A 1 689 ? 11.807 -6.774 -9.817 1.00 92.31 689 THR A C 1
ATOM 5247 O O . THR A 1 689 ? 12.301 -6.511 -10.921 1.00 92.31 689 THR A O 1
ATOM 5250 N N . ILE A 1 690 ? 12.319 -7.684 -8.996 1.00 92.81 690 ILE A N 1
ATOM 5251 C CA . ILE A 1 690 ? 13.401 -8.583 -9.366 1.00 92.81 690 ILE A CA 1
ATOM 5252 C C . ILE A 1 690 ? 12.819 -9.980 -9.553 1.00 92.81 690 ILE A C 1
ATOM 5254 O O . ILE A 1 690 ? 12.201 -10.535 -8.650 1.00 92.81 690 ILE A O 1
ATOM 5258 N N . GLU A 1 691 ? 13.026 -10.542 -10.740 1.00 84.94 691 GLU A N 1
ATOM 5259 C CA . GLU A 1 691 ? 12.646 -11.922 -11.058 1.00 84.94 691 GLU A CA 1
ATOM 5260 C C . GLU A 1 691 ? 13.820 -12.626 -11.752 1.00 84.94 691 GLU A C 1
ATOM 5262 O O . GLU A 1 691 ? 14.842 -12.906 -11.133 1.00 84.94 691 GLU A O 1
ATOM 5267 N N . ASN A 1 692 ? 13.722 -12.853 -13.065 1.00 87.56 692 ASN A N 1
ATOM 5268 C CA . ASN A 1 692 ? 14.809 -13.367 -13.905 1.00 87.56 692 ASN A CA 1
ATOM 5269 C C . ASN A 1 692 ? 15.742 -12.252 -14.415 1.00 87.56 692 ASN A C 1
ATOM 5271 O O . ASN A 1 692 ? 16.604 -12.482 -15.263 1.00 87.56 692 ASN A O 1
ATOM 5275 N N . GLY A 1 693 ? 15.564 -11.032 -13.914 1.00 92.94 693 GLY A N 1
ATOM 5276 C CA . GLY A 1 693 ? 16.418 -9.877 -14.144 1.00 92.94 693 GLY A CA 1
ATOM 5277 C C . GLY A 1 693 ? 15.808 -8.636 -13.494 1.00 92.94 693 GLY A C 1
ATOM 5278 O O . GLY A 1 693 ? 15.257 -8.737 -12.399 1.00 92.94 693 GLY A O 1
ATOM 5279 N N . PHE A 1 694 ? 15.896 -7.486 -14.158 1.00 95.81 694 PHE A N 1
ATOM 5280 C CA . PHE A 1 694 ? 15.385 -6.209 -13.665 1.00 95.81 694 PHE A CA 1
ATOM 5281 C C . PHE A 1 694 ? 14.147 -5.769 -14.455 1.00 95.81 694 PHE A C 1
ATOM 5283 O O . PHE A 1 694 ? 14.234 -5.508 -15.659 1.00 95.81 694 PHE A O 1
ATOM 5290 N N . ALA A 1 695 ? 13.009 -5.657 -13.771 1.00 95.38 695 ALA A N 1
ATOM 5291 C CA . ALA A 1 695 ? 11.764 -5.141 -14.322 1.00 95.38 695 ALA A CA 1
ATOM 5292 C C . ALA A 1 695 ? 11.343 -3.874 -13.574 1.00 95.38 695 ALA A C 1
ATOM 5294 O O . ALA A 1 695 ? 11.426 -3.813 -12.351 1.00 95.38 695 ALA A O 1
ATOM 5295 N N . ALA A 1 696 ? 10.894 -2.849 -14.289 1.00 95.81 696 ALA A N 1
ATOM 5296 C CA . ALA A 1 696 ? 10.452 -1.602 -13.692 1.00 95.81 696 ALA A CA 1
ATOM 5297 C C . ALA A 1 696 ? 9.458 -0.848 -14.572 1.00 95.81 696 ALA A C 1
ATOM 5299 O O . ALA A 1 696 ? 9.607 -0.757 -15.794 1.00 95.81 696 ALA A O 1
ATOM 5300 N N . ILE A 1 697 ? 8.476 -0.245 -13.910 1.00 94.94 697 ILE A N 1
ATOM 5301 C CA . ILE A 1 697 ? 7.588 0.757 -14.483 1.00 94.94 697 ILE A CA 1
ATOM 5302 C C . ILE A 1 697 ? 7.980 2.101 -13.887 1.00 94.94 697 ILE A C 1
ATOM 5304 O O . ILE A 1 697 ? 7.960 2.284 -12.670 1.00 94.94 697 ILE A O 1
ATOM 5308 N N . PHE A 1 698 ? 8.297 3.045 -14.763 1.00 96.00 698 PHE A N 1
ATOM 5309 C CA . PHE A 1 698 ? 8.578 4.428 -14.417 1.00 96.00 698 PHE A CA 1
ATOM 5310 C C . PHE A 1 698 ? 7.455 5.332 -14.906 1.00 96.00 698 PHE A C 1
ATOM 5312 O O . PHE A 1 698 ? 6.779 5.039 -15.891 1.00 96.00 698 PHE A O 1
ATOM 5319 N N . LEU A 1 699 ? 7.274 6.466 -14.251 1.00 94.69 699 LEU A N 1
ATOM 5320 C CA . LEU A 1 699 ? 6.357 7.504 -14.677 1.00 94.69 699 LEU A CA 1
ATOM 5321 C C . LEU A 1 699 ? 6.963 8.880 -14.454 1.00 94.69 699 LEU A C 1
ATOM 5323 O O . LEU A 1 699 ? 7.728 9.098 -13.514 1.00 94.69 699 LEU A O 1
ATOM 5327 N N . LYS A 1 700 ? 6.604 9.806 -15.341 1.00 94.69 700 LYS A N 1
ATOM 5328 C CA . LYS A 1 700 ? 6.967 11.215 -15.233 1.00 94.69 700 LYS A CA 1
ATOM 5329 C C . LYS A 1 700 ? 5.850 12.098 -15.807 1.00 94.69 700 LYS A C 1
ATOM 5331 O O . LYS A 1 700 ? 5.593 12.039 -17.015 1.00 94.69 700 LYS A O 1
ATOM 5336 N N . PRO A 1 701 ? 5.151 12.902 -14.985 1.00 92.88 701 PRO A N 1
ATOM 5337 C CA . PRO A 1 701 ? 4.226 13.920 -15.467 1.00 92.88 701 PRO A CA 1
ATOM 5338 C C . PRO A 1 701 ? 4.892 14.981 -16.334 1.00 92.88 701 PRO A C 1
ATOM 5340 O O . PRO A 1 701 ? 6.031 15.380 -16.107 1.00 92.88 701 PRO A O 1
ATOM 5343 N N . ASN A 1 702 ? 4.118 15.470 -17.304 1.00 90.12 702 ASN A N 1
ATOM 5344 C CA . ASN A 1 702 ? 4.455 16.575 -18.198 1.00 90.12 702 ASN A CA 1
ATOM 5345 C C . ASN A 1 702 ? 5.810 16.398 -18.914 1.00 90.12 702 ASN A C 1
ATOM 5347 O O . ASN A 1 702 ? 6.537 17.366 -19.117 1.00 90.12 702 ASN A O 1
ATOM 5351 N N . SER A 1 703 ? 6.146 15.163 -19.294 1.00 93.38 703 SER A N 1
ATOM 5352 C CA . SER A 1 703 ? 7.378 14.815 -20.016 1.00 93.38 703 SER A CA 1
ATOM 5353 C C . SER A 1 703 ? 7.060 14.158 -21.356 1.00 93.38 703 SER A C 1
ATOM 5355 O O . SER A 1 703 ? 5.915 13.786 -21.607 1.00 93.38 703 SER A O 1
ATOM 5357 N N . THR A 1 704 ? 8.042 14.045 -22.244 1.00 93.44 704 THR A N 1
ATOM 5358 C CA . THR A 1 704 ? 7.878 13.452 -23.575 1.00 93.44 704 THR A CA 1
ATOM 5359 C C . THR A 1 704 ? 8.599 12.110 -23.699 1.00 93.44 704 THR A C 1
ATOM 5361 O O . THR A 1 704 ? 9.527 11.800 -22.954 1.00 93.44 704 THR A O 1
ATOM 5364 N N . ILE A 1 705 ? 8.233 11.323 -24.716 1.00 95.56 705 ILE A N 1
ATOM 5365 C CA . ILE A 1 705 ? 8.975 10.102 -25.079 1.00 95.56 705 ILE A CA 1
ATOM 5366 C C . ILE A 1 705 ? 10.429 10.434 -25.462 1.00 95.56 705 ILE A C 1
ATOM 5368 O O . ILE A 1 705 ? 11.320 9.618 -25.244 1.00 95.56 705 ILE A O 1
ATOM 5372 N N . ALA A 1 706 ? 10.693 11.625 -26.011 1.00 95.44 706 ALA A N 1
ATOM 5373 C CA . ALA A 1 706 ? 12.054 12.054 -26.323 1.00 95.44 706 ALA A CA 1
ATOM 5374 C C . ALA A 1 706 ? 12.890 12.231 -25.045 1.00 95.44 706 ALA A C 1
ATOM 5376 O O . ALA A 1 706 ? 14.002 11.706 -24.981 1.00 95.44 706 ALA A O 1
ATOM 5377 N N . ASP A 1 707 ? 12.324 12.866 -24.011 1.00 94.44 707 ASP A N 1
ATOM 5378 C CA . ASP A 1 707 ? 12.971 12.989 -22.698 1.00 94.44 707 ASP A CA 1
ATOM 5379 C C . ASP A 1 707 ? 13.262 11.604 -22.109 1.00 94.44 707 ASP A C 1
ATOM 5381 O O . ASP A 1 707 ? 14.346 11.358 -21.584 1.00 94.44 707 ASP A O 1
ATOM 5385 N N . PHE A 1 708 ? 12.301 10.677 -22.216 1.00 97.44 708 PHE A N 1
ATOM 5386 C CA . PHE A 1 708 ? 12.484 9.294 -21.777 1.00 97.44 708 PHE A CA 1
ATOM 5387 C C . PHE A 1 708 ? 13.635 8.621 -22.520 1.00 97.44 708 PHE A C 1
ATOM 5389 O O . PHE A 1 708 ? 14.544 8.092 -21.888 1.00 97.44 708 PHE A O 1
ATOM 5396 N N . ASN A 1 709 ? 13.646 8.676 -23.851 1.00 96.31 709 ASN A N 1
ATOM 5397 C CA . ASN A 1 709 ? 14.690 8.043 -24.652 1.00 96.31 709 ASN A CA 1
ATOM 5398 C C . ASN A 1 709 ? 16.084 8.587 -24.316 1.00 96.31 709 ASN A C 1
ATOM 5400 O O . ASN A 1 709 ? 17.046 7.821 -24.296 1.00 96.31 709 ASN A O 1
ATOM 5404 N N . GLN A 1 710 ? 16.189 9.883 -24.016 1.00 96.44 710 GLN A N 1
ATOM 5405 C CA . GLN A 1 710 ? 17.439 10.494 -23.581 1.00 96.44 710 GLN A CA 1
ATOM 5406 C C . GLN A 1 710 ? 17.878 9.973 -22.205 1.00 96.44 710 GLN A C 1
ATOM 5408 O O . GLN A 1 710 ? 19.013 9.522 -22.063 1.00 96.44 710 GLN A O 1
ATOM 5413 N N . THR A 1 711 ? 16.995 9.995 -21.201 1.00 97.50 711 THR A N 1
ATOM 5414 C CA . THR A 1 711 ? 17.316 9.535 -19.838 1.00 97.50 711 THR A CA 1
ATOM 5415 C C . THR A 1 711 ? 17.611 8.032 -19.786 1.00 97.50 711 THR A C 1
ATOM 5417 O O . THR A 1 711 ? 18.518 7.605 -19.077 1.00 97.50 711 THR A O 1
ATOM 5420 N N . PHE A 1 712 ? 16.881 7.222 -20.555 1.00 98.12 712 PHE A N 1
ATOM 5421 C CA . PHE A 1 712 ? 16.973 5.760 -20.529 1.00 98.12 712 PHE A CA 1
ATOM 5422 C C . PHE A 1 712 ? 17.950 5.183 -21.563 1.00 98.12 712 PHE A C 1
ATOM 5424 O O . PHE A 1 712 ? 18.098 3.962 -21.629 1.00 98.12 712 PHE A O 1
ATOM 5431 N N . ALA A 1 713 ? 18.675 6.016 -22.324 1.00 97.38 713 ALA A N 1
ATOM 5432 C CA . ALA A 1 713 ? 19.727 5.583 -23.257 1.00 97.38 713 ALA A CA 1
ATOM 5433 C C . ALA A 1 713 ? 20.698 4.536 -22.657 1.00 97.38 713 ALA A C 1
ATOM 5435 O O . ALA A 1 713 ? 20.977 3.537 -23.327 1.00 97.38 713 ALA A O 1
ATOM 5436 N N . PRO A 1 714 ? 21.1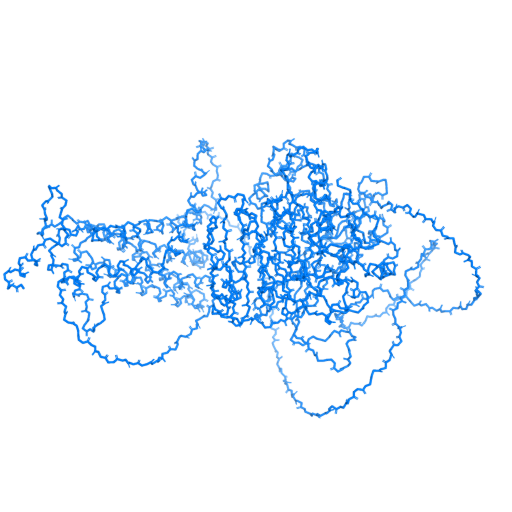57 4.661 -21.393 1.00 97.62 714 PRO A N 1
ATOM 5437 C CA . PRO A 1 714 ? 21.987 3.630 -20.771 1.00 97.62 714 PRO A CA 1
ATOM 5438 C C . PRO A 1 714 ? 21.283 2.274 -20.596 1.00 97.62 714 PRO A C 1
ATOM 5440 O O . PRO A 1 714 ? 21.907 1.237 -20.813 1.00 97.62 714 PRO A O 1
ATOM 5443 N N . PHE A 1 715 ? 19.981 2.253 -20.291 1.00 97.69 715 PHE A N 1
ATOM 5444 C CA . PHE A 1 715 ? 19.197 1.014 -20.218 1.00 97.69 715 PHE A CA 1
ATOM 5445 C C . PHE A 1 715 ? 19.020 0.360 -21.598 1.00 97.69 715 PHE A C 1
ATOM 5447 O O . PHE A 1 715 ? 19.076 -0.866 -21.703 1.00 97.69 715 PHE A O 1
ATOM 5454 N N . PHE A 1 716 ? 18.885 1.146 -22.675 1.00 96.31 716 PHE A N 1
ATOM 5455 C CA . PHE A 1 716 ? 18.901 0.613 -24.048 1.00 96.31 716 PHE A CA 1
ATOM 5456 C C . PHE A 1 716 ? 20.247 -0.017 -24.421 1.00 96.31 716 PHE A C 1
ATOM 5458 O O . PHE A 1 716 ? 20.291 -0.965 -25.202 1.00 96.31 716 PHE A O 1
ATOM 5465 N N . ASN A 1 717 ? 21.354 0.505 -23.892 1.00 95.81 717 ASN A N 1
ATOM 5466 C CA . ASN A 1 717 ? 22.666 -0.103 -24.095 1.00 95.81 717 ASN A CA 1
ATOM 5467 C C . ASN A 1 717 ? 22.802 -1.393 -23.281 1.00 95.81 717 ASN A C 1
ATOM 5469 O O . ASN A 1 717 ? 23.312 -2.388 -23.795 1.00 95.81 717 ASN A O 1
ATOM 5473 N N . LEU A 1 718 ? 22.290 -1.401 -22.047 1.00 96.19 718 LEU A N 1
ATOM 5474 C CA . LEU A 1 718 ? 22.293 -2.580 -21.185 1.00 96.19 718 LEU A CA 1
ATOM 5475 C C . LEU A 1 718 ? 21.494 -3.744 -21.794 1.00 96.19 718 LEU A C 1
ATOM 5477 O O . LEU A 1 718 ? 21.946 -4.884 -21.725 1.00 96.19 718 LEU A O 1
ATOM 5481 N N . SER A 1 719 ? 20.372 -3.472 -22.472 1.00 94.94 719 SER A N 1
ATOM 5482 C CA . SER A 1 719 ? 19.570 -4.506 -23.148 1.00 94.94 719 SER A CA 1
ATOM 5483 C C . SER A 1 719 ? 20.258 -5.175 -24.346 1.00 94.94 719 SER A C 1
ATOM 5485 O O . SER A 1 719 ? 19.759 -6.178 -24.851 1.00 94.94 719 SER A O 1
ATOM 5487 N N . ARG A 1 720 ? 21.392 -4.632 -24.809 1.00 94.00 720 ARG A N 1
ATOM 5488 C CA . ARG A 1 720 ? 22.200 -5.164 -25.922 1.00 94.00 720 ARG A CA 1
ATOM 5489 C C . ARG A 1 720 ? 23.448 -5.910 -25.452 1.00 94.00 720 ARG A C 1
ATOM 5491 O O . ARG A 1 720 ? 24.203 -6.421 -26.279 1.00 94.00 720 ARG A O 1
ATOM 5498 N N . VAL A 1 721 ? 23.703 -5.946 -24.146 1.00 94.69 721 VAL A N 1
ATOM 5499 C CA . VAL A 1 721 ? 24.842 -6.667 -23.576 1.00 94.69 721 VAL A CA 1
ATOM 5500 C C . VAL A 1 721 ? 24.622 -8.178 -23.740 1.00 94.69 721 VAL A C 1
ATOM 5502 O O . VAL A 1 721 ? 23.538 -8.666 -23.423 1.00 94.69 721 VAL A O 1
ATOM 5505 N N . PRO A 1 722 ? 25.632 -8.952 -24.186 1.00 95.44 722 PRO A N 1
ATOM 5506 C CA . PRO A 1 722 ? 25.510 -10.403 -24.294 1.00 95.44 722 PRO A CA 1
ATOM 5507 C C . PRO A 1 722 ? 25.051 -11.053 -22.982 1.00 95.44 722 PRO A C 1
ATOM 5509 O O . PRO A 1 722 ? 25.621 -10.799 -21.920 1.00 95.44 722 PRO A O 1
ATOM 5512 N N . GLY A 1 723 ? 24.025 -11.900 -23.072 1.00 94.75 723 GLY A N 1
ATOM 5513 C CA . GLY A 1 723 ? 23.397 -12.563 -21.924 1.00 94.75 723 GLY A CA 1
ATOM 5514 C C . GLY A 1 723 ? 22.271 -11.768 -21.252 1.00 94.75 723 GLY A C 1
ATOM 5515 O O . GLY A 1 723 ? 21.643 -12.285 -20.334 1.00 94.75 723 GLY A O 1
ATOM 5516 N N . ILE A 1 724 ? 21.985 -10.546 -21.715 1.00 96.94 724 ILE A N 1
ATOM 5517 C CA . ILE A 1 724 ? 20.844 -9.734 -21.279 1.00 96.94 724 ILE A CA 1
ATOM 5518 C C . ILE A 1 724 ? 19.900 -9.557 -22.472 1.00 96.94 724 ILE A C 1
ATOM 5520 O O . ILE A 1 724 ? 20.331 -9.229 -23.575 1.00 96.94 724 ILE A O 1
ATOM 5524 N N . GLN A 1 725 ? 18.608 -9.800 -22.265 1.00 93.56 725 GLN A N 1
ATOM 5525 C CA . GLN A 1 725 ? 17.571 -9.660 -23.288 1.00 93.56 725 GLN A CA 1
ATOM 5526 C C . GLN A 1 725 ? 16.374 -8.931 -22.704 1.00 93.56 725 GLN A C 1
ATOM 5528 O O . GLN A 1 725 ? 15.946 -9.232 -21.593 1.00 93.56 725 GLN A O 1
ATOM 5533 N N . GLY A 1 726 ? 15.801 -7.983 -23.437 1.00 93.50 726 GLY A N 1
ATOM 5534 C CA . GLY A 1 726 ? 14.740 -7.187 -22.851 1.00 93.50 726 GLY A CA 1
ATOM 5535 C C . GLY A 1 726 ? 14.187 -6.074 -23.715 1.00 93.50 726 GLY A C 1
ATOM 5536 O O . GLY A 1 726 ? 14.642 -5.835 -24.833 1.00 93.50 726 GLY A O 1
ATOM 5537 N N . VAL A 1 727 ? 13.202 -5.379 -23.158 1.00 94.69 727 VAL A N 1
ATOM 5538 C CA . VAL A 1 727 ? 12.533 -4.235 -23.770 1.00 94.69 727 VAL A CA 1
ATOM 5539 C C . VAL A 1 727 ? 12.683 -3.026 -22.859 1.00 94.69 727 VAL A C 1
ATOM 5541 O O . VAL A 1 727 ? 12.411 -3.092 -21.664 1.00 94.69 727 VAL A O 1
ATOM 5544 N N . VAL A 1 728 ? 13.089 -1.909 -23.454 1.00 97.44 728 VAL A N 1
ATOM 5545 C CA . VAL A 1 728 ? 13.032 -0.580 -22.845 1.00 97.44 728 VAL A CA 1
ATOM 5546 C C . VAL A 1 728 ? 12.154 0.263 -23.758 1.00 97.44 728 VAL A C 1
ATOM 5548 O O . VAL A 1 728 ? 12.413 0.336 -24.958 1.00 97.44 728 VAL A O 1
ATOM 5551 N N . ALA A 1 729 ? 11.070 0.823 -23.236 1.00 96.75 729 ALA A N 1
ATOM 5552 C CA . ALA A 1 729 ? 10.092 1.549 -24.042 1.00 96.75 729 ALA A CA 1
ATOM 5553 C C . ALA A 1 729 ? 9.324 2.566 -23.201 1.00 96.75 729 ALA A C 1
ATOM 5555 O O . ALA A 1 729 ? 9.231 2.422 -21.988 1.00 96.75 729 ALA A O 1
ATOM 5556 N N . ALA A 1 730 ? 8.717 3.555 -23.853 1.00 96.75 730 ALA A N 1
ATOM 5557 C CA . ALA A 1 730 ? 7.775 4.457 -23.209 1.00 96.75 730 ALA A CA 1
ATOM 5558 C C . ALA A 1 730 ? 6.527 4.685 -24.057 1.00 96.75 730 ALA A C 1
ATOM 5560 O O . ALA A 1 730 ? 6.548 4.540 -25.280 1.00 96.75 730 ALA A O 1
ATOM 5561 N N . TYR A 1 731 ? 5.440 5.052 -23.387 1.00 94.62 731 TYR A N 1
ATOM 5562 C CA . TYR A 1 731 ? 4.168 5.398 -24.002 1.00 94.62 731 TYR A CA 1
ATOM 5563 C C . TYR A 1 731 ? 3.488 6.538 -23.229 1.00 94.62 731 TYR A C 1
ATOM 5565 O O . TYR A 1 731 ? 3.676 6.661 -22.015 1.00 94.62 731 TYR A O 1
ATOM 5573 N N . PRO A 1 732 ? 2.702 7.391 -23.905 1.00 94.44 732 PRO A N 1
ATOM 5574 C CA . PRO A 1 732 ? 1.918 8.409 -23.230 1.00 94.44 732 PRO A CA 1
ATOM 5575 C C . PRO A 1 732 ? 0.704 7.763 -22.555 1.00 94.44 732 PRO A C 1
ATOM 5577 O O . PRO A 1 732 ? 0.109 6.818 -23.074 1.00 94.44 732 PRO A O 1
ATOM 5580 N N . SER A 1 733 ? 0.316 8.300 -21.409 1.00 92.75 733 SER A N 1
ATOM 5581 C CA . SER A 1 733 ? -0.836 7.884 -20.621 1.00 92.75 733 SER A CA 1
ATOM 5582 C C . SER A 1 733 ? -1.582 9.106 -20.086 1.00 92.75 733 SER A C 1
ATOM 5584 O O . SER A 1 733 ? -1.089 10.239 -20.103 1.00 92.75 733 SER A O 1
ATOM 5586 N N . THR A 1 734 ? -2.795 8.864 -19.608 1.00 90.25 734 THR A N 1
ATOM 5587 C CA . THR A 1 734 ? -3.618 9.835 -18.887 1.00 90.25 734 THR A CA 1
ATOM 5588 C C . THR A 1 734 ? -3.649 9.481 -17.407 1.00 90.25 734 THR A C 1
ATOM 5590 O O . THR A 1 734 ? -3.257 8.383 -17.005 1.00 90.25 734 THR A O 1
ATOM 5593 N N . TRP A 1 735 ? -4.143 10.403 -16.581 1.00 86.38 735 TRP A N 1
ATOM 5594 C CA . TRP A 1 735 ? -4.378 10.123 -15.167 1.00 86.38 735 TRP A CA 1
ATOM 5595 C C . TRP A 1 735 ? -5.296 8.917 -14.965 1.00 86.38 735 TRP A C 1
ATOM 5597 O O . TRP A 1 735 ? -4.930 7.994 -14.246 1.00 86.38 735 TRP A O 1
ATOM 5607 N N . ASP A 1 736 ? -6.414 8.851 -15.689 1.00 85.94 736 ASP A N 1
ATOM 5608 C CA . ASP A 1 736 ? -7.321 7.700 -15.633 1.00 85.94 736 ASP A CA 1
ATOM 5609 C C . ASP A 1 736 ? -6.639 6.406 -16.095 1.00 85.94 736 ASP A C 1
ATOM 5611 O O . ASP A 1 736 ? -6.811 5.356 -15.476 1.00 85.94 736 ASP A O 1
ATOM 5615 N N . GLY A 1 737 ? -5.795 6.484 -17.130 1.00 86.38 737 GLY A N 1
ATOM 5616 C CA . GLY A 1 737 ? -4.991 5.355 -17.589 1.00 86.38 737 GLY A CA 1
ATOM 5617 C C . GLY A 1 737 ? -4.031 4.843 -16.513 1.00 86.38 737 GLY A C 1
ATOM 5618 O O . GLY A 1 737 ? -3.896 3.632 -16.344 1.00 86.38 737 GLY A O 1
ATOM 5619 N N . TYR A 1 738 ? -3.407 5.738 -15.746 1.00 86.56 738 TYR A N 1
ATOM 5620 C CA . TYR A 1 738 ? -2.592 5.374 -14.585 1.00 86.56 738 TYR A CA 1
ATOM 5621 C C . TYR A 1 738 ? -3.435 4.722 -13.476 1.00 86.56 738 TYR A C 1
ATOM 5623 O O . TYR A 1 738 ? -3.076 3.648 -12.987 1.00 86.56 738 TYR A O 1
ATOM 5631 N N . LEU A 1 739 ? -4.583 5.313 -13.124 1.00 84.94 739 LEU A N 1
ATOM 5632 C CA . LEU A 1 739 ? -5.478 4.774 -12.095 1.00 84.94 739 LEU A CA 1
ATOM 5633 C C . LEU A 1 739 ? -5.963 3.359 -12.434 1.00 84.94 739 LEU A C 1
ATOM 5635 O O . LEU A 1 739 ? -6.057 2.518 -11.546 1.00 84.94 739 LEU A O 1
ATOM 5639 N N . GLN A 1 740 ? -6.275 3.097 -13.704 1.00 82.81 740 GLN A N 1
ATOM 5640 C CA . GLN A 1 740 ? -6.819 1.814 -14.148 1.00 82.81 740 GLN A CA 1
ATOM 5641 C C . GLN A 1 740 ? -5.745 0.738 -14.317 1.00 82.81 740 GLN A C 1
ATOM 5643 O O . GLN A 1 740 ? -5.979 -0.404 -13.922 1.00 82.81 740 GLN A O 1
ATOM 5648 N N . ASN A 1 741 ? -4.587 1.093 -14.884 1.00 82.00 741 ASN A N 1
ATOM 5649 C CA . ASN A 1 741 ? -3.602 0.109 -15.340 1.00 82.00 741 ASN A CA 1
ATOM 5650 C C . ASN A 1 741 ? -2.399 -0.055 -14.406 1.00 82.00 741 ASN A C 1
ATOM 5652 O O . ASN A 1 741 ? -1.754 -1.099 -14.454 1.00 82.00 741 ASN A O 1
ATOM 5656 N N . VAL A 1 742 ? -2.082 0.949 -13.581 1.00 83.06 742 VAL A N 1
ATOM 5657 C CA . VAL A 1 742 ? -0.854 0.961 -12.766 1.00 83.06 742 VAL A CA 1
ATOM 5658 C C . VAL A 1 742 ? -1.150 0.815 -11.280 1.00 83.06 742 VAL A C 1
ATOM 5660 O O . VAL A 1 742 ? -0.505 0.007 -10.622 1.00 83.06 742 VAL A O 1
ATOM 5663 N N . LEU A 1 743 ? -2.125 1.554 -10.738 1.00 80.75 743 LEU A N 1
ATOM 5664 C CA . LEU A 1 743 ? -2.497 1.395 -9.328 1.00 80.75 743 LEU A CA 1
ATOM 5665 C C . LEU A 1 743 ? -3.083 0.001 -9.110 1.00 80.75 743 LEU A C 1
ATOM 5667 O O . LEU A 1 743 ? -4.120 -0.309 -9.688 1.00 80.75 743 LEU A O 1
ATOM 5671 N N . GLN A 1 744 ? -2.467 -0.823 -8.276 1.00 80.88 744 GLN A N 1
ATOM 5672 C CA . GLN A 1 744 ? -2.947 -2.158 -7.916 1.00 80.88 744 GLN A CA 1
ATOM 5673 C C . GLN A 1 744 ? -2.599 -2.433 -6.452 1.00 80.88 744 GLN A C 1
ATOM 5675 O O . GLN A 1 744 ? -1.688 -1.807 -5.910 1.00 80.88 744 GLN A O 1
ATOM 5680 N N . ASP A 1 745 ? -3.326 -3.356 -5.827 1.00 81.19 745 ASP A N 1
ATOM 5681 C CA . ASP A 1 745 ? -3.080 -3.770 -4.447 1.00 81.19 745 ASP A CA 1
ATOM 5682 C C . ASP A 1 745 ? -2.269 -5.079 -4.466 1.00 81.19 745 ASP A C 1
ATOM 5684 O O . ASP A 1 745 ? -2.839 -6.129 -4.771 1.00 81.19 745 ASP A O 1
ATOM 5688 N N . PRO A 1 746 ? -0.947 -5.046 -4.209 1.00 82.31 746 PRO A N 1
ATOM 5689 C CA . PRO A 1 746 ? -0.149 -6.263 -4.105 1.00 82.31 746 PRO A CA 1
ATOM 5690 C C . PRO A 1 746 ? -0.399 -6.973 -2.766 1.00 82.31 746 PRO A C 1
ATOM 5692 O O . PRO A 1 746 ? -0.934 -6.381 -1.827 1.00 82.31 746 PRO A O 1
ATOM 5695 N N . ASN A 1 747 ? 0.068 -8.221 -2.656 1.00 85.06 747 ASN A N 1
ATOM 5696 C CA . ASN A 1 747 ? 0.243 -8.919 -1.374 1.00 85.06 747 ASN A CA 1
ATOM 5697 C C . ASN A 1 747 ? -1.054 -9.114 -0.559 1.00 85.06 747 ASN A C 1
ATOM 5699 O O . ASN A 1 747 ? -1.054 -9.017 0.669 1.00 85.06 747 ASN A O 1
ATOM 5703 N N . ILE A 1 748 ? -2.169 -9.382 -1.247 1.00 92.50 748 ILE A N 1
ATOM 5704 C CA . ILE A 1 748 ? -3.489 -9.593 -0.643 1.00 92.50 748 ILE A CA 1
ATOM 5705 C C . ILE A 1 748 ? -3.753 -11.084 -0.422 1.00 92.50 748 ILE A C 1
ATOM 5707 O O . ILE A 1 748 ? -3.595 -11.885 -1.335 1.00 92.50 748 ILE A O 1
ATOM 5711 N N . GLY A 1 749 ? -4.215 -11.447 0.775 1.00 92.00 749 GLY A N 1
ATOM 5712 C CA . GLY A 1 749 ? -4.672 -12.799 1.101 1.00 92.00 749 GLY A CA 1
ATOM 5713 C C . GLY A 1 749 ? -3.551 -13.829 1.275 1.00 92.00 749 GLY A C 1
ATOM 5714 O O . GLY A 1 749 ? -3.822 -15.024 1.182 1.00 92.00 749 GLY A O 1
ATOM 5715 N N . SER A 1 750 ? -2.316 -13.383 1.528 1.00 90.88 750 SER A N 1
ATOM 5716 C CA . SER A 1 750 ? -1.124 -14.235 1.653 1.00 90.88 750 SER A CA 1
ATOM 5717 C C . SER A 1 750 ? -0.347 -13.993 2.952 1.00 90.88 750 SER A C 1
ATOM 5719 O O . SER A 1 750 ? -0.358 -12.883 3.493 1.00 90.88 750 SER A O 1
ATOM 5721 N N . ASN A 1 751 ? 0.398 -14.998 3.432 1.00 92.00 751 ASN A N 1
ATOM 5722 C CA . ASN A 1 751 ? 1.352 -14.803 4.528 1.00 92.00 751 ASN A CA 1
ATOM 5723 C C . ASN A 1 751 ? 2.650 -14.232 3.974 1.00 92.00 751 ASN A C 1
ATOM 5725 O O . ASN A 1 751 ? 3.475 -14.966 3.437 1.00 92.00 751 ASN A O 1
ATOM 5729 N N . ILE A 1 752 ? 2.814 -12.924 4.108 1.00 92.12 752 ILE A N 1
ATOM 5730 C CA . ILE A 1 752 ? 3.974 -12.205 3.597 1.00 92.12 752 ILE A CA 1
ATOM 5731 C C . ILE A 1 752 ? 4.414 -11.145 4.598 1.00 92.12 752 ILE A C 1
ATOM 5733 O O . ILE A 1 752 ? 3.591 -10.522 5.275 1.00 92.12 752 ILE A O 1
ATOM 5737 N N . GLN A 1 753 ? 5.725 -10.978 4.716 1.00 92.44 753 GLN A N 1
ATOM 5738 C CA . GLN A 1 753 ? 6.360 -9.972 5.554 1.00 92.44 753 GLN A CA 1
ATOM 5739 C C . GLN A 1 753 ? 7.538 -9.360 4.814 1.00 92.44 753 GLN A C 1
ATOM 5741 O O . GLN A 1 753 ? 8.301 -10.069 4.161 1.00 92.44 753 GLN A O 1
ATOM 5746 N N . ASP A 1 754 ? 7.721 -8.055 4.975 1.00 92.25 754 ASP A N 1
ATOM 5747 C CA . ASP A 1 754 ? 8.738 -7.312 4.243 1.00 92.25 754 ASP A CA 1
ATOM 5748 C C . ASP A 1 754 ? 9.882 -6.877 5.143 1.00 92.25 754 ASP A C 1
ATOM 5750 O O . ASP A 1 754 ? 9.740 -6.655 6.343 1.00 92.25 754 ASP A O 1
ATOM 5754 N N . THR A 1 755 ? 11.052 -6.731 4.544 1.00 94.75 755 THR A N 1
ATOM 5755 C CA . THR A 1 755 ? 12.196 -6.048 5.134 1.00 94.75 755 THR A CA 1
ATOM 5756 C C . THR A 1 755 ? 12.727 -5.049 4.129 1.00 94.75 755 THR A C 1
ATOM 5758 O O . THR A 1 755 ? 12.923 -5.400 2.971 1.00 94.75 755 THR A O 1
ATOM 5761 N N . SER A 1 756 ? 12.978 -3.809 4.547 1.00 96.25 756 SER A N 1
ATOM 5762 C CA . SER A 1 756 ? 13.365 -2.757 3.608 1.00 96.25 756 SER A CA 1
ATOM 5763 C C . SER A 1 756 ? 14.371 -1.759 4.178 1.00 96.25 756 SER A C 1
ATOM 5765 O O . SER A 1 756 ? 14.500 -1.605 5.402 1.00 96.25 756 SER A O 1
ATOM 5767 N N . ARG A 1 757 ? 15.078 -1.061 3.279 1.00 97.19 757 ARG A N 1
ATOM 5768 C CA . ARG A 1 757 ? 15.906 0.118 3.582 1.00 97.19 757 ARG A CA 1
ATOM 5769 C C . ARG A 1 757 ? 15.793 1.175 2.498 1.00 97.19 757 ARG A C 1
ATOM 5771 O O . ARG A 1 757 ? 15.713 0.874 1.306 1.00 97.19 757 ARG A O 1
ATOM 5778 N N . LEU A 1 758 ? 15.824 2.427 2.939 1.00 96.62 758 LEU A N 1
ATOM 5779 C CA . LEU A 1 758 ? 15.897 3.580 2.057 1.00 96.62 758 LEU A CA 1
ATOM 5780 C C . LEU A 1 758 ? 17.304 3.702 1.475 1.00 96.62 758 LEU A C 1
ATOM 5782 O O . LEU A 1 758 ? 18.307 3.554 2.175 1.00 96.62 758 LEU A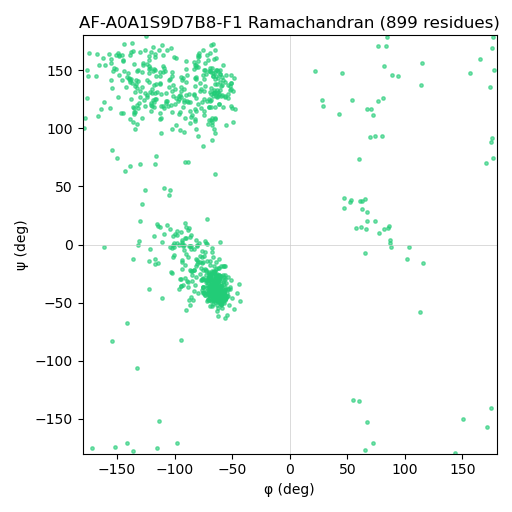 O 1
ATOM 5786 N N . LEU A 1 759 ? 17.361 3.977 0.178 1.00 96.12 759 LEU A N 1
ATOM 5787 C CA . LEU A 1 759 ? 18.585 4.077 -0.595 1.00 96.12 759 LEU A CA 1
ATOM 5788 C C . LEU A 1 759 ? 18.828 5.530 -0.988 1.00 96.12 759 LEU A C 1
ATOM 5790 O O . LEU A 1 759 ? 18.040 6.144 -1.715 1.00 96.12 759 LEU A O 1
ATOM 5794 N N . THR A 1 760 ? 19.952 6.072 -0.529 1.00 94.62 760 THR A N 1
ATOM 5795 C CA . THR A 1 760 ? 20.457 7.370 -0.985 1.00 94.62 760 THR A CA 1
ATOM 5796 C C . THR A 1 760 ? 21.169 7.232 -2.326 1.00 94.62 760 THR A C 1
ATOM 5798 O O . THR A 1 760 ? 21.593 6.135 -2.698 1.00 94.62 760 THR A O 1
ATOM 5801 N N . LEU A 1 761 ? 21.352 8.345 -3.045 1.00 92.25 761 LEU A N 1
ATOM 5802 C CA . LEU A 1 761 ? 22.152 8.359 -4.279 1.00 92.25 761 LEU A CA 1
ATOM 5803 C C . LEU A 1 761 ? 23.552 7.781 -4.045 1.00 92.25 761 LEU A C 1
ATOM 5805 O O . LEU A 1 761 ? 23.999 6.921 -4.799 1.00 92.25 761 LEU A O 1
ATOM 5809 N N . LYS A 1 762 ? 24.193 8.187 -2.942 1.00 92.69 762 LYS A N 1
ATOM 5810 C CA . LYS A 1 762 ? 25.513 7.700 -2.537 1.00 92.69 762 LYS A CA 1
ATOM 5811 C C . LYS A 1 762 ? 25.525 6.183 -2.353 1.00 92.69 762 LYS A C 1
ATOM 5813 O O . LYS A 1 762 ? 26.406 5.516 -2.878 1.00 92.69 762 LYS A O 1
ATOM 5818 N N . VAL A 1 763 ? 24.534 5.632 -1.651 1.00 95.56 763 VAL A N 1
ATOM 5819 C CA . VAL A 1 763 ? 24.411 4.180 -1.454 1.00 95.56 763 VAL A CA 1
ATOM 5820 C C . VAL A 1 763 ? 24.210 3.467 -2.795 1.00 95.56 763 VAL A C 1
ATOM 5822 O O . VAL A 1 763 ? 24.916 2.507 -3.081 1.00 95.56 763 VAL A O 1
ATOM 5825 N N . MET A 1 764 ? 23.323 3.958 -3.663 1.00 94.44 764 MET A N 1
ATOM 5826 C CA . MET A 1 764 ? 23.106 3.344 -4.982 1.00 94.44 764 MET A CA 1
ATOM 5827 C C . MET A 1 764 ? 24.337 3.402 -5.896 1.00 94.44 764 MET A C 1
ATOM 5829 O O . MET A 1 764 ? 24.491 2.535 -6.746 1.00 94.44 764 MET A O 1
ATOM 5833 N N . GLN A 1 765 ? 25.217 4.392 -5.732 1.00 91.88 765 GLN A N 1
ATOM 5834 C CA . GLN A 1 765 ? 26.438 4.531 -6.533 1.00 91.88 765 GLN A CA 1
ATOM 5835 C C . GLN A 1 765 ? 27.614 3.737 -5.953 1.00 91.88 765 GLN A C 1
ATOM 5837 O O . GLN A 1 765 ? 28.246 2.958 -6.662 1.00 91.88 765 GLN A O 1
ATOM 5842 N N . GLU A 1 766 ? 27.909 3.926 -4.667 1.00 94.38 766 GLU A N 1
ATOM 5843 C CA . GLU A 1 766 ? 29.104 3.380 -4.013 1.00 94.38 766 GLU A CA 1
ATOM 5844 C C . GLU A 1 766 ? 28.910 1.948 -3.501 1.00 94.38 766 GLU A C 1
ATOM 5846 O O . GLU A 1 766 ? 29.887 1.229 -3.311 1.00 94.38 766 GLU A O 1
ATOM 5851 N N . LYS A 1 767 ? 27.660 1.531 -3.260 1.00 96.38 767 LYS A N 1
ATOM 5852 C CA . LYS A 1 767 ? 27.301 0.215 -2.705 1.00 96.38 767 LYS A CA 1
ATOM 5853 C C . LYS A 1 767 ? 26.502 -0.643 -3.681 1.00 96.38 767 LYS A C 1
ATOM 5855 O O . LYS A 1 767 ? 25.875 -1.615 -3.273 1.00 96.38 767 LYS A O 1
ATOM 5860 N N . ALA A 1 768 ? 26.531 -0.313 -4.972 1.00 95.12 768 ALA A N 1
ATOM 5861 C CA . ALA A 1 768 ? 25.797 -1.046 -6.001 1.00 95.12 768 ALA A CA 1
ATOM 5862 C C . ALA A 1 768 ? 26.148 -2.540 -6.050 1.00 95.12 768 ALA A C 1
ATOM 5864 O O . ALA A 1 768 ? 25.257 -3.363 -6.229 1.00 95.12 768 ALA A O 1
ATOM 5865 N N . ASP A 1 769 ? 27.427 -2.890 -5.890 1.00 94.88 769 ASP A N 1
ATOM 5866 C CA . ASP A 1 769 ? 27.875 -4.284 -5.943 1.00 94.88 769 ASP A CA 1
ATOM 5867 C C . ASP A 1 769 ? 27.406 -5.073 -4.708 1.00 94.88 769 ASP A C 1
ATOM 5869 O O . ASP A 1 769 ? 26.893 -6.181 -4.860 1.00 94.88 769 ASP A O 1
ATOM 5873 N N . ASP A 1 770 ? 27.480 -4.466 -3.516 1.00 96.81 770 ASP A N 1
ATOM 5874 C CA . ASP A 1 770 ? 26.970 -5.040 -2.260 1.00 96.81 770 ASP A CA 1
ATOM 5875 C C . ASP A 1 770 ? 25.439 -5.227 -2.314 1.00 96.81 770 ASP A C 1
ATOM 5877 O O . ASP A 1 770 ? 24.909 -6.264 -1.913 1.00 96.81 770 ASP A O 1
ATOM 5881 N N . LEU A 1 771 ? 24.713 -4.234 -2.848 1.00 96.06 771 LEU A N 1
ATOM 5882 C CA . LEU A 1 771 ? 23.264 -4.309 -3.062 1.00 96.06 771 LEU A CA 1
ATOM 5883 C C . LEU A 1 771 ? 22.901 -5.392 -4.078 1.00 96.06 771 LEU A C 1
ATOM 5885 O O . LEU A 1 771 ? 21.950 -6.137 -3.864 1.00 96.06 771 LEU A O 1
ATOM 5889 N N . ALA A 1 772 ? 23.643 -5.487 -5.181 1.00 93.94 772 ALA A N 1
ATOM 5890 C CA . ALA A 1 772 ? 23.397 -6.493 -6.201 1.00 93.94 772 ALA A CA 1
ATOM 5891 C C . ALA A 1 772 ? 23.649 -7.903 -5.670 1.00 93.94 772 ALA A C 1
ATOM 5893 O O . ALA A 1 772 ? 22.846 -8.788 -5.930 1.00 93.94 772 ALA A O 1
ATOM 5894 N N . GLU A 1 773 ? 24.714 -8.114 -4.897 1.00 94.44 773 GLU A N 1
ATOM 5895 C CA . GLU A 1 773 ? 24.965 -9.390 -4.224 1.00 94.44 773 GLU A CA 1
ATOM 5896 C C . GLU A 1 773 ? 23.834 -9.747 -3.257 1.00 94.44 773 GLU A C 1
ATOM 5898 O O . GLU A 1 773 ? 23.266 -10.833 -3.352 1.00 94.44 773 GLU A O 1
ATOM 5903 N N . PHE A 1 774 ? 23.410 -8.795 -2.423 1.00 95.25 774 PHE A N 1
ATOM 5904 C CA . PHE A 1 774 ? 22.262 -8.989 -1.543 1.00 95.25 774 PHE A CA 1
ATOM 5905 C C . PHE A 1 774 ? 20.986 -9.367 -2.313 1.00 95.25 774 PHE A C 1
ATOM 5907 O O . PHE A 1 774 ? 20.245 -10.249 -1.884 1.00 95.25 774 PHE A O 1
ATOM 5914 N N . ILE A 1 775 ? 20.726 -8.730 -3.456 1.00 94.31 775 ILE A N 1
ATOM 5915 C CA . ILE A 1 775 ? 19.570 -9.036 -4.308 1.00 94.31 775 ILE A CA 1
ATOM 5916 C C . ILE A 1 775 ? 19.710 -10.410 -4.970 1.00 94.31 775 ILE A C 1
ATOM 5918 O O . ILE A 1 775 ? 18.724 -11.128 -5.071 1.00 94.31 775 ILE A O 1
ATOM 5922 N N . VAL A 1 776 ? 20.906 -10.802 -5.413 1.00 91.19 776 VAL A N 1
ATOM 5923 C CA . VAL A 1 776 ? 21.156 -12.119 -6.023 1.00 91.19 776 VAL A CA 1
ATOM 5924 C C . VAL A 1 776 ? 20.855 -13.241 -5.034 1.00 91.19 776 VAL A C 1
ATOM 5926 O O . VAL A 1 776 ? 20.134 -14.181 -5.383 1.00 91.19 776 VAL A O 1
ATOM 5929 N N . ASP A 1 777 ? 21.318 -13.092 -3.795 1.00 90.50 777 ASP A N 1
ATOM 5930 C CA . ASP A 1 777 ? 21.084 -14.057 -2.718 1.00 90.50 777 ASP A CA 1
ATOM 5931 C C . ASP A 1 777 ? 19.602 -14.144 -2.318 1.00 90.50 777 ASP A C 1
ATOM 5933 O O . ASP A 1 777 ? 19.154 -15.158 -1.782 1.00 90.50 777 ASP A O 1
ATOM 5937 N N . ASN A 1 778 ? 18.823 -13.094 -2.604 1.00 89.06 778 ASN A N 1
ATOM 5938 C CA . ASN A 1 778 ? 17.427 -12.942 -2.187 1.00 89.06 778 ASN A CA 1
ATOM 5939 C C . ASN A 1 778 ? 16.496 -12.608 -3.361 1.00 89.06 778 ASN A C 1
ATOM 5941 O O . ASN A 1 778 ? 15.529 -11.862 -3.216 1.00 89.06 778 ASN A O 1
ATOM 5945 N N . LYS A 1 779 ? 16.793 -13.162 -4.543 1.00 79.56 779 LYS A N 1
ATOM 5946 C CA . LYS A 1 779 ? 16.121 -12.804 -5.804 1.00 79.56 779 LYS A CA 1
ATOM 5947 C C . LYS A 1 779 ? 14.606 -13.016 -5.789 1.00 79.56 779 LYS A C 1
ATOM 5949 O O . LYS A 1 779 ? 13.900 -12.350 -6.534 1.00 79.56 779 LYS A O 1
ATOM 5954 N N . GLN A 1 780 ? 14.104 -13.933 -4.959 1.00 72.56 780 GLN A N 1
ATOM 5955 C CA . GLN A 1 780 ? 12.669 -14.123 -4.759 1.00 72.56 780 GLN A CA 1
ATOM 5956 C C . GLN A 1 780 ? 12.179 -13.146 -3.688 1.00 72.56 780 GLN A C 1
ATOM 5958 O O . GLN A 1 780 ? 12.525 -13.290 -2.520 1.00 72.56 780 GLN A O 1
ATOM 5963 N N . GLY A 1 781 ? 11.402 -12.146 -4.109 1.00 79.69 781 GLY A N 1
ATOM 5964 C CA . GLY A 1 781 ? 10.777 -11.164 -3.218 1.00 79.69 781 GLY A CA 1
ATOM 5965 C C . GLY A 1 781 ? 11.449 -9.791 -3.185 1.00 79.69 781 GLY A C 1
ATOM 5966 O O . GLY A 1 781 ? 10.945 -8.910 -2.496 1.00 79.69 781 GLY A O 1
ATOM 5967 N N . ALA A 1 782 ? 12.553 -9.574 -3.911 1.00 92.00 782 ALA A N 1
ATOM 5968 C CA . ALA A 1 782 ? 13.198 -8.265 -3.976 1.00 92.00 782 ALA A CA 1
ATOM 5969 C C . ALA A 1 782 ? 12.449 -7.290 -4.906 1.00 92.00 782 ALA A C 1
ATOM 5971 O O . ALA A 1 782 ? 12.102 -7.619 -6.044 1.00 92.00 782 ALA A O 1
ATOM 5972 N N . GLY A 1 783 ? 12.242 -6.061 -4.438 1.00 93.81 783 GLY A N 1
ATOM 5973 C CA . GLY A 1 783 ? 11.534 -5.013 -5.164 1.00 93.81 783 GLY A CA 1
ATOM 5974 C C . GLY A 1 783 ? 12.031 -3.613 -4.823 1.00 93.81 783 GLY A C 1
ATOM 5975 O O . GLY A 1 783 ? 12.744 -3.394 -3.845 1.00 93.81 783 GLY A O 1
ATOM 5976 N N . PHE A 1 784 ? 11.660 -2.652 -5.662 1.00 94.81 784 PHE A N 1
ATOM 5977 C CA . PHE A 1 784 ? 12.039 -1.255 -5.521 1.00 94.81 784 PHE A CA 1
ATOM 5978 C C . PHE A 1 784 ? 10.822 -0.339 -5.578 1.00 94.81 784 PHE A C 1
ATOM 5980 O O . PHE A 1 784 ? 10.022 -0.426 -6.507 1.00 94.81 784 PHE A O 1
ATOM 5987 N N . ASN A 1 785 ? 10.766 0.630 -4.668 1.00 94.81 785 ASN A N 1
ATOM 5988 C CA . ASN A 1 785 ? 9.954 1.831 -4.846 1.00 94.81 785 ASN A CA 1
ATOM 5989 C C . ASN A 1 785 ? 10.892 2.973 -5.251 1.00 94.81 785 ASN A C 1
ATOM 5991 O O . ASN A 1 785 ? 11.738 3.386 -4.458 1.00 94.81 785 ASN A O 1
ATOM 5995 N N . PHE A 1 786 ? 10.759 3.499 -6.467 1.00 94.88 786 PHE A N 1
ATOM 5996 C CA . PHE A 1 786 ? 11.527 4.653 -6.942 1.00 94.88 786 PHE A CA 1
ATOM 5997 C C . PHE A 1 786 ? 10.795 5.934 -6.540 1.00 94.88 786 PHE A C 1
ATOM 5999 O O . PHE A 1 786 ? 9.764 6.288 -7.111 1.00 94.88 786 PHE A O 1
ATOM 6006 N N . ILE A 1 787 ? 11.319 6.611 -5.522 1.00 87.12 787 ILE A N 1
ATOM 6007 C CA . ILE A 1 787 ? 10.651 7.727 -4.837 1.00 87.12 787 ILE A CA 1
ATOM 6008 C C . ILE A 1 787 ? 10.972 9.066 -5.514 1.00 87.12 787 ILE A C 1
ATOM 6010 O O . ILE A 1 787 ? 10.138 9.971 -5.513 1.00 87.12 787 ILE A O 1
ATOM 6014 N N . GLY A 1 788 ? 12.167 9.195 -6.102 1.00 84.81 788 GLY A N 1
ATOM 6015 C CA . GLY A 1 788 ? 12.694 10.488 -6.545 1.00 84.81 788 GLY A CA 1
ATOM 6016 C C . GLY A 1 788 ? 13.116 11.376 -5.369 1.00 84.81 788 GLY A C 1
ATOM 6017 O O . GLY A 1 788 ? 13.160 10.940 -4.221 1.00 84.81 788 GLY A O 1
ATOM 6018 N N . LYS A 1 789 ? 13.433 12.643 -5.654 1.00 83.31 789 LYS A N 1
ATOM 6019 C CA . LYS A 1 789 ? 13.848 13.623 -4.636 1.00 83.31 789 LYS A CA 1
ATOM 6020 C C . LYS A 1 789 ? 12.639 14.243 -3.932 1.00 83.31 789 LYS A C 1
ATOM 6022 O O . LYS A 1 789 ? 11.871 14.953 -4.572 1.00 83.31 789 LYS A O 1
ATOM 6027 N N . VAL A 1 790 ? 12.480 14.044 -2.630 1.00 79.44 790 VAL A N 1
ATOM 6028 C CA . VAL A 1 790 ? 11.420 14.716 -1.851 1.00 79.44 790 VAL A CA 1
ATOM 6029 C C . VAL A 1 790 ? 11.833 16.141 -1.438 1.00 79.44 790 VAL A C 1
ATOM 6031 O O . VAL A 1 790 ? 13.020 16.448 -1.346 1.00 79.44 790 VAL A O 1
ATOM 6034 N N . ASN A 1 791 ? 10.864 17.037 -1.202 1.00 75.06 791 ASN A N 1
ATOM 6035 C CA . ASN A 1 791 ? 11.129 18.416 -0.759 1.00 75.06 791 ASN A CA 1
ATOM 6036 C C . ASN A 1 791 ? 11.646 18.448 0.688 1.00 75.06 791 ASN A C 1
ATOM 6038 O O . ASN A 1 791 ? 10.905 18.066 1.590 1.00 75.06 791 ASN A O 1
ATOM 6042 N N . ASN A 1 792 ? 12.870 18.936 0.906 1.00 73.88 792 ASN A N 1
ATOM 6043 C CA . ASN A 1 792 ? 13.566 18.876 2.194 1.00 73.88 792 ASN A CA 1
ATOM 6044 C C . ASN A 1 792 ? 13.058 19.874 3.242 1.00 73.88 792 ASN A C 1
ATOM 6046 O O . ASN A 1 792 ? 12.980 19.498 4.412 1.00 73.88 792 ASN A O 1
ATOM 6050 N N . ASP A 1 793 ? 12.678 21.090 2.837 1.00 71.38 793 ASP A N 1
ATOM 6051 C CA . ASP A 1 793 ? 12.318 22.182 3.761 1.00 71.38 793 ASP A CA 1
ATOM 6052 C C . ASP A 1 793 ? 11.041 21.863 4.554 1.00 71.38 793 ASP A C 1
ATOM 6054 O O . ASP A 1 793 ? 10.884 22.223 5.721 1.00 71.38 793 ASP A O 1
ATOM 6058 N N . GLU A 1 794 ? 10.127 21.112 3.942 1.00 69.88 794 GLU A N 1
ATOM 6059 C CA . GLU A 1 794 ? 8.923 20.627 4.612 1.00 69.88 794 GLU A CA 1
ATOM 6060 C C . GLU A 1 794 ? 9.236 19.495 5.612 1.00 69.88 794 GLU A C 1
ATOM 6062 O O . GLU A 1 794 ? 8.585 19.390 6.653 1.00 69.88 794 GLU A O 1
ATOM 6067 N N . ARG A 1 795 ? 10.272 18.672 5.372 1.00 72.81 795 ARG A N 1
ATOM 6068 C CA . ARG A 1 795 ? 10.525 17.456 6.174 1.00 72.81 795 ARG A CA 1
ATOM 6069 C C . ARG A 1 795 ? 11.052 17.719 7.575 1.00 72.81 795 ARG A C 1
ATOM 6071 O O . ARG A 1 795 ? 10.799 16.901 8.464 1.00 72.81 795 ARG A O 1
ATOM 6078 N N . ASP A 1 796 ? 11.729 18.841 7.799 1.00 75.38 796 ASP A N 1
ATOM 6079 C CA . ASP A 1 796 ? 12.141 19.256 9.147 1.00 75.38 796 ASP A CA 1
ATOM 6080 C C . ASP A 1 796 ? 10.944 19.450 10.083 1.00 75.38 796 ASP A C 1
ATOM 6082 O O . ASP A 1 796 ? 11.019 19.179 11.283 1.00 75.38 796 ASP A O 1
ATOM 6086 N N . ASN A 1 797 ? 9.787 19.776 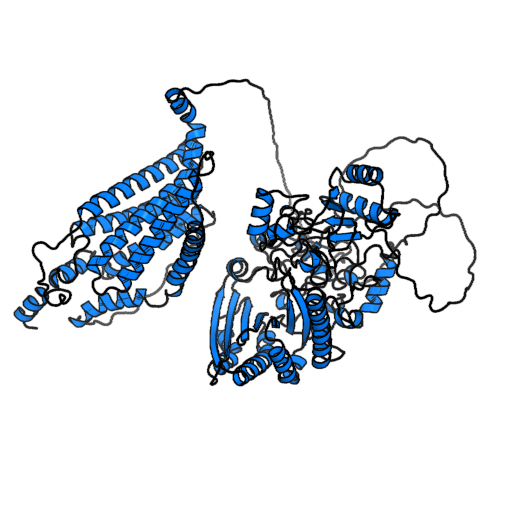9.511 1.00 78.12 797 ASN A N 1
ATOM 6087 C CA . ASN A 1 797 ? 8.539 19.932 10.239 1.00 78.12 797 ASN A CA 1
ATOM 6088 C C . ASN A 1 797 ? 7.763 18.614 10.390 1.00 78.12 797 ASN A C 1
ATOM 6090 O O . ASN A 1 797 ? 6.584 18.646 10.746 1.00 78.12 797 ASN A O 1
ATOM 6094 N N . THR A 1 798 ? 8.375 17.453 10.126 1.00 85.69 798 THR A N 1
ATOM 6095 C CA . THR A 1 798 ? 7.776 16.108 10.257 1.00 85.69 798 THR A CA 1
ATOM 6096 C C . THR A 1 798 ? 8.561 15.210 11.208 1.00 85.69 798 THR A C 1
ATOM 6098 O O . THR A 1 798 ? 9.775 15.373 11.384 1.00 85.69 798 THR A O 1
ATOM 6101 N N . ALA A 1 799 ? 7.884 14.183 11.717 1.00 89.56 799 ALA A N 1
ATOM 6102 C CA . ALA A 1 799 ? 8.503 13.069 12.420 1.00 89.56 799 ALA A CA 1
ATOM 6103 C C . ALA A 1 799 ? 9.115 12.006 11.489 1.00 89.56 799 ALA A C 1
ATOM 6105 O O . ALA A 1 799 ? 9.686 11.030 11.969 1.00 89.56 799 ALA A O 1
ATOM 6106 N N . VAL A 1 800 ? 9.013 12.170 10.166 1.00 89.81 800 VAL A N 1
ATOM 6107 C CA . VAL A 1 800 ? 9.596 11.238 9.194 1.00 89.81 800 VAL A CA 1
ATOM 6108 C C . VAL A 1 800 ? 11.119 11.227 9.348 1.00 89.81 800 VAL A C 1
ATOM 6110 O O . VAL A 1 800 ? 11.736 12.281 9.516 1.00 89.81 800 VAL A O 1
ATOM 6113 N N . HIS A 1 801 ? 11.734 10.046 9.285 1.00 92.19 801 HIS A N 1
ATOM 6114 C CA . HIS A 1 801 ? 13.183 9.888 9.413 1.00 92.19 801 HIS A CA 1
ATOM 6115 C C . HIS A 1 801 ? 13.952 10.778 8.420 1.00 92.19 801 HIS A C 1
ATOM 6117 O O . HIS A 1 801 ? 13.630 10.833 7.235 1.00 92.19 801 HIS A O 1
ATOM 6123 N N . ASP A 1 802 ? 15.030 11.426 8.870 1.00 91.25 802 ASP A N 1
ATOM 6124 C CA . ASP A 1 802 ? 15.787 12.382 8.042 1.00 91.25 802 ASP A CA 1
ATOM 6125 C C . ASP A 1 802 ? 16.436 11.787 6.786 1.00 91.25 802 ASP A C 1
ATOM 6127 O O . ASP A 1 802 ? 16.708 12.519 5.836 1.00 91.25 802 ASP A O 1
ATOM 6131 N N . VAL A 1 803 ? 16.633 10.466 6.723 1.00 91.81 803 VAL A N 1
ATOM 6132 C CA . VAL A 1 803 ? 17.223 9.798 5.559 1.00 91.81 803 VAL A CA 1
ATOM 6133 C C . VAL A 1 803 ? 16.360 9.993 4.308 1.00 91.81 803 VAL A C 1
ATOM 6135 O O . VAL A 1 803 ? 16.896 10.040 3.201 1.00 91.81 803 VAL A O 1
ATOM 6138 N N . TRP A 1 804 ? 15.045 10.208 4.463 1.00 90.88 804 TRP A N 1
ATOM 6139 C CA . TRP A 1 804 ? 14.136 10.519 3.357 1.00 90.88 804 TRP A CA 1
ATOM 6140 C C . TRP A 1 804 ? 14.587 11.734 2.542 1.00 90.88 804 TRP A C 1
ATOM 6142 O O . TRP A 1 804 ? 14.437 11.713 1.327 1.00 90.88 804 TRP A O 1
ATOM 6152 N N . LYS A 1 805 ? 15.221 12.739 3.164 1.00 88.12 805 LYS A N 1
ATOM 6153 C CA . LYS A 1 805 ? 15.727 13.948 2.480 1.00 88.12 805 LYS A CA 1
ATOM 6154 C C . LYS A 1 805 ? 16.796 13.670 1.418 1.00 88.12 805 LYS A C 1
ATOM 6156 O O . LYS A 1 805 ? 17.087 14.511 0.568 1.00 88.12 805 LYS A O 1
ATOM 6161 N N . HIS A 1 806 ? 17.431 12.507 1.514 1.00 89.50 806 HIS A N 1
ATOM 6162 C CA . HIS A 1 806 ? 18.546 12.098 0.665 1.00 89.50 806 HIS A CA 1
ATOM 6163 C C . HIS A 1 806 ? 18.255 10.804 -0.097 1.00 89.50 806 HIS A C 1
ATOM 6165 O O . HIS A 1 806 ? 19.086 10.358 -0.890 1.00 89.50 806 HIS A O 1
ATOM 6171 N N . SER A 1 807 ? 17.104 10.184 0.162 1.00 92.94 807 SER A N 1
ATOM 6172 C CA . SER A 1 807 ? 16.733 8.893 -0.405 1.00 92.94 807 SER A CA 1
ATOM 6173 C C . SER A 1 807 ? 15.984 9.070 -1.710 1.00 92.94 807 SER A C 1
ATOM 6175 O O . SER A 1 807 ? 15.152 9.960 -1.841 1.00 92.94 807 SER A O 1
ATOM 6177 N N . HIS A 1 808 ? 16.293 8.207 -2.669 1.00 93.81 808 HIS A N 1
ATOM 6178 C CA . HIS A 1 808 ? 15.708 8.213 -4.009 1.00 93.81 808 HIS A CA 1
ATOM 6179 C C . HIS A 1 808 ? 15.018 6.887 -4.346 1.00 93.81 808 HIS A C 1
ATOM 6181 O O . HIS A 1 808 ? 14.227 6.822 -5.290 1.00 93.81 808 HIS A O 1
ATOM 6187 N N . GLY A 1 809 ? 15.269 5.844 -3.552 1.00 94.94 809 GLY A N 1
ATOM 6188 C CA . GLY A 1 809 ? 14.582 4.565 -3.652 1.00 94.94 809 GLY A CA 1
ATOM 6189 C C . GLY A 1 809 ? 14.390 3.902 -2.291 1.00 94.94 809 GLY A C 1
ATOM 6190 O O . GLY A 1 809 ? 15.042 4.264 -1.315 1.00 94.94 809 GLY A O 1
ATOM 6191 N N . LEU A 1 810 ? 13.491 2.930 -2.239 1.00 96.25 810 LEU A N 1
ATOM 6192 C CA . LEU A 1 810 ? 13.345 1.962 -1.155 1.00 96.25 810 LEU A CA 1
ATOM 6193 C C . LEU A 1 810 ? 13.578 0.587 -1.771 1.00 96.25 810 LEU A C 1
ATOM 6195 O O . LEU A 1 810 ? 12.897 0.251 -2.736 1.00 96.25 810 LEU A O 1
ATOM 6199 N N . LEU A 1 811 ? 14.525 -0.178 -1.238 1.00 96.56 811 LEU A N 1
ATOM 6200 C CA . LEU A 1 811 ? 14.682 -1.593 -1.569 1.00 96.56 811 LEU A CA 1
ATOM 6201 C C . LEU A 1 811 ? 13.961 -2.406 -0.501 1.00 96.56 811 LEU A C 1
ATOM 6203 O O . LEU A 1 811 ? 14.253 -2.236 0.685 1.00 96.56 811 LEU A O 1
ATOM 6207 N N . SER A 1 812 ? 13.049 -3.275 -0.921 1.00 95.12 812 SER A N 1
ATOM 6208 C CA . SER A 1 812 ? 12.360 -4.239 -0.068 1.00 95.12 812 SER A CA 1
ATOM 6209 C C . SER A 1 812 ? 12.672 -5.668 -0.502 1.00 95.12 812 SER A C 1
ATOM 6211 O O . SER A 1 812 ? 12.952 -5.927 -1.670 1.00 95.12 812 SER A O 1
ATOM 6213 N N . VAL A 1 813 ? 12.646 -6.590 0.456 1.00 94.69 813 VAL A N 1
ATOM 6214 C CA . VAL A 1 813 ? 12.670 -8.036 0.235 1.00 94.69 813 VAL A CA 1
ATOM 6215 C C . VAL A 1 813 ? 11.561 -8.657 1.065 1.00 94.69 813 VAL A C 1
ATOM 6217 O O . VAL A 1 813 ? 11.538 -8.501 2.291 1.00 94.69 813 VAL A O 1
ATOM 6220 N N . SER A 1 814 ? 10.661 -9.356 0.390 1.00 92.69 814 SER A N 1
ATOM 6221 C CA . SER A 1 814 ? 9.563 -10.086 1.009 1.00 92.69 814 SER A CA 1
ATOM 6222 C C . SER A 1 814 ? 9.962 -11.516 1.362 1.00 92.69 814 SER A C 1
ATOM 6224 O O . SER A 1 814 ? 10.717 -12.168 0.642 1.00 92.69 814 SER A O 1
ATOM 6226 N N . VAL A 1 815 ? 9.416 -12.023 2.462 1.00 93.38 815 VAL A N 1
ATOM 6227 C CA . VAL A 1 815 ? 9.488 -13.428 2.865 1.00 93.38 815 VAL A CA 1
ATOM 6228 C C . VAL A 1 815 ? 8.070 -13.933 3.092 1.00 93.38 815 VAL A C 1
ATOM 6230 O O . VAL A 1 815 ? 7.293 -13.310 3.817 1.00 93.38 815 VAL A O 1
ATOM 6233 N N . ASP A 1 816 ? 7.753 -15.073 2.491 1.00 93.06 816 ASP A N 1
ATOM 6234 C CA . ASP A 1 816 ? 6.437 -15.697 2.522 1.00 93.06 816 ASP A CA 1
ATOM 6235 C C . ASP A 1 816 ? 6.494 -17.183 2.914 1.00 93.06 816 ASP A C 1
ATOM 6237 O O . ASP A 1 816 ? 7.563 -17.818 2.955 1.00 93.06 816 ASP A O 1
ATOM 6241 N N . TRP A 1 817 ? 5.321 -17.726 3.243 1.00 93.69 817 TRP A N 1
ATOM 6242 C CA . TRP A 1 817 ? 5.110 -19.144 3.532 1.00 93.69 817 TRP A CA 1
ATOM 6243 C C . TRP A 1 817 ? 3.654 -19.571 3.291 1.00 93.69 817 TRP A C 1
ATOM 6245 O O . TRP A 1 817 ? 2.718 -18.773 3.379 1.00 93.69 817 TRP A O 1
ATOM 6255 N N . ALA A 1 818 ? 3.446 -20.864 3.038 1.00 93.25 818 ALA A N 1
ATOM 6256 C CA . ALA A 1 818 ? 2.107 -21.436 2.916 1.00 93.25 818 ALA A CA 1
ATOM 6257 C C . ALA A 1 818 ? 1.373 -21.452 4.269 1.00 93.25 818 ALA A C 1
ATOM 6259 O O . ALA A 1 818 ? 1.991 -21.644 5.315 1.00 93.25 818 ALA A O 1
ATOM 6260 N N . ASP A 1 819 ? 0.044 -21.333 4.260 1.00 91.06 819 ASP A N 1
ATOM 6261 C CA . ASP A 1 819 ? -0.796 -21.435 5.467 1.00 91.06 819 ASP A CA 1
ATOM 6262 C C . ASP A 1 819 ? -0.483 -22.696 6.294 1.00 91.06 819 ASP A C 1
ATOM 6264 O O . ASP A 1 819 ? -0.259 -22.640 7.509 1.00 91.06 819 ASP A O 1
ATOM 6268 N N . THR A 1 820 ? -0.375 -23.830 5.598 1.00 89.69 820 THR A N 1
ATOM 6269 C CA . THR A 1 820 ? -0.114 -25.159 6.163 1.00 89.69 820 THR A CA 1
ATOM 6270 C C . THR A 1 820 ? 1.361 -25.424 6.470 1.00 89.69 820 THR A C 1
ATOM 6272 O O . THR A 1 820 ? 1.699 -26.544 6.853 1.00 89.69 820 THR A O 1
ATOM 6275 N N . ALA A 1 821 ? 2.252 -24.442 6.288 1.00 93.25 821 ALA A N 1
ATOM 6276 C CA . ALA A 1 821 ? 3.659 -24.590 6.647 1.00 93.25 821 ALA A CA 1
ATOM 6277 C C . ALA A 1 821 ? 3.803 -24.916 8.142 1.00 93.25 821 ALA A C 1
ATOM 6279 O O . ALA A 1 821 ? 3.054 -24.407 8.985 1.00 93.25 821 ALA A O 1
ATOM 6280 N N . ALA A 1 822 ? 4.783 -25.756 8.477 1.00 93.00 822 ALA A N 1
ATOM 6281 C CA . ALA A 1 822 ? 5.047 -26.128 9.861 1.00 93.00 822 ALA A CA 1
ATOM 6282 C C . ALA A 1 822 ? 5.517 -24.911 10.677 1.00 93.00 822 ALA A C 1
ATOM 6284 O O . ALA A 1 822 ? 6.237 -24.055 10.164 1.00 93.00 822 ALA A O 1
ATOM 6285 N N . ASP A 1 823 ? 5.204 -24.864 11.973 1.00 90.94 823 ASP A N 1
ATOM 6286 C CA . ASP A 1 823 ? 5.573 -23.726 12.833 1.00 90.94 823 ASP A CA 1
ATOM 6287 C C . ASP A 1 823 ? 7.084 -23.455 12.849 1.00 90.94 823 ASP A C 1
ATOM 6289 O O . ASP A 1 823 ? 7.516 -22.304 12.859 1.00 90.94 823 ASP A O 1
ATOM 6293 N N . ARG A 1 824 ? 7.905 -24.511 12.753 1.00 93.56 824 ARG A N 1
ATOM 6294 C CA . ARG A 1 824 ? 9.365 -24.388 12.627 1.00 93.56 824 ARG A CA 1
ATOM 6295 C C . ARG A 1 824 ? 9.787 -23.662 11.347 1.00 93.56 824 ARG A C 1
ATOM 6297 O O . ARG A 1 824 ? 10.769 -22.926 11.365 1.00 93.56 824 ARG A O 1
ATOM 6304 N N . GLU A 1 825 ? 9.083 -23.881 10.241 1.00 94.69 825 GLU A N 1
ATOM 6305 C CA . GLU A 1 825 ? 9.345 -23.185 8.981 1.00 94.69 825 GLU A CA 1
ATOM 6306 C C . GLU A 1 825 ? 8.935 -21.713 9.087 1.00 94.69 825 GLU A C 1
ATOM 6308 O O . GLU A 1 825 ? 9.734 -20.834 8.763 1.00 94.69 825 GLU A O 1
ATOM 6313 N N . LYS A 1 826 ? 7.742 -21.439 9.633 1.00 93.31 826 LYS A N 1
ATOM 6314 C CA . LYS A 1 826 ? 7.249 -20.076 9.896 1.00 93.31 826 LYS A CA 1
ATOM 6315 C C . LYS A 1 826 ? 8.217 -19.293 10.785 1.00 93.31 826 LYS A C 1
ATOM 6317 O O . LYS A 1 826 ? 8.532 -18.142 10.506 1.00 93.31 826 LYS A O 1
ATOM 6322 N N . GLU A 1 827 ? 8.723 -19.914 11.846 1.00 93.69 827 GLU A N 1
ATOM 6323 C CA . GLU A 1 827 ? 9.773 -19.361 12.711 1.00 93.69 827 GLU A CA 1
ATOM 6324 C C . GLU A 1 827 ? 11.074 -19.088 11.940 1.00 93.69 827 GLU A C 1
ATOM 6326 O O . GLU A 1 827 ? 11.615 -17.985 11.987 1.00 93.69 827 GLU A O 1
ATOM 6331 N N . ALA A 1 828 ? 11.567 -20.057 11.163 1.00 95.69 828 ALA A N 1
ATOM 6332 C CA . ALA A 1 828 ? 12.798 -19.889 10.392 1.00 95.69 828 ALA A CA 1
ATOM 6333 C C . ALA A 1 828 ? 12.711 -18.729 9.381 1.00 95.69 828 ALA A C 1
ATOM 6335 O O . ALA A 1 828 ? 13.699 -18.010 9.186 1.00 95.69 828 ALA A O 1
ATOM 6336 N N . LYS A 1 829 ? 11.532 -18.530 8.779 1.00 94.44 829 LYS A N 1
ATOM 6337 C CA . LYS A 1 829 ? 11.202 -17.431 7.860 1.00 94.44 829 LYS A CA 1
ATOM 6338 C C . LYS A 1 829 ? 11.157 -16.077 8.575 1.00 94.44 829 LYS A C 1
ATOM 6340 O O . LYS A 1 829 ? 11.768 -15.120 8.105 1.00 94.44 829 LYS A O 1
ATOM 6345 N N . ARG A 1 830 ? 10.552 -15.992 9.761 1.00 94.31 830 ARG A N 1
ATOM 6346 C CA . ARG A 1 830 ? 10.583 -14.776 10.596 1.00 94.31 830 ARG A CA 1
ATOM 6347 C C . ARG A 1 830 ? 12.001 -14.428 11.061 1.00 94.31 830 ARG A C 1
ATOM 6349 O O . ARG A 1 830 ? 12.427 -13.280 10.993 1.00 94.31 830 ARG A O 1
ATOM 6356 N N . GLN A 1 831 ? 12.813 -15.417 11.422 1.00 95.81 831 GLN A N 1
ATOM 6357 C CA . GLN A 1 831 ? 14.232 -15.184 11.710 1.00 95.81 831 GLN A CA 1
ATOM 6358 C C . GLN A 1 831 ? 15.029 -14.777 10.460 1.00 95.81 831 GLN A C 1
ATOM 6360 O O . GLN A 1 831 ? 16.011 -14.037 10.563 1.00 95.81 831 GLN A O 1
ATOM 6365 N N . GLN A 1 832 ? 14.631 -15.251 9.273 1.00 95.19 832 GLN A N 1
ATOM 6366 C CA . GLN A 1 832 ? 15.232 -14.833 8.008 1.00 95.19 832 GLN A CA 1
ATOM 6367 C C . GLN A 1 832 ? 15.026 -13.339 7.778 1.00 95.19 832 GLN A C 1
ATOM 6369 O O . GLN A 1 832 ? 16.013 -12.665 7.493 1.00 95.19 832 GLN A O 1
ATOM 6374 N N . THR A 1 833 ? 13.820 -12.796 7.982 1.00 94.81 833 THR A N 1
ATOM 6375 C CA . THR A 1 833 ? 13.591 -11.348 7.824 1.00 94.81 833 THR A CA 1
ATOM 6376 C C . THR A 1 833 ? 14.528 -10.541 8.727 1.00 94.81 833 THR A C 1
ATOM 6378 O O . THR A 1 833 ? 15.135 -9.568 8.280 1.00 94.81 833 THR A O 1
ATOM 6381 N N . VAL A 1 834 ? 14.739 -10.966 9.982 1.00 96.25 834 VAL A N 1
ATOM 6382 C CA . VAL A 1 834 ? 15.683 -10.308 10.911 1.00 96.25 834 VAL A CA 1
ATOM 6383 C C . VAL A 1 834 ? 17.113 -10.312 10.366 1.00 96.25 834 VAL A C 1
ATOM 6385 O O . VAL A 1 834 ? 17.797 -9.288 10.429 1.00 96.25 834 VAL A O 1
ATOM 6388 N N . ARG A 1 835 ? 17.578 -11.442 9.813 1.00 96.06 835 ARG A N 1
ATOM 6389 C CA . ARG A 1 835 ? 18.910 -11.541 9.186 1.00 96.06 835 ARG A CA 1
ATOM 6390 C C . ARG A 1 835 ? 19.035 -10.608 7.982 1.00 96.06 835 ARG A C 1
ATOM 6392 O O . ARG A 1 835 ? 20.038 -9.906 7.873 1.00 96.06 835 ARG A O 1
ATOM 6399 N N . LEU A 1 836 ? 18.007 -10.549 7.134 1.00 95.56 836 LEU A N 1
ATOM 6400 C CA . LEU A 1 836 ? 17.959 -9.632 5.991 1.00 95.56 836 LEU A CA 1
ATOM 6401 C C . LEU A 1 836 ? 18.037 -8.172 6.441 1.00 95.56 836 LEU A C 1
ATOM 6403 O O . LEU A 1 836 ? 18.776 -7.389 5.850 1.00 95.56 836 LEU A O 1
ATOM 6407 N N . SER A 1 837 ? 17.345 -7.818 7.527 1.00 95.69 837 SER A N 1
ATOM 6408 C CA . SER A 1 837 ? 17.328 -6.440 8.026 1.00 95.69 837 SER A CA 1
ATOM 6409 C C . SER A 1 837 ? 18.694 -6.001 8.533 1.00 95.69 837 SER A C 1
ATOM 6411 O O . SER A 1 837 ? 19.163 -4.911 8.205 1.00 95.69 837 SER A O 1
ATOM 6413 N N . LYS A 1 838 ? 19.376 -6.885 9.274 1.00 95.88 838 LYS A N 1
ATOM 6414 C CA . LYS A 1 838 ? 20.754 -6.658 9.727 1.00 95.88 838 LYS A CA 1
ATOM 6415 C C . LYS A 1 838 ? 21.703 -6.485 8.544 1.00 95.88 838 LYS A C 1
ATOM 6417 O O . LYS A 1 838 ? 22.454 -5.515 8.514 1.00 95.88 838 LYS A O 1
ATOM 6422 N N . ARG A 1 839 ? 21.612 -7.367 7.544 1.00 96.06 839 ARG A N 1
ATOM 6423 C CA . ARG A 1 839 ? 22.457 -7.296 6.346 1.00 96.06 839 ARG A CA 1
ATOM 6424 C C . ARG A 1 839 ? 22.236 -6.002 5.565 1.00 96.06 839 ARG A C 1
ATOM 6426 O O . ARG A 1 839 ? 23.198 -5.367 5.151 1.00 96.06 839 ARG A O 1
ATOM 6433 N N . LEU A 1 840 ? 20.990 -5.564 5.410 1.00 96.12 840 LEU A N 1
ATOM 6434 C CA . LEU A 1 840 ? 20.706 -4.280 4.778 1.00 96.12 840 LEU A CA 1
ATOM 6435 C C . LEU A 1 840 ? 21.248 -3.099 5.596 1.00 96.12 840 LEU A C 1
ATOM 6437 O O . LEU A 1 840 ? 21.801 -2.180 4.998 1.00 96.12 840 LEU A O 1
ATOM 6441 N N . THR A 1 841 ? 21.161 -3.124 6.934 1.00 95.75 841 THR A N 1
ATOM 6442 C CA . THR A 1 841 ? 21.801 -2.113 7.802 1.00 95.75 841 THR A CA 1
ATOM 6443 C C . THR A 1 841 ? 23.315 -2.049 7.594 1.00 95.75 841 THR A C 1
ATOM 6445 O O . THR A 1 841 ? 23.866 -0.953 7.535 1.00 95.75 841 THR A O 1
ATOM 6448 N N . GLU A 1 842 ? 23.995 -3.189 7.440 1.00 95.94 842 GLU A N 1
ATOM 6449 C CA . GLU A 1 842 ? 25.437 -3.224 7.148 1.00 95.94 842 GLU A CA 1
ATOM 6450 C C . GLU A 1 842 ? 25.772 -2.524 5.822 1.00 95.94 842 GLU A C 1
ATOM 6452 O O . GLU A 1 842 ? 26.760 -1.793 5.746 1.00 95.94 842 GLU A O 1
ATOM 6457 N N . ILE A 1 843 ? 24.937 -2.709 4.793 1.00 96.56 843 ILE A N 1
ATOM 6458 C CA . ILE A 1 843 ? 25.147 -2.123 3.462 1.00 96.56 843 ILE A CA 1
ATOM 6459 C C . ILE A 1 843 ? 24.903 -0.609 3.477 1.00 96.56 843 ILE A C 1
ATOM 6461 O O . ILE A 1 843 ? 25.721 0.155 2.960 1.00 96.56 843 ILE A O 1
ATOM 6465 N N . VAL A 1 844 ? 23.783 -0.159 4.059 1.00 95.69 844 VAL A N 1
ATOM 6466 C CA . VAL A 1 844 ? 23.403 1.268 4.048 1.00 95.69 844 VAL A CA 1
ATOM 6467 C C . VAL A 1 844 ? 24.123 2.096 5.118 1.00 95.69 844 VAL A C 1
ATOM 6469 O O . VAL A 1 844 ? 24.197 3.321 5.002 1.00 95.69 844 VAL A O 1
ATOM 6472 N N . GLY A 1 845 ? 24.673 1.441 6.141 1.00 93.06 845 GLY A N 1
ATOM 6473 C CA . GLY A 1 845 ? 25.358 2.061 7.271 1.00 93.06 845 GLY A CA 1
ATOM 6474 C C . GLY A 1 845 ? 24.419 2.536 8.387 1.00 93.06 845 GLY A C 1
ATOM 6475 O O . GLY A 1 845 ? 23.200 2.591 8.242 1.00 93.06 845 GLY A O 1
ATOM 6476 N N . SER A 1 846 ? 25.007 2.927 9.521 1.00 83.00 846 SER A N 1
ATOM 6477 C CA . SER A 1 846 ? 24.285 3.291 10.755 1.00 83.00 846 SER A CA 1
ATOM 6478 C C . SER A 1 846 ? 23.423 4.555 10.660 1.00 83.00 846 SER A C 1
ATOM 6480 O O . SER A 1 846 ? 22.544 4.753 11.491 1.00 83.00 846 SER A O 1
ATOM 6482 N N . GLY A 1 847 ? 23.671 5.412 9.665 1.00 84.19 847 GLY A N 1
ATOM 6483 C CA . GLY A 1 847 ? 22.825 6.571 9.354 1.00 84.19 847 GLY A CA 1
ATOM 6484 C C . GLY A 1 847 ? 21.664 6.258 8.404 1.00 84.19 847 GLY A C 1
ATOM 6485 O O . GLY A 1 847 ? 20.908 7.166 8.055 1.00 84.19 847 GLY A O 1
ATOM 6486 N N . GLY A 1 848 ? 21.553 5.011 7.939 1.00 91.06 848 GLY A N 1
ATOM 6487 C CA . GLY A 1 848 ? 20.436 4.552 7.130 1.00 91.06 848 GLY A CA 1
ATOM 6488 C C . GLY A 1 848 ? 19.155 4.410 7.948 1.00 91.06 848 GLY A C 1
ATOM 6489 O O . GLY A 1 848 ? 19.175 4.335 9.171 1.00 91.06 848 GLY A O 1
ATOM 6490 N N . GLY A 1 849 ? 18.029 4.346 7.247 1.00 95.31 849 GLY A N 1
ATOM 6491 C CA . GLY A 1 849 ? 16.718 4.147 7.853 1.00 95.31 849 GLY A CA 1
ATOM 6492 C C . GLY A 1 849 ? 15.784 3.440 6.885 1.00 95.31 849 GLY A C 1
ATOM 6493 O O . GLY A 1 849 ? 16.191 3.008 5.800 1.00 95.31 849 GLY A O 1
ATOM 6494 N N . THR A 1 850 ? 14.522 3.310 7.271 1.00 95.38 850 THR A N 1
ATOM 6495 C CA . THR A 1 850 ? 13.525 2.621 6.452 1.00 95.38 850 THR A CA 1
ATOM 6496 C C . THR A 1 850 ? 12.187 3.349 6.391 1.00 95.38 850 THR A C 1
ATOM 6498 O O . THR A 1 850 ? 11.951 4.342 7.082 1.00 95.38 850 THR A O 1
ATOM 6501 N N . TYR A 1 851 ? 11.292 2.844 5.546 1.00 94.25 851 TYR A N 1
ATOM 6502 C CA . TYR A 1 851 ? 9.894 3.219 5.578 1.00 94.25 851 TYR A CA 1
ATOM 6503 C C . TYR A 1 851 ? 9.147 2.408 6.644 1.00 94.25 851 TYR A C 1
ATOM 6505 O O . TYR A 1 851 ? 8.880 1.226 6.460 1.00 94.25 851 TYR A O 1
ATOM 6513 N N . VAL A 1 852 ? 8.761 3.056 7.747 1.00 91.75 852 VAL A N 1
ATOM 6514 C CA . VAL A 1 852 ? 8.145 2.415 8.930 1.00 91.75 852 VAL A CA 1
ATOM 6515 C C . VAL A 1 852 ? 6.858 1.614 8.658 1.00 91.75 852 VAL A C 1
ATOM 6517 O O . VAL A 1 852 ? 6.456 0.806 9.492 1.00 91.75 852 VAL A O 1
ATOM 6520 N N . ASN A 1 853 ? 6.180 1.831 7.527 1.00 91.50 853 ASN A N 1
ATOM 6521 C CA . ASN A 1 853 ? 4.966 1.083 7.179 1.00 91.50 853 ASN A CA 1
ATOM 6522 C C . ASN A 1 853 ? 5.232 -0.183 6.353 1.00 91.50 853 ASN A C 1
ATOM 6524 O O . ASN A 1 853 ? 4.357 -1.038 6.321 1.00 91.50 853 ASN A O 1
ATOM 6528 N N . GLU A 1 854 ? 6.405 -0.307 5.730 1.00 92.62 854 GLU A N 1
ATOM 6529 C CA . GLU A 1 854 ? 6.826 -1.457 4.912 1.00 92.62 854 GLU A CA 1
ATOM 6530 C C . GLU A 1 854 ? 8.162 -1.993 5.447 1.00 92.62 854 GLU A C 1
ATOM 6532 O O . GLU A 1 854 ? 9.137 -2.171 4.717 1.00 92.62 854 GLU A O 1
ATOM 6537 N N . ALA A 1 855 ? 8.241 -2.160 6.766 1.00 94.12 855 ALA A N 1
ATOM 6538 C CA . ALA A 1 855 ? 9.458 -2.515 7.483 1.00 94.12 855 ALA A CA 1
ATOM 6539 C C . ALA A 1 855 ? 9.366 -3.907 8.108 1.00 94.12 855 ALA A C 1
ATOM 6541 O O . ALA A 1 855 ? 8.286 -4.474 8.257 1.00 94.12 855 ALA A O 1
ATOM 6542 N N . ASN A 1 856 ? 10.517 -4.407 8.558 1.00 95.75 856 ASN A N 1
ATOM 6543 C CA . ASN A 1 856 ? 10.578 -5.666 9.278 1.00 95.75 856 ASN A CA 1
ATOM 6544 C C . ASN A 1 856 ? 9.765 -5.583 10.590 1.00 95.75 856 ASN A C 1
ATOM 6546 O O . ASN A 1 856 ? 10.113 -4.774 11.462 1.00 95.75 856 ASN A O 1
ATOM 6550 N N . PRO A 1 857 ? 8.746 -6.447 10.791 1.00 94.62 857 PRO A N 1
ATOM 6551 C CA . PRO A 1 857 ? 7.964 -6.501 12.029 1.00 94.62 857 PRO A CA 1
ATOM 6552 C C . PRO A 1 857 ? 8.788 -6.807 13.275 1.00 94.62 857 PRO A C 1
ATOM 6554 O O . PRO A 1 857 ? 8.316 -6.549 14.379 1.00 94.62 857 PRO A O 1
ATOM 6557 N N . TYR A 1 858 ? 9.990 -7.349 13.078 1.00 95.56 858 TYR A N 1
ATOM 6558 C CA . TYR A 1 858 ? 10.961 -7.809 14.059 1.00 95.56 858 TYR A CA 1
ATOM 6559 C C . TYR A 1 858 ? 12.256 -6.983 14.058 1.00 95.56 858 TYR A C 1
ATOM 6561 O O . TYR A 1 858 ? 13.252 -7.433 14.624 1.00 95.56 858 TYR A O 1
ATOM 6569 N N . GLU A 1 859 ? 12.267 -5.789 13.447 1.00 95.62 859 GLU A N 1
ATOM 6570 C CA . GLU A 1 859 ? 13.449 -4.917 13.378 1.00 95.62 859 GLU A CA 1
ATOM 6571 C C . GLU A 1 859 ? 14.122 -4.776 14.763 1.00 95.62 859 GLU A C 1
ATOM 6573 O O . GLU A 1 859 ? 13.475 -4.289 15.700 1.00 95.62 859 GLU A O 1
ATOM 6578 N N . PRO A 1 860 ? 15.380 -5.235 14.930 1.00 92.19 860 PRO A N 1
ATOM 6579 C CA . PRO A 1 860 ? 16.060 -5.179 16.221 1.00 92.19 860 PRO A CA 1
ATOM 6580 C C . PRO A 1 860 ? 16.344 -3.751 16.688 1.00 92.19 860 PRO A C 1
ATOM 6582 O O . PRO A 1 860 ? 16.155 -3.455 17.863 1.00 92.19 860 PRO A O 1
ATOM 6585 N N . ASP A 1 861 ? 16.747 -2.868 15.771 1.00 93.69 861 ASP A N 1
ATOM 6586 C CA . ASP A 1 861 ? 17.116 -1.475 16.061 1.00 93.69 861 ASP A CA 1
ATOM 6587 C C . ASP A 1 861 ? 16.009 -0.499 15.618 1.00 93.69 861 ASP A C 1
ATOM 6589 O O . ASP A 1 861 ? 16.243 0.524 14.978 1.00 93.69 861 ASP A O 1
ATOM 6593 N N . TRP A 1 862 ? 14.751 -0.860 15.891 1.00 95.00 862 TRP A N 1
ATOM 6594 C CA . TRP A 1 862 ? 13.578 -0.217 15.286 1.00 95.00 862 TRP A CA 1
ATOM 6595 C C . TRP A 1 862 ? 13.463 1.273 15.602 1.00 95.00 862 TRP A C 1
ATOM 6597 O O . TRP A 1 862 ? 13.072 2.040 14.732 1.00 95.00 862 TRP A O 1
ATOM 6607 N N . GLN A 1 863 ? 13.836 1.713 16.805 1.00 94.81 863 GLN A N 1
ATOM 6608 C CA . GLN A 1 863 ? 13.750 3.125 17.194 1.00 94.81 863 GLN A CA 1
ATOM 6609 C C . GLN A 1 863 ? 14.632 3.997 16.293 1.00 94.81 863 GLN A C 1
ATOM 6611 O O . GLN A 1 863 ? 14.168 4.990 15.725 1.00 94.81 863 GLN A O 1
ATOM 6616 N N . ASN A 1 864 ? 15.885 3.577 16.106 1.00 95.12 864 ASN A N 1
ATOM 6617 C CA . ASN A 1 864 ? 16.835 4.256 15.241 1.00 95.12 864 ASN A CA 1
ATOM 6618 C C . ASN A 1 864 ? 16.467 4.075 13.760 1.00 95.12 864 ASN A C 1
ATOM 6620 O O . ASN A 1 864 ? 16.370 5.052 13.031 1.00 95.12 864 ASN A O 1
ATOM 6624 N N . VAL A 1 865 ? 16.158 2.858 13.316 1.00 95.81 865 VAL A N 1
ATOM 6625 C CA . VAL A 1 865 ? 15.846 2.575 11.906 1.00 95.81 865 VAL A CA 1
ATOM 6626 C C . VAL A 1 865 ? 14.546 3.252 11.435 1.00 95.81 865 VAL A C 1
ATOM 6628 O O . VAL A 1 865 ? 14.438 3.622 10.261 1.00 95.81 865 VAL A O 1
ATOM 6631 N N . PHE A 1 866 ? 13.551 3.428 12.313 1.00 95.69 866 PHE A N 1
ATOM 6632 C CA . PHE A 1 866 ? 12.256 4.025 11.958 1.00 95.69 866 PHE A CA 1
ATOM 6633 C C . PHE A 1 866 ? 12.250 5.551 12.088 1.00 95.69 866 PHE A C 1
ATOM 6635 O O . PHE A 1 866 ? 11.641 6.214 11.248 1.00 95.69 866 PHE A O 1
ATOM 6642 N N . TRP A 1 867 ? 12.934 6.125 13.087 1.00 94.81 867 TRP A N 1
ATOM 6643 C CA . TRP A 1 867 ? 12.890 7.576 13.345 1.00 94.81 867 TRP A CA 1
ATOM 6644 C C . TRP A 1 867 ? 14.244 8.228 13.638 1.00 94.81 867 TRP A C 1
ATOM 6646 O O . TRP A 1 867 ? 14.343 9.460 13.626 1.00 94.81 867 TRP A O 1
ATOM 6656 N N . GLY A 1 868 ? 15.291 7.447 13.887 1.00 94.44 868 GLY A N 1
ATOM 6657 C CA . GLY A 1 868 ? 16.626 7.944 14.195 1.00 94.44 868 GLY A CA 1
ATOM 6658 C C . GLY A 1 868 ? 16.608 8.902 15.383 1.00 94.44 868 GLY A C 1
ATOM 6659 O O . GLY A 1 868 ? 15.920 8.698 16.383 1.00 94.44 868 GLY A O 1
ATOM 6660 N N . LYS A 1 869 ? 17.300 10.032 15.227 1.00 93.81 869 LYS A N 1
ATOM 6661 C CA . LYS A 1 869 ? 17.403 11.092 16.245 1.00 93.81 869 LYS A CA 1
ATOM 6662 C C . LYS A 1 869 ? 16.063 11.737 16.631 1.00 93.81 869 LYS A C 1
ATOM 6664 O O . LYS A 1 869 ? 16.010 12.472 17.611 1.00 93.81 869 LYS A O 1
ATOM 6669 N N . LYS A 1 870 ? 14.981 11.505 15.875 1.00 93.25 870 LYS A N 1
ATOM 6670 C CA . LYS A 1 870 ? 13.648 12.053 16.182 1.00 93.25 870 LYS A CA 1
ATOM 6671 C C . LYS A 1 870 ? 12.894 11.235 17.231 1.00 93.25 870 LYS A C 1
ATOM 6673 O O . LYS A 1 870 ? 11.888 11.728 17.744 1.00 93.25 870 LYS A O 1
ATOM 6678 N N . TYR A 1 871 ? 13.362 10.028 17.566 1.00 95.38 871 TYR A N 1
ATOM 6679 C CA . TYR A 1 871 ? 12.665 9.141 18.495 1.00 95.38 871 TYR A CA 1
ATOM 6680 C C . TYR A 1 871 ? 12.480 9.755 19.888 1.00 95.38 871 TYR A C 1
ATOM 6682 O O . TYR A 1 871 ? 11.375 9.713 20.418 1.00 95.38 871 TYR A O 1
ATOM 6690 N N . ASP A 1 872 ? 13.499 10.407 20.449 1.00 95.00 872 ASP A N 1
ATOM 6691 C CA . ASP A 1 872 ? 13.408 10.979 21.802 1.00 95.00 872 ASP A CA 1
ATOM 6692 C C . ASP A 1 872 ? 12.342 12.079 21.895 1.00 95.00 872 ASP A C 1
ATOM 6694 O O . ASP A 1 872 ? 11.550 12.123 22.839 1.00 95.00 872 ASP A O 1
ATOM 6698 N N . ARG A 1 873 ? 12.246 12.935 20.866 1.00 92.75 873 ARG A N 1
ATOM 6699 C CA . ARG A 1 873 ? 11.179 13.944 20.776 1.00 92.75 873 ARG A CA 1
ATOM 6700 C C . ARG A 1 873 ? 9.809 13.284 20.622 1.00 92.75 873 ARG A C 1
ATOM 6702 O O . ARG A 1 873 ? 8.853 13.728 21.253 1.00 92.75 873 ARG A O 1
ATOM 6709 N N . LEU A 1 874 ? 9.702 12.234 19.806 1.00 91.94 874 LEU A N 1
ATOM 6710 C CA . LEU A 1 874 ? 8.461 11.470 19.662 1.00 91.94 874 LEU A CA 1
ATOM 6711 C C . LEU A 1 874 ? 8.029 10.857 20.995 1.00 91.94 874 LEU A C 1
ATOM 6713 O O . LEU A 1 874 ? 6.867 10.985 21.374 1.00 91.94 874 LEU A O 1
ATOM 6717 N N . LEU A 1 875 ? 8.959 10.248 21.727 1.00 91.88 875 LEU A N 1
ATOM 6718 C CA . LEU A 1 875 ? 8.702 9.640 23.024 1.00 91.88 875 LEU A CA 1
ATOM 6719 C C . LEU A 1 875 ? 8.228 10.678 24.048 1.00 91.88 875 LEU A C 1
ATOM 6721 O O . LEU A 1 875 ? 7.233 10.441 24.731 1.00 91.88 875 LEU A O 1
ATOM 6725 N N . ALA A 1 876 ? 8.863 11.851 24.095 1.00 84.94 876 ALA A N 1
ATOM 6726 C CA . ALA A 1 876 ? 8.433 12.945 24.964 1.00 84.94 876 ALA A CA 1
ATOM 6727 C C . ALA A 1 876 ? 7.005 13.420 24.633 1.00 84.94 876 ALA A C 1
ATOM 6729 O O . ALA A 1 876 ? 6.185 13.627 25.532 1.00 84.94 876 ALA A O 1
ATOM 6730 N N . VAL A 1 877 ? 6.659 13.544 23.343 1.00 81.69 877 VAL A N 1
ATOM 6731 C CA . VAL A 1 877 ? 5.283 13.874 22.934 1.00 81.69 877 VAL A CA 1
ATOM 6732 C C . VAL A 1 877 ? 4.319 12.762 23.340 1.00 81.69 877 VAL A C 1
ATOM 6734 O O . VAL A 1 877 ? 3.261 13.066 23.886 1.00 81.69 877 VAL A O 1
ATOM 6737 N N . LYS A 1 878 ? 4.684 11.493 23.125 1.00 83.88 878 LYS A N 1
ATOM 6738 C CA . LYS A 1 878 ? 3.871 10.321 23.468 1.00 83.88 878 LYS A CA 1
ATOM 6739 C C . LYS A 1 878 ? 3.541 10.282 24.960 1.00 83.88 878 LYS A C 1
ATOM 6741 O O . LYS A 1 878 ? 2.371 10.177 25.309 1.00 83.88 878 LYS A O 1
ATOM 6746 N N . GLN A 1 879 ? 4.542 10.446 25.821 1.00 82.38 879 GLN A N 1
ATOM 6747 C CA . GLN A 1 879 ? 4.367 10.469 27.277 1.00 82.38 879 GLN A CA 1
ATOM 6748 C C . GLN A 1 879 ? 3.474 11.627 27.743 1.00 82.38 879 GLN A C 1
ATOM 6750 O O . GLN A 1 879 ? 2.731 11.480 28.708 1.00 82.38 879 GLN A O 1
ATOM 6755 N N . ARG A 1 880 ? 3.504 12.768 27.044 1.00 76.88 880 ARG A N 1
ATOM 6756 C CA . ARG A 1 880 ? 2.647 13.924 27.346 1.00 76.88 880 ARG A CA 1
ATOM 6757 C C . ARG A 1 880 ? 1.186 13.708 26.943 1.00 76.88 880 ARG A C 1
ATOM 6759 O O . ARG A 1 880 ? 0.293 14.117 27.678 1.00 76.88 880 ARG A O 1
ATOM 6766 N N . VAL A 1 881 ? 0.938 13.145 25.759 1.00 66.19 881 VAL A N 1
ATOM 6767 C CA . VAL A 1 881 ? -0.417 13.065 25.166 1.00 66.19 881 VAL A CA 1
ATOM 6768 C C . VAL A 1 881 ? -1.148 11.763 25.470 1.00 66.19 881 VAL A C 1
ATOM 6770 O O . VAL A 1 881 ? -2.372 11.725 25.405 1.00 66.19 881 VAL A O 1
ATOM 6773 N N . ASP A 1 882 ? -0.409 10.714 25.813 1.00 73.88 882 ASP A N 1
ATOM 6774 C CA . ASP A 1 882 ? -0.941 9.423 26.232 1.00 73.88 882 ASP A CA 1
ATOM 6775 C C . ASP A 1 882 ? -0.124 8.878 27.421 1.00 73.88 882 ASP A C 1
ATOM 6777 O O . ASP A 1 882 ? 0.611 7.894 27.286 1.00 73.88 882 ASP A O 1
ATOM 6781 N N . PRO A 1 883 ? -0.209 9.537 28.596 1.00 73.81 883 PRO A N 1
ATOM 6782 C CA . PRO A 1 883 ? 0.576 9.181 29.781 1.00 73.81 883 PRO A CA 1
ATOM 6783 C C . PRO A 1 883 ? 0.193 7.816 30.362 1.00 73.81 883 PRO A C 1
ATOM 6785 O O . PRO A 1 883 ? 0.999 7.183 31.039 1.00 73.81 883 PRO A O 1
ATOM 6788 N N . THR A 1 884 ? -1.027 7.338 30.095 1.00 72.56 884 THR A N 1
ATOM 6789 C CA . THR A 1 884 ? -1.477 5.994 30.488 1.00 72.56 884 THR A CA 1
ATOM 6790 C C . THR A 1 884 ? -1.029 4.925 29.498 1.00 72.56 884 THR A C 1
ATOM 6792 O O . THR A 1 884 ? -1.231 3.736 29.750 1.00 72.56 884 THR A O 1
ATOM 6795 N N . THR A 1 885 ? -0.386 5.338 28.402 1.00 81.81 885 THR A N 1
ATOM 6796 C CA . THR A 1 885 ? 0.047 4.538 27.258 1.00 81.81 885 THR A CA 1
ATOM 6797 C C . THR A 1 885 ? -1.083 3.860 26.492 1.00 81.81 885 THR A C 1
ATOM 6799 O O . THR A 1 885 ? -0.781 2.998 25.690 1.00 81.81 885 THR A O 1
ATOM 6802 N N . LEU A 1 886 ? -2.362 4.213 26.655 1.00 80.38 886 LEU A N 1
ATOM 6803 C CA . LEU A 1 886 ? -3.528 3.511 26.092 1.00 80.38 886 LEU A CA 1
ATOM 6804 C C . LEU A 1 886 ? -3.394 3.074 24.615 1.00 80.38 886 LEU A C 1
ATOM 6806 O O . LEU A 1 886 ? -3.883 2.007 24.249 1.00 80.38 886 LEU A O 1
ATOM 6810 N N . PHE A 1 887 ? -2.701 3.829 23.772 1.00 83.88 887 PHE A N 1
ATOM 6811 C CA . PHE A 1 887 ? -2.440 3.462 22.381 1.00 83.88 887 PHE A CA 1
ATOM 6812 C C . PHE A 1 887 ? -1.075 2.774 22.229 1.00 83.88 887 PHE A C 1
ATOM 6814 O O . PHE A 1 887 ? -0.041 3.434 22.137 1.00 83.88 887 PHE A O 1
ATOM 6821 N N . VAL A 1 888 ? -1.063 1.442 22.179 1.00 87.56 888 VAL A N 1
ATOM 6822 C CA . VAL A 1 888 ? 0.146 0.622 21.968 1.00 87.56 888 VAL A CA 1
ATOM 6823 C C . VAL A 1 888 ? 0.005 -0.262 20.742 1.00 87.56 888 VAL A C 1
ATOM 6825 O O . VAL A 1 888 ? -1.088 -0.678 20.370 1.00 87.56 888 VAL A O 1
ATOM 6828 N N . CYS A 1 889 ? 1.135 -0.557 20.113 1.00 91.12 889 CYS A N 1
ATOM 6829 C CA . CYS A 1 889 ? 1.221 -1.444 18.965 1.00 91.12 889 CYS A CA 1
ATOM 6830 C C . CYS A 1 889 ? 2.663 -1.913 18.774 1.00 91.12 889 CYS A C 1
ATOM 6832 O O . CYS A 1 889 ? 3.590 -1.272 19.264 1.00 91.12 889 CYS A O 1
ATOM 6834 N N . ASN A 1 890 ? 2.850 -3.018 18.045 1.00 93.56 890 ASN A N 1
ATOM 6835 C CA . ASN A 1 890 ? 4.174 -3.579 17.777 1.00 93.56 890 ASN A CA 1
ATOM 6836 C C . ASN A 1 890 ? 5.141 -2.507 17.240 1.00 93.56 890 ASN A C 1
ATOM 6838 O O . ASN A 1 890 ? 4.891 -1.935 16.175 1.00 93.56 890 ASN A O 1
ATOM 6842 N N . ARG A 1 891 ? 6.234 -2.256 17.977 1.00 91.94 891 ARG A N 1
ATOM 6843 C CA . ARG A 1 891 ? 7.299 -1.290 17.619 1.00 91.94 891 ARG A CA 1
ATOM 6844 C C . ARG A 1 891 ? 6.783 0.123 17.313 1.00 91.94 891 ARG A C 1
ATOM 6846 O O . ARG A 1 891 ? 7.265 0.805 16.411 1.00 91.94 891 ARG A O 1
ATOM 6853 N N . CYS A 1 892 ? 5.786 0.564 18.068 1.00 91.50 892 CYS A N 1
ATOM 6854 C CA . CYS A 1 892 ? 5.297 1.936 18.072 1.00 91.50 892 CYS A CA 1
ATOM 6855 C C . CYS A 1 892 ? 6.023 2.800 19.112 1.00 91.50 892 CYS A C 1
ATOM 6857 O O . CYS A 1 892 ? 6.566 2.293 20.091 1.00 91.50 892 CYS A O 1
ATOM 6859 N N . VAL A 1 893 ? 6.021 4.122 18.929 1.00 92.56 893 VAL A N 1
ATOM 6860 C CA . VAL A 1 893 ? 6.653 5.049 19.881 1.00 92.56 893 VAL A CA 1
ATOM 6861 C C . VAL A 1 893 ? 6.084 4.852 21.289 1.00 92.56 893 VAL A C 1
ATOM 6863 O O . VAL A 1 893 ? 4.869 4.893 21.486 1.00 92.56 893 VAL A O 1
ATOM 6866 N N . GLY A 1 894 ? 6.976 4.659 22.265 1.00 86.06 894 GLY A N 1
ATOM 6867 C CA . GLY A 1 894 ? 6.611 4.486 23.674 1.00 86.06 894 GLY A CA 1
ATOM 6868 C C . GLY A 1 894 ? 5.843 3.199 23.976 1.00 86.06 894 GLY A C 1
ATOM 6869 O O . GLY A 1 894 ? 5.142 3.145 24.982 1.00 86.06 894 GLY A O 1
ATOM 6870 N N . THR A 1 895 ? 5.928 2.190 23.103 1.00 85.81 895 THR A N 1
ATOM 6871 C CA . THR A 1 895 ? 5.287 0.894 23.336 1.00 85.81 895 THR A CA 1
ATOM 6872 C C . THR A 1 895 ? 6.125 -0.021 24.224 1.00 85.81 895 THR A C 1
ATOM 6874 O O . THR A 1 895 ? 7.353 -0.007 24.176 1.00 85.81 895 THR A O 1
ATOM 6877 N N . ASP A 1 896 ? 5.434 -0.885 24.956 1.00 79.56 896 ASP A N 1
ATOM 6878 C CA . ASP A 1 896 ? 5.952 -2.085 25.609 1.00 79.56 896 ASP A CA 1
ATOM 6879 C C . ASP A 1 896 ? 5.634 -3.376 24.821 1.00 79.56 896 ASP A C 1
ATOM 6881 O O . ASP A 1 896 ? 6.072 -4.463 25.197 1.00 79.56 896 ASP A O 1
ATOM 6885 N N . ILE A 1 897 ? 4.913 -3.277 23.695 1.00 83.00 897 ILE A N 1
ATOM 6886 C CA . ILE A 1 897 ? 4.569 -4.410 22.831 1.00 83.00 897 ILE A CA 1
ATOM 6887 C C . ILE A 1 897 ? 5.643 -4.584 21.757 1.00 83.00 897 ILE A C 1
ATOM 6889 O O . ILE A 1 897 ? 5.732 -3.820 20.792 1.00 83.00 897 ILE A O 1
ATOM 6893 N N . VAL A 1 898 ? 6.426 -5.652 21.892 1.00 85.12 898 VAL A N 1
ATOM 6894 C CA . VAL A 1 898 ? 7.430 -6.063 20.906 1.00 85.12 898 VAL A CA 1
ATOM 6895 C C . VAL A 1 898 ? 7.206 -7.527 20.562 1.00 85.12 898 VAL A C 1
ATOM 6897 O O . VAL A 1 898 ? 7.470 -8.416 21.371 1.00 85.12 898 VAL A O 1
ATOM 6900 N N . ILE A 1 899 ? 6.722 -7.784 19.347 1.00 84.88 899 ILE A N 1
ATOM 6901 C CA . ILE A 1 899 ? 6.568 -9.154 18.850 1.00 84.88 899 ILE A CA 1
ATOM 6902 C C . ILE A 1 899 ? 7.963 -9.679 18.493 1.00 84.88 899 ILE A C 1
ATOM 6904 O O . ILE A 1 899 ? 8.744 -8.980 17.838 1.00 84.88 899 ILE A O 1
ATOM 6908 N N . GLN A 1 900 ? 8.285 -10.887 18.948 1.00 86.62 900 GLN A N 1
ATOM 6909 C CA . GLN A 1 900 ? 9.539 -11.568 18.624 1.00 86.62 900 GLN A CA 1
ATOM 6910 C C . GLN A 1 900 ? 9.380 -12.425 17.359 1.00 86.62 900 GLN A C 1
ATOM 6912 O O . GLN A 1 900 ? 8.245 -12.821 17.055 1.00 86.62 900 GLN A O 1
ATOM 6917 N N . PRO A 1 901 ? 10.473 -12.631 16.594 1.00 82.06 901 PRO A N 1
ATOM 6918 C CA . PRO A 1 901 ? 10.446 -13.461 15.399 1.00 82.06 901 PRO A CA 1
ATOM 6919 C C . PRO A 1 901 ? 9.975 -14.872 15.703 1.00 82.06 901 PRO A C 1
ATOM 6921 O O . PRO A 1 901 ? 10.002 -15.296 16.879 1.00 82.06 901 PRO A O 1
#

Nearest PDB structures (foldseek):
  6f73-assembly2_B  TM=8.974E-01  e=4.284E-37  Thermothelomyces thermophilus ATCC 42464
  6f74-assembly2_B  TM=8.984E-01  e=2.469E-34  Thermothelomyces thermophilus ATCC 42464
  6fyg-assembly3_C  TM=7.158E-01  e=1.410E-16  Streptomyces maritimus
  6yjo-assembly1_A  TM=6.859E-01  e=7.835E-15  Fusarium graminearum PH-1
  3rja-assembly1_A  TM=7.510E-01  e=4.819E-13  Microdochium nivale

pLDDT: mean 71.05, std 25.67, range [20.97, 98.44]

Foldseek 3Di:
DPPVVVVVQQQAQQDDDDPPDDAAQPDFDAPLVCLVVLLVVLLVLLVVLLVLQVCCCCPVVVHDDQLNVLSVVLNVLLVVLSVLSVVCCVPPHALGWSRNHGNNSVVVVQVVPDDPDPDGCVLVSVVSLVCVVVSCVSLVCSVVPDDDDDDDDDDDDDDDDDDDDDPVVVVVVVVVSLVVVVPPCPVVLVVLVVVLVVVVVVVVVVPPDDDDDDDDDDDPPPPVVLVVQLSVLSVQLSVLVVVCSPDPGNRSSVNSNSSSSSSNSSSSSVVSSVVSVVVCCVPVCVVVVVCVVVPDDDDDDDDDDDDDDDDDDDDDDDDDDDDDDDDDDDDDDDDDADFDDDDDDDDDDDDDDDDDDDDDDDDPDPDDDDDDDDDDDDDDDDDDDDDDPDDPPDADDFDFPPDPLPDDPVLVVVLCVQLVNQKDQAAAQLLCQADVNDDPVSLVVCVVCQQPLVVQQPGQQHAQACCLNAPLDRDRDSPDHNHDDHDRHQRARMEGADQDVSSQVSQLVSCVVSRFQEAEDERRHFQLSRRTGHRGYYYYQVNPFDKDWDCFDDHPPHDPPDTGATKMKGSFADDVVCVVVQKDFQADLARRPGLQFQQQQLFHFHLCLQPVNTFAFDDALSQCSGNQGTLQFGDRRIDMTGIDHFFPKKKKKKWDKAFQDLVLQLVQQLQVLQLLLLCLQLPWWFKWAFDRHTITMTMDGPDDQVSQCVSCVSSVVSCVPPRMHIDIGMDMDGPVRCVPPPRHDPSGSFNKHKAKWFDFNCLSNVLSSLVSVLCSVQRAAKMKGQRHAGDQVRPVRHLFANCSNGGGMMIMGMFGDDSPDDSVVSVVSLVVSQVSNVSVCVSRDQSIAHSLRRHRSQHPPLLCRSRNPSLVSSLVSSCSNPVVSSREGASGRPHPDHDHD